Protein 2K5E (pdb70)

InterPro domains:
  IPR015077 Domain of unknown function DUF1858 [PF08984] (6-57)
  IPR023883 Conserved hypothetical protein CHP03980, redox-disulphide [PTHR39341] (3-64)
  IPR023883 Conserved hypothetical protein CHP03980, redox-disulphide [TIGR03980] (5-62)
  IPR038062 ScdA-like, N-terminal domain superfamily [G3DSA:1.10.3910.10] (1-65)
  IPR038062 ScdA-like, N-terminal domain superfamily [SSF140683] (1-64)

Solvent-accessible surface area: 4954 Å² total; per-residue (Å²): 235,136,93,131,0,49,75,114,25,29,0,33,103,0,35,160,50,43,116,41,0,41,45,18,0,182,94,54,98,0,30,71,8,51,122,101,46,3,52,134,49,19,1,61,104,0,0,100,71,47,67,60,96,4,94,65,0,9,121,40,0,21,18,42,27,118,126,150,106,156,190,143,229

Radius of gyration: 11.7 Å; Cα contacts (8 Å, |Δi|>4): 73; chains: 1; bounding box: 26×36×21 Å

Structure (mmCIF, N/CA/C/O backbone):
data_2K5E
#
_entry.id   2K5E
#
loop_
_atom_site.group_PDB
_atom_site.id
_atom_site.type_symbol
_atom_site.label_atom_id
_atom_site.label_alt_id
_atom_site.label_comp_id
_atom_site.label_asym_id
_atom_site.label_entity_id
_atom_site.label_seq_id
_atom_site.pdbx_PDB_ins_code
_atom_site.Cartn_x
_atom_site.Cartn_y
_atom_site.Cartn_z
_atom_site.occupancy
_atom_site.B_iso_or_equiv
_atom_site.auth_seq_id
_atom_site.auth_comp_id
_atom_site.auth_asym_id
_atom_site.auth_atom_id
_atom_site.pdbx_PDB_model_num
ATOM 1 N N . MET A 1 1 ? -17.495 11.878 -1.781 1.00 14.24 1 MET A N 1
ATOM 2 C CA . MET A 1 1 ? -16.013 12.005 -1.730 1.00 23.51 1 MET A CA 1
ATOM 3 C C . MET A 1 1 ? -15.332 10.631 -1.581 1.00 53.13 1 MET A C 1
ATOM 4 O O . MET A 1 1 ? -15.475 9.958 -0.559 1.00 31.01 1 MET A O 1
ATOM 20 N N . THR A 1 2 ? -14.595 10.218 -2.609 1.00 43.44 2 THR A N 1
ATOM 21 C CA . THR A 1 2 ? -13.869 8.934 -2.584 1.00 1.45 2 THR A CA 1
ATOM 22 C C . THR A 1 2 ? -12.391 9.135 -2.210 1.00 3.53 2 THR A C 1
ATOM 23 O O . THR A 1 2 ? -11.949 10.260 -1.962 1.00 60.15 2 THR A O 1
ATOM 34 N N . GLN A 1 3 ? -11.627 8.047 -2.168 1.00 30.01 3 GLN A N 1
ATOM 35 C CA . GLN A 1 3 ? -10.194 8.122 -1.859 1.00 44.33 3 GLN A CA 1
ATOM 36 C C . GLN A 1 3 ? -9.345 7.641 -3.041 1.00 1.05 3 GLN A C 1
ATOM 37 O O . GLN A 1 3 ? -9.602 6.580 -3.610 1.00 22.43 3 GLN A O 1
ATOM 51 N N . LYS A 1 4 ? -8.332 8.429 -3.406 1.00 22.44 4 LYS A N 1
ATOM 52 C CA . LYS A 1 4 ? -7.409 8.050 -4.485 1.00 75.21 4 LYS A CA 1
ATOM 53 C C . LYS A 1 4 ? -6.629 6.774 -4.137 1.00 11.23 4 LYS A C 1
ATOM 54 O O . LYS A 1 4 ? -6.107 6.090 -5.023 1.00 54.32 4 LYS A O 1
ATOM 73 N N . PHE A 1 5 ? -6.530 6.483 -2.839 1.00 50.12 5 PHE A N 1
ATOM 74 C CA . PHE A 1 5 ? -5.961 5.220 -2.356 1.00 63.21 5 PHE A CA 1
ATOM 75 C C . PHE A 1 5 ? -7.007 4.431 -1.553 1.00 2.41 5 PHE A C 1
ATOM 76 O O . PHE A 1 5 ? -7.454 4.866 -0.486 1.00 4.53 5 PHE A O 1
ATOM 93 N N . THR A 1 6 ? -7.403 3.276 -2.079 1.00 42.34 6 THR A N 1
ATOM 94 C CA . THR A 1 6 ? -8.414 2.428 -1.430 1.00 54.13 6 THR A CA 1
ATOM 95 C C . THR A 1 6 ? -7.872 1.028 -1.124 1.00 21.43 6 THR A C 1
ATOM 96 O O . THR A 1 6 ? -6.877 0.596 -1.693 1.00 52.30 6 THR A O 1
ATOM 107 N N . LYS A 1 7 ? -8.550 0.316 -0.232 1.00 40.34 7 LYS A N 1
ATOM 108 C CA . LYS A 1 7 ? -8.153 -1.048 0.138 1.00 44.32 7 LYS A CA 1
ATOM 109 C C . LYS A 1 7 ? -8.366 -2.029 -1.025 1.00 74.01 7 LYS A C 1
ATOM 110 O O . LYS A 1 7 ? -7.759 -3.102 -1.067 1.00 64.01 7 LYS A O 1
ATOM 129 N N . ASP A 1 8 ? -9.229 -1.640 -1.962 1.00 23.15 8 ASP A N 1
ATOM 130 C CA . ASP A 1 8 ? -9.599 -2.495 -3.095 1.00 40.32 8 ASP A CA 1
ATOM 131 C C . ASP A 1 8 ? -8.509 -2.519 -4.188 1.00 21.33 8 ASP A C 1
ATOM 132 O O . ASP A 1 8 ? -8.319 -3.531 -4.864 1.00 43.43 8 ASP A O 1
ATOM 141 N N . MET A 1 9 ? -7.786 -1.406 -4.347 1.00 22.22 9 MET A N 1
ATOM 142 C CA . MET A 1 9 ? -6.770 -1.285 -5.407 1.00 21.14 9 MET A CA 1
ATOM 143 C C . MET A 1 9 ? -5.493 -2.072 -5.060 1.00 74.21 9 MET A C 1
ATOM 144 O O . MET A 1 9 ? -5.230 -2.370 -3.894 1.00 20.44 9 MET A O 1
ATOM 158 N N . THR A 1 10 ? -4.699 -2.398 -6.079 1.00 41.40 10 THR A N 1
ATOM 159 C CA . THR A 1 10 ? -3.476 -3.198 -5.894 1.00 42.12 10 THR A CA 1
ATOM 160 C C . THR A 1 10 ? -2.262 -2.333 -5.524 1.00 34.11 10 THR A C 1
ATOM 161 O O . THR A 1 10 ? -2.241 -1.123 -5.777 1.00 60.51 10 THR A O 1
ATOM 172 N N . PHE A 1 11 ? -1.244 -2.964 -4.935 1.00 75.24 11 PHE A N 1
ATOM 173 C CA . PHE A 1 11 ? 0.007 -2.274 -4.599 1.00 0.34 11 PHE A CA 1
ATOM 174 C C . PHE A 1 11 ? 0.663 -1.656 -5.845 1.00 12.02 11 PHE A C 1
ATOM 175 O O . PHE A 1 11 ? 1.131 -0.516 -5.810 1.00 75.13 11 PHE A O 1
ATOM 192 N N . ALA A 1 12 ? 0.680 -2.410 -6.947 1.00 70.34 12 ALA A N 1
ATOM 193 C CA . ALA A 1 12 ? 1.281 -1.939 -8.205 1.00 33.55 12 ALA A CA 1
ATOM 194 C C . ALA A 1 12 ? 0.640 -0.629 -8.686 1.00 13.22 12 ALA A C 1
ATOM 195 O O . ALA A 1 12 ? 1.330 0.279 -9.156 1.00 52.42 12 ALA A O 1
ATOM 202 N N . GLN A 1 13 ? -0.683 -0.532 -8.568 1.00 73.00 13 GLN A N 1
ATOM 203 C CA . GLN A 1 13 ? -1.398 0.686 -8.958 1.00 55.15 13 GLN A CA 1
ATOM 204 C C . GLN A 1 13 ? -1.078 1.850 -8.005 1.00 63.15 13 GLN A C 1
ATOM 205 O O . GLN A 1 13 ? -0.847 2.976 -8.447 1.00 3.14 13 GLN A O 1
ATOM 219 N N . ALA A 1 14 ? -1.047 1.571 -6.700 1.00 1.31 14 ALA A N 1
ATOM 220 C CA . ALA A 1 14 ? -0.723 2.593 -5.694 1.00 5.31 14 ALA A CA 1
ATOM 221 C C . ALA A 1 14 ? 0.665 3.211 -5.941 1.00 2.11 14 ALA A C 1
ATOM 222 O O . ALA A 1 14 ? 0.819 4.437 -5.971 1.00 2.23 14 ALA A O 1
ATOM 229 N N . LEU A 1 15 ? 1.666 2.352 -6.140 1.00 53.00 15 LEU A N 1
ATOM 230 C CA . LEU A 1 15 ? 3.043 2.799 -6.408 1.00 61.24 15 LEU A CA 1
ATOM 231 C C . LEU A 1 15 ? 3.117 3.723 -7.636 1.00 71.12 15 LEU A C 1
ATOM 232 O O . LEU A 1 15 ? 3.826 4.728 -7.628 1.00 1.44 15 LEU A O 1
ATOM 248 N N . GLN A 1 16 ? 2.375 3.378 -8.690 1.00 1.31 16 GLN A N 1
ATOM 249 C CA . GLN A 1 16 ? 2.369 4.172 -9.929 1.00 61.42 16 GLN A CA 1
ATOM 250 C C . GLN A 1 16 ? 1.474 5.419 -9.814 1.00 74.42 16 GLN A C 1
ATOM 251 O O . GLN A 1 16 ? 1.464 6.269 -10.704 1.00 23.42 16 GLN A O 1
ATOM 265 N N . THR A 1 17 ? 0.717 5.518 -8.720 1.00 10.44 17 THR A N 1
ATOM 266 C CA . THR A 1 17 ? -0.111 6.706 -8.458 1.00 2.23 17 THR A CA 1
ATOM 267 C C . THR A 1 17 ? 0.702 7.796 -7.733 1.00 63.00 17 THR A C 1
ATOM 268 O O . THR A 1 17 ? 0.578 8.983 -8.031 1.00 23.51 17 THR A O 1
ATOM 279 N N . HIS A 1 18 ? 1.525 7.382 -6.767 1.00 50.52 18 HIS A N 1
ATOM 280 C CA . HIS A 1 18 ? 2.451 8.292 -6.072 1.00 51.53 18 HIS A CA 1
ATOM 281 C C . HIS A 1 18 ? 3.724 7.545 -5.632 1.00 31.25 18 HIS A C 1
ATOM 282 O O . HIS A 1 18 ? 3.657 6.646 -4.799 1.00 60.41 18 HIS A O 1
ATOM 297 N N . PRO A 1 19 ? 4.902 7.911 -6.176 1.00 44.11 19 PRO A N 1
ATOM 298 C CA . PRO A 1 19 ? 6.182 7.268 -5.806 1.00 61.45 19 PRO A CA 1
ATOM 299 C C . PRO A 1 19 ? 6.439 7.262 -4.282 1.00 3.03 19 PRO A C 1
ATOM 300 O O . PRO A 1 19 ? 7.054 6.334 -3.750 1.00 32.42 19 PRO A O 1
ATOM 311 N N . GLY A 1 20 ? 5.956 8.297 -3.587 1.00 21.51 20 GLY A N 1
ATOM 312 C CA . GLY A 1 20 ? 6.109 8.377 -2.132 1.00 71.35 20 GLY A CA 1
ATOM 313 C C . GLY A 1 20 ? 5.455 7.215 -1.384 1.00 4.24 20 GLY A C 1
ATOM 314 O O . GLY A 1 20 ? 5.810 6.920 -0.237 1.00 31.31 20 GLY A O 1
ATOM 318 N N . VAL A 1 21 ? 4.496 6.555 -2.036 1.00 12.22 21 VAL A N 1
ATOM 319 C CA . VAL A 1 21 ? 3.830 5.378 -1.467 1.00 3.14 21 VAL A CA 1
ATOM 320 C C . VAL A 1 21 ? 4.841 4.265 -1.148 1.00 25.24 21 VAL A C 1
ATOM 321 O O . VAL A 1 21 ? 4.709 3.566 -0.145 1.00 20.22 21 VAL A O 1
ATOM 334 N N . ALA A 1 22 ? 5.865 4.125 -1.991 1.00 3.15 22 ALA A N 1
ATOM 335 C CA . ALA A 1 22 ? 6.918 3.126 -1.775 1.00 70.13 22 ALA A CA 1
ATOM 336 C C . ALA A 1 22 ? 7.591 3.312 -0.404 1.00 44.44 22 ALA A C 1
ATOM 337 O O . ALA A 1 22 ? 7.781 2.349 0.340 1.00 33.33 22 ALA A O 1
ATOM 344 N N . GLY A 1 23 ? 7.933 4.558 -0.075 1.00 40.23 23 GLY A N 1
ATOM 345 C CA . GLY A 1 23 ? 8.535 4.858 1.222 1.00 63.24 23 GLY A CA 1
ATOM 346 C C . GLY A 1 23 ? 7.622 4.506 2.392 1.00 72.20 23 GLY A C 1
ATOM 347 O O . GLY A 1 23 ? 8.058 3.897 3.373 1.00 14.24 23 GLY A O 1
ATOM 351 N N . VAL A 1 24 ? 6.350 4.883 2.280 1.00 11.32 24 VAL A N 1
ATOM 352 C CA . VAL A 1 24 ? 5.350 4.561 3.304 1.00 4.13 24 VAL A CA 1
ATOM 353 C C . VAL A 1 24 ? 5.216 3.040 3.488 1.00 52.01 24 VAL A C 1
ATOM 354 O O . VAL A 1 24 ? 5.308 2.528 4.605 1.00 65.42 24 VAL A O 1
ATOM 367 N N . LEU A 1 25 ? 5.024 2.319 2.383 1.00 21.21 25 LEU A N 1
ATOM 368 C CA . LEU A 1 25 ? 4.890 0.859 2.421 1.00 24.54 25 LEU A CA 1
ATOM 369 C C . LEU A 1 25 ? 6.124 0.189 3.054 1.00 52.53 25 LEU A C 1
ATOM 370 O O . LEU A 1 25 ? 5.991 -0.631 3.961 1.00 0.34 25 LEU A O 1
ATOM 386 N N . ARG A 1 26 ? 7.321 0.551 2.592 1.00 43.22 26 ARG A N 1
ATOM 387 C CA . ARG A 1 26 ? 8.560 -0.020 3.145 1.00 41.55 26 ARG A CA 1
ATOM 388 C C . ARG A 1 26 ? 8.698 0.292 4.646 1.00 10.22 26 ARG A C 1
ATOM 389 O O . ARG A 1 26 ? 9.154 -0.547 5.426 1.00 44.14 26 ARG A O 1
ATOM 410 N N . SER A 1 27 ? 8.287 1.495 5.048 1.00 41.25 27 SER A N 1
ATOM 411 C CA . SER A 1 27 ? 8.268 1.880 6.470 1.00 31.14 27 SER A CA 1
ATOM 412 C C . SER A 1 27 ? 7.256 1.030 7.257 1.00 64.51 27 SER A C 1
ATOM 413 O O . SER A 1 27 ? 7.441 0.755 8.444 1.00 3.25 27 SER A O 1
ATOM 421 N N . TYR A 1 28 ? 6.184 0.617 6.583 1.00 45.01 28 TYR A N 1
ATOM 422 C CA . TYR A 1 28 ? 5.142 -0.224 7.194 1.00 74.51 28 TYR A CA 1
ATOM 423 C C . TYR A 1 28 ? 5.395 -1.724 6.958 1.00 14.23 28 TYR A C 1
ATOM 424 O O . TYR A 1 28 ? 4.470 -2.529 7.046 1.00 61.03 28 TYR A O 1
ATOM 442 N N . ASN A 1 29 ? 6.644 -2.094 6.655 1.00 64.12 29 ASN A N 1
ATOM 443 C CA . ASN A 1 29 ? 7.027 -3.510 6.467 1.00 3.31 29 ASN A CA 1
ATOM 444 C C . ASN A 1 29 ? 6.394 -4.116 5.189 1.00 13.52 29 ASN A C 1
ATOM 445 O O . ASN A 1 29 ? 6.542 -5.306 4.904 1.00 14.04 29 ASN A O 1
ATOM 456 N N . LEU A 1 30 ? 5.707 -3.287 4.409 1.00 42.54 30 LEU A N 1
ATOM 457 C CA . LEU A 1 30 ? 5.067 -3.732 3.164 1.00 61.32 30 LEU A CA 1
ATOM 458 C C . LEU A 1 30 ? 6.007 -3.584 1.953 1.00 62.13 30 LEU A C 1
ATOM 459 O O . LEU A 1 30 ? 5.570 -3.662 0.807 1.00 2.11 30 LEU A O 1
ATOM 475 N N . GLY A 1 31 ? 7.298 -3.384 2.208 1.00 4.45 31 GLY A N 1
ATOM 476 C CA . GLY A 1 31 ? 8.267 -3.263 1.121 1.00 25.11 31 GLY A CA 1
ATOM 477 C C . GLY A 1 31 ? 8.489 -4.576 0.377 1.00 51.33 31 GLY A C 1
ATOM 478 O O . GLY A 1 31 ? 8.813 -4.585 -0.811 1.00 73.35 31 GLY A O 1
ATOM 482 N N . CYS A 1 32 ? 8.287 -5.688 1.081 1.00 72.02 32 CYS A N 1
ATOM 483 C CA . CYS A 1 32 ? 8.477 -7.034 0.510 1.00 52.11 32 CYS A CA 1
ATOM 484 C C . CYS A 1 32 ? 7.477 -7.351 -0.620 1.00 14.33 32 CYS A C 1
ATOM 485 O O . CYS A 1 32 ? 7.585 -8.391 -1.272 1.00 35.15 32 CYS A O 1
ATOM 493 N N . ILE A 1 33 ? 6.510 -6.455 -0.857 1.00 11.23 33 ILE A N 1
ATOM 494 C CA . ILE A 1 33 ? 5.483 -6.663 -1.894 1.00 42.40 33 ILE A CA 1
ATOM 495 C C . ILE A 1 33 ? 6.089 -6.954 -3.277 1.00 4.14 33 ILE A C 1
ATOM 496 O O . ILE A 1 33 ? 5.490 -7.666 -4.089 1.00 21.25 33 ILE A O 1
ATOM 512 N N . GLY A 1 34 ? 7.265 -6.394 -3.547 1.00 63.23 34 GLY A N 1
ATOM 513 C CA . GLY A 1 34 ? 7.939 -6.647 -4.814 1.00 72.44 34 GLY A CA 1
ATOM 514 C C . GLY A 1 34 ? 8.489 -8.069 -4.918 1.00 55.21 34 GLY A C 1
ATOM 515 O O . GLY A 1 34 ? 8.434 -8.691 -5.979 1.00 4.52 34 GLY A O 1
ATOM 519 N N . CYS A 1 35 ? 9.005 -8.589 -3.808 1.00 2.01 35 CYS A N 1
ATOM 520 C CA . CYS A 1 35 ? 9.587 -9.938 -3.775 1.00 52.44 35 CYS A CA 1
ATOM 521 C C . CYS A 1 35 ? 8.500 -11.026 -3.747 1.00 23.13 35 CYS A C 1
ATOM 522 O O . CYS A 1 35 ? 8.498 -11.938 -4.576 1.00 35.54 35 CYS A O 1
ATOM 530 N N . MET A 1 36 ? 7.564 -10.914 -2.801 1.00 55.31 36 MET A N 1
ATOM 531 C CA . MET A 1 36 ? 6.475 -11.897 -2.654 1.00 70.22 36 MET A CA 1
ATOM 532 C C . MET A 1 36 ? 5.467 -11.836 -3.823 1.00 43.33 36 MET A C 1
ATOM 533 O O . MET A 1 36 ? 4.520 -12.621 -3.879 1.00 61.33 36 MET A O 1
ATOM 547 N N . GLY A 1 37 ? 5.675 -10.901 -4.753 1.00 33.50 37 GLY A N 1
ATOM 548 C CA . GLY A 1 37 ? 4.788 -10.772 -5.909 1.00 30.42 37 GLY A CA 1
ATOM 549 C C . GLY A 1 37 ? 3.416 -10.192 -5.565 1.00 5.13 37 GLY A C 1
ATOM 550 O O . GLY A 1 37 ? 2.431 -10.448 -6.257 1.00 43.15 37 GLY A O 1
ATOM 554 N N . ALA A 1 38 ? 3.358 -9.380 -4.511 1.00 21.33 38 ALA A N 1
ATOM 555 C CA . ALA A 1 38 ? 2.093 -8.779 -4.065 1.00 60.21 38 ALA A CA 1
ATOM 556 C C . ALA A 1 38 ? 1.722 -7.537 -4.893 1.00 53.12 38 ALA A C 1
ATOM 557 O O . ALA A 1 38 ? 0.788 -6.812 -4.559 1.00 43.01 38 ALA A O 1
ATOM 564 N N . GLN A 1 39 ? 2.454 -7.300 -5.983 1.00 51.54 39 GLN A N 1
ATOM 565 C CA . GLN A 1 39 ? 2.170 -6.172 -6.880 1.00 52.21 39 GLN A CA 1
ATOM 566 C C . GLN A 1 39 ? 0.734 -6.247 -7.425 1.00 44.13 39 GLN A C 1
ATOM 567 O O . GLN A 1 39 ? 0.021 -5.245 -7.482 1.00 62.22 39 GLN A O 1
ATOM 581 N N . ASN A 1 40 ? 0.312 -7.455 -7.794 1.00 54.11 40 ASN A N 1
ATOM 582 C CA . ASN A 1 40 ? -1.031 -7.687 -8.351 1.00 74.13 40 ASN A CA 1
ATOM 583 C C . ASN A 1 40 ? -2.066 -7.944 -7.243 1.00 65.32 40 ASN A C 1
ATOM 584 O O . ASN A 1 40 ? -3.183 -8.388 -7.511 1.00 44.31 40 ASN A O 1
ATOM 595 N N . GLU A 1 41 ? -1.689 -7.659 -6.000 1.00 31.21 41 GLU A N 1
ATOM 596 C CA . GLU A 1 41 ? -2.548 -7.924 -4.840 1.00 53.43 41 GLU A CA 1
ATOM 597 C C . GLU A 1 41 ? -3.092 -6.616 -4.235 1.00 12.33 41 GLU A C 1
ATOM 598 O O . GLU A 1 41 ? -2.418 -5.583 -4.261 1.00 43.41 41 GLU A O 1
ATOM 610 N N . SER A 1 42 ? -4.319 -6.661 -3.706 1.00 41.03 42 SER A N 1
ATOM 611 C CA . SER A 1 42 ? -4.961 -5.470 -3.118 1.00 3.23 42 SER A CA 1
ATOM 612 C C . SER A 1 42 ? -4.293 -5.049 -1.800 1.00 11.01 42 SER A C 1
ATOM 613 O O . SER A 1 42 ? -3.789 -5.888 -1.050 1.00 32.42 42 SER A O 1
ATOM 621 N N . LEU A 1 43 ? -4.334 -3.745 -1.511 1.00 34.52 43 LEU A N 1
ATOM 622 C CA . LEU A 1 43 ? -3.680 -3.178 -0.320 1.00 51.01 43 LEU A CA 1
ATOM 623 C C . LEU A 1 43 ? -4.101 -3.890 0.980 1.00 74.01 43 LEU A C 1
ATOM 624 O O . LEU A 1 43 ? -3.260 -4.209 1.824 1.00 54.43 43 LEU A O 1
ATOM 640 N N . GLU A 1 44 ? -5.401 -4.143 1.137 1.00 63.43 44 GLU A N 1
ATOM 641 C CA . GLU A 1 44 ? -5.916 -4.782 2.357 1.00 53.33 44 GLU A CA 1
ATOM 642 C C . GLU A 1 44 ? -5.391 -6.221 2.516 1.00 13.40 44 GLU A C 1
ATOM 643 O O . GLU A 1 44 ? -5.106 -6.668 3.631 1.00 42.44 44 GLU A O 1
ATOM 655 N N . GLN A 1 45 ? -5.236 -6.928 1.397 1.00 42.12 45 GLN A N 1
ATOM 656 C CA . GLN A 1 45 ? -4.756 -8.316 1.419 1.00 51.24 45 GLN A CA 1
ATOM 657 C C . GLN A 1 45 ? -3.315 -8.398 1.954 1.00 43.02 45 GLN A C 1
ATOM 658 O O . GLN A 1 45 ? -3.017 -9.191 2.854 1.00 75.43 45 GLN A O 1
ATOM 672 N N . GLY A 1 46 ? -2.431 -7.567 1.405 1.00 51.42 46 GLY A N 1
ATOM 673 C CA . GLY A 1 46 ? -1.055 -7.505 1.890 1.00 71.41 46 GLY A CA 1
ATOM 674 C C . GLY A 1 46 ? -0.952 -6.979 3.320 1.00 35.30 46 GLY A C 1
ATOM 675 O O . GLY A 1 46 ? -0.099 -7.418 4.097 1.00 44.35 46 GLY A O 1
ATOM 679 N N . ALA A 1 47 ? -1.834 -6.040 3.669 1.00 64.50 47 ALA A N 1
ATOM 680 C CA . ALA A 1 47 ? -1.882 -5.471 5.021 1.00 62.21 47 ALA A CA 1
ATOM 681 C C . ALA A 1 47 ? -2.108 -6.558 6.085 1.00 72.41 47 ALA A C 1
ATOM 682 O O . ALA A 1 47 ? -1.281 -6.746 6.978 1.00 22.11 47 ALA A O 1
ATOM 689 N N . ASN A 1 48 ? -3.223 -7.284 5.978 1.00 11.12 48 ASN A N 1
ATOM 690 C CA . ASN A 1 48 ? -3.529 -8.366 6.926 1.00 44.43 48 ASN A CA 1
ATOM 691 C C . ASN A 1 48 ? -2.442 -9.455 6.910 1.00 63.01 48 ASN A C 1
ATOM 692 O O . ASN A 1 48 ? -2.128 -10.047 7.946 1.00 33.10 48 ASN A O 1
ATOM 703 N N . ALA A 1 49 ? -1.859 -9.707 5.738 1.00 74.10 49 ALA A N 1
ATOM 704 C CA . ALA A 1 49 ? -0.749 -10.662 5.611 1.00 51.45 49 ALA A CA 1
ATOM 705 C C . ALA A 1 49 ? 0.451 -10.257 6.484 1.00 2.25 49 ALA A C 1
ATOM 706 O O . ALA A 1 49 ? 1.184 -11.109 6.990 1.00 2.32 49 ALA A O 1
ATOM 713 N N . HIS A 1 50 ? 0.650 -8.949 6.647 1.00 62.00 50 HIS A N 1
ATOM 714 C CA . HIS A 1 50 ? 1.732 -8.419 7.490 1.00 30.31 50 HIS A CA 1
ATOM 715 C C . HIS A 1 50 ? 1.202 -7.970 8.871 1.00 11.52 50 HIS A C 1
ATOM 716 O O . HIS A 1 50 ? 1.909 -7.317 9.639 1.00 44.31 50 HIS A O 1
ATOM 731 N N . GLY A 1 51 ? -0.047 -8.331 9.173 1.00 23.15 51 GLY A N 1
ATOM 732 C CA . GLY A 1 51 ? -0.641 -8.026 10.476 1.00 4.03 51 GLY A CA 1
ATOM 733 C C . GLY A 1 51 ? -0.895 -6.539 10.717 1.00 61.15 51 GLY A C 1
ATOM 734 O O . GLY A 1 51 ? -0.739 -6.047 11.838 1.00 1.41 51 GLY A O 1
ATOM 738 N N . LEU A 1 52 ? -1.296 -5.823 9.673 1.00 13.43 52 LEU A N 1
ATOM 739 C CA . LEU A 1 52 ? -1.580 -4.387 9.774 1.00 3.32 52 LEU A CA 1
ATOM 740 C C . LEU A 1 52 ? -3.032 -4.077 9.386 1.00 73.02 52 LEU A C 1
ATOM 741 O O . LEU A 1 52 ? -3.703 -4.885 8.738 1.00 24.11 52 LEU A O 1
ATOM 757 N N . ASN A 1 53 ? -3.520 -2.908 9.789 1.00 21.20 53 ASN A N 1
ATOM 758 C CA . ASN A 1 53 ? -4.858 -2.458 9.399 1.00 1.31 53 ASN A CA 1
ATOM 759 C C . ASN A 1 53 ? -4.763 -1.489 8.213 1.00 60.51 53 ASN A C 1
ATOM 760 O O . ASN A 1 53 ? -4.085 -0.462 8.286 1.00 3.35 53 ASN A O 1
ATOM 771 N N . VAL A 1 54 ? -5.458 -1.815 7.129 1.00 55.22 54 VAL A N 1
ATOM 772 C CA . VAL A 1 54 ? -5.397 -1.020 5.902 1.00 12.33 54 VAL A CA 1
ATOM 773 C C . VAL A 1 54 ? -5.886 0.424 6.127 1.00 10.12 54 VAL A C 1
ATOM 774 O O . VAL A 1 54 ? -5.478 1.339 5.414 1.00 44.44 54 VAL A O 1
ATOM 787 N N . GLU A 1 55 ? -6.747 0.622 7.129 1.00 2.41 55 GLU A N 1
ATOM 788 C CA . GLU A 1 55 ? -7.280 1.956 7.445 1.00 32.13 55 GLU A CA 1
ATOM 789 C C . GLU A 1 55 ? -6.154 2.971 7.712 1.00 43.44 55 GLU A C 1
ATOM 790 O O . GLU A 1 55 ? -6.118 4.051 7.113 1.00 64.42 55 GLU A O 1
ATOM 802 N N . ASP A 1 56 ? -5.234 2.611 8.608 1.00 25.43 56 ASP A N 1
ATOM 803 C CA . ASP A 1 56 ? -4.102 3.480 8.956 1.00 72.02 56 ASP A CA 1
ATOM 804 C C . ASP A 1 56 ? -3.191 3.719 7.738 1.00 71.12 56 ASP A C 1
ATOM 805 O O . ASP A 1 56 ? -2.635 4.806 7.561 1.00 55.40 56 ASP A O 1
ATOM 814 N N . ILE A 1 57 ? -3.056 2.695 6.898 1.00 72.32 57 ILE A N 1
ATOM 815 C CA . ILE A 1 57 ? -2.252 2.794 5.676 1.00 42.34 57 ILE A CA 1
ATOM 816 C C . ILE A 1 57 ? -2.869 3.807 4.693 1.00 13.41 57 ILE A C 1
ATOM 817 O O . ILE A 1 57 ? -2.199 4.735 4.233 1.00 50.14 57 ILE A O 1
ATOM 833 N N . LEU A 1 58 ? -4.158 3.631 4.396 1.00 30.44 58 LEU A N 1
ATOM 834 C CA . LEU A 1 58 ? -4.887 4.540 3.500 1.00 61.54 58 LEU A CA 1
ATOM 835 C C . LEU A 1 58 ? -4.835 5.985 4.017 1.00 50.43 58 LEU A C 1
ATOM 836 O O . LEU A 1 58 ? -4.753 6.934 3.236 1.00 73.43 58 LEU A O 1
ATOM 852 N N . ARG A 1 59 ? -4.891 6.136 5.338 1.00 11.23 59 ARG A N 1
ATOM 853 C CA . ARG A 1 59 ? -4.777 7.449 5.982 1.00 25.24 59 ARG A CA 1
ATOM 854 C C . ARG A 1 59 ? -3.526 8.207 5.502 1.00 55.33 59 ARG A C 1
ATOM 855 O O . ARG A 1 59 ? -3.619 9.327 4.989 1.00 65.22 59 ARG A O 1
ATOM 876 N N . ASP A 1 60 ? -2.359 7.585 5.668 1.00 53.22 60 ASP A N 1
ATOM 877 C CA . ASP A 1 60 ? -1.088 8.234 5.346 1.00 63.13 60 ASP A CA 1
ATOM 878 C C . ASP A 1 60 ? -0.873 8.340 3.822 1.00 62.14 60 ASP A C 1
ATOM 879 O O . ASP A 1 60 ? -0.331 9.332 3.328 1.00 44.05 60 ASP A O 1
ATOM 888 N N . LEU A 1 61 ? -1.312 7.317 3.082 1.00 24.25 61 LEU A N 1
ATOM 889 C CA . LEU A 1 61 ? -1.205 7.317 1.614 1.00 43.24 61 LEU A CA 1
ATOM 890 C C . LEU A 1 61 ? -2.027 8.455 0.985 1.00 51.04 61 LEU A C 1
ATOM 891 O O . LEU A 1 61 ? -1.540 9.188 0.124 1.00 71.55 61 LEU A O 1
ATOM 907 N N . ASN A 1 62 ? -3.279 8.592 1.413 1.00 14.32 62 ASN A N 1
ATOM 908 C CA . ASN A 1 62 ? -4.150 9.674 0.930 1.00 43.21 62 ASN A CA 1
ATOM 909 C C . ASN A 1 62 ? -3.579 11.055 1.291 1.00 40.41 62 ASN A C 1
ATOM 910 O O . ASN A 1 62 ? -3.788 12.036 0.574 1.00 53.15 62 ASN A O 1
ATOM 921 N N . ALA A 1 63 ? -2.843 11.119 2.398 1.00 23.15 63 ALA A N 1
ATOM 922 C CA . ALA A 1 63 ? -2.149 12.349 2.795 1.00 10.24 63 ALA A CA 1
ATOM 923 C C . ALA A 1 63 ? -1.080 12.743 1.759 1.00 72.40 63 ALA A C 1
ATOM 924 O O . ALA A 1 63 ? -0.778 13.926 1.582 1.00 54.04 63 ALA A O 1
ATOM 931 N N . LEU A 1 64 ? -0.514 11.739 1.077 1.00 2.21 64 LEU A N 1
ATOM 932 C CA . LEU A 1 64 ? 0.438 11.977 -0.019 1.00 60.51 64 LEU A CA 1
ATOM 933 C C . LEU A 1 64 ? -0.259 12.629 -1.224 1.00 22.12 64 LEU A C 1
ATOM 934 O O . LEU A 1 64 ? 0.378 13.298 -2.035 1.00 61.31 64 LEU A O 1
ATOM 950 N N . ALA A 1 65 ? -1.567 12.402 -1.347 1.00 0.42 65 ALA A N 1
ATOM 951 C CA . ALA A 1 65 ? -2.361 12.995 -2.428 1.00 64.02 65 ALA A CA 1
ATOM 952 C C . ALA A 1 65 ? -2.726 14.456 -2.120 1.00 4.00 65 ALA A C 1
ATOM 953 O O . ALA A 1 65 ? -2.710 15.315 -3.006 1.00 25.43 65 ALA A O 1
ATOM 960 N N . LEU A 1 66 ? -3.057 14.728 -0.859 1.00 73.02 66 LEU A N 1
ATOM 961 C CA . LEU A 1 66 ? -3.400 16.086 -0.419 1.00 51.11 66 LEU A CA 1
ATOM 962 C C . LEU A 1 66 ? -2.164 17.003 -0.397 1.00 32.15 66 LEU A C 1
ATOM 963 O O . LEU A 1 66 ? -2.209 18.133 -0.889 1.00 1.53 66 LEU A O 1
ATOM 979 N N . GLU A 1 67 ? -1.070 16.514 0.198 1.00 62.55 67 GLU A N 1
ATOM 980 C CA . GLU A 1 67 ? 0.221 17.236 0.220 1.00 52.32 67 GLU A CA 1
ATOM 981 C C . GLU A 1 67 ? 0.191 18.524 1.069 1.00 61.24 67 GLU A C 1
ATOM 982 O O . GLU A 1 67 ? 1.203 19.217 1.175 1.00 30.31 67 GLU A O 1
ATOM 994 N N . HIS A 1 68 ? -0.950 18.837 1.684 1.00 32.21 68 HIS A N 1
ATOM 995 C CA . HIS A 1 68 ? -1.086 20.077 2.464 1.00 54.30 68 HIS A CA 1
ATOM 996 C C . HIS A 1 68 ? -0.430 19.949 3.850 1.00 62.32 68 HIS A C 1
ATOM 997 O O . HIS A 1 68 ? 0.025 20.939 4.426 1.00 12.34 68 HIS A O 1
ATOM 1012 N N . HIS A 1 69 ? -0.390 18.730 4.380 1.00 22.35 69 HIS A N 1
ATOM 1013 C CA . HIS A 1 69 ? 0.233 18.471 5.685 1.00 50.15 69 HIS A CA 1
ATOM 1014 C C . HIS A 1 69 ? 1.772 18.528 5.600 1.00 55.51 69 HIS A C 1
ATOM 1015 O O . HIS A 1 69 ? 2.391 17.780 4.842 1.00 53.23 69 HIS A O 1
ATOM 1030 N N . HIS A 1 70 ? 2.386 19.422 6.371 1.00 3.32 70 HIS A N 1
ATOM 1031 C CA . HIS A 1 70 ? 3.853 19.535 6.413 1.00 4.35 70 HIS A CA 1
ATOM 1032 C C . HIS A 1 70 ? 4.420 18.827 7.653 1.00 64.14 70 HIS A C 1
ATOM 1033 O O . HIS A 1 70 ? 4.008 19.107 8.779 1.00 11.21 70 HIS A O 1
ATOM 1048 N N . HIS A 1 71 ? 5.373 17.919 7.443 1.00 72.32 71 HIS A N 1
ATOM 1049 C CA . HIS A 1 71 ? 5.951 17.136 8.545 1.00 64.04 71 HIS A CA 1
ATOM 1050 C C . HIS A 1 71 ? 6.916 17.976 9.401 1.00 52.43 71 HIS A C 1
ATOM 1051 O O . HIS A 1 71 ? 7.354 17.541 10.466 1.00 61.50 71 HIS A O 1
ATOM 1066 N N . HIS A 1 72 ? 7.258 19.169 8.919 1.00 55.53 72 HIS A N 1
ATOM 1067 C CA . HIS A 1 72 ? 8.154 20.074 9.645 1.00 74.41 72 HIS A CA 1
ATOM 1068 C C . HIS A 1 72 ? 7.660 21.530 9.567 1.00 63.12 72 HIS A C 1
ATOM 1069 O O . HIS A 1 72 ? 7.347 22.036 8.486 1.00 14.31 72 HIS A O 1
ATOM 1084 N N . HIS A 1 73 ? 7.592 22.190 10.722 1.00 42.32 73 HIS A N 1
ATOM 1085 C CA . HIS A 1 73 ? 7.149 23.590 10.803 1.00 3.42 73 HIS A CA 1
ATOM 1086 C C . HIS A 1 73 ? 8.318 24.574 10.571 1.00 33.32 73 HIS A C 1
ATOM 1087 O O . HIS A 1 73 ? 8.353 25.230 9.505 1.00 38.87 73 HIS A O 1
ATOM 1103 N N . MET A 1 1 ? -14.306 13.149 -3.628 1.00 41.33 1 MET A N 2
ATOM 1104 C CA . MET A 1 1 ? -14.607 12.503 -2.321 1.00 71.04 1 MET A CA 2
ATOM 1105 C C . MET A 1 1 ? -14.120 11.045 -2.294 1.00 11.44 1 MET A C 2
ATOM 1106 O O . MET A 1 1 ? -13.611 10.571 -1.277 1.00 64.50 1 MET A O 2
ATOM 1122 N N . THR A 1 2 ? -14.290 10.337 -3.411 1.00 72.22 2 THR A N 2
ATOM 1123 C CA . THR A 1 2 ? -13.831 8.946 -3.531 1.00 41.20 2 THR A CA 2
ATOM 1124 C C . THR A 1 2 ? -12.302 8.853 -3.421 1.00 15.40 2 THR A C 2
ATOM 1125 O O . THR A 1 2 ? -11.578 9.389 -4.263 1.00 51.32 2 THR A O 2
ATOM 1136 N N . GLN A 1 3 ? -11.818 8.176 -2.382 1.00 40.50 3 GLN A N 2
ATOM 1137 C CA . GLN A 1 3 ? -10.376 8.033 -2.152 1.00 55.24 3 GLN A CA 2
ATOM 1138 C C . GLN A 1 3 ? -9.704 7.191 -3.251 1.00 12.15 3 GLN A C 2
ATOM 1139 O O . GLN A 1 3 ? -10.057 6.027 -3.460 1.00 22.31 3 GLN A O 2
ATOM 1153 N N . LYS A 1 4 ? -8.742 7.790 -3.959 1.00 34.42 4 LYS A N 2
ATOM 1154 C CA . LYS A 1 4 ? -7.960 7.067 -4.970 1.00 61.42 4 LYS A CA 2
ATOM 1155 C C . LYS A 1 4 ? -7.177 5.918 -4.326 1.00 41.43 4 LYS A C 2
ATOM 1156 O O . LYS A 1 4 ? -7.248 4.773 -4.775 1.00 31.05 4 LYS A O 2
ATOM 1175 N N . PHE A 1 5 ? -6.430 6.239 -3.270 1.00 34.10 5 PHE A N 2
ATOM 1176 C CA . PHE A 1 5 ? -5.702 5.229 -2.506 1.00 40.11 5 PHE A CA 2
ATOM 1177 C C . PHE A 1 5 ? -6.659 4.473 -1.580 1.00 12.43 5 PHE A C 2
ATOM 1178 O O . PHE A 1 5 ? -6.923 4.898 -0.453 1.00 13.40 5 PHE A O 2
ATOM 1195 N N . THR A 1 6 ? -7.199 3.369 -2.076 1.00 12.03 6 THR A N 2
ATOM 1196 C CA . THR A 1 6 ? -8.158 2.563 -1.309 1.00 11.21 6 THR A CA 2
ATOM 1197 C C . THR A 1 6 ? -7.696 1.112 -1.159 1.00 22.21 6 THR A C 2
ATOM 1198 O O . THR A 1 6 ? -6.940 0.596 -1.976 1.00 62.40 6 THR A O 2
ATOM 1209 N N . LYS A 1 7 ? -8.190 0.449 -0.122 1.00 11.13 7 LYS A N 2
ATOM 1210 C CA . LYS A 1 7 ? -7.829 -0.944 0.169 1.00 30.14 7 LYS A CA 2
ATOM 1211 C C . LYS A 1 7 ? -8.070 -1.878 -1.030 1.00 51.13 7 LYS A C 2
ATOM 1212 O O . LYS A 1 7 ? -7.417 -2.913 -1.166 1.00 23.04 7 LYS A O 2
ATOM 1231 N N . ASP A 1 8 ? -9.006 -1.493 -1.894 1.00 24.22 8 ASP A N 2
ATOM 1232 C CA . ASP A 1 8 ? -9.432 -2.332 -3.013 1.00 12.12 8 ASP A CA 2
ATOM 1233 C C . ASP A 1 8 ? -8.460 -2.263 -4.210 1.00 73.10 8 ASP A C 2
ATOM 1234 O O . ASP A 1 8 ? -8.512 -3.108 -5.105 1.00 55.35 8 ASP A O 2
ATOM 1243 N N . MET A 1 9 ? -7.570 -1.268 -4.228 1.00 24.43 9 MET A N 2
ATOM 1244 C CA . MET A 1 9 ? -6.589 -1.135 -5.319 1.00 21.21 9 MET A CA 2
ATOM 1245 C C . MET A 1 9 ? -5.308 -1.929 -5.007 1.00 71.24 9 MET A C 2
ATOM 1246 O O . MET A 1 9 ? -5.016 -2.225 -3.848 1.00 63.52 9 MET A O 2
ATOM 1260 N N . THR A 1 10 ? -4.541 -2.267 -6.042 1.00 71.14 10 THR A N 2
ATOM 1261 C CA . THR A 1 10 ? -3.312 -3.059 -5.865 1.00 23.43 10 THR A CA 2
ATOM 1262 C C . THR A 1 10 ? -2.104 -2.179 -5.520 1.00 32.23 10 THR A C 2
ATOM 1263 O O . THR A 1 10 ? -2.094 -0.975 -5.797 1.00 0.52 10 THR A O 2
ATOM 1274 N N . PHE A 1 11 ? -1.083 -2.789 -4.915 1.00 22.22 11 PHE A N 2
ATOM 1275 C CA . PHE A 1 11 ? 0.175 -2.090 -4.611 1.00 11.21 11 PHE A CA 2
ATOM 1276 C C . PHE A 1 11 ? 0.789 -1.457 -5.870 1.00 1.14 11 PHE A C 2
ATOM 1277 O O . PHE A 1 11 ? 1.231 -0.307 -5.848 1.00 72.44 11 PHE A O 2
ATOM 1294 N N . ALA A 1 12 ? 0.800 -2.216 -6.964 1.00 43.13 12 ALA A N 2
ATOM 1295 C CA . ALA A 1 12 ? 1.353 -1.742 -8.238 1.00 63.45 12 ALA A CA 2
ATOM 1296 C C . ALA A 1 12 ? 0.703 -0.423 -8.683 1.00 54.13 12 ALA A C 2
ATOM 1297 O O . ALA A 1 12 ? 1.396 0.539 -9.023 1.00 33.51 12 ALA A O 2
ATOM 1304 N N . GLN A 1 13 ? -0.632 -0.376 -8.659 1.00 30.43 13 GLN A N 2
ATOM 1305 C CA . GLN A 1 13 ? -1.374 0.837 -9.031 1.00 3.10 13 GLN A CA 2
ATOM 1306 C C . GLN A 1 13 ? -0.942 2.042 -8.183 1.00 43.24 13 GLN A C 2
ATOM 1307 O O . GLN A 1 13 ? -0.668 3.121 -8.712 1.00 0.23 13 GLN A O 2
ATOM 1321 N N . ALA A 1 14 ? -0.885 1.849 -6.868 1.00 22.42 14 ALA A N 2
ATOM 1322 C CA . ALA A 1 14 ? -0.450 2.904 -5.948 1.00 4.23 14 ALA A CA 2
ATOM 1323 C C . ALA A 1 14 ? 0.969 3.391 -6.287 1.00 1.13 14 ALA A C 2
ATOM 1324 O O . ALA A 1 14 ? 1.234 4.596 -6.319 1.00 53.40 14 ALA A O 2
ATOM 1331 N N . LEU A 1 15 ? 1.868 2.442 -6.557 1.00 24.10 15 LEU A N 2
ATOM 1332 C CA . LEU A 1 15 ? 3.254 2.758 -6.937 1.00 51.22 15 LEU A CA 2
ATOM 1333 C C . LEU A 1 15 ? 3.329 3.539 -8.261 1.00 74.04 15 LEU A C 2
ATOM 1334 O O . LEU A 1 15 ? 4.274 4.298 -8.489 1.00 43.12 15 LEU A O 2
ATOM 1350 N N . GLN A 1 16 ? 2.347 3.336 -9.139 1.00 34.12 16 GLN A N 2
ATOM 1351 C CA . GLN A 1 16 ? 2.277 4.086 -10.401 1.00 33.52 16 GLN A CA 2
ATOM 1352 C C . GLN A 1 16 ? 1.622 5.462 -10.192 1.00 51.02 16 GLN A C 2
ATOM 1353 O O . GLN A 1 16 ? 1.946 6.430 -10.883 1.00 35.33 16 GLN A O 2
ATOM 1367 N N . THR A 1 17 ? 0.695 5.540 -9.236 1.00 70.11 17 THR A N 2
ATOM 1368 C CA . THR A 1 17 ? -0.017 6.792 -8.944 1.00 60.54 17 THR A CA 2
ATOM 1369 C C . THR A 1 17 ? 0.928 7.854 -8.353 1.00 63.51 17 THR A C 2
ATOM 1370 O O . THR A 1 17 ? 1.071 8.947 -8.903 1.00 11.11 17 THR A O 2
ATOM 1381 N N . HIS A 1 18 ? 1.571 7.531 -7.229 1.00 41.02 18 HIS A N 2
ATOM 1382 C CA . HIS A 1 18 ? 2.537 8.441 -6.595 1.00 14.15 18 HIS A CA 2
ATOM 1383 C C . HIS A 1 18 ? 3.778 7.682 -6.092 1.00 23.21 18 HIS A C 2
ATOM 1384 O O . HIS A 1 18 ? 3.656 6.668 -5.409 1.00 43.12 18 HIS A O 2
ATOM 1399 N N . PRO A 1 19 ? 4.988 8.181 -6.409 1.00 2.24 19 PRO A N 2
ATOM 1400 C CA . PRO A 1 19 ? 6.254 7.540 -5.994 1.00 55.33 19 PRO A CA 2
ATOM 1401 C C . PRO A 1 19 ? 6.410 7.453 -4.465 1.00 32.42 19 PRO A C 2
ATOM 1402 O O . PRO A 1 19 ? 6.993 6.499 -3.941 1.00 53.23 19 PRO A O 2
ATOM 1413 N N . GLY A 1 20 ? 5.874 8.454 -3.758 1.00 54.30 20 GLY A N 2
ATOM 1414 C CA . GLY A 1 20 ? 5.949 8.484 -2.299 1.00 21.24 20 GLY A CA 2
ATOM 1415 C C . GLY A 1 20 ? 5.336 7.254 -1.634 1.00 24.34 20 GLY A C 2
ATOM 1416 O O . GLY A 1 20 ? 5.705 6.899 -0.512 1.00 22.20 20 GLY A O 2
ATOM 1420 N N . VAL A 1 21 ? 4.405 6.598 -2.331 1.00 11.13 21 VAL A N 2
ATOM 1421 C CA . VAL A 1 21 ? 3.760 5.384 -1.816 1.00 33.31 21 VAL A CA 2
ATOM 1422 C C . VAL A 1 21 ? 4.795 4.308 -1.458 1.00 3.44 21 VAL A C 2
ATOM 1423 O O . VAL A 1 21 ? 4.645 3.603 -0.462 1.00 41.14 21 VAL A O 2
ATOM 1436 N N . ALA A 1 22 ? 5.852 4.203 -2.266 1.00 12.42 22 ALA A N 2
ATOM 1437 C CA . ALA A 1 22 ? 6.933 3.243 -2.009 1.00 62.13 22 ALA A CA 2
ATOM 1438 C C . ALA A 1 22 ? 7.542 3.445 -0.613 1.00 41.41 22 ALA A C 2
ATOM 1439 O O . ALA A 1 22 ? 7.808 2.483 0.108 1.00 10.15 22 ALA A O 2
ATOM 1446 N N . GLY A 1 23 ? 7.745 4.707 -0.238 1.00 23.52 23 GLY A N 2
ATOM 1447 C CA . GLY A 1 23 ? 8.271 5.027 1.082 1.00 33.14 23 GLY A CA 2
ATOM 1448 C C . GLY A 1 23 ? 7.306 4.663 2.205 1.00 61.32 23 GLY A C 2
ATOM 1449 O O . GLY A 1 23 ? 7.707 4.095 3.223 1.00 3.42 23 GLY A O 2
ATOM 1453 N N . VAL A 1 24 ? 6.026 4.989 2.015 1.00 1.10 24 VAL A N 2
ATOM 1454 C CA . VAL A 1 24 ? 4.984 4.650 2.990 1.00 11.21 24 VAL A CA 2
ATOM 1455 C C . VAL A 1 24 ? 4.892 3.131 3.208 1.00 14.50 24 VAL A C 2
ATOM 1456 O O . VAL A 1 24 ? 4.895 2.653 4.344 1.00 41.10 24 VAL A O 2
ATOM 1469 N N . LEU A 1 25 ? 4.828 2.379 2.108 1.00 45.32 25 LEU A N 2
ATOM 1470 C CA . LEU A 1 25 ? 4.781 0.914 2.172 1.00 40.53 25 LEU A CA 2
ATOM 1471 C C . LEU A 1 25 ? 5.971 0.362 2.971 1.00 54.15 25 LEU A C 2
ATOM 1472 O O . LEU A 1 25 ? 5.790 -0.402 3.919 1.00 22.13 25 LEU A O 2
ATOM 1488 N N . ARG A 1 26 ? 7.185 0.771 2.602 1.00 21.52 26 ARG A N 2
ATOM 1489 C CA . ARG A 1 26 ? 8.394 0.365 3.330 1.00 52.40 26 ARG A CA 2
ATOM 1490 C C . ARG A 1 26 ? 8.306 0.751 4.821 1.00 4.32 26 ARG A C 2
ATOM 1491 O O . ARG A 1 26 ? 8.710 -0.017 5.698 1.00 43.41 26 ARG A O 2
ATOM 1512 N N . SER A 1 27 ? 7.757 1.936 5.091 1.00 72.31 27 SER A N 2
ATOM 1513 C CA . SER A 1 27 ? 7.572 2.431 6.469 1.00 32.22 27 SER A CA 2
ATOM 1514 C C . SER A 1 27 ? 6.642 1.520 7.289 1.00 2.54 27 SER A C 2
ATOM 1515 O O . SER A 1 27 ? 6.845 1.324 8.491 1.00 22.51 27 SER A O 2
ATOM 1523 N N . TYR A 1 28 ? 5.616 0.971 6.642 1.00 3.11 28 TYR A N 2
ATOM 1524 C CA . TYR A 1 28 ? 4.674 0.053 7.304 1.00 12.31 28 TYR A CA 2
ATOM 1525 C C . TYR A 1 28 ? 5.148 -1.410 7.237 1.00 33.25 28 TYR A C 2
ATOM 1526 O O . TYR A 1 28 ? 4.438 -2.311 7.683 1.00 44.43 28 TYR A O 2
ATOM 1544 N N . ASN A 1 29 ? 6.353 -1.633 6.707 1.00 23.13 29 ASN A N 2
ATOM 1545 C CA . ASN A 1 29 ? 6.893 -2.989 6.502 1.00 62.40 29 ASN A CA 2
ATOM 1546 C C . ASN A 1 29 ? 6.124 -3.716 5.381 1.00 50.30 29 ASN A C 2
ATOM 1547 O O . ASN A 1 29 ? 5.599 -4.818 5.561 1.00 74.44 29 ASN A O 2
ATOM 1558 N N . LEU A 1 30 ? 6.048 -3.065 4.225 1.00 32.34 30 LEU A N 2
ATOM 1559 C CA . LEU A 1 30 ? 5.440 -3.648 3.022 1.00 20.14 30 LEU A CA 2
ATOM 1560 C C . LEU A 1 30 ? 6.409 -3.582 1.831 1.00 3.11 30 LEU A C 2
ATOM 1561 O O . LEU A 1 30 ? 6.018 -3.778 0.684 1.00 0.03 30 LEU A O 2
ATOM 1577 N N . GLY A 1 31 ? 7.684 -3.332 2.113 1.00 0.22 31 GLY A N 2
ATOM 1578 C CA . GLY A 1 31 ? 8.688 -3.250 1.052 1.00 4.13 31 GLY A CA 2
ATOM 1579 C C . GLY A 1 31 ? 8.942 -4.593 0.367 1.00 71.13 31 GLY A C 2
ATOM 1580 O O . GLY A 1 31 ? 9.441 -4.646 -0.758 1.00 61.35 31 GLY A O 2
ATOM 1584 N N . CYS A 1 32 ? 8.582 -5.682 1.047 1.00 43.44 32 CYS A N 2
ATOM 1585 C CA . CYS A 1 32 ? 8.778 -7.046 0.524 1.00 74.11 32 CYS A CA 2
ATOM 1586 C C . CYS A 1 32 ? 7.662 -7.454 -0.459 1.00 71.42 32 CYS A C 2
ATOM 1587 O O . CYS A 1 32 ? 7.590 -8.610 -0.885 1.00 53.20 32 CYS A O 2
ATOM 1595 N N . ILE A 1 33 ? 6.798 -6.501 -0.829 1.00 43.31 33 ILE A N 2
ATOM 1596 C CA . ILE A 1 33 ? 5.696 -6.766 -1.775 1.00 3.23 33 ILE A CA 2
ATOM 1597 C C . ILE A 1 33 ? 6.188 -7.376 -3.099 1.00 0.42 33 ILE A C 2
ATOM 1598 O O . ILE A 1 33 ? 5.472 -8.154 -3.730 1.00 44.14 33 ILE A O 2
ATOM 1614 N N . GLY A 1 34 ? 7.397 -7.020 -3.521 1.00 41.31 34 GLY A N 2
ATOM 1615 C CA . GLY A 1 34 ? 7.973 -7.615 -4.722 1.00 74.24 34 GLY A CA 2
ATOM 1616 C C . GLY A 1 34 ? 8.355 -9.079 -4.520 1.00 51.33 34 GLY A C 2
ATOM 1617 O O . GLY A 1 34 ? 8.140 -9.915 -5.398 1.00 71.44 34 GLY A O 2
ATOM 1621 N N . CYS A 1 35 ? 8.902 -9.392 -3.344 1.00 61.40 35 CYS A N 2
ATOM 1622 C CA . CYS A 1 35 ? 9.319 -10.764 -3.017 1.00 70.50 35 CYS A CA 2
ATOM 1623 C C . CYS A 1 35 ? 8.114 -11.701 -2.857 1.00 3.22 35 CYS A C 2
ATOM 1624 O O . CYS A 1 35 ? 8.148 -12.851 -3.294 1.00 3.25 35 CYS A O 2
ATOM 1632 N N . MET A 1 36 ? 7.047 -11.207 -2.230 1.00 2.54 36 MET A N 2
ATOM 1633 C CA . MET A 1 36 ? 5.824 -12.004 -2.040 1.00 73.53 36 MET A CA 2
ATOM 1634 C C . MET A 1 36 ? 4.876 -11.902 -3.253 1.00 23.14 36 MET A C 2
ATOM 1635 O O . MET A 1 36 ? 3.777 -12.449 -3.233 1.00 31.33 36 MET A O 2
ATOM 1649 N N . GLY A 1 37 ? 5.313 -11.198 -4.302 1.00 21.34 37 GLY A N 2
ATOM 1650 C CA . GLY A 1 37 ? 4.510 -11.065 -5.519 1.00 23.24 37 GLY A CA 2
ATOM 1651 C C . GLY A 1 37 ? 3.173 -10.350 -5.310 1.00 21.42 37 GLY A C 2
ATOM 1652 O O . GLY A 1 37 ? 2.206 -10.599 -6.031 1.00 32.24 37 GLY A O 2
ATOM 1656 N N . ALA A 1 38 ? 3.123 -9.435 -4.342 1.00 23.24 38 ALA A N 2
ATOM 1657 C CA . ALA A 1 38 ? 1.882 -8.724 -3.999 1.00 41.55 38 ALA A CA 2
ATOM 1658 C C . ALA A 1 38 ? 1.577 -7.556 -4.957 1.00 15.44 38 ALA A C 2
ATOM 1659 O O . ALA A 1 38 ? 0.680 -6.751 -4.699 1.00 44.53 38 ALA A O 2
ATOM 1666 N N . GLN A 1 39 ? 2.302 -7.470 -6.075 1.00 64.23 39 GLN A N 2
ATOM 1667 C CA . GLN A 1 39 ? 2.069 -6.401 -7.059 1.00 21.43 39 GLN A CA 2
ATOM 1668 C C . GLN A 1 39 ? 0.681 -6.546 -7.706 1.00 21.41 39 GLN A C 2
ATOM 1669 O O . GLN A 1 39 ? 0.045 -5.561 -8.082 1.00 74.10 39 GLN A O 2
ATOM 1683 N N . ASN A 1 40 ? 0.215 -7.789 -7.814 1.00 14.33 40 ASN A N 2
ATOM 1684 C CA . ASN A 1 40 ? -1.112 -8.087 -8.365 1.00 53.12 40 ASN A CA 2
ATOM 1685 C C . ASN A 1 40 ? -2.141 -8.307 -7.242 1.00 50.34 40 ASN A C 2
ATOM 1686 O O . ASN A 1 40 ? -3.189 -8.920 -7.456 1.00 35.21 40 ASN A O 2
ATOM 1697 N N . GLU A 1 41 ? -1.839 -7.799 -6.051 1.00 70.13 41 GLU A N 2
ATOM 1698 C CA . GLU A 1 41 ? -2.700 -7.990 -4.882 1.00 44.43 41 GLU A CA 2
ATOM 1699 C C . GLU A 1 41 ? -3.112 -6.638 -4.272 1.00 71.55 41 GLU A C 2
ATOM 1700 O O . GLU A 1 41 ? -2.378 -5.651 -4.381 1.00 71.31 41 GLU A O 2
ATOM 1712 N N . SER A 1 42 ? -4.287 -6.593 -3.641 1.00 30.43 42 SER A N 2
ATOM 1713 C CA . SER A 1 42 ? -4.827 -5.334 -3.105 1.00 51.33 42 SER A CA 2
ATOM 1714 C C . SER A 1 42 ? -4.133 -4.923 -1.801 1.00 63.24 42 SER A C 2
ATOM 1715 O O . SER A 1 42 ? -3.604 -5.763 -1.069 1.00 62.12 42 SER A O 2
ATOM 1723 N N . LEU A 1 43 ? -4.159 -3.619 -1.516 1.00 31.34 43 LEU A N 2
ATOM 1724 C CA . LEU A 1 43 ? -3.528 -3.058 -0.312 1.00 52.13 43 LEU A CA 2
ATOM 1725 C C . LEU A 1 43 ? -3.990 -3.770 0.968 1.00 21.41 43 LEU A C 2
ATOM 1726 O O . LEU A 1 43 ? -3.185 -4.059 1.856 1.00 43.44 43 LEU A O 2
ATOM 1742 N N . GLU A 1 44 ? -5.290 -4.053 1.059 1.00 44.20 44 GLU A N 2
ATOM 1743 C CA . GLU A 1 44 ? -5.852 -4.710 2.244 1.00 73.42 44 GLU A CA 2
ATOM 1744 C C . GLU A 1 44 ? -5.305 -6.134 2.424 1.00 62.44 44 GLU A C 2
ATOM 1745 O O . GLU A 1 44 ? -4.881 -6.508 3.517 1.00 70.13 44 GLU A O 2
ATOM 1757 N N . GLN A 1 45 ? -5.312 -6.923 1.351 1.00 2.15 45 GLN A N 2
ATOM 1758 C CA . GLN A 1 45 ? -4.830 -8.309 1.413 1.00 65.52 45 GLN A CA 2
ATOM 1759 C C . GLN A 1 45 ? -3.359 -8.374 1.850 1.00 3.42 45 GLN A C 2
ATOM 1760 O O . GLN A 1 45 ? -2.993 -9.172 2.720 1.00 24.44 45 GLN A O 2
ATOM 1774 N N . GLY A 1 46 ? -2.523 -7.532 1.248 1.00 21.55 46 GLY A N 2
ATOM 1775 C CA . GLY A 1 46 ? -1.115 -7.468 1.626 1.00 30.21 46 GLY A CA 2
ATOM 1776 C C . GLY A 1 46 ? -0.908 -7.033 3.076 1.00 33.24 46 GLY A C 2
ATOM 1777 O O . GLY A 1 46 ? -0.115 -7.634 3.810 1.00 74.30 46 GLY A O 2
ATOM 1781 N N . ALA A 1 47 ? -1.628 -5.990 3.492 1.00 11.31 47 ALA A N 2
ATOM 1782 C CA . ALA A 1 47 ? -1.577 -5.511 4.880 1.00 23.44 47 ALA A CA 2
ATOM 1783 C C . ALA A 1 47 ? -1.984 -6.617 5.863 1.00 33.31 47 ALA A C 2
ATOM 1784 O O . ALA A 1 47 ? -1.261 -6.918 6.815 1.00 64.44 47 ALA A O 2
ATOM 1791 N N . ASN A 1 48 ? -3.143 -7.223 5.613 1.00 42.32 48 ASN A N 2
ATOM 1792 C CA . ASN A 1 48 ? -3.649 -8.329 6.436 1.00 30.03 48 ASN A CA 2
ATOM 1793 C C . ASN A 1 48 ? -2.642 -9.488 6.527 1.00 12.35 48 ASN A C 2
ATOM 1794 O O . ASN A 1 48 ? -2.565 -10.168 7.550 1.00 62.23 48 ASN A O 2
ATOM 1805 N N . ALA A 1 49 ? -1.876 -9.708 5.457 1.00 53.01 49 ALA A N 2
ATOM 1806 C CA . ALA A 1 49 ? -0.827 -10.738 5.453 1.00 12.40 49 ALA A CA 2
ATOM 1807 C C . ALA A 1 49 ? 0.335 -10.359 6.387 1.00 75.42 49 ALA A C 2
ATOM 1808 O O . ALA A 1 49 ? 0.932 -11.215 7.038 1.00 1.52 49 ALA A O 2
ATOM 1815 N N . HIS A 1 50 ? 0.649 -9.065 6.444 1.00 72.12 50 HIS A N 2
ATOM 1816 C CA . HIS A 1 50 ? 1.714 -8.557 7.322 1.00 15.21 50 HIS A CA 2
ATOM 1817 C C . HIS A 1 50 ? 1.162 -8.157 8.705 1.00 62.34 50 HIS A C 2
ATOM 1818 O O . HIS A 1 50 ? 1.886 -7.613 9.538 1.00 51.53 50 HIS A O 2
ATOM 1833 N N . GLY A 1 51 ? -0.124 -8.429 8.934 1.00 74.43 51 GLY A N 2
ATOM 1834 C CA . GLY A 1 51 ? -0.755 -8.124 10.216 1.00 32.24 51 GLY A CA 2
ATOM 1835 C C . GLY A 1 51 ? -0.853 -6.627 10.512 1.00 23.10 51 GLY A C 2
ATOM 1836 O O . GLY A 1 51 ? -0.736 -6.203 11.664 1.00 11.24 51 GLY A O 2
ATOM 1840 N N . LEU A 1 52 ? -1.073 -5.830 9.472 1.00 40.50 52 LEU A N 2
ATOM 1841 C CA . LEU A 1 52 ? -1.140 -4.367 9.602 1.00 0.54 52 LEU A CA 2
ATOM 1842 C C . LEU A 1 52 ? -2.586 -3.853 9.573 1.00 30.12 52 LEU A C 2
ATOM 1843 O O . LEU A 1 52 ? -3.497 -4.545 9.112 1.00 50.32 52 LEU A O 2
ATOM 1859 N N . ASN A 1 53 ? -2.785 -2.632 10.068 1.00 3.31 53 ASN A N 2
ATOM 1860 C CA . ASN A 1 53 ? -4.087 -1.965 9.983 1.00 71.22 53 ASN A CA 2
ATOM 1861 C C . ASN A 1 53 ? -4.237 -1.266 8.622 1.00 40.24 53 ASN A C 2
ATOM 1862 O O . ASN A 1 53 ? -3.648 -0.206 8.388 1.00 12.30 53 ASN A O 2
ATOM 1873 N N . VAL A 1 54 ? -5.032 -1.859 7.731 1.00 5.52 54 VAL A N 2
ATOM 1874 C CA . VAL A 1 54 ? -5.265 -1.287 6.398 1.00 31.11 54 VAL A CA 2
ATOM 1875 C C . VAL A 1 54 ? -5.856 0.135 6.478 1.00 10.24 54 VAL A C 2
ATOM 1876 O O . VAL A 1 54 ? -5.537 0.992 5.653 1.00 35.41 54 VAL A O 2
ATOM 1889 N N . GLU A 1 55 ? -6.693 0.383 7.487 1.00 44.21 55 GLU A N 2
ATOM 1890 C CA . GLU A 1 55 ? -7.321 1.696 7.675 1.00 4.32 55 GLU A CA 2
ATOM 1891 C C . GLU A 1 55 ? -6.256 2.788 7.885 1.00 24.22 55 GLU A C 2
ATOM 1892 O O . GLU A 1 55 ? -6.302 3.853 7.263 1.00 13.40 55 GLU A O 2
ATOM 1904 N N . ASP A 1 56 ? -5.284 2.502 8.753 1.00 41.11 56 ASP A N 2
ATOM 1905 C CA . ASP A 1 56 ? -4.220 3.458 9.072 1.00 53.23 56 ASP A CA 2
ATOM 1906 C C . ASP A 1 56 ? -3.284 3.672 7.865 1.00 55.42 56 ASP A C 2
ATOM 1907 O O . ASP A 1 56 ? -2.754 4.770 7.665 1.00 31.01 56 ASP A O 2
ATOM 1916 N N . ILE A 1 57 ? -3.087 2.618 7.066 1.00 41.35 57 ILE A N 2
ATOM 1917 C CA . ILE A 1 57 ? -2.280 2.711 5.843 1.00 64.25 57 ILE A CA 2
ATOM 1918 C C . ILE A 1 57 ? -2.927 3.663 4.823 1.00 62.43 57 ILE A C 2
ATOM 1919 O O . ILE A 1 57 ? -2.291 4.606 4.344 1.00 15.41 57 ILE A O 2
ATOM 1935 N N . LEU A 1 58 ? -4.202 3.418 4.511 1.00 21.23 58 LEU A N 2
ATOM 1936 C CA . LEU A 1 58 ? -4.951 4.268 3.574 1.00 25.30 58 LEU A CA 2
ATOM 1937 C C . LEU A 1 58 ? -4.918 5.736 4.019 1.00 61.41 58 LEU A C 2
ATOM 1938 O O . LEU A 1 58 ? -4.840 6.650 3.195 1.00 23.14 58 LEU A O 2
ATOM 1954 N N . ARG A 1 59 ? -4.975 5.940 5.332 1.00 71.42 59 ARG A N 2
ATOM 1955 C CA . ARG A 1 59 ? -4.838 7.267 5.937 1.00 54.13 59 ARG A CA 2
ATOM 1956 C C . ARG A 1 59 ? -3.576 7.990 5.428 1.00 55.13 59 ARG A C 2
ATOM 1957 O O . ARG A 1 59 ? -3.652 9.092 4.884 1.00 54.00 59 ARG A O 2
ATOM 1978 N N . ASP A 1 60 ? -2.415 7.348 5.592 1.00 11.21 60 ASP A N 2
ATOM 1979 C CA . ASP A 1 60 ? -1.133 7.963 5.229 1.00 54.22 60 ASP A CA 2
ATOM 1980 C C . ASP A 1 60 ? -0.960 8.046 3.699 1.00 20.10 60 ASP A C 2
ATOM 1981 O O . ASP A 1 60 ? -0.351 8.987 3.181 1.00 41.42 60 ASP A O 2
ATOM 1990 N N . LEU A 1 61 ? -1.511 7.064 2.983 1.00 70.44 61 LEU A N 2
ATOM 1991 C CA . LEU A 1 61 ? -1.468 7.051 1.514 1.00 4.03 61 LEU A CA 2
ATOM 1992 C C . LEU A 1 61 ? -2.187 8.270 0.912 1.00 24.04 61 LEU A C 2
ATOM 1993 O O . LEU A 1 61 ? -1.646 8.959 0.048 1.00 42.22 61 LEU A O 2
ATOM 2009 N N . ASN A 1 62 ? -3.410 8.534 1.367 1.00 71.23 62 ASN A N 2
ATOM 2010 C CA . ASN A 1 62 ? -4.163 9.705 0.901 1.00 33.22 62 ASN A CA 2
ATOM 2011 C C . ASN A 1 62 ? -3.572 11.007 1.468 1.00 33.54 62 ASN A C 2
ATOM 2012 O O . ASN A 1 62 ? -3.690 12.077 0.860 1.00 12.02 62 ASN A O 2
ATOM 2023 N N . ALA A 1 63 ? -2.922 10.913 2.627 1.00 62.44 63 ALA A N 2
ATOM 2024 C CA . ALA A 1 63 ? -2.206 12.055 3.206 1.00 1.15 63 ALA A CA 2
ATOM 2025 C C . ALA A 1 63 ? -1.075 12.535 2.277 1.00 53.33 63 ALA A C 2
ATOM 2026 O O . ALA A 1 63 ? -0.655 13.692 2.340 1.00 71.14 63 ALA A O 2
ATOM 2033 N N . LEU A 1 64 ? -0.589 11.636 1.416 1.00 65.35 64 LEU A N 2
ATOM 2034 C CA . LEU A 1 64 ? 0.419 11.986 0.400 1.00 31.13 64 LEU A CA 2
ATOM 2035 C C . LEU A 1 64 ? -0.136 12.991 -0.620 1.00 74.24 64 LEU A C 2
ATOM 2036 O O . LEU A 1 64 ? 0.612 13.769 -1.208 1.00 63.04 64 LEU A O 2
ATOM 2052 N N . ALA A 1 65 ? -1.448 12.949 -0.844 1.00 54.35 65 ALA A N 2
ATOM 2053 C CA . ALA A 1 65 ? -2.110 13.881 -1.762 1.00 41.34 65 ALA A CA 2
ATOM 2054 C C . ALA A 1 65 ? -2.450 15.208 -1.069 1.00 10.31 65 ALA A C 2
ATOM 2055 O O . ALA A 1 65 ? -2.375 16.276 -1.677 1.00 22.10 65 ALA A O 2
ATOM 2062 N N . LEU A 1 66 ? -2.830 15.125 0.206 1.00 21.22 66 LEU A N 2
ATOM 2063 C CA . LEU A 1 66 ? -3.159 16.315 1.000 1.00 41.24 66 LEU A CA 2
ATOM 2064 C C . LEU A 1 66 ? -1.906 17.151 1.319 1.00 72.14 66 LEU A C 2
ATOM 2065 O O . LEU A 1 66 ? -1.878 18.357 1.081 1.00 33.55 66 LEU A O 2
ATOM 2081 N N . GLU A 1 67 ? -0.882 16.502 1.880 1.00 63.42 67 GLU A N 2
ATOM 2082 C CA . GLU A 1 67 ? 0.397 17.160 2.201 1.00 62.11 67 GLU A CA 2
ATOM 2083 C C . GLU A 1 67 ? 0.248 18.347 3.175 1.00 65.13 67 GLU A C 2
ATOM 2084 O O . GLU A 1 67 ? 1.123 19.214 3.218 1.00 4.05 67 GLU A O 2
ATOM 2096 N N . HIS A 1 68 ? -0.834 18.372 3.966 1.00 60.01 68 HIS A N 2
ATOM 2097 C CA . HIS A 1 68 ? -1.075 19.474 4.919 1.00 60.03 68 HIS A CA 2
ATOM 2098 C C . HIS A 1 68 ? 0.100 19.660 5.900 1.00 44.32 68 HIS A C 2
ATOM 2099 O O . HIS A 1 68 ? 0.060 19.207 7.046 1.00 22.10 68 HIS A O 2
ATOM 2114 N N . HIS A 1 69 ? 1.143 20.338 5.421 1.00 31.00 69 HIS A N 2
ATOM 2115 C CA . HIS A 1 69 ? 2.387 20.549 6.173 1.00 63.12 69 HIS A CA 2
ATOM 2116 C C . HIS A 1 69 ? 3.438 21.238 5.288 1.00 5.05 69 HIS A C 2
ATOM 2117 O O . HIS A 1 69 ? 4.235 22.039 5.769 1.00 3.41 69 HIS A O 2
ATOM 2132 N N . HIS A 1 70 ? 3.431 20.909 3.992 1.00 54.31 70 HIS A N 2
ATOM 2133 C CA . HIS A 1 70 ? 4.359 21.523 3.028 1.00 21.42 70 HIS A CA 2
ATOM 2134 C C . HIS A 1 70 ? 3.884 22.928 2.617 1.00 14.21 70 HIS A C 2
ATOM 2135 O O . HIS A 1 70 ? 2.848 23.074 1.963 1.00 21.11 70 HIS A O 2
ATOM 2150 N N . HIS A 1 71 ? 4.638 23.957 2.995 1.00 14.00 71 HIS A N 2
ATOM 2151 C CA . HIS A 1 71 ? 4.336 25.331 2.580 1.00 54.51 71 HIS A CA 2
ATOM 2152 C C . HIS A 1 71 ? 5.626 26.129 2.336 1.00 4.24 71 HIS A C 2
ATOM 2153 O O . HIS A 1 71 ? 6.418 26.346 3.254 1.00 50.20 71 HIS A O 2
ATOM 2168 N N . HIS A 1 72 ? 5.834 26.566 1.097 1.00 75.12 72 HIS A N 2
ATOM 2169 C CA . HIS A 1 72 ? 7.029 27.336 0.739 1.00 40.12 72 HIS A CA 2
ATOM 2170 C C . HIS A 1 72 ? 6.777 28.845 0.899 1.00 22.23 72 HIS A C 2
ATOM 2171 O O . HIS A 1 72 ? 5.724 29.352 0.509 1.00 62.13 72 HIS A O 2
ATOM 2186 N N . HIS A 1 73 ? 7.745 29.558 1.470 1.00 4.00 73 HIS A N 2
ATOM 2187 C CA . HIS A 1 73 ? 7.627 31.013 1.676 1.00 13.44 73 HIS A CA 2
ATOM 2188 C C . HIS A 1 73 ? 8.601 31.803 0.768 1.00 21.41 73 HIS A C 2
ATOM 2189 O O . HIS A 1 73 ? 9.819 31.829 1.056 1.00 37.38 73 HIS A O 2
ATOM 2205 N N . MET A 1 1 ? -16.391 12.455 -2.845 1.00 72.01 1 MET A N 3
ATOM 2206 C CA . MET A 1 1 ? -15.805 12.217 -1.499 1.00 23.43 1 MET A CA 3
ATOM 2207 C C . MET A 1 1 ? -15.422 10.743 -1.328 1.00 42.23 1 MET A C 3
ATOM 2208 O O . MET A 1 1 ? -16.247 9.917 -0.939 1.00 2.33 1 MET A O 3
ATOM 2224 N N . THR A 1 2 ? -14.175 10.412 -1.650 1.00 44.31 2 THR A N 3
ATOM 2225 C CA . THR A 1 2 ? -13.693 9.025 -1.572 1.00 13.54 2 THR A CA 3
ATOM 2226 C C . THR A 1 2 ? -12.166 8.977 -1.463 1.00 61.04 2 THR A C 3
ATOM 2227 O O . THR A 1 2 ? -11.471 9.808 -2.050 1.00 4.24 2 THR A O 3
ATOM 2238 N N . GLN A 1 3 ? -11.649 8.012 -0.705 1.00 33.54 3 GLN A N 3
ATOM 2239 C CA . GLN A 1 3 ? -10.198 7.830 -0.565 1.00 5.22 3 GLN A CA 3
ATOM 2240 C C . GLN A 1 3 ? -9.558 7.480 -1.921 1.00 13.10 3 GLN A C 3
ATOM 2241 O O . GLN A 1 3 ? -9.827 6.419 -2.485 1.00 22.41 3 GLN A O 3
ATOM 2255 N N . LYS A 1 4 ? -8.720 8.381 -2.443 1.00 22.32 4 LYS A N 3
ATOM 2256 C CA . LYS A 1 4 ? -8.028 8.148 -3.718 1.00 44.11 4 LYS A CA 3
ATOM 2257 C C . LYS A 1 4 ? -7.194 6.863 -3.659 1.00 45.13 4 LYS A C 3
ATOM 2258 O O . LYS A 1 4 ? -7.197 6.056 -4.592 1.00 61.20 4 LYS A O 3
ATOM 2277 N N . PHE A 1 5 ? -6.476 6.691 -2.557 1.00 55.24 5 PHE A N 3
ATOM 2278 C CA . PHE A 1 5 ? -5.746 5.456 -2.291 1.00 72.02 5 PHE A CA 3
ATOM 2279 C C . PHE A 1 5 ? -6.628 4.513 -1.466 1.00 12.32 5 PHE A C 3
ATOM 2280 O O . PHE A 1 5 ? -6.678 4.600 -0.238 1.00 15.44 5 PHE A O 3
ATOM 2297 N N . THR A 1 6 ? -7.357 3.646 -2.156 1.00 72.30 6 THR A N 3
ATOM 2298 C CA . THR A 1 6 ? -8.317 2.745 -1.505 1.00 70.22 6 THR A CA 3
ATOM 2299 C C . THR A 1 6 ? -7.712 1.372 -1.217 1.00 64.32 6 THR A C 3
ATOM 2300 O O . THR A 1 6 ? -6.702 0.986 -1.795 1.00 72.52 6 THR A O 3
ATOM 2311 N N . LYS A 1 7 ? -8.353 0.629 -0.324 1.00 3.43 7 LYS A N 3
ATOM 2312 C CA . LYS A 1 7 ? -7.910 -0.723 0.026 1.00 61.21 7 LYS A CA 3
ATOM 2313 C C . LYS A 1 7 ? -8.133 -1.703 -1.136 1.00 33.55 7 LYS A C 3
ATOM 2314 O O . LYS A 1 7 ? -7.542 -2.785 -1.173 1.00 22.31 7 LYS A O 3
ATOM 2333 N N . ASP A 1 8 ? -8.993 -1.308 -2.073 1.00 34.11 8 ASP A N 3
ATOM 2334 C CA . ASP A 1 8 ? -9.322 -2.127 -3.243 1.00 71.10 8 ASP A CA 3
ATOM 2335 C C . ASP A 1 8 ? -8.171 -2.164 -4.266 1.00 55.44 8 ASP A C 3
ATOM 2336 O O . ASP A 1 8 ? -7.915 -3.197 -4.884 1.00 30.23 8 ASP A O 3
ATOM 2345 N N . MET A 1 9 ? -7.482 -1.036 -4.442 1.00 31.24 9 MET A N 3
ATOM 2346 C CA . MET A 1 9 ? -6.419 -0.936 -5.447 1.00 62.33 9 MET A CA 3
ATOM 2347 C C . MET A 1 9 ? -5.182 -1.752 -5.041 1.00 24.00 9 MET A C 3
ATOM 2348 O O . MET A 1 9 ? -4.899 -1.931 -3.854 1.00 50.01 9 MET A O 3
ATOM 2362 N N . THR A 1 10 ? -4.461 -2.257 -6.035 1.00 13.53 10 THR A N 3
ATOM 2363 C CA . THR A 1 10 ? -3.271 -3.080 -5.793 1.00 70.12 10 THR A CA 3
ATOM 2364 C C . THR A 1 10 ? -2.037 -2.228 -5.476 1.00 74.10 10 THR A C 3
ATOM 2365 O O . THR A 1 10 ? -2.025 -1.015 -5.705 1.00 74.34 10 THR A O 3
ATOM 2376 N N . PHE A 1 11 ? -0.995 -2.874 -4.952 1.00 33.43 11 PHE A N 3
ATOM 2377 C CA . PHE A 1 11 ? 0.280 -2.198 -4.680 1.00 60.34 11 PHE A CA 3
ATOM 2378 C C . PHE A 1 11 ? 0.839 -1.542 -5.952 1.00 35.23 11 PHE A C 3
ATOM 2379 O O . PHE A 1 11 ? 1.312 -0.405 -5.920 1.00 24.53 11 PHE A O 3
ATOM 2396 N N . ALA A 1 12 ? 0.761 -2.262 -7.072 1.00 23.44 12 ALA A N 3
ATOM 2397 C CA . ALA A 1 12 ? 1.213 -1.738 -8.364 1.00 41.40 12 ALA A CA 3
ATOM 2398 C C . ALA A 1 12 ? 0.462 -0.453 -8.743 1.00 71.12 12 ALA A C 3
ATOM 2399 O O . ALA A 1 12 ? 1.071 0.535 -9.157 1.00 14.40 12 ALA A O 3
ATOM 2406 N N . GLN A 1 13 ? -0.863 -0.470 -8.588 1.00 31.10 13 GLN A N 3
ATOM 2407 C CA . GLN A 1 13 ? -1.687 0.717 -8.856 1.00 15.40 13 GLN A CA 3
ATOM 2408 C C . GLN A 1 13 ? -1.249 1.898 -7.975 1.00 71.01 13 GLN A C 3
ATOM 2409 O O . GLN A 1 13 ? -1.067 3.017 -8.458 1.00 51.21 13 GLN A O 3
ATOM 2423 N N . ALA A 1 14 ? -1.070 1.636 -6.681 1.00 22.13 14 ALA A N 3
ATOM 2424 C CA . ALA A 1 14 ? -0.639 2.666 -5.728 1.00 50.32 14 ALA A CA 3
ATOM 2425 C C . ALA A 1 14 ? 0.708 3.288 -6.135 1.00 32.21 14 ALA A C 3
ATOM 2426 O O . ALA A 1 14 ? 0.844 4.514 -6.202 1.00 51.14 14 ALA A O 3
ATOM 2433 N N . LEU A 1 15 ? 1.692 2.435 -6.420 1.00 73.41 15 LEU A N 3
ATOM 2434 C CA . LEU A 1 15 ? 3.026 2.885 -6.844 1.00 70.31 15 LEU A CA 3
ATOM 2435 C C . LEU A 1 15 ? 2.960 3.785 -8.090 1.00 52.23 15 LEU A C 3
ATOM 2436 O O . LEU A 1 15 ? 3.704 4.760 -8.205 1.00 21.53 15 LEU A O 3
ATOM 2452 N N . GLN A 1 16 ? 2.065 3.452 -9.018 1.00 41.32 16 GLN A N 3
ATOM 2453 C CA . GLN A 1 16 ? 1.875 4.252 -10.235 1.00 4.14 16 GLN A CA 3
ATOM 2454 C C . GLN A 1 16 ? 1.095 5.547 -9.953 1.00 45.35 16 GLN A C 3
ATOM 2455 O O . GLN A 1 16 ? 1.274 6.551 -10.647 1.00 14.50 16 GLN A O 3
ATOM 2469 N N . THR A 1 17 ? 0.233 5.520 -8.935 1.00 14.42 17 THR A N 3
ATOM 2470 C CA . THR A 1 17 ? -0.581 6.692 -8.575 1.00 1.13 17 THR A CA 3
ATOM 2471 C C . THR A 1 17 ? 0.282 7.835 -8.017 1.00 34.43 17 THR A C 3
ATOM 2472 O O . THR A 1 17 ? 0.073 8.999 -8.362 1.00 1.20 17 THR A O 3
ATOM 2483 N N . HIS A 1 18 ? 1.241 7.503 -7.149 1.00 35.22 18 HIS A N 3
ATOM 2484 C CA . HIS A 1 18 ? 2.152 8.504 -6.561 1.00 62.44 18 HIS A CA 3
ATOM 2485 C C . HIS A 1 18 ? 3.538 7.905 -6.252 1.00 3.01 18 HIS A C 3
ATOM 2486 O O . HIS A 1 18 ? 3.646 6.760 -5.815 1.00 3.43 18 HIS A O 3
ATOM 2501 N N . PRO A 1 19 ? 4.617 8.690 -6.450 1.00 31.31 19 PRO A N 3
ATOM 2502 C CA . PRO A 1 19 ? 6.000 8.221 -6.221 1.00 32.31 19 PRO A CA 3
ATOM 2503 C C . PRO A 1 19 ? 6.355 8.055 -4.730 1.00 64.44 19 PRO A C 3
ATOM 2504 O O . PRO A 1 19 ? 7.276 7.308 -4.378 1.00 33.45 19 PRO A O 3
ATOM 2515 N N . GLY A 1 20 ? 5.629 8.752 -3.856 1.00 50.31 20 GLY A N 3
ATOM 2516 C CA . GLY A 1 20 ? 5.875 8.655 -2.418 1.00 34.44 20 GLY A CA 3
ATOM 2517 C C . GLY A 1 20 ? 5.372 7.352 -1.797 1.00 30.13 20 GLY A C 3
ATOM 2518 O O . GLY A 1 20 ? 5.760 6.998 -0.684 1.00 52.21 20 GLY A O 3
ATOM 2522 N N . VAL A 1 21 ? 4.519 6.632 -2.528 1.00 65.20 21 VAL A N 3
ATOM 2523 C CA . VAL A 1 21 ? 3.919 5.386 -2.029 1.00 23.20 21 VAL A CA 3
ATOM 2524 C C . VAL A 1 21 ? 4.985 4.347 -1.646 1.00 44.31 21 VAL A C 3
ATOM 2525 O O . VAL A 1 21 ? 4.840 3.635 -0.652 1.00 74.44 21 VAL A O 3
ATOM 2538 N N . ALA A 1 22 ? 6.059 4.274 -2.435 1.00 12.51 22 ALA A N 3
ATOM 2539 C CA . ALA A 1 22 ? 7.177 3.364 -2.155 1.00 3.23 22 ALA A CA 3
ATOM 2540 C C . ALA A 1 22 ? 7.696 3.524 -0.715 1.00 44.43 22 ALA A C 3
ATOM 2541 O O . ALA A 1 22 ? 7.886 2.537 0.005 1.00 11.30 22 ALA A O 3
ATOM 2548 N N . GLY A 1 23 ? 7.907 4.772 -0.300 1.00 41.14 23 GLY A N 3
ATOM 2549 C CA . GLY A 1 23 ? 8.360 5.049 1.059 1.00 23.12 23 GLY A CA 3
ATOM 2550 C C . GLY A 1 23 ? 7.352 4.612 2.120 1.00 43.34 23 GLY A C 3
ATOM 2551 O O . GLY A 1 23 ? 7.727 4.035 3.143 1.00 63.03 23 GLY A O 3
ATOM 2555 N N . VAL A 1 24 ? 6.069 4.875 1.866 1.00 14.45 24 VAL A N 3
ATOM 2556 C CA . VAL A 1 24 ? 4.994 4.495 2.792 1.00 63.50 24 VAL A CA 3
ATOM 2557 C C . VAL A 1 24 ? 4.923 2.969 2.977 1.00 44.25 24 VAL A C 3
ATOM 2558 O O . VAL A 1 24 ? 4.913 2.468 4.103 1.00 35.20 24 VAL A O 3
ATOM 2571 N N . LEU A 1 25 ? 4.882 2.237 1.862 1.00 13.01 25 LEU A N 3
ATOM 2572 C CA . LEU A 1 25 ? 4.826 0.770 1.897 1.00 4.35 25 LEU A CA 3
ATOM 2573 C C . LEU A 1 25 ? 6.008 0.184 2.684 1.00 34.32 25 LEU A C 3
ATOM 2574 O O . LEU A 1 25 ? 5.830 -0.687 3.537 1.00 54.52 25 LEU A O 3
ATOM 2590 N N . ARG A 1 26 ? 7.216 0.670 2.400 1.00 31.45 26 ARG A N 3
ATOM 2591 C CA . ARG A 1 26 ? 8.411 0.233 3.130 1.00 3.13 26 ARG A CA 3
ATOM 2592 C C . ARG A 1 26 ? 8.310 0.580 4.624 1.00 53.01 26 ARG A C 3
ATOM 2593 O O . ARG A 1 26 ? 8.632 -0.239 5.486 1.00 35.05 26 ARG A O 3
ATOM 2614 N N . SER A 1 27 ? 7.842 1.792 4.920 1.00 71.31 27 SER A N 3
ATOM 2615 C CA . SER A 1 27 ? 7.636 2.236 6.308 1.00 60.31 27 SER A CA 3
ATOM 2616 C C . SER A 1 27 ? 6.658 1.320 7.056 1.00 73.13 27 SER A C 3
ATOM 2617 O O . SER A 1 27 ? 6.790 1.095 8.258 1.00 72.20 27 SER A O 3
ATOM 2625 N N . TYR A 1 28 ? 5.677 0.791 6.329 1.00 11.15 28 TYR A N 3
ATOM 2626 C CA . TYR A 1 28 ? 4.685 -0.130 6.899 1.00 14.34 28 TYR A CA 3
ATOM 2627 C C . TYR A 1 28 ? 5.053 -1.604 6.646 1.00 42.13 28 TYR A C 3
ATOM 2628 O O . TYR A 1 28 ? 4.176 -2.464 6.608 1.00 52.11 28 TYR A O 3
ATOM 2646 N N . ASN A 1 29 ? 6.349 -1.888 6.460 1.00 65.03 29 ASN A N 3
ATOM 2647 C CA . ASN A 1 29 ? 6.847 -3.270 6.275 1.00 4.34 29 ASN A CA 3
ATOM 2648 C C . ASN A 1 29 ? 6.438 -3.876 4.911 1.00 21.41 29 ASN A C 3
ATOM 2649 O O . ASN A 1 29 ? 7.047 -4.844 4.445 1.00 45.11 29 ASN A O 3
ATOM 2660 N N . LEU A 1 30 ? 5.438 -3.286 4.257 1.00 22.23 30 LEU A N 3
ATOM 2661 C CA . LEU A 1 30 ? 4.927 -3.793 2.975 1.00 1.53 30 LEU A CA 3
ATOM 2662 C C . LEU A 1 30 ? 5.991 -3.756 1.863 1.00 74.41 30 LEU A C 3
ATOM 2663 O O . LEU A 1 30 ? 5.796 -4.325 0.796 1.00 23.50 30 LEU A O 3
ATOM 2679 N N . GLY A 1 31 ? 7.122 -3.098 2.123 1.00 34.34 31 GLY A N 3
ATOM 2680 C CA . GLY A 1 31 ? 8.212 -3.035 1.145 1.00 30.11 31 GLY A CA 3
ATOM 2681 C C . GLY A 1 31 ? 8.661 -4.406 0.630 1.00 2.15 31 GLY A C 3
ATOM 2682 O O . GLY A 1 31 ? 9.234 -4.509 -0.455 1.00 63.53 31 GLY A O 3
ATOM 2686 N N . CYS A 1 32 ? 8.386 -5.461 1.400 1.00 14.34 32 CYS A N 3
ATOM 2687 C CA . CYS A 1 32 ? 8.747 -6.835 1.005 1.00 12.42 32 CYS A CA 3
ATOM 2688 C C . CYS A 1 32 ? 7.851 -7.380 -0.128 1.00 11.11 32 CYS A C 3
ATOM 2689 O O . CYS A 1 32 ? 7.989 -8.539 -0.531 1.00 32.13 32 CYS A O 3
ATOM 2697 N N . ILE A 1 33 ? 6.936 -6.548 -0.640 1.00 70.23 33 ILE A N 3
ATOM 2698 C CA . ILE A 1 33 ? 6.062 -6.943 -1.759 1.00 23.25 33 ILE A CA 3
ATOM 2699 C C . ILE A 1 33 ? 6.864 -7.432 -2.975 1.00 13.40 33 ILE A C 3
ATOM 2700 O O . ILE A 1 33 ? 6.395 -8.282 -3.734 1.00 74.30 33 ILE A O 3
ATOM 2716 N N . GLY A 1 34 ? 8.071 -6.896 -3.149 1.00 13.24 34 GLY A N 3
ATOM 2717 C CA . GLY A 1 34 ? 8.939 -7.332 -4.240 1.00 20.30 34 GLY A CA 3
ATOM 2718 C C . GLY A 1 34 ? 9.379 -8.788 -4.092 1.00 33.35 34 GLY A C 3
ATOM 2719 O O . GLY A 1 34 ? 9.414 -9.541 -5.068 1.00 10.11 34 GLY A O 3
ATOM 2723 N N . CYS A 1 35 ? 9.714 -9.180 -2.866 1.00 64.01 35 CYS A N 3
ATOM 2724 C CA . CYS A 1 35 ? 10.118 -10.561 -2.566 1.00 23.13 35 CYS A CA 3
ATOM 2725 C C . CYS A 1 35 ? 8.931 -11.534 -2.633 1.00 64.54 35 CYS A C 3
ATOM 2726 O O . CYS A 1 35 ? 8.970 -12.525 -3.360 1.00 71.44 35 CYS A O 3
ATOM 2734 N N . MET A 1 36 ? 7.876 -11.242 -1.872 1.00 24.45 36 MET A N 3
ATOM 2735 C CA . MET A 1 36 ? 6.719 -12.148 -1.761 1.00 14.51 36 MET A CA 3
ATOM 2736 C C . MET A 1 36 ? 5.856 -12.179 -3.037 1.00 52.43 36 MET A C 3
ATOM 2737 O O . MET A 1 36 ? 4.989 -13.043 -3.185 1.00 5.43 36 MET A O 3
ATOM 2751 N N . GLY A 1 37 ? 6.094 -11.240 -3.951 1.00 42.21 37 GLY A N 3
ATOM 2752 C CA . GLY A 1 37 ? 5.310 -11.169 -5.183 1.00 24.14 37 GLY A CA 3
ATOM 2753 C C . GLY A 1 37 ? 3.906 -10.623 -4.959 1.00 3.23 37 GLY A C 3
ATOM 2754 O O . GLY A 1 37 ? 2.920 -11.200 -5.417 1.00 12.01 37 GLY A O 3
ATOM 2758 N N . ALA A 1 38 ? 3.815 -9.505 -4.245 1.00 24.45 38 ALA A N 3
ATOM 2759 C CA . ALA A 1 38 ? 2.531 -8.855 -3.979 1.00 1.35 38 ALA A CA 3
ATOM 2760 C C . ALA A 1 38 ? 2.430 -7.520 -4.728 1.00 31.52 38 ALA A C 3
ATOM 2761 O O . ALA A 1 38 ? 2.413 -6.449 -4.128 1.00 24.53 38 ALA A O 3
ATOM 2768 N N . GLN A 1 39 ? 2.425 -7.596 -6.054 1.00 4.11 39 GLN A N 3
ATOM 2769 C CA . GLN A 1 39 ? 2.264 -6.409 -6.904 1.00 3.51 39 GLN A CA 3
ATOM 2770 C C . GLN A 1 39 ? 0.814 -6.296 -7.399 1.00 65.25 39 GLN A C 3
ATOM 2771 O O . GLN A 1 39 ? 0.234 -5.210 -7.441 1.00 74.13 39 GLN A O 3
ATOM 2785 N N . ASN A 1 40 ? 0.238 -7.441 -7.752 1.00 74.30 40 ASN A N 3
ATOM 2786 C CA . ASN A 1 40 ? -1.129 -7.512 -8.278 1.00 72.51 40 ASN A CA 3
ATOM 2787 C C . ASN A 1 40 ? -2.160 -7.697 -7.152 1.00 4.23 40 ASN A C 3
ATOM 2788 O O . ASN A 1 40 ? -3.359 -7.808 -7.409 1.00 41.30 40 ASN A O 3
ATOM 2799 N N . GLU A 1 41 ? -1.687 -7.729 -5.908 1.00 51.32 41 GLU A N 3
ATOM 2800 C CA . GLU A 1 41 ? -2.564 -7.917 -4.745 1.00 70.14 41 GLU A CA 3
ATOM 2801 C C . GLU A 1 41 ? -3.049 -6.567 -4.182 1.00 30.33 41 GLU A C 3
ATOM 2802 O O . GLU A 1 41 ? -2.313 -5.578 -4.192 1.00 45.22 41 GLU A O 3
ATOM 2814 N N . SER A 1 42 ? -4.299 -6.529 -3.713 1.00 71.12 42 SER A N 3
ATOM 2815 C CA . SER A 1 42 ? -4.897 -5.292 -3.179 1.00 53.24 42 SER A CA 3
ATOM 2816 C C . SER A 1 42 ? -4.296 -4.910 -1.816 1.00 65.41 42 SER A C 3
ATOM 2817 O O . SER A 1 42 ? -3.879 -5.776 -1.043 1.00 23.52 42 SER A O 3
ATOM 2825 N N . LEU A 1 43 ? -4.282 -3.608 -1.522 1.00 23.20 43 LEU A N 3
ATOM 2826 C CA . LEU A 1 43 ? -3.675 -3.082 -0.284 1.00 74.24 43 LEU A CA 3
ATOM 2827 C C . LEU A 1 43 ? -4.217 -3.770 0.984 1.00 42.44 43 LEU A C 3
ATOM 2828 O O . LEU A 1 43 ? -3.448 -4.150 1.868 1.00 51.32 43 LEU A O 3
ATOM 2844 N N . GLU A 1 44 ? -5.540 -3.925 1.073 1.00 42.22 44 GLU A N 3
ATOM 2845 C CA . GLU A 1 44 ? -6.159 -4.596 2.227 1.00 54.01 44 GLU A CA 3
ATOM 2846 C C . GLU A 1 44 ? -5.694 -6.054 2.339 1.00 23.34 44 GLU A C 3
ATOM 2847 O O . GLU A 1 44 ? -5.323 -6.523 3.416 1.00 11.23 44 GLU A O 3
ATOM 2859 N N . GLN A 1 45 ? -5.716 -6.759 1.212 1.00 52.14 45 GLN A N 3
ATOM 2860 C CA . GLN A 1 45 ? -5.272 -8.155 1.150 1.00 40.35 45 GLN A CA 3
ATOM 2861 C C . GLN A 1 45 ? -3.818 -8.299 1.632 1.00 40.41 45 GLN A C 3
ATOM 2862 O O . GLN A 1 45 ? -3.480 -9.232 2.367 1.00 15.32 45 GLN A O 3
ATOM 2876 N N . GLY A 1 46 ? -2.963 -7.365 1.218 1.00 44.32 46 GLY A N 3
ATOM 2877 C CA . GLY A 1 46 ? -1.581 -7.350 1.684 1.00 0.34 46 GLY A CA 3
ATOM 2878 C C . GLY A 1 46 ? -1.457 -7.011 3.169 1.00 42.15 46 GLY A C 3
ATOM 2879 O O . GLY A 1 46 ? -0.641 -7.599 3.887 1.00 53.32 46 GLY A O 3
ATOM 2883 N N . ALA A 1 47 ? -2.270 -6.062 3.630 1.00 55.32 47 ALA A N 3
ATOM 2884 C CA . ALA A 1 47 ? -2.299 -5.681 5.046 1.00 73.22 47 ALA A CA 3
ATOM 2885 C C . ALA A 1 47 ? -2.653 -6.881 5.935 1.00 12.44 47 ALA A C 3
ATOM 2886 O O . ALA A 1 47 ? -1.924 -7.206 6.877 1.00 23.23 47 ALA A O 3
ATOM 2893 N N . ASN A 1 48 ? -3.764 -7.547 5.616 1.00 32.03 48 ASN A N 3
ATOM 2894 C CA . ASN A 1 48 ? -4.191 -8.756 6.333 1.00 72.30 48 ASN A CA 3
ATOM 2895 C C . ASN A 1 48 ? -3.056 -9.792 6.410 1.00 34.10 48 ASN A C 3
ATOM 2896 O O . ASN A 1 48 ? -2.780 -10.352 7.474 1.00 4.42 48 ASN A O 3
ATOM 2907 N N . ALA A 1 49 ? -2.390 -10.025 5.277 1.00 61.32 49 ALA A N 3
ATOM 2908 C CA . ALA A 1 49 ? -1.276 -10.983 5.208 1.00 61.15 49 ALA A CA 3
ATOM 2909 C C . ALA A 1 49 ? -0.101 -10.583 6.121 1.00 60.21 49 ALA A C 3
ATOM 2910 O O . ALA A 1 49 ? 0.628 -11.439 6.623 1.00 72.42 49 ALA A O 3
ATOM 2917 N N . HIS A 1 50 ? 0.085 -9.279 6.327 1.00 61.52 50 HIS A N 3
ATOM 2918 C CA . HIS A 1 50 ? 1.160 -8.770 7.194 1.00 34.11 50 HIS A CA 3
ATOM 2919 C C . HIS A 1 50 ? 0.644 -8.406 8.601 1.00 32.45 50 HIS A C 3
ATOM 2920 O O . HIS A 1 50 ? 1.402 -7.921 9.445 1.00 13.43 50 HIS A O 3
ATOM 2935 N N . GLY A 1 51 ? -0.644 -8.646 8.848 1.00 15.42 51 GLY A N 3
ATOM 2936 C CA . GLY A 1 51 ? -1.241 -8.331 10.145 1.00 64.20 51 GLY A CA 3
ATOM 2937 C C . GLY A 1 51 ? -1.247 -6.834 10.460 1.00 72.23 51 GLY A C 3
ATOM 2938 O O . GLY A 1 51 ? -1.083 -6.429 11.615 1.00 42.30 51 GLY A O 3
ATOM 2942 N N . LEU A 1 52 ? -1.447 -6.018 9.429 1.00 64.44 52 LEU A N 3
ATOM 2943 C CA . LEU A 1 52 ? -1.433 -4.556 9.564 1.00 34.50 52 LEU A CA 3
ATOM 2944 C C . LEU A 1 52 ? -2.848 -3.966 9.497 1.00 75.21 52 LEU A C 3
ATOM 2945 O O . LEU A 1 52 ? -3.766 -4.577 8.947 1.00 30.01 52 LEU A O 3
ATOM 2961 N N . ASN A 1 53 ? -3.013 -2.769 10.046 1.00 73.51 53 ASN A N 3
ATOM 2962 C CA . ASN A 1 53 ? -4.286 -2.055 9.961 1.00 0.21 53 ASN A CA 3
ATOM 2963 C C . ASN A 1 53 ? -4.386 -1.275 8.640 1.00 10.24 53 ASN A C 3
ATOM 2964 O O . ASN A 1 53 ? -3.765 -0.221 8.478 1.00 35.32 53 ASN A O 3
ATOM 2975 N N . VAL A 1 54 ? -5.177 -1.799 7.707 1.00 21.12 54 VAL A N 3
ATOM 2976 C CA . VAL A 1 54 ? -5.320 -1.200 6.374 1.00 45.40 54 VAL A CA 3
ATOM 2977 C C . VAL A 1 54 ? -5.729 0.286 6.433 1.00 41.41 54 VAL A C 3
ATOM 2978 O O . VAL A 1 54 ? -5.245 1.098 5.645 1.00 11.30 54 VAL A O 3
ATOM 2991 N N . GLU A 1 55 ? -6.602 0.640 7.375 1.00 73.11 55 GLU A N 3
ATOM 2992 C CA . GLU A 1 55 ? -7.062 2.029 7.516 1.00 43.15 55 GLU A CA 3
ATOM 2993 C C . GLU A 1 55 ? -5.897 2.984 7.825 1.00 22.53 55 GLU A C 3
ATOM 2994 O O . GLU A 1 55 ? -5.819 4.086 7.275 1.00 50.11 55 GLU A O 3
ATOM 3006 N N . ASP A 1 56 ? -4.986 2.551 8.695 1.00 35.11 56 ASP A N 3
ATOM 3007 C CA . ASP A 1 56 ? -3.826 3.366 9.069 1.00 1.31 56 ASP A CA 3
ATOM 3008 C C . ASP A 1 56 ? -2.866 3.532 7.874 1.00 52.11 56 ASP A C 3
ATOM 3009 O O . ASP A 1 56 ? -2.247 4.585 7.696 1.00 31.43 56 ASP A O 3
ATOM 3018 N N . ILE A 1 57 ? -2.772 2.483 7.055 1.00 65.20 57 ILE A N 3
ATOM 3019 C CA . ILE A 1 57 ? -1.969 2.512 5.826 1.00 14.20 57 ILE A CA 3
ATOM 3020 C C . ILE A 1 57 ? -2.556 3.508 4.808 1.00 64.30 57 ILE A C 3
ATOM 3021 O O . ILE A 1 57 ? -1.858 4.399 4.314 1.00 3.12 57 ILE A O 3
ATOM 3037 N N . LEU A 1 58 ? -3.850 3.355 4.514 1.00 11.52 58 LEU A N 3
ATOM 3038 C CA . LEU A 1 58 ? -4.554 4.246 3.578 1.00 45.23 58 LEU A CA 3
ATOM 3039 C C . LEU A 1 58 ? -4.455 5.710 4.023 1.00 72.33 58 LEU A C 3
ATOM 3040 O O . LEU A 1 58 ? -4.393 6.620 3.197 1.00 31.32 58 LEU A O 3
ATOM 3056 N N . ARG A 1 59 ? -4.448 5.921 5.335 1.00 12.03 59 ARG A N 3
ATOM 3057 C CA . ARG A 1 59 ? -4.283 7.257 5.920 1.00 22.33 59 ARG A CA 3
ATOM 3058 C C . ARG A 1 59 ? -3.045 7.978 5.353 1.00 23.23 59 ARG A C 3
ATOM 3059 O O . ARG A 1 59 ? -3.145 9.086 4.821 1.00 40.11 59 ARG A O 3
ATOM 3080 N N . ASP A 1 60 ? -1.882 7.337 5.467 1.00 62.00 60 ASP A N 3
ATOM 3081 C CA . ASP A 1 60 ? -0.618 7.943 5.029 1.00 61.41 60 ASP A CA 3
ATOM 3082 C C . ASP A 1 60 ? -0.537 7.994 3.491 1.00 55.51 60 ASP A C 3
ATOM 3083 O O . ASP A 1 60 ? 0.004 8.937 2.916 1.00 14.33 60 ASP A O 3
ATOM 3092 N N . LEU A 1 61 ? -1.107 6.981 2.835 1.00 32.15 61 LEU A N 3
ATOM 3093 C CA . LEU A 1 61 ? -1.170 6.938 1.367 1.00 74.22 61 LEU A CA 3
ATOM 3094 C C . LEU A 1 61 ? -1.978 8.117 0.792 1.00 5.33 61 LEU A C 3
ATOM 3095 O O . LEU A 1 61 ? -1.530 8.796 -0.134 1.00 71.15 61 LEU A O 3
ATOM 3111 N N . ASN A 1 62 ? -3.173 8.354 1.334 1.00 72.33 62 ASN A N 3
ATOM 3112 C CA . ASN A 1 62 ? -4.006 9.480 0.892 1.00 3.24 62 ASN A CA 3
ATOM 3113 C C . ASN A 1 62 ? -3.397 10.824 1.315 1.00 4.35 62 ASN A C 3
ATOM 3114 O O . ASN A 1 62 ? -3.633 11.851 0.674 1.00 2.24 62 ASN A O 3
ATOM 3125 N N . ALA A 1 63 ? -2.603 10.813 2.387 1.00 44.05 63 ALA A N 3
ATOM 3126 C CA . ALA A 1 63 ? -1.866 12.007 2.810 1.00 71.43 63 ALA A CA 3
ATOM 3127 C C . ALA A 1 63 ? -0.924 12.494 1.698 1.00 21.34 63 ALA A C 3
ATOM 3128 O O . ALA A 1 63 ? -0.642 13.687 1.589 1.00 3.04 63 ALA A O 3
ATOM 3135 N N . LEU A 1 64 ? -0.447 11.559 0.869 1.00 21.32 64 LEU A N 3
ATOM 3136 C CA . LEU A 1 64 ? 0.384 11.890 -0.298 1.00 70.41 64 LEU A CA 3
ATOM 3137 C C . LEU A 1 64 ? -0.391 12.747 -1.312 1.00 62.03 64 LEU A C 3
ATOM 3138 O O . LEU A 1 64 ? 0.184 13.588 -2.003 1.00 55.01 64 LEU A O 3
ATOM 3154 N N . ALA A 1 65 ? -1.700 12.515 -1.402 1.00 1.42 65 ALA A N 3
ATOM 3155 C CA . ALA A 1 65 ? -2.565 13.272 -2.311 1.00 34.11 65 ALA A CA 3
ATOM 3156 C C . ALA A 1 65 ? -2.900 14.657 -1.738 1.00 24.03 65 ALA A C 3
ATOM 3157 O O . ALA A 1 65 ? -2.965 15.651 -2.464 1.00 34.13 65 ALA A O 3
ATOM 3164 N N . LEU A 1 66 ? -3.111 14.715 -0.427 1.00 75.42 66 LEU A N 3
ATOM 3165 C CA . LEU A 1 66 ? -3.415 15.976 0.253 1.00 65.51 66 LEU A CA 3
ATOM 3166 C C . LEU A 1 66 ? -2.169 16.866 0.368 1.00 61.32 66 LEU A C 3
ATOM 3167 O O . LEU A 1 66 ? -2.263 18.086 0.256 1.00 50.45 66 LEU A O 3
ATOM 3183 N N . GLU A 1 67 ? -1.009 16.233 0.591 1.00 62.00 67 GLU A N 3
ATOM 3184 C CA . GLU A 1 67 ? 0.286 16.927 0.750 1.00 31.41 67 GLU A CA 3
ATOM 3185 C C . GLU A 1 67 ? 0.353 17.794 2.019 1.00 14.35 67 GLU A C 3
ATOM 3186 O O . GLU A 1 67 ? 1.154 17.528 2.915 1.00 12.23 67 GLU A O 3
ATOM 3198 N N . HIS A 1 68 ? -0.481 18.835 2.068 1.00 61.33 68 HIS A N 3
ATOM 3199 C CA . HIS A 1 68 ? -0.471 19.829 3.151 1.00 73.33 68 HIS A CA 3
ATOM 3200 C C . HIS A 1 68 ? -0.386 19.227 4.573 1.00 32.24 68 HIS A C 3
ATOM 3201 O O . HIS A 1 68 ? -1.398 18.936 5.205 1.00 73.10 68 HIS A O 3
ATOM 3216 N N . HIS A 1 69 ? 0.839 19.030 5.054 1.00 2.32 69 HIS A N 3
ATOM 3217 C CA . HIS A 1 69 ? 1.082 18.736 6.468 1.00 41.21 69 HIS A CA 3
ATOM 3218 C C . HIS A 1 69 ? 1.544 20.013 7.185 1.00 13.14 69 HIS A C 3
ATOM 3219 O O . HIS A 1 69 ? 2.537 20.630 6.793 1.00 62.32 69 HIS A O 3
ATOM 3234 N N . HIS A 1 70 ? 0.820 20.412 8.225 1.00 1.05 70 HIS A N 3
ATOM 3235 C CA . HIS A 1 70 ? 1.109 21.667 8.929 1.00 45.41 70 HIS A CA 3
ATOM 3236 C C . HIS A 1 70 ? 2.394 21.566 9.769 1.00 3.05 70 HIS A C 3
ATOM 3237 O O . HIS A 1 70 ? 2.571 20.623 10.542 1.00 2.52 70 HIS A O 3
ATOM 3252 N N . HIS A 1 71 ? 3.286 22.546 9.608 1.00 40.44 71 HIS A N 3
ATOM 3253 C CA . HIS A 1 71 ? 4.548 22.586 10.356 1.00 60.12 71 HIS A CA 3
ATOM 3254 C C . HIS A 1 71 ? 4.290 22.785 11.860 1.00 31.32 71 HIS A C 3
ATOM 3255 O O . HIS A 1 71 ? 4.871 22.098 12.697 1.00 22.43 71 HIS A O 3
ATOM 3270 N N . HIS A 1 72 ? 3.414 23.732 12.188 1.00 53.24 72 HIS A N 3
ATOM 3271 C CA . HIS A 1 72 ? 3.020 23.980 13.577 1.00 22.22 72 HIS A CA 3
ATOM 3272 C C . HIS A 1 72 ? 1.549 24.418 13.654 1.00 35.55 72 HIS A C 3
ATOM 3273 O O . HIS A 1 72 ? 1.129 25.348 12.959 1.00 50.11 72 HIS A O 3
ATOM 3288 N N . HIS A 1 73 ? 0.777 23.746 14.505 1.00 73.33 73 HIS A N 3
ATOM 3289 C CA . HIS A 1 73 ? -0.647 24.061 14.686 1.00 24.10 73 HIS A CA 3
ATOM 3290 C C . HIS A 1 73 ? -0.844 25.405 15.424 1.00 75.13 73 HIS A C 3
ATOM 3291 O O . HIS A 1 73 ? -0.718 25.434 16.667 1.00 38.46 73 HIS A O 3
ATOM 3307 N N . MET A 1 1 ? -16.356 13.341 -0.098 1.00 1.52 1 MET A N 4
ATOM 3308 C CA . MET A 1 1 ? -16.563 12.114 -0.913 1.00 1.45 1 MET A CA 4
ATOM 3309 C C . MET A 1 1 ? -15.419 11.108 -0.714 1.00 11.04 1 MET A C 4
ATOM 3310 O O . MET A 1 1 ? -14.483 11.363 0.049 1.00 64.42 1 MET A O 4
ATOM 3326 N N . THR A 1 2 ? -15.506 9.968 -1.407 1.00 54.25 2 THR A N 4
ATOM 3327 C CA . THR A 1 2 ? -14.557 8.851 -1.228 1.00 72.52 2 THR A CA 4
ATOM 3328 C C . THR A 1 2 ? -13.094 9.231 -1.539 1.00 35.32 2 THR A C 4
ATOM 3329 O O . THR A 1 2 ? -12.801 10.329 -2.018 1.00 24.42 2 THR A O 4
ATOM 3340 N N . GLN A 1 3 ? -12.185 8.293 -1.276 1.00 53.22 3 GLN A N 4
ATOM 3341 C CA . GLN A 1 3 ? -10.737 8.532 -1.381 1.00 23.32 3 GLN A CA 4
ATOM 3342 C C . GLN A 1 3 ? -10.173 8.103 -2.748 1.00 33.30 3 GLN A C 4
ATOM 3343 O O . GLN A 1 3 ? -10.821 7.374 -3.503 1.00 42.21 3 GLN A O 4
ATOM 3357 N N . LYS A 1 4 ? -8.956 8.556 -3.057 1.00 14.34 4 LYS A N 4
ATOM 3358 C CA . LYS A 1 4 ? -8.235 8.093 -4.251 1.00 22.44 4 LYS A CA 4
ATOM 3359 C C . LYS A 1 4 ? -7.568 6.735 -3.992 1.00 12.41 4 LYS A C 4
ATOM 3360 O O . LYS A 1 4 ? -7.765 5.780 -4.745 1.00 70.33 4 LYS A O 4
ATOM 3379 N N . PHE A 1 5 ? -6.776 6.656 -2.924 1.00 62.01 5 PHE A N 4
ATOM 3380 C CA . PHE A 1 5 ? -6.164 5.389 -2.510 1.00 33.12 5 PHE A CA 4
ATOM 3381 C C . PHE A 1 5 ? -7.149 4.557 -1.676 1.00 73.30 5 PHE A C 4
ATOM 3382 O O . PHE A 1 5 ? -7.512 4.937 -0.559 1.00 1.21 5 PHE A O 4
ATOM 3399 N N . THR A 1 6 ? -7.584 3.432 -2.231 1.00 21.11 6 THR A N 4
ATOM 3400 C CA . THR A 1 6 ? -8.540 2.542 -1.555 1.00 53.20 6 THR A CA 4
ATOM 3401 C C . THR A 1 6 ? -7.924 1.170 -1.261 1.00 15.25 6 THR A C 4
ATOM 3402 O O . THR A 1 6 ? -6.891 0.811 -1.814 1.00 64.13 6 THR A O 4
ATOM 3413 N N . LYS A 1 7 ? -8.574 0.397 -0.398 1.00 4.44 7 LYS A N 4
ATOM 3414 C CA . LYS A 1 7 ? -8.084 -0.938 -0.036 1.00 64.33 7 LYS A CA 4
ATOM 3415 C C . LYS A 1 7 ? -8.221 -1.921 -1.211 1.00 42.55 7 LYS A C 4
ATOM 3416 O O . LYS A 1 7 ? -7.583 -2.974 -1.231 1.00 31.25 7 LYS A O 4
ATOM 3435 N N . ASP A 1 8 ? -9.056 -1.556 -2.184 1.00 11.13 8 ASP A N 4
ATOM 3436 C CA . ASP A 1 8 ? -9.341 -2.401 -3.350 1.00 30.11 8 ASP A CA 4
ATOM 3437 C C . ASP A 1 8 ? -8.227 -2.334 -4.420 1.00 1.30 8 ASP A C 4
ATOM 3438 O O . ASP A 1 8 ? -8.029 -3.283 -5.186 1.00 63.05 8 ASP A O 4
ATOM 3447 N N . MET A 1 9 ? -7.493 -1.223 -4.469 1.00 52.04 9 MET A N 4
ATOM 3448 C CA . MET A 1 9 ? -6.435 -1.052 -5.476 1.00 50.00 9 MET A CA 4
ATOM 3449 C C . MET A 1 9 ? -5.167 -1.827 -5.085 1.00 32.21 9 MET A C 4
ATOM 3450 O O . MET A 1 9 ? -4.887 -2.023 -3.901 1.00 23.30 9 MET A O 4
ATOM 3464 N N . THR A 1 10 ? -4.408 -2.264 -6.085 1.00 31.52 10 THR A N 4
ATOM 3465 C CA . THR A 1 10 ? -3.212 -3.085 -5.850 1.00 21.22 10 THR A CA 4
ATOM 3466 C C . THR A 1 10 ? -1.989 -2.235 -5.496 1.00 1.04 10 THR A C 4
ATOM 3467 O O . THR A 1 10 ? -1.935 -1.041 -5.805 1.00 52.42 10 THR A O 4
ATOM 3478 N N . PHE A 1 11 ? -1.007 -2.864 -4.849 1.00 35.05 11 PHE A N 4
ATOM 3479 C CA . PHE A 1 11 ? 0.258 -2.198 -4.508 1.00 11.45 11 PHE A CA 4
ATOM 3480 C C . PHE A 1 11 ? 0.912 -1.563 -5.748 1.00 31.33 11 PHE A C 4
ATOM 3481 O O . PHE A 1 11 ? 1.406 -0.434 -5.692 1.00 63.20 11 PHE A O 4
ATOM 3498 N N . ALA A 1 12 ? 0.899 -2.294 -6.863 1.00 40.30 12 ALA A N 4
ATOM 3499 C CA . ALA A 1 12 ? 1.448 -1.793 -8.128 1.00 2.32 12 ALA A CA 4
ATOM 3500 C C . ALA A 1 12 ? 0.790 -0.465 -8.536 1.00 63.24 12 ALA A C 4
ATOM 3501 O O . ALA A 1 12 ? 1.476 0.503 -8.869 1.00 51.04 12 ALA A O 4
ATOM 3508 N N . GLN A 1 13 ? -0.544 -0.423 -8.488 1.00 75.31 13 GLN A N 4
ATOM 3509 C CA . GLN A 1 13 ? -1.289 0.798 -8.817 1.00 71.33 13 GLN A CA 4
ATOM 3510 C C . GLN A 1 13 ? -0.871 1.962 -7.906 1.00 63.35 13 GLN A C 4
ATOM 3511 O O . GLN A 1 13 ? -0.604 3.068 -8.379 1.00 10.43 13 GLN A O 4
ATOM 3525 N N . ALA A 1 14 ? -0.814 1.698 -6.599 1.00 51.04 14 ALA A N 4
ATOM 3526 C CA . ALA A 1 14 ? -0.431 2.714 -5.612 1.00 24.11 14 ALA A CA 4
ATOM 3527 C C . ALA A 1 14 ? 0.928 3.350 -5.952 1.00 74.34 14 ALA A C 4
ATOM 3528 O O . ALA A 1 14 ? 1.056 4.577 -6.014 1.00 24.40 14 ALA A O 4
ATOM 3535 N N . LEU A 1 15 ? 1.931 2.504 -6.187 1.00 11.21 15 LEU A N 4
ATOM 3536 C CA . LEU A 1 15 ? 3.273 2.969 -6.561 1.00 63.10 15 LEU A CA 4
ATOM 3537 C C . LEU A 1 15 ? 3.243 3.793 -7.862 1.00 51.00 15 LEU A C 4
ATOM 3538 O O . LEU A 1 15 ? 3.934 4.807 -7.987 1.00 72.44 15 LEU A O 4
ATOM 3554 N N . GLN A 1 16 ? 2.429 3.354 -8.821 1.00 62.23 16 GLN A N 4
ATOM 3555 C CA . GLN A 1 16 ? 2.309 4.030 -10.121 1.00 13.33 16 GLN A CA 4
ATOM 3556 C C . GLN A 1 16 ? 1.350 5.238 -10.065 1.00 42.14 16 GLN A C 4
ATOM 3557 O O . GLN A 1 16 ? 1.120 5.903 -11.075 1.00 42.42 16 GLN A O 4
ATOM 3571 N N . THR A 1 17 ? 0.783 5.508 -8.890 1.00 5.04 17 THR A N 4
ATOM 3572 C CA . THR A 1 17 ? -0.069 6.692 -8.697 1.00 0.33 17 THR A CA 4
ATOM 3573 C C . THR A 1 17 ? 0.704 7.817 -7.987 1.00 24.24 17 THR A C 4
ATOM 3574 O O . THR A 1 17 ? 0.565 8.994 -8.323 1.00 12.20 17 THR A O 4
ATOM 3585 N N . HIS A 1 18 ? 1.508 7.447 -6.986 1.00 13.30 18 HIS A N 4
ATOM 3586 C CA . HIS A 1 18 ? 2.371 8.401 -6.266 1.00 23.21 18 HIS A CA 4
ATOM 3587 C C . HIS A 1 18 ? 3.655 7.712 -5.764 1.00 4.30 18 HIS A C 4
ATOM 3588 O O . HIS A 1 18 ? 3.593 6.863 -4.877 1.00 24.23 18 HIS A O 4
ATOM 3603 N N . PRO A 1 19 ? 4.834 8.078 -6.315 1.00 63.21 19 PRO A N 4
ATOM 3604 C CA . PRO A 1 19 ? 6.132 7.505 -5.894 1.00 5.32 19 PRO A CA 4
ATOM 3605 C C . PRO A 1 19 ? 6.333 7.479 -4.364 1.00 45.32 19 PRO A C 4
ATOM 3606 O O . PRO A 1 19 ? 6.944 6.554 -3.826 1.00 2.04 19 PRO A O 4
ATOM 3617 N N . GLY A 1 20 ? 5.805 8.493 -3.671 1.00 72.21 20 GLY A N 4
ATOM 3618 C CA . GLY A 1 20 ? 5.928 8.567 -2.213 1.00 20.20 20 GLY A CA 4
ATOM 3619 C C . GLY A 1 20 ? 5.386 7.333 -1.485 1.00 43.51 20 GLY A C 4
ATOM 3620 O O . GLY A 1 20 ? 5.819 7.018 -0.373 1.00 43.31 20 GLY A O 4
ATOM 3624 N N . VAL A 1 21 ? 4.445 6.630 -2.121 1.00 52.45 21 VAL A N 4
ATOM 3625 C CA . VAL A 1 21 ? 3.870 5.399 -1.561 1.00 42.10 21 VAL A CA 4
ATOM 3626 C C . VAL A 1 21 ? 4.960 4.368 -1.217 1.00 15.14 21 VAL A C 4
ATOM 3627 O O . VAL A 1 21 ? 4.835 3.617 -0.249 1.00 34.50 21 VAL A O 4
ATOM 3640 N N . ALA A 1 22 ? 6.041 4.353 -2.001 1.00 34.43 22 ALA A N 4
ATOM 3641 C CA . ALA A 1 22 ? 7.163 3.435 -1.758 1.00 63.42 22 ALA A CA 4
ATOM 3642 C C . ALA A 1 22 ? 7.701 3.564 -0.323 1.00 2.41 22 ALA A C 4
ATOM 3643 O O . ALA A 1 22 ? 7.920 2.564 0.365 1.00 72.35 22 ALA A O 4
ATOM 3650 N N . GLY A 1 23 ? 7.889 4.804 0.126 1.00 61.32 23 GLY A N 4
ATOM 3651 C CA . GLY A 1 23 ? 8.365 5.050 1.482 1.00 31.35 23 GLY A CA 4
ATOM 3652 C C . GLY A 1 23 ? 7.345 4.650 2.541 1.00 63.21 23 GLY A C 4
ATOM 3653 O O . GLY A 1 23 ? 7.697 4.054 3.563 1.00 3.14 23 GLY A O 4
ATOM 3657 N N . VAL A 1 24 ? 6.077 4.971 2.290 1.00 13.24 24 VAL A N 4
ATOM 3658 C CA . VAL A 1 24 ? 4.987 4.610 3.203 1.00 25.11 24 VAL A CA 4
ATOM 3659 C C . VAL A 1 24 ? 4.924 3.086 3.416 1.00 54.52 24 VAL A C 4
ATOM 3660 O O . VAL A 1 24 ? 4.930 2.605 4.552 1.00 61.10 24 VAL A O 4
ATOM 3673 N N . LEU A 1 25 ? 4.881 2.334 2.315 1.00 14.22 25 LEU A N 4
ATOM 3674 C CA . LEU A 1 25 ? 4.850 0.864 2.372 1.00 32.22 25 LEU A CA 4
ATOM 3675 C C . LEU A 1 25 ? 6.049 0.307 3.159 1.00 24.14 25 LEU A C 4
ATOM 3676 O O . LEU A 1 25 ? 5.891 -0.545 4.037 1.00 4.11 25 LEU A O 4
ATOM 3692 N N . ARG A 1 26 ? 7.248 0.798 2.846 1.00 4.30 26 ARG A N 4
ATOM 3693 C CA . ARG A 1 26 ? 8.466 0.389 3.562 1.00 50.45 26 ARG A CA 4
ATOM 3694 C C . ARG A 1 26 ? 8.361 0.672 5.072 1.00 61.02 26 ARG A C 4
ATOM 3695 O O . ARG A 1 26 ? 8.841 -0.111 5.899 1.00 52.44 26 ARG A O 4
ATOM 3716 N N . SER A 1 27 ? 7.726 1.788 5.425 1.00 31.24 27 SER A N 4
ATOM 3717 C CA . SER A 1 27 ? 7.550 2.174 6.833 1.00 12.22 27 SER A CA 4
ATOM 3718 C C . SER A 1 27 ? 6.710 1.138 7.602 1.00 62.41 27 SER A C 4
ATOM 3719 O O . SER A 1 27 ? 7.025 0.789 8.741 1.00 14.03 27 SER A O 4
ATOM 3727 N N . TYR A 1 28 ? 5.655 0.632 6.962 1.00 63.35 28 TYR A N 4
ATOM 3728 C CA . TYR A 1 28 ? 4.789 -0.394 7.572 1.00 41.05 28 TYR A CA 4
ATOM 3729 C C . TYR A 1 28 ? 5.329 -1.820 7.347 1.00 21.53 28 TYR A C 4
ATOM 3730 O O . TYR A 1 28 ? 4.714 -2.794 7.785 1.00 43.10 28 TYR A O 4
ATOM 3748 N N . ASN A 1 29 ? 6.484 -1.930 6.683 1.00 14.14 29 ASN A N 4
ATOM 3749 C CA . ASN A 1 29 ? 7.062 -3.228 6.288 1.00 64.32 29 ASN A CA 4
ATOM 3750 C C . ASN A 1 29 ? 6.211 -3.903 5.192 1.00 33.32 29 ASN A C 4
ATOM 3751 O O . ASN A 1 29 ? 5.601 -4.954 5.404 1.00 43.42 29 ASN A O 4
ATOM 3762 N N . LEU A 1 30 ? 6.156 -3.268 4.025 1.00 4.14 30 LEU A N 4
ATOM 3763 C CA . LEU A 1 30 ? 5.453 -3.824 2.861 1.00 42.35 30 LEU A CA 4
ATOM 3764 C C . LEU A 1 30 ? 6.355 -3.837 1.617 1.00 32.15 30 LEU A C 4
ATOM 3765 O O . LEU A 1 30 ? 5.911 -4.179 0.526 1.00 32.45 30 LEU A O 4
ATOM 3781 N N . GLY A 1 31 ? 7.630 -3.488 1.788 1.00 11.01 31 GLY A N 4
ATOM 3782 C CA . GLY A 1 31 ? 8.565 -3.490 0.663 1.00 63.32 31 GLY A CA 4
ATOM 3783 C C . GLY A 1 31 ? 8.800 -4.886 0.088 1.00 62.42 31 GLY A C 4
ATOM 3784 O O . GLY A 1 31 ? 9.172 -5.039 -1.078 1.00 30.10 31 GLY A O 4
ATOM 3788 N N . CYS A 1 32 ? 8.553 -5.906 0.906 1.00 52.44 32 CYS A N 4
ATOM 3789 C CA . CYS A 1 32 ? 8.745 -7.304 0.499 1.00 52.31 32 CYS A CA 4
ATOM 3790 C C . CYS A 1 32 ? 7.686 -7.772 -0.519 1.00 31.12 32 CYS A C 4
ATOM 3791 O O . CYS A 1 32 ? 7.735 -8.910 -0.992 1.00 64.34 32 CYS A O 4
ATOM 3799 N N . ILE A 1 33 ? 6.733 -6.895 -0.859 1.00 25.45 33 ILE A N 4
ATOM 3800 C CA . ILE A 1 33 ? 5.690 -7.220 -1.851 1.00 73.51 33 ILE A CA 4
ATOM 3801 C C . ILE A 1 33 ? 6.290 -7.697 -3.185 1.00 51.31 33 ILE A C 4
ATOM 3802 O O . ILE A 1 33 ? 5.699 -8.528 -3.877 1.00 70.25 33 ILE A O 4
ATOM 3818 N N . GLY A 1 34 ? 7.457 -7.162 -3.540 1.00 51.42 34 GLY A N 4
ATOM 3819 C CA . GLY A 1 34 ? 8.149 -7.602 -4.746 1.00 61.20 34 GLY A CA 4
ATOM 3820 C C . GLY A 1 34 ? 8.632 -9.048 -4.652 1.00 1.30 34 GLY A C 4
ATOM 3821 O O . GLY A 1 34 ? 8.616 -9.784 -5.639 1.00 51.13 34 GLY A O 4
ATOM 3825 N N . CYS A 1 35 ? 9.046 -9.454 -3.451 1.00 35.12 35 CYS A N 4
ATOM 3826 C CA . CYS A 1 35 ? 9.547 -10.816 -3.211 1.00 11.52 35 CYS A CA 4
ATOM 3827 C C . CYS A 1 35 ? 8.397 -11.836 -3.156 1.00 11.23 35 CYS A C 4
ATOM 3828 O O . CYS A 1 35 ? 8.450 -12.882 -3.800 1.00 54.23 35 CYS A O 4
ATOM 3836 N N . MET A 1 36 ? 7.361 -11.518 -2.380 1.00 14.51 36 MET A N 4
ATOM 3837 C CA . MET A 1 36 ? 6.192 -12.404 -2.238 1.00 52.13 36 MET A CA 4
ATOM 3838 C C . MET A 1 36 ? 5.279 -12.352 -3.479 1.00 13.33 36 MET A C 4
ATOM 3839 O O . MET A 1 36 ? 4.326 -13.123 -3.597 1.00 53.24 36 MET A O 4
ATOM 3853 N N . GLY A 1 37 ? 5.574 -11.430 -4.397 1.00 63.55 37 GLY A N 4
ATOM 3854 C CA . GLY A 1 37 ? 4.796 -11.308 -5.625 1.00 11.14 37 GLY A CA 4
ATOM 3855 C C . GLY A 1 37 ? 3.399 -10.727 -5.412 1.00 31.10 37 GLY A C 4
ATOM 3856 O O . GLY A 1 37 ? 2.470 -11.050 -6.148 1.00 4.20 37 GLY A O 4
ATOM 3860 N N . ALA A 1 38 ? 3.262 -9.839 -4.431 1.00 33.31 38 ALA A N 4
ATOM 3861 C CA . ALA A 1 38 ? 1.962 -9.231 -4.098 1.00 2.42 38 ALA A CA 4
ATOM 3862 C C . ALA A 1 38 ? 1.648 -7.999 -4.972 1.00 22.11 38 ALA A C 4
ATOM 3863 O O . ALA A 1 38 ? 0.812 -7.171 -4.618 1.00 51.51 38 ALA A O 4
ATOM 3870 N N . GLN A 1 39 ? 2.304 -7.899 -6.127 1.00 1.54 39 GLN A N 4
ATOM 3871 C CA . GLN A 1 39 ? 2.131 -6.749 -7.029 1.00 44.03 39 GLN A CA 4
ATOM 3872 C C . GLN A 1 39 ? 0.692 -6.645 -7.567 1.00 45.51 39 GLN A C 4
ATOM 3873 O O . GLN A 1 39 ? 0.167 -5.546 -7.749 1.00 14.15 39 GLN A O 4
ATOM 3887 N N . ASN A 1 40 ? 0.056 -7.792 -7.807 1.00 63.54 40 ASN A N 4
ATOM 3888 C CA . ASN A 1 40 ? -1.315 -7.823 -8.340 1.00 51.52 40 ASN A CA 4
ATOM 3889 C C . ASN A 1 40 ? -2.358 -7.920 -7.211 1.00 35.51 40 ASN A C 4
ATOM 3890 O O . ASN A 1 40 ? -3.554 -8.059 -7.469 1.00 71.23 40 ASN A O 4
ATOM 3901 N N . GLU A 1 41 ? -1.899 -7.845 -5.963 1.00 21.10 41 GLU A N 4
ATOM 3902 C CA . GLU A 1 41 ? -2.783 -8.003 -4.805 1.00 34.23 41 GLU A CA 4
ATOM 3903 C C . GLU A 1 41 ? -3.196 -6.645 -4.212 1.00 25.04 41 GLU A C 4
ATOM 3904 O O . GLU A 1 41 ? -2.437 -5.672 -4.265 1.00 43.25 41 GLU A O 4
ATOM 3916 N N . SER A 1 42 ? -4.407 -6.589 -3.659 1.00 13.10 42 SER A N 4
ATOM 3917 C CA . SER A 1 42 ? -4.959 -5.345 -3.101 1.00 42.42 42 SER A CA 4
ATOM 3918 C C . SER A 1 42 ? -4.260 -4.946 -1.794 1.00 35.21 42 SER A C 4
ATOM 3919 O O . SER A 1 42 ? -3.725 -5.797 -1.075 1.00 14.41 42 SER A O 4
ATOM 3927 N N . LEU A 1 43 ? -4.285 -3.649 -1.489 1.00 12.32 43 LEU A N 4
ATOM 3928 C CA . LEU A 1 43 ? -3.624 -3.109 -0.294 1.00 21.43 43 LEU A CA 4
ATOM 3929 C C . LEU A 1 43 ? -4.034 -3.836 1.001 1.00 10.23 43 LEU A C 4
ATOM 3930 O O . LEU A 1 43 ? -3.180 -4.199 1.810 1.00 70.00 43 LEU A O 4
ATOM 3946 N N . GLU A 1 44 ? -5.337 -4.054 1.195 1.00 24.25 44 GLU A N 4
ATOM 3947 C CA . GLU A 1 44 ? -5.827 -4.665 2.440 1.00 54.13 44 GLU A CA 4
ATOM 3948 C C . GLU A 1 44 ? -5.342 -6.112 2.604 1.00 13.42 44 GLU A C 4
ATOM 3949 O O . GLU A 1 44 ? -4.899 -6.507 3.687 1.00 42.41 44 GLU A O 4
ATOM 3961 N N . GLN A 1 45 ? -5.421 -6.901 1.533 1.00 42.53 45 GLN A N 4
ATOM 3962 C CA . GLN A 1 45 ? -4.996 -8.303 1.582 1.00 34.34 45 GLN A CA 4
ATOM 3963 C C . GLN A 1 45 ? -3.518 -8.421 1.994 1.00 24.34 45 GLN A C 4
ATOM 3964 O O . GLN A 1 45 ? -3.188 -9.127 2.951 1.00 21.51 45 GLN A O 4
ATOM 3978 N N . GLY A 1 46 ? -2.639 -7.705 1.289 1.00 74.42 46 GLY A N 4
ATOM 3979 C CA . GLY A 1 46 ? -1.217 -7.707 1.629 1.00 45.14 46 GLY A CA 4
ATOM 3980 C C . GLY A 1 46 ? -0.927 -7.123 3.014 1.00 61.51 46 GLY A C 4
ATOM 3981 O O . GLY A 1 46 ? -0.047 -7.609 3.731 1.00 64.45 46 GLY A O 4
ATOM 3985 N N . ALA A 1 47 ? -1.667 -6.079 3.392 1.00 13.33 47 ALA A N 4
ATOM 3986 C CA . ALA A 1 47 ? -1.510 -5.453 4.711 1.00 24.45 47 ALA A CA 4
ATOM 3987 C C . ALA A 1 47 ? -1.781 -6.453 5.847 1.00 2.22 47 ALA A C 4
ATOM 3988 O O . ALA A 1 47 ? -0.929 -6.675 6.711 1.00 14.40 47 ALA A O 4
ATOM 3995 N N . ASN A 1 48 ? -2.966 -7.063 5.836 1.00 31.41 48 ASN A N 4
ATOM 3996 C CA . ASN A 1 48 ? -3.329 -8.069 6.844 1.00 53.13 48 ASN A CA 4
ATOM 3997 C C . ASN A 1 48 ? -2.400 -9.292 6.782 1.00 43.12 48 ASN A C 4
ATOM 3998 O O . ASN A 1 48 ? -2.129 -9.926 7.801 1.00 1.11 48 ASN A O 4
ATOM 4009 N N . ALA A 1 49 ? -1.904 -9.612 5.585 1.00 11.24 49 ALA A N 4
ATOM 4010 C CA . ALA A 1 49 ? -0.919 -10.689 5.425 1.00 74.20 49 ALA A CA 4
ATOM 4011 C C . ALA A 1 49 ? 0.389 -10.368 6.173 1.00 21.41 49 ALA A C 4
ATOM 4012 O O . ALA A 1 49 ? 1.130 -11.268 6.571 1.00 23.44 49 ALA A O 4
ATOM 4019 N N . HIS A 1 50 ? 0.668 -9.075 6.348 1.00 33.44 50 HIS A N 4
ATOM 4020 C CA . HIS A 1 50 ? 1.840 -8.614 7.111 1.00 23.41 50 HIS A CA 4
ATOM 4021 C C . HIS A 1 50 ? 1.448 -8.149 8.527 1.00 51.05 50 HIS A C 4
ATOM 4022 O O . HIS A 1 50 ? 2.257 -7.548 9.238 1.00 15.53 50 HIS A O 4
ATOM 4037 N N . GLY A 1 51 ? 0.210 -8.437 8.930 1.00 53.53 51 GLY A N 4
ATOM 4038 C CA . GLY A 1 51 ? -0.278 -8.021 10.244 1.00 23.30 51 GLY A CA 4
ATOM 4039 C C . GLY A 1 51 ? -0.347 -6.503 10.408 1.00 31.33 51 GLY A C 4
ATOM 4040 O O . GLY A 1 51 ? 0.204 -5.946 11.366 1.00 3.22 51 GLY A O 4
ATOM 4044 N N . LEU A 1 52 ? -1.020 -5.834 9.473 1.00 62.41 52 LEU A N 4
ATOM 4045 C CA . LEU A 1 52 ? -1.132 -4.368 9.488 1.00 34.44 52 LEU A CA 4
ATOM 4046 C C . LEU A 1 52 ? -2.595 -3.903 9.418 1.00 2.24 52 LEU A C 4
ATOM 4047 O O . LEU A 1 52 ? -3.493 -4.670 9.058 1.00 71.52 52 LEU A O 4
ATOM 4063 N N . ASN A 1 53 ? -2.820 -2.636 9.755 1.00 24.51 53 ASN A N 4
ATOM 4064 C CA . ASN A 1 53 ? -4.146 -2.021 9.656 1.00 53.23 53 ASN A CA 4
ATOM 4065 C C . ASN A 1 53 ? -4.245 -1.154 8.390 1.00 31.00 53 ASN A C 4
ATOM 4066 O O . ASN A 1 53 ? -3.767 -0.017 8.366 1.00 30.21 53 ASN A O 4
ATOM 4077 N N . VAL A 1 54 ? -4.867 -1.695 7.344 1.00 3.12 54 VAL A N 4
ATOM 4078 C CA . VAL A 1 54 ? -4.963 -1.004 6.051 1.00 13.35 54 VAL A CA 4
ATOM 4079 C C . VAL A 1 54 ? -5.649 0.369 6.175 1.00 2.33 54 VAL A C 4
ATOM 4080 O O . VAL A 1 54 ? -5.327 1.292 5.433 1.00 52.34 54 VAL A O 4
ATOM 4093 N N . GLU A 1 55 ? -6.579 0.496 7.122 1.00 14.11 55 GLU A N 4
ATOM 4094 C CA . GLU A 1 55 ? -7.307 1.756 7.339 1.00 72.32 55 GLU A CA 4
ATOM 4095 C C . GLU A 1 55 ? -6.338 2.922 7.592 1.00 55.33 55 GLU A C 4
ATOM 4096 O O . GLU A 1 55 ? -6.469 4.001 7.007 1.00 75.13 55 GLU A O 4
ATOM 4108 N N . ASP A 1 56 ? -5.356 2.684 8.461 1.00 44.13 56 ASP A N 4
ATOM 4109 C CA . ASP A 1 56 ? -4.349 3.694 8.794 1.00 21.32 56 ASP A CA 4
ATOM 4110 C C . ASP A 1 56 ? -3.411 3.942 7.601 1.00 51.32 56 ASP A C 4
ATOM 4111 O O . ASP A 1 56 ? -3.028 5.080 7.323 1.00 13.43 56 ASP A O 4
ATOM 4120 N N . ILE A 1 57 ? -3.060 2.867 6.894 1.00 61.45 57 ILE A N 4
ATOM 4121 C CA . ILE A 1 57 ? -2.218 2.966 5.699 1.00 21.50 57 ILE A CA 4
ATOM 4122 C C . ILE A 1 57 ? -2.881 3.848 4.625 1.00 74.34 57 ILE A C 4
ATOM 4123 O O . ILE A 1 57 ? -2.245 4.735 4.058 1.00 40.13 57 ILE A O 4
ATOM 4139 N N . LEU A 1 58 ? -4.170 3.606 4.367 1.00 11.32 58 LEU A N 4
ATOM 4140 C CA . LEU A 1 58 ? -4.936 4.401 3.393 1.00 13.12 58 LEU A CA 4
ATOM 4141 C C . LEU A 1 58 ? -4.885 5.893 3.737 1.00 42.11 58 LEU A C 4
ATOM 4142 O O . LEU A 1 58 ? -4.721 6.738 2.855 1.00 52.53 58 LEU A O 4
ATOM 4158 N N . ARG A 1 59 ? -5.032 6.202 5.022 1.00 20.15 59 ARG A N 4
ATOM 4159 C CA . ARG A 1 59 ? -4.888 7.575 5.516 1.00 54.24 59 ARG A CA 4
ATOM 4160 C C . ARG A 1 59 ? -3.553 8.190 5.063 1.00 70.41 59 ARG A C 4
ATOM 4161 O O . ARG A 1 59 ? -3.524 9.251 4.436 1.00 75.53 59 ARG A O 4
ATOM 4182 N N . ASP A 1 60 ? -2.452 7.504 5.376 1.00 50.00 60 ASP A N 4
ATOM 4183 C CA . ASP A 1 60 ? -1.106 8.008 5.082 1.00 72.40 60 ASP A CA 4
ATOM 4184 C C . ASP A 1 60 ? -0.858 8.087 3.558 1.00 23.12 60 ASP A C 4
ATOM 4185 O O . ASP A 1 60 ? -0.149 8.975 3.076 1.00 35.12 60 ASP A O 4
ATOM 4194 N N . LEU A 1 61 ? -1.463 7.160 2.807 1.00 35.43 61 LEU A N 4
ATOM 4195 C CA . LEU A 1 61 ? -1.352 7.143 1.341 1.00 64.01 61 LEU A CA 4
ATOM 4196 C C . LEU A 1 61 ? -2.054 8.352 0.700 1.00 64.34 61 LEU A C 4
ATOM 4197 O O . LEU A 1 61 ? -1.467 9.055 -0.124 1.00 65.30 61 LEU A O 4
ATOM 4213 N N . ASN A 1 62 ? -3.313 8.590 1.071 1.00 30.24 62 ASN A N 4
ATOM 4214 C CA . ASN A 1 62 ? -4.060 9.746 0.549 1.00 23.53 62 ASN A CA 4
ATOM 4215 C C . ASN A 1 62 ? -3.478 11.066 1.079 1.00 41.45 62 ASN A C 4
ATOM 4216 O O . ASN A 1 62 ? -3.568 12.108 0.423 1.00 72.43 62 ASN A O 4
ATOM 4227 N N . ALA A 1 63 ? -2.866 11.007 2.260 1.00 22.03 63 ALA A N 4
ATOM 4228 C CA . ALA A 1 63 ? -2.179 12.165 2.848 1.00 51.23 63 ALA A CA 4
ATOM 4229 C C . ALA A 1 63 ? -1.114 12.737 1.896 1.00 35.14 63 ALA A C 4
ATOM 4230 O O . ALA A 1 63 ? -0.824 13.935 1.917 1.00 22.54 63 ALA A O 4
ATOM 4237 N N . LEU A 1 64 ? -0.544 11.868 1.060 1.00 55.03 64 LEU A N 4
ATOM 4238 C CA . LEU A 1 64 ? 0.450 12.275 0.054 1.00 41.51 64 LEU A CA 4
ATOM 4239 C C . LEU A 1 64 ? -0.144 13.242 -0.987 1.00 4.31 64 LEU A C 4
ATOM 4240 O O . LEU A 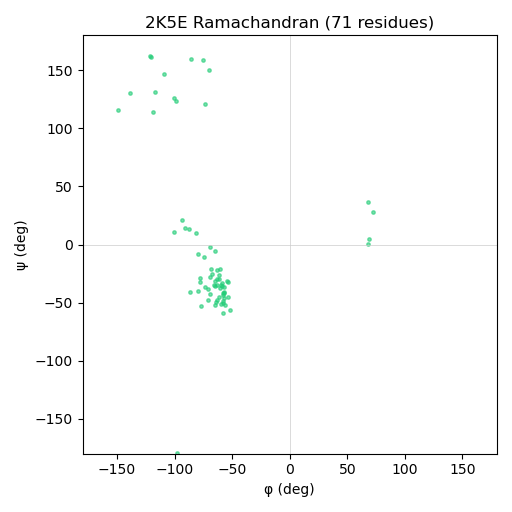1 64 ? 0.579 14.006 -1.623 1.00 30.20 64 LEU A O 4
ATOM 4256 N N . ALA A 1 65 ? -1.464 13.186 -1.169 1.00 33.10 65 ALA A N 4
ATOM 4257 C CA . ALA A 1 65 ? -2.162 14.066 -2.118 1.00 51.12 65 ALA A CA 4
ATOM 4258 C C . ALA A 1 65 ? -2.876 15.229 -1.406 1.00 20.41 65 ALA A C 4
ATOM 4259 O O . ALA A 1 65 ? -3.079 16.296 -1.987 1.00 2.34 65 ALA A O 4
ATOM 4266 N N . LEU A 1 66 ? -3.264 15.013 -0.149 1.00 73.04 66 LEU A N 4
ATOM 4267 C CA . LEU A 1 66 ? -3.975 16.037 0.637 1.00 13.01 66 LEU A CA 4
ATOM 4268 C C . LEU A 1 66 ? -3.014 17.074 1.243 1.00 32.21 66 LEU A C 4
ATOM 4269 O O . LEU A 1 66 ? -3.436 18.167 1.635 1.00 13.20 66 LEU A O 4
ATOM 4285 N N . GLU A 1 67 ? -1.728 16.722 1.318 1.00 31.44 67 GLU A N 4
ATOM 4286 C CA . GLU A 1 67 ? -0.692 17.604 1.882 1.00 5.32 67 GLU A CA 4
ATOM 4287 C C . GLU A 1 67 ? -0.862 17.800 3.402 1.00 51.22 67 GLU A C 4
ATOM 4288 O O . GLU A 1 67 ? -0.152 17.188 4.200 1.00 31.11 67 GLU A O 4
ATOM 4300 N N . HIS A 1 68 ? -1.809 18.669 3.784 1.00 5.24 68 HIS A N 4
ATOM 4301 C CA . HIS A 1 68 ? -2.054 19.086 5.188 1.00 32.32 68 HIS A CA 4
ATOM 4302 C C . HIS A 1 68 ? -0.762 19.332 6.020 1.00 72.21 68 HIS A C 4
ATOM 4303 O O . HIS A 1 68 ? -0.809 19.413 7.249 1.00 73.45 68 HIS A O 4
ATOM 4318 N N . HIS A 1 69 ? 0.376 19.482 5.340 1.00 2.31 69 HIS A N 4
ATOM 4319 C CA . HIS A 1 69 ? 1.628 19.943 5.960 1.00 74.14 69 HIS A CA 4
ATOM 4320 C C . HIS A 1 69 ? 1.997 21.319 5.397 1.00 72.44 69 HIS A C 4
ATOM 4321 O O . HIS A 1 69 ? 2.022 22.317 6.111 1.00 70.13 69 HIS A O 4
ATOM 4336 N N . HIS A 1 70 ? 2.260 21.343 4.092 1.00 64.21 70 HIS A N 4
ATOM 4337 C CA . HIS A 1 70 ? 2.540 22.579 3.352 1.00 54.14 70 HIS A CA 4
ATOM 4338 C C . HIS A 1 70 ? 1.304 23.500 3.312 1.00 73.41 70 HIS A C 4
ATOM 4339 O O . HIS A 1 70 ? 1.404 24.679 2.972 1.00 21.34 70 HIS A O 4
ATOM 4354 N N . HIS A 1 71 ? 0.144 22.951 3.663 1.00 63.32 71 HIS A N 4
ATOM 4355 C CA . HIS A 1 71 ? -1.110 23.703 3.650 1.00 11.11 71 HIS A CA 4
ATOM 4356 C C . HIS A 1 71 ? -2.067 23.197 4.741 1.00 35.20 71 HIS A C 4
ATOM 4357 O O . HIS A 1 71 ? -2.657 22.125 4.602 1.00 52.42 71 HIS A O 4
ATOM 4372 N N . HIS A 1 72 ? -2.203 23.957 5.828 1.00 21.11 72 HIS A N 4
ATOM 4373 C CA . HIS A 1 72 ? -3.100 23.581 6.931 1.00 12.43 72 HIS A CA 4
ATOM 4374 C C . HIS A 1 72 ? -3.520 24.807 7.759 1.00 74.43 72 HIS A C 4
ATOM 4375 O O . HIS A 1 72 ? -2.683 25.473 8.374 1.00 4.12 72 HIS A O 4
ATOM 4390 N N . HIS A 1 73 ? -4.820 25.102 7.765 1.00 43.42 73 HIS A N 4
ATOM 4391 C CA . HIS A 1 73 ? -5.372 26.211 8.563 1.00 74.11 73 HIS A CA 4
ATOM 4392 C C . HIS A 1 73 ? -5.834 25.737 9.959 1.00 65.22 73 HIS A C 4
ATOM 4393 O O . HIS A 1 73 ? -5.221 26.147 10.971 1.00 37.88 73 HIS A O 4
ATOM 4409 N N . MET A 1 1 ? -15.686 13.336 -0.334 1.00 31.10 1 MET A N 5
ATOM 4410 C CA . MET A 1 1 ? -15.910 12.062 0.413 1.00 62.42 1 MET A CA 5
ATOM 4411 C C . MET A 1 1 ? -15.097 10.893 -0.176 1.00 53.04 1 MET A C 5
ATOM 4412 O O . MET A 1 1 ? -15.161 9.768 0.323 1.00 10.43 1 MET A O 5
ATOM 4428 N N . THR A 1 2 ? -14.337 11.159 -1.237 1.00 11.44 2 THR A N 5
ATOM 4429 C CA . THR A 1 2 ? -13.622 10.103 -1.973 1.00 63.13 2 THR A CA 5
ATOM 4430 C C . THR A 1 2 ? -12.147 9.994 -1.558 1.00 32.23 2 THR A C 5
ATOM 4431 O O . THR A 1 2 ? -11.476 11.001 -1.327 1.00 12.32 2 THR A O 5
ATOM 4442 N N . GLN A 1 3 ? -11.654 8.757 -1.461 1.00 35.20 3 GLN A N 5
ATOM 4443 C CA . GLN A 1 3 ? -10.230 8.495 -1.207 1.00 25.32 3 GLN A CA 5
ATOM 4444 C C . GLN A 1 3 ? -9.519 8.073 -2.507 1.00 12.41 3 GLN A C 5
ATOM 4445 O O . GLN A 1 3 ? -10.025 7.230 -3.252 1.00 1.31 3 GLN A O 5
ATOM 4459 N N . LYS A 1 4 ? -8.351 8.659 -2.774 1.00 30.13 4 LYS A N 5
ATOM 4460 C CA . LYS A 1 4 ? -7.549 8.282 -3.948 1.00 20.24 4 LYS A CA 5
ATOM 4461 C C . LYS A 1 4 ? -6.996 6.861 -3.791 1.00 44.33 4 LYS A C 5
ATOM 4462 O O . LYS A 1 4 ? -7.061 6.045 -4.711 1.00 3.54 4 LYS A O 5
ATOM 4481 N N . PHE A 1 5 ? -6.442 6.582 -2.615 1.00 61.43 5 PHE A N 5
ATOM 4482 C CA . PHE A 1 5 ? -5.943 5.245 -2.286 1.00 44.52 5 PHE A CA 5
ATOM 4483 C C . PHE A 1 5 ? -6.984 4.472 -1.462 1.00 15.51 5 PHE A C 5
ATOM 4484 O O . PHE A 1 5 ? -7.366 4.891 -0.366 1.00 14.23 5 PHE A O 5
ATOM 4501 N N . THR A 1 6 ? -7.433 3.343 -2.001 1.00 50.35 6 THR A N 5
ATOM 4502 C CA . THR A 1 6 ? -8.492 2.539 -1.373 1.00 1.52 6 THR A CA 5
ATOM 4503 C C . THR A 1 6 ? -8.040 1.094 -1.127 1.00 44.03 6 THR A C 5
ATOM 4504 O O . THR A 1 6 ? -7.146 0.592 -1.804 1.00 34.42 6 THR A O 5
ATOM 4515 N N . LYS A 1 7 ? -8.674 0.422 -0.167 1.00 50.21 7 LYS A N 5
ATOM 4516 C CA . LYS A 1 7 ? -8.343 -0.977 0.155 1.00 13.22 7 LYS A CA 5
ATOM 4517 C C . LYS A 1 7 ? -8.531 -1.906 -1.061 1.00 42.00 7 LYS A C 5
ATOM 4518 O O . LYS A 1 7 ? -7.953 -2.997 -1.121 1.00 63.12 7 LYS A O 5
ATOM 4537 N N . ASP A 1 8 ? -9.339 -1.451 -2.023 1.00 3.24 8 ASP A N 5
ATOM 4538 C CA . ASP A 1 8 ? -9.664 -2.223 -3.231 1.00 64.43 8 ASP A CA 5
ATOM 4539 C C . ASP A 1 8 ? -8.466 -2.343 -4.199 1.00 41.33 8 ASP A C 5
ATOM 4540 O O . ASP A 1 8 ? -8.256 -3.393 -4.814 1.00 24.13 8 ASP A O 5
ATOM 4549 N N . MET A 1 9 ? -7.6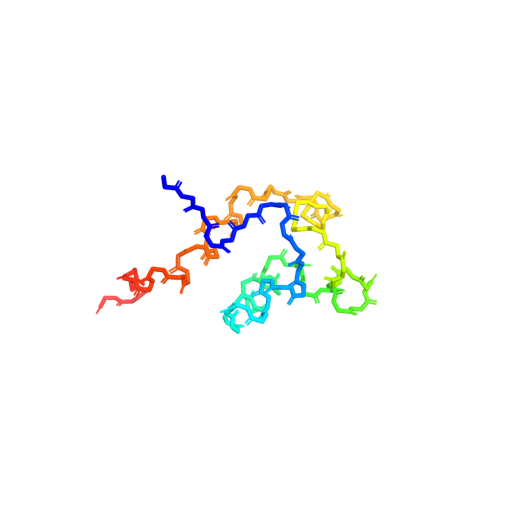85 -1.274 -4.327 1.00 32.34 9 MET A N 5
ATOM 4550 C CA . MET A 1 9 ? -6.586 -1.227 -5.305 1.00 3.02 9 MET A CA 5
ATOM 4551 C C . MET A 1 9 ? -5.377 -2.066 -4.853 1.00 64.04 9 MET A C 5
ATOM 4552 O O . MET A 1 9 ? -5.178 -2.305 -3.660 1.00 53.12 9 MET A O 5
ATOM 4566 N N . THR A 1 10 ? -4.575 -2.517 -5.821 1.00 61.12 10 THR A N 5
ATOM 4567 C CA . THR A 1 10 ? -3.387 -3.337 -5.534 1.00 34.00 10 THR A CA 5
ATOM 4568 C C . THR A 1 10 ? -2.162 -2.482 -5.196 1.00 20.32 10 THR A C 5
ATOM 4569 O O . THR A 1 10 ? -2.128 -1.280 -5.477 1.00 31.22 10 THR A O 5
ATOM 4580 N N . PHE A 1 11 ? -1.155 -3.113 -4.588 1.00 40.15 11 PHE A N 5
ATOM 4581 C CA . PHE A 1 11 ? 0.109 -2.434 -4.270 1.00 43.24 11 PHE A CA 5
ATOM 4582 C C . PHE A 1 11 ? 0.722 -1.782 -5.521 1.00 22.12 11 PHE A C 5
ATOM 4583 O O . PHE A 1 11 ? 1.220 -0.657 -5.465 1.00 60.43 11 PHE A O 5
ATOM 4600 N N . ALA A 1 12 ? 0.669 -2.491 -6.649 1.00 32.24 12 ALA A N 5
ATOM 4601 C CA . ALA A 1 12 ? 1.195 -1.975 -7.918 1.00 10.42 12 ALA A CA 5
ATOM 4602 C C . ALA A 1 12 ? 0.480 -0.684 -8.337 1.00 54.24 12 ALA A C 5
ATOM 4603 O O . ALA A 1 12 ? 1.120 0.312 -8.683 1.00 71.30 12 ALA A O 5
ATOM 4610 N N . GLN A 1 13 ? -0.854 -0.707 -8.296 1.00 33.43 13 GLN A N 5
ATOM 4611 C CA . GLN A 1 13 ? -1.663 0.470 -8.629 1.00 25.50 13 GLN A CA 5
ATOM 4612 C C . GLN A 1 13 ? -1.284 1.665 -7.745 1.00 75.51 13 GLN A C 5
ATOM 4613 O O . GLN A 1 13 ? -1.132 2.788 -8.228 1.00 52.43 13 GLN A O 5
ATOM 4627 N N . ALA A 1 14 ? -1.127 1.409 -6.446 1.00 53.45 14 ALA A N 5
ATOM 4628 C CA . ALA A 1 14 ? -0.718 2.444 -5.490 1.00 5.32 14 ALA A CA 5
ATOM 4629 C C . ALA A 1 14 ? 0.646 3.053 -5.863 1.00 41.44 14 ALA A C 5
ATOM 4630 O O . ALA A 1 14 ? 0.783 4.276 -5.966 1.00 23.23 14 ALA A O 5
ATOM 4637 N N . LEU A 1 15 ? 1.641 2.189 -6.084 1.00 74.12 15 LEU A N 5
ATOM 4638 C CA . LEU A 1 15 ? 2.990 2.625 -6.482 1.00 11.55 15 LEU A CA 5
ATOM 4639 C C . LEU A 1 15 ? 2.956 3.486 -7.757 1.00 4.25 15 LEU A C 5
ATOM 4640 O O . LEU A 1 15 ? 3.722 4.439 -7.899 1.00 51.34 15 LEU A O 5
ATOM 4656 N N . GLN A 1 16 ? 2.066 3.141 -8.685 1.00 3.32 16 GLN A N 5
ATOM 4657 C CA . GLN A 1 16 ? 1.927 3.891 -9.942 1.00 70.23 16 GLN A CA 5
ATOM 4658 C C . GLN A 1 16 ? 1.188 5.226 -9.745 1.00 44.44 16 GLN A C 5
ATOM 4659 O O . GLN A 1 16 ? 1.297 6.131 -10.574 1.00 25.25 16 GLN A O 5
ATOM 4673 N N . THR A 1 17 ? 0.436 5.346 -8.651 1.00 51.55 17 THR A N 5
ATOM 4674 C CA . THR A 1 17 ? -0.336 6.568 -8.374 1.00 64.11 17 THR A CA 5
ATOM 4675 C C . THR A 1 17 ? 0.529 7.654 -7.705 1.00 51.51 17 THR A C 5
ATOM 4676 O O . THR A 1 17 ? 0.360 8.843 -7.973 1.00 12.23 17 THR A O 5
ATOM 4687 N N . HIS A 1 18 ? 1.448 7.243 -6.829 1.00 53.24 18 HIS A N 5
ATOM 4688 C CA . HIS A 1 18 ? 2.371 8.178 -6.153 1.00 4.44 18 HIS A CA 5
ATOM 4689 C C . HIS A 1 18 ? 3.716 7.501 -5.819 1.00 24.52 18 HIS A C 5
ATOM 4690 O O . HIS A 1 18 ? 3.744 6.470 -5.152 1.00 41.43 18 HIS A O 5
ATOM 4705 N N . PRO A 1 19 ? 4.851 8.087 -6.258 1.00 25.31 19 PRO A N 5
ATOM 4706 C CA . PRO A 1 19 ? 6.194 7.531 -5.980 1.00 15.13 19 PRO A CA 5
ATOM 4707 C C . PRO A 1 19 ? 6.489 7.389 -4.473 1.00 70.33 19 PRO A C 5
ATOM 4708 O O . PRO A 1 19 ? 7.220 6.491 -4.047 1.00 41.33 19 PRO A O 5
ATOM 4719 N N . GLY A 1 20 ? 5.910 8.283 -3.671 1.00 25.11 20 GLY A N 5
ATOM 4720 C CA . GLY A 1 20 ? 6.100 8.238 -2.224 1.00 11.33 20 GLY A CA 5
ATOM 4721 C C . GLY A 1 20 ? 5.547 6.969 -1.573 1.00 42.15 20 GLY A C 5
ATOM 4722 O O . GLY A 1 20 ? 5.990 6.580 -0.488 1.00 22.14 20 GLY A O 5
ATOM 4726 N N . VAL A 1 21 ? 4.591 6.315 -2.244 1.00 51.42 21 VAL A N 5
ATOM 4727 C CA . VAL A 1 21 ? 3.962 5.092 -1.722 1.00 23.42 21 VAL A CA 5
ATOM 4728 C C . VAL A 1 21 ? 5.004 4.007 -1.399 1.00 12.40 21 VAL A C 5
ATOM 4729 O O . VAL A 1 21 ? 4.878 3.292 -0.405 1.00 22.23 21 VAL A O 5
ATOM 4742 N N . ALA A 1 22 ? 6.040 3.903 -2.235 1.00 10.05 22 ALA A N 5
ATOM 4743 C CA . ALA A 1 22 ? 7.123 2.937 -2.014 1.00 30.12 22 ALA A CA 5
ATOM 4744 C C . ALA A 1 22 ? 7.740 3.096 -0.613 1.00 53.03 22 ALA A C 5
ATOM 4745 O O . ALA A 1 22 ? 7.920 2.116 0.116 1.00 24.24 22 ALA A O 5
ATOM 4752 N N . GLY A 1 23 ? 8.040 4.340 -0.238 1.00 40.44 23 GLY A N 5
ATOM 4753 C CA . GLY A 1 23 ? 8.588 4.617 1.086 1.00 13.31 23 GLY A CA 5
ATOM 4754 C C . GLY A 1 23 ? 7.592 4.329 2.204 1.00 2.03 23 GLY A C 5
ATOM 4755 O O . GLY A 1 23 ? 7.941 3.722 3.220 1.00 43.34 23 GLY A O 5
ATOM 4759 N N . VAL A 1 24 ? 6.340 4.751 2.006 1.00 32.21 24 VAL A N 5
ATOM 4760 C CA . VAL A 1 24 ? 5.272 4.522 2.988 1.00 40.42 24 VAL A CA 5
ATOM 4761 C C . VAL A 1 24 ? 5.095 3.023 3.287 1.00 55.53 24 VAL A C 5
ATOM 4762 O O . VAL A 1 24 ? 5.113 2.601 4.445 1.00 42.12 24 VAL A O 5
ATOM 4775 N N . LEU A 1 25 ? 4.936 2.220 2.236 1.00 52.15 25 LEU A N 5
ATOM 4776 C CA . LEU A 1 25 ? 4.778 0.768 2.391 1.00 11.22 25 LEU A CA 5
ATOM 4777 C C . LEU A 1 25 ? 5.979 0.149 3.123 1.00 40.15 25 LEU A C 5
ATOM 4778 O O . LEU A 1 25 ? 5.810 -0.692 4.003 1.00 23.24 25 LEU A O 5
ATOM 4794 N N . ARG A 1 26 ? 7.190 0.587 2.775 1.00 4.40 26 ARG A N 5
ATOM 4795 C CA . ARG A 1 26 ? 8.405 0.146 3.478 1.00 74.42 26 ARG A CA 5
ATOM 4796 C C . ARG A 1 26 ? 8.348 0.511 4.974 1.00 42.53 26 ARG A C 5
ATOM 4797 O O . ARG A 1 26 ? 8.771 -0.264 5.834 1.00 23.12 26 ARG A O 5
ATOM 4818 N N . SER A 1 27 ? 7.800 1.690 5.274 1.00 60.21 27 SER A N 5
ATOM 4819 C CA . SER A 1 27 ? 7.603 2.136 6.666 1.00 65.13 27 SER A CA 5
ATOM 4820 C C . SER A 1 27 ? 6.590 1.241 7.400 1.00 23.15 27 SER A C 5
ATOM 4821 O O . SER A 1 27 ? 6.672 1.048 8.617 1.00 64.45 27 SER A O 5
ATOM 4829 N N . TYR A 1 28 ? 5.632 0.695 6.648 1.00 14.22 28 TYR A N 5
ATOM 4830 C CA . TYR A 1 28 ? 4.612 -0.210 7.201 1.00 44.22 28 TYR A CA 5
ATOM 4831 C C . TYR A 1 28 ? 5.010 -1.694 7.075 1.00 32.44 28 TYR A C 5
ATOM 4832 O O . TYR A 1 28 ? 4.175 -2.575 7.261 1.00 12.02 28 TYR A O 5
ATOM 4850 N N . ASN A 1 29 ? 6.281 -1.965 6.766 1.00 73.34 29 ASN A N 5
ATOM 4851 C CA . ASN A 1 29 ? 6.791 -3.348 6.690 1.00 41.10 29 ASN A CA 5
ATOM 4852 C C . ASN A 1 29 ? 6.169 -4.125 5.502 1.00 23.21 29 ASN A C 5
ATOM 4853 O O . ASN A 1 29 ? 6.117 -5.357 5.492 1.00 34.43 29 ASN A O 5
ATOM 4864 N N . LEU A 1 30 ? 5.721 -3.385 4.490 1.00 54.20 30 LEU A N 5
ATOM 4865 C CA . LEU A 1 30 ? 5.170 -3.976 3.260 1.00 30.41 30 LEU A CA 5
ATOM 4866 C C . LEU A 1 30 ? 6.146 -3.829 2.077 1.00 24.22 30 LEU A C 5
ATOM 4867 O O . LEU A 1 30 ? 5.774 -4.036 0.923 1.00 74.10 30 LEU A O 5
ATOM 4883 N N . GLY A 1 31 ? 7.401 -3.500 2.371 1.00 14.40 31 GLY A N 5
ATOM 4884 C CA . GLY A 1 31 ? 8.383 -3.241 1.318 1.00 62.32 31 GLY A CA 5
ATOM 4885 C C . GLY A 1 31 ? 8.758 -4.470 0.485 1.00 4.03 31 GLY A C 5
ATOM 4886 O O . GLY A 1 31 ? 9.309 -4.338 -0.608 1.00 53.30 31 GLY A O 5
ATOM 4890 N N . CYS A 1 32 ? 8.455 -5.665 0.989 1.00 41.33 32 CYS A N 5
ATOM 4891 C CA . CYS A 1 32 ? 8.808 -6.920 0.300 1.00 51.34 32 CYS A CA 5
ATOM 4892 C C . CYS A 1 32 ? 7.945 -7.181 -0.949 1.00 44.31 32 CYS A C 5
ATOM 4893 O O . CYS A 1 32 ? 8.231 -8.100 -1.722 1.00 43.31 32 CYS A O 5
ATOM 4901 N N . ILE A 1 33 ? 6.905 -6.366 -1.153 1.00 12.45 33 ILE A N 5
ATOM 4902 C CA . ILE A 1 33 ? 5.943 -6.577 -2.251 1.00 24.14 33 ILE A CA 5
ATOM 4903 C C . ILE A 1 33 ? 6.614 -6.758 -3.625 1.00 31.42 33 ILE A C 5
ATOM 4904 O O . ILE A 1 33 ? 6.203 -7.615 -4.410 1.00 52.43 33 ILE A O 5
ATOM 4920 N N . GLY A 1 34 ? 7.632 -5.954 -3.916 1.00 5.42 34 GLY A N 5
ATOM 4921 C CA . GLY A 1 34 ? 8.313 -6.050 -5.202 1.00 64.52 34 GLY A CA 5
ATOM 4922 C C . GLY A 1 34 ? 9.093 -7.351 -5.380 1.00 35.42 34 GLY A C 5
ATOM 4923 O O . GLY A 1 34 ? 9.062 -7.963 -6.448 1.00 12.34 34 GLY A O 5
ATOM 4927 N N . CYS A 1 35 ? 9.788 -7.775 -4.328 1.00 12.00 35 CYS A N 5
ATOM 4928 C CA . CYS A 1 35 ? 10.616 -8.990 -4.378 1.00 22.02 35 CYS A CA 5
ATOM 4929 C C . CYS A 1 35 ? 9.772 -10.272 -4.415 1.00 15.32 35 CYS A C 5
ATOM 4930 O O . CYS A 1 35 ? 10.112 -11.230 -5.109 1.00 65.22 35 CYS A O 5
ATOM 4938 N N . MET A 1 36 ? 8.678 -10.290 -3.655 1.00 1.11 36 MET A N 5
ATOM 4939 C CA . MET A 1 36 ? 7.815 -11.479 -3.571 1.00 64.22 36 MET A CA 5
ATOM 4940 C C . MET A 1 36 ? 6.770 -11.516 -4.700 1.00 23.30 36 MET A C 5
ATOM 4941 O O . MET A 1 36 ? 6.073 -12.514 -4.877 1.00 43.13 36 MET A O 5
ATOM 4955 N N . GLY A 1 37 ? 6.663 -10.427 -5.460 1.00 1.04 37 GLY A N 5
ATOM 4956 C CA . GLY A 1 37 ? 5.700 -10.366 -6.558 1.00 14.24 37 GLY A CA 5
ATOM 4957 C C . GLY A 1 37 ? 4.272 -10.063 -6.102 1.00 34.42 37 GLY A C 5
ATOM 4958 O O . GLY A 1 37 ? 3.307 -10.357 -6.811 1.00 25.45 37 GLY A O 5
ATOM 4962 N N . ALA A 1 38 ? 4.135 -9.435 -4.937 1.00 60.20 38 ALA A N 5
ATOM 4963 C CA . ALA A 1 38 ? 2.817 -9.115 -4.369 1.00 41.52 38 ALA A CA 5
ATOM 4964 C C . ALA A 1 38 ? 2.167 -7.895 -5.047 1.00 62.24 38 ALA A C 5
ATOM 4965 O O . ALA A 1 38 ? 1.210 -7.322 -4.531 1.00 52.42 38 ALA A O 5
ATOM 4972 N N . GLN A 1 39 ? 2.676 -7.521 -6.220 1.00 20.43 39 GLN A N 5
ATOM 4973 C CA . GLN A 1 39 ? 2.124 -6.400 -6.990 1.00 13.34 39 GLN A CA 5
ATOM 4974 C C . GLN A 1 39 ? 0.646 -6.633 -7.349 1.00 0.12 39 GLN A C 5
ATOM 4975 O O . GLN A 1 39 ? -0.120 -5.687 -7.535 1.00 0.30 39 GLN A O 5
ATOM 4989 N N . ASN A 1 40 ? 0.254 -7.906 -7.425 1.00 31.21 40 ASN A N 5
ATOM 4990 C CA . ASN A 1 40 ? -1.105 -8.291 -7.833 1.00 25.54 40 ASN A CA 5
ATOM 4991 C C . ASN A 1 40 ? -2.078 -8.339 -6.636 1.00 30.52 40 ASN A C 5
ATOM 4992 O O . ASN A 1 40 ? -3.269 -8.617 -6.802 1.00 12.42 40 ASN A O 5
ATOM 5003 N N . GLU A 1 41 ? -1.570 -8.062 -5.436 1.00 75.23 41 GLU A N 5
ATOM 5004 C CA . GLU A 1 41 ? -2.366 -8.162 -4.206 1.00 53.11 41 GLU A CA 5
ATOM 5005 C C . GLU A 1 41 ? -2.957 -6.800 -3.790 1.00 3.12 41 GLU A C 5
ATOM 5006 O O . GLU A 1 41 ? -2.275 -5.774 -3.834 1.00 30.13 41 GLU A O 5
ATOM 5018 N N . SER A 1 42 ? -4.240 -6.798 -3.405 1.00 25.21 42 SER A N 5
ATOM 5019 C CA . SER A 1 42 ? -4.917 -5.569 -2.947 1.00 65.52 42 SER A CA 5
ATOM 5020 C C . SER A 1 42 ? -4.387 -5.108 -1.581 1.00 43.41 42 SER A C 5
ATOM 5021 O O . SER A 1 42 ? -3.955 -5.925 -0.765 1.00 53.34 42 SER A O 5
ATOM 5029 N N . LEU A 1 43 ? -4.445 -3.797 -1.336 1.00 15.24 43 LEU A N 5
ATOM 5030 C CA . LEU A 1 43 ? -3.901 -3.198 -0.107 1.00 21.15 43 LEU A CA 5
ATOM 5031 C C . LEU A 1 43 ? -4.427 -3.882 1.168 1.00 44.43 43 LEU A C 5
ATOM 5032 O O . LEU A 1 43 ? -3.644 -4.262 2.039 1.00 2.02 43 LEU A O 5
ATOM 5048 N N . GLU A 1 44 ? -5.747 -4.043 1.279 1.00 61.24 44 GLU A N 5
ATOM 5049 C CA . GLU A 1 44 ? -6.337 -4.669 2.470 1.00 60.34 44 GLU A CA 5
ATOM 5050 C C . GLU A 1 44 ? -5.882 -6.127 2.629 1.00 70.51 44 GLU A C 5
ATOM 5051 O O . GLU A 1 44 ? -5.581 -6.571 3.740 1.00 22.14 44 GLU A O 5
ATOM 5063 N N . GLN A 1 45 ? -5.829 -6.861 1.516 1.00 72.13 45 GLN A N 5
ATOM 5064 C CA . GLN A 1 45 ? -5.377 -8.258 1.528 1.00 53.41 45 GLN A CA 5
ATOM 5065 C C . GLN A 1 45 ? -3.969 -8.371 2.131 1.00 0.44 45 GLN A C 5
ATOM 5066 O O . GLN A 1 45 ? -3.748 -9.113 3.089 1.00 32.00 45 GLN A O 5
ATOM 5080 N N . GLY A 1 46 ? -3.030 -7.613 1.572 1.00 45.42 46 GLY A N 5
ATOM 5081 C CA . GLY A 1 46 ? -1.660 -7.610 2.077 1.00 74.41 46 GLY A CA 5
ATOM 5082 C C . GLY A 1 46 ? -1.537 -7.060 3.495 1.00 60.33 46 GLY A C 5
ATOM 5083 O O . GLY A 1 46 ? -0.778 -7.590 4.308 1.00 33.00 46 GLY A O 5
ATOM 5087 N N . ALA A 1 47 ? -2.281 -5.997 3.794 1.00 52.03 47 ALA A N 5
ATOM 5088 C CA . ALA A 1 47 ? -2.261 -5.385 5.128 1.00 4.12 47 ALA A CA 5
ATOM 5089 C C . ALA A 1 47 ? -2.584 -6.413 6.221 1.00 65.01 47 ALA A C 5
ATOM 5090 O O . ALA A 1 47 ? -1.761 -6.684 7.097 1.00 23.52 47 ALA A O 5
ATOM 5097 N N . ASN A 1 48 ? -3.769 -7.013 6.144 1.00 51.21 48 ASN A N 5
ATOM 5098 C CA . ASN A 1 48 ? -4.193 -8.019 7.127 1.00 54.21 48 ASN A CA 5
ATOM 5099 C C . ASN A 1 48 ? -3.280 -9.258 7.095 1.00 60.30 48 ASN A C 5
ATOM 5100 O O . ASN A 1 48 ? -2.997 -9.857 8.134 1.00 14.35 48 ASN A O 5
ATOM 5111 N N . ALA A 1 49 ? -2.803 -9.621 5.903 1.00 53.33 49 ALA A N 5
ATOM 5112 C CA . ALA A 1 49 ? -1.881 -10.754 5.741 1.00 42.32 49 ALA A CA 5
ATOM 5113 C C . ALA A 1 49 ? -0.519 -10.490 6.410 1.00 34.25 49 ALA A C 5
ATOM 5114 O O . ALA A 1 49 ? 0.271 -11.411 6.616 1.00 20.34 49 ALA A O 5
ATOM 5121 N N . HIS A 1 50 ? -0.237 -9.219 6.717 1.00 42.12 50 HIS A N 5
ATOM 5122 C CA . HIS A 1 50 ? 0.997 -8.837 7.422 1.00 11.21 50 HIS A CA 5
ATOM 5123 C C . HIS A 1 50 ? 0.701 -8.300 8.838 1.00 11.24 50 HIS A C 5
ATOM 5124 O O . HIS A 1 50 ? 1.587 -7.757 9.506 1.00 22.14 50 HIS A O 5
ATOM 5139 N N . GLY A 1 51 ? -0.545 -8.463 9.289 1.00 52.40 51 GLY A N 5
ATOM 5140 C CA . GLY A 1 51 ? -0.945 -8.004 10.622 1.00 43.34 51 GLY A CA 5
ATOM 5141 C C . GLY A 1 51 ? -1.080 -6.483 10.731 1.00 24.42 51 GLY A C 5
ATOM 5142 O O . GLY A 1 51 ? -0.695 -5.886 11.737 1.00 31.42 51 GLY A O 5
ATOM 5146 N N . LEU A 1 52 ? -1.638 -5.856 9.699 1.00 41.02 52 LEU A N 5
ATOM 5147 C CA . LEU A 1 52 ? -1.783 -4.392 9.653 1.00 31.35 52 LEU A CA 5
ATOM 5148 C C . LEU A 1 52 ? -3.236 -3.984 9.355 1.00 40.21 52 LEU A C 5
ATOM 5149 O O . LEU A 1 52 ? -3.971 -4.717 8.690 1.00 32.32 52 LEU A O 5
ATOM 5165 N N . ASN A 1 53 ? -3.647 -2.814 9.846 1.00 64.01 53 ASN A N 5
ATOM 5166 C CA . ASN A 1 53 ? -4.950 -2.245 9.489 1.00 42.34 53 ASN A CA 5
ATOM 5167 C C . ASN A 1 53 ? -4.816 -1.365 8.235 1.00 15.32 53 ASN A C 5
ATOM 5168 O O . ASN A 1 53 ? -4.134 -0.336 8.258 1.00 21.22 53 ASN A O 5
ATOM 5179 N N . VAL A 1 54 ? -5.478 -1.766 7.150 1.00 54.32 54 VAL A N 5
ATOM 5180 C CA . VAL A 1 54 ? -5.390 -1.046 5.873 1.00 43.32 54 VAL A CA 5
ATOM 5181 C C . VAL A 1 54 ? -5.793 0.433 6.015 1.00 33.51 54 VAL A C 5
ATOM 5182 O O . VAL A 1 54 ? -5.226 1.301 5.355 1.00 4.13 54 VAL A O 5
ATOM 5195 N N . GLU A 1 55 ? -6.759 0.710 6.887 1.00 54.42 55 GLU A N 5
ATOM 5196 C CA . GLU A 1 55 ? -7.257 2.076 7.100 1.00 32.31 55 GLU A CA 5
ATOM 5197 C C . GLU A 1 55 ? -6.155 3.018 7.617 1.00 73.30 55 GLU A C 5
ATOM 5198 O O . GLU A 1 55 ? -6.083 4.187 7.220 1.00 63.43 55 GLU A O 5
ATOM 5210 N N . ASP A 1 56 ? -5.296 2.506 8.496 1.00 63.14 56 ASP A N 5
ATOM 5211 C CA . ASP A 1 56 ? -4.174 3.288 9.023 1.00 21.01 56 ASP A CA 5
ATOM 5212 C C . ASP A 1 56 ? -3.163 3.588 7.899 1.00 61.01 56 ASP A C 5
ATOM 5213 O O . ASP A 1 56 ? -2.601 4.681 7.820 1.00 33.14 56 ASP A O 5
ATOM 5222 N N . ILE A 1 57 ? -2.974 2.610 7.013 1.00 43.34 57 ILE A N 5
ATOM 5223 C CA . ILE A 1 57 ? -2.074 2.751 5.863 1.00 63.14 57 ILE A CA 5
ATOM 5224 C C . ILE A 1 57 ? -2.632 3.760 4.841 1.00 54.21 57 ILE A C 5
ATOM 5225 O O . ILE A 1 57 ? -1.915 4.640 4.355 1.00 62.40 57 ILE A O 5
ATOM 5241 N N . LEU A 1 58 ? -3.925 3.629 4.529 1.00 24.23 58 LEU A N 5
ATOM 5242 C CA . LEU A 1 58 ? -4.591 4.512 3.560 1.00 24.22 58 LEU A CA 5
ATOM 5243 C C . LEU A 1 58 ? -4.459 5.989 3.952 1.00 32.12 58 LEU A C 5
ATOM 5244 O O . LEU A 1 58 ? -4.388 6.862 3.086 1.00 71.44 58 LEU A O 5
ATOM 5260 N N . ARG A 1 59 ? -4.434 6.263 5.257 1.00 22.32 59 ARG A N 5
ATOM 5261 C CA . ARG A 1 59 ? -4.241 7.627 5.759 1.00 71.01 59 ARG A CA 5
ATOM 5262 C C . ARG A 1 59 ? -2.960 8.253 5.191 1.00 13.03 59 ARG A C 5
ATOM 5263 O O . ARG A 1 59 ? -2.995 9.317 4.571 1.00 20.20 59 ARG A O 5
ATOM 5284 N N . ASP A 1 60 ? -1.833 7.576 5.401 1.00 14.22 60 ASP A N 5
ATOM 5285 C CA . ASP A 1 60 ? -0.533 8.080 4.953 1.00 21.42 60 ASP A CA 5
ATOM 5286 C C . ASP A 1 60 ? -0.459 8.120 3.416 1.00 2.13 60 ASP A C 5
ATOM 5287 O O . ASP A 1 60 ? 0.099 9.053 2.829 1.00 53.21 60 ASP A O 5
ATOM 5296 N N . LEU A 1 61 ? -1.035 7.105 2.771 1.00 11.21 61 LEU A N 5
ATOM 5297 C CA . LEU A 1 61 ? -1.061 7.025 1.302 1.00 51.31 61 LEU A CA 5
ATOM 5298 C C . LEU A 1 61 ? -1.823 8.208 0.677 1.00 62.21 61 LEU A C 5
ATOM 5299 O O . LEU A 1 61 ? -1.311 8.887 -0.215 1.00 31.43 61 LEU A O 5
ATOM 5315 N N . ASN A 1 62 ? -3.045 8.456 1.147 1.00 73.44 62 ASN A N 5
ATOM 5316 C CA . ASN A 1 62 ? -3.841 9.584 0.648 1.00 20.24 62 ASN A CA 5
ATOM 5317 C C . ASN A 1 62 ? -3.201 10.929 1.029 1.00 24.03 62 ASN A C 5
ATOM 5318 O O . ASN A 1 62 ? -3.343 11.919 0.306 1.00 55.43 62 ASN A O 5
ATOM 5329 N N . ALA A 1 63 ? -2.486 10.956 2.154 1.00 51.50 63 ALA A N 5
ATOM 5330 C CA . ALA A 1 63 ? -1.757 12.159 2.577 1.00 40.02 63 ALA A CA 5
ATOM 5331 C C . ALA A 1 63 ? -0.730 12.601 1.518 1.00 53.40 63 ALA A C 5
ATOM 5332 O O . ALA A 1 63 ? -0.414 13.783 1.405 1.00 44.03 63 ALA A O 5
ATOM 5339 N N . LEU A 1 64 ? -0.220 11.643 0.741 1.00 74.24 64 LEU A N 5
ATOM 5340 C CA . LEU A 1 64 ? 0.700 11.943 -0.368 1.00 72.35 64 LEU A CA 5
ATOM 5341 C C . LEU A 1 64 ? 0.018 12.801 -1.449 1.00 70.13 64 LEU A C 5
ATOM 5342 O O . LEU A 1 64 ? 0.666 13.594 -2.133 1.00 74.01 64 LEU A O 5
ATOM 5358 N N . ALA A 1 65 ? -1.292 12.627 -1.603 1.00 60.35 65 ALA A N 5
ATOM 5359 C CA . ALA A 1 65 ? -2.067 13.371 -2.602 1.00 5.12 65 ALA A CA 5
ATOM 5360 C C . ALA A 1 65 ? -2.644 14.675 -2.029 1.00 72.32 65 ALA A C 5
ATOM 5361 O O . ALA A 1 65 ? -2.632 15.715 -2.689 1.00 62.24 65 ALA A O 5
ATOM 5368 N N . LEU A 1 66 ? -3.153 14.607 -0.801 1.00 72.04 66 LEU A N 5
ATOM 5369 C CA . LEU A 1 66 ? -3.761 15.770 -0.139 1.00 41.23 66 LEU A CA 5
ATOM 5370 C C . LEU A 1 66 ? -2.697 16.744 0.394 1.00 1.03 66 LEU A C 5
ATOM 5371 O O . LEU A 1 66 ? -2.813 17.958 0.233 1.00 23.10 66 LEU A O 5
ATOM 5387 N N . GLU A 1 67 ? -1.664 16.192 1.034 1.00 22.31 67 GLU A N 5
ATOM 5388 C CA . GLU A 1 67 ? -0.576 16.978 1.629 1.00 61.42 67 GLU A CA 5
ATOM 5389 C C . GLU A 1 67 ? -1.076 17.920 2.744 1.00 44.02 67 GLU A C 5
ATOM 5390 O O . GLU A 1 67 ? -1.093 17.540 3.914 1.00 11.41 67 GLU A O 5
ATOM 5402 N N 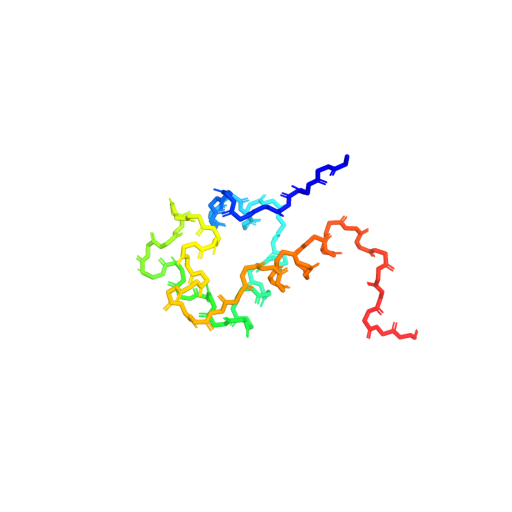. HIS A 1 68 ? -1.493 19.138 2.368 1.00 21.24 68 HIS A N 5
ATOM 5403 C CA . HIS A 1 68 ? -1.931 20.188 3.319 1.00 71.54 68 HIS A CA 5
ATOM 5404 C C . HIS A 1 68 ? -1.040 20.280 4.580 1.00 35.34 68 HIS A C 5
ATOM 5405 O O . HIS A 1 68 ? -1.469 20.778 5.620 1.00 51.41 68 HIS A O 5
ATOM 5420 N N . HIS A 1 69 ? 0.210 19.828 4.471 1.00 73.40 69 HIS A N 5
ATOM 5421 C CA . HIS A 1 69 ? 1.152 19.850 5.596 1.00 12.13 69 HIS A CA 5
ATOM 5422 C C . HIS A 1 69 ? 2.233 20.915 5.344 1.00 53.51 69 HIS A C 5
ATOM 5423 O O . HIS A 1 69 ? 3.128 20.726 4.518 1.00 43.01 69 HIS A O 5
ATOM 5438 N N . HIS A 1 70 ? 2.141 22.031 6.059 1.00 21.45 70 HIS A N 5
ATOM 5439 C CA . HIS A 1 70 ? 2.953 23.223 5.762 1.00 74.54 70 HIS A CA 5
ATOM 5440 C C . HIS A 1 70 ? 4.041 23.493 6.820 1.00 52.22 70 HIS A C 5
ATOM 5441 O O . HIS A 1 70 ? 4.101 22.830 7.854 1.00 5.04 70 HIS A O 5
ATOM 5456 N N . HIS A 1 71 ? 4.888 24.491 6.553 1.00 53.14 71 HIS A N 5
ATOM 5457 C CA . HIS A 1 71 ? 5.992 24.850 7.452 1.00 15.24 71 HIS A CA 5
ATOM 5458 C C . HIS A 1 71 ? 5.889 26.307 7.932 1.00 10.31 71 HIS A C 5
ATOM 5459 O O . HIS A 1 71 ? 5.994 27.242 7.138 1.00 5.40 71 HIS A O 5
ATOM 5474 N N . HIS A 1 72 ? 5.688 26.491 9.232 1.00 61.42 72 HIS A N 5
ATOM 5475 C CA . HIS A 1 72 ? 5.735 27.827 9.836 1.00 4.14 72 HIS A CA 5
ATOM 5476 C C . HIS A 1 72 ? 7.176 28.183 10.232 1.00 3.02 72 HIS A C 5
ATOM 5477 O O . HIS A 1 72 ? 8.074 27.345 10.131 1.00 43.20 72 HIS A O 5
ATOM 5492 N N . HIS A 1 73 ? 7.393 29.416 10.689 1.00 71.11 73 HIS A N 5
ATOM 5493 C CA . HIS A 1 73 ? 8.736 29.855 11.106 1.00 35.03 73 HIS A CA 5
ATOM 5494 C C . HIS A 1 73 ? 9.265 29.008 12.287 1.00 34.35 73 HIS A C 5
ATOM 5495 O O . HIS A 1 73 ? 10.408 28.510 12.206 1.00 36.13 73 HIS A O 5
ATOM 5511 N N . MET A 1 1 ? -16.654 10.449 1.605 1.00 22.22 1 MET A N 6
ATOM 5512 C CA . MET A 1 1 ? -16.335 11.029 0.270 1.00 42.23 1 MET A CA 6
ATOM 5513 C C . MET A 1 1 ? -15.230 10.219 -0.426 1.00 60.51 1 MET A C 6
ATOM 5514 O O . MET A 1 1 ? -14.511 9.463 0.223 1.00 54.21 1 MET A O 6
ATOM 5530 N N . THR A 1 2 ? -15.111 10.379 -1.745 1.00 54.34 2 THR A N 6
ATOM 5531 C CA . THR A 1 2 ? -14.114 9.644 -2.543 1.00 44.11 2 THR A CA 6
ATOM 5532 C C . THR A 1 2 ? -12.678 9.860 -2.037 1.00 74.24 2 THR A C 6
ATOM 5533 O O . THR A 1 2 ? -12.170 10.982 -2.039 1.00 21.13 2 THR A O 6
ATOM 5544 N N . GLN A 1 3 ? -12.036 8.783 -1.587 1.00 73.11 3 GLN A N 6
ATOM 5545 C CA . GLN A 1 3 ? -10.600 8.799 -1.275 1.00 63.32 3 GLN A CA 6
ATOM 5546 C C . GLN A 1 3 ? -9.811 8.115 -2.400 1.00 71.12 3 GLN A C 6
ATOM 5547 O O . GLN A 1 3 ? -10.110 6.980 -2.773 1.00 5.23 3 GLN A O 6
ATOM 5561 N N . LYS A 1 4 ? -8.802 8.807 -2.930 1.00 72.11 4 LYS A N 6
ATOM 5562 C CA . LYS A 1 4 ? -8.052 8.318 -4.099 1.00 4.32 4 LYS A CA 6
ATOM 5563 C C . LYS A 1 4 ? -7.310 7.002 -3.813 1.00 4.42 4 LYS A C 6
ATOM 5564 O O . LYS A 1 4 ? -7.082 6.202 -4.724 1.00 53.00 4 LYS A O 6
ATOM 5583 N N . PHE A 1 5 ? -6.924 6.793 -2.555 1.00 62.42 5 PHE A N 6
ATOM 5584 C CA . PHE A 1 5 ? -6.295 5.534 -2.136 1.00 3.04 5 PHE A CA 6
ATOM 5585 C C . PHE A 1 5 ? -7.276 4.686 -1.311 1.00 30.51 5 PHE A C 6
ATOM 5586 O O . PHE A 1 5 ? -7.663 5.065 -0.203 1.00 62.34 5 PHE A O 6
ATOM 5603 N N . THR A 1 6 ? -7.679 3.542 -1.861 1.00 54.54 6 THR A N 6
ATOM 5604 C CA . THR A 1 6 ? -8.640 2.647 -1.196 1.00 3.54 6 THR A CA 6
ATOM 5605 C C . THR A 1 6 ? -8.101 1.219 -1.071 1.00 65.12 6 THR A C 6
ATOM 5606 O O . THR A 1 6 ? -7.153 0.838 -1.752 1.00 4.24 6 THR A O 6
ATOM 5617 N N . LYS A 1 7 ? -8.730 0.423 -0.207 1.00 54.00 7 LYS A N 6
ATOM 5618 C CA . LYS A 1 7 ? -8.320 -0.972 0.015 1.00 71.13 7 LYS A CA 6
ATOM 5619 C C . LYS A 1 7 ? -8.486 -1.825 -1.257 1.00 62.41 7 LYS A C 6
ATOM 5620 O O . LYS A 1 7 ? -7.886 -2.895 -1.384 1.00 43.20 7 LYS A O 6
ATOM 5639 N N . ASP A 1 8 ? -9.312 -1.337 -2.183 1.00 23.33 8 ASP A N 6
ATOM 5640 C CA . ASP A 1 8 ? -9.595 -2.029 -3.444 1.00 73.41 8 ASP A CA 6
ATOM 5641 C C . ASP A 1 8 ? -8.362 -2.088 -4.371 1.00 44.01 8 ASP A C 6
ATOM 5642 O O . ASP A 1 8 ? -8.057 -3.134 -4.949 1.00 23.34 8 ASP A O 6
ATOM 5651 N N . MET A 1 9 ? -7.653 -0.965 -4.505 1.00 21.32 9 MET A N 6
ATOM 5652 C CA . MET A 1 9 ? -6.509 -0.875 -5.426 1.00 65.51 9 MET A CA 6
ATOM 5653 C C . MET A 1 9 ? -5.315 -1.716 -4.940 1.00 0.32 9 MET A C 6
ATOM 5654 O O . MET A 1 9 ? -5.158 -1.968 -3.743 1.00 1.35 9 MET A O 6
ATOM 5668 N N . THR A 1 10 ? -4.478 -2.149 -5.880 1.00 12.24 10 THR A N 6
ATOM 5669 C CA . THR A 1 10 ? -3.312 -2.988 -5.563 1.00 71.01 10 THR A CA 6
ATOM 5670 C C . THR A 1 10 ? -2.056 -2.151 -5.298 1.00 43.13 10 THR A C 6
ATOM 5671 O O . THR A 1 10 ? -2.019 -0.952 -5.587 1.00 70.45 10 THR A O 6
ATOM 5682 N N . PHE A 1 11 ? -1.024 -2.798 -4.751 1.00 64.13 11 PHE A N 6
ATOM 5683 C CA . PHE A 1 11 ? 0.264 -2.137 -4.501 1.00 60.41 11 PHE A CA 6
ATOM 5684 C C . PHE A 1 11 ? 0.860 -1.561 -5.797 1.00 43.02 11 PHE A C 6
ATOM 5685 O O . PHE A 1 11 ? 1.371 -0.440 -5.810 1.00 32.01 11 PHE A O 6
ATOM 5702 N N . ALA A 1 12 ? 0.781 -2.332 -6.886 1.00 21.34 12 ALA A N 6
ATOM 5703 C CA . ALA A 1 12 ? 1.276 -1.877 -8.191 1.00 74.43 12 ALA A CA 6
ATOM 5704 C C . ALA A 1 12 ? 0.565 -0.590 -8.637 1.00 22.43 12 ALA A C 6
ATOM 5705 O O . ALA A 1 12 ? 1.201 0.349 -9.124 1.00 1.41 12 ALA A O 6
ATOM 5712 N N . GLN A 1 13 ? -0.757 -0.555 -8.460 1.00 63.10 13 GLN A N 6
ATOM 5713 C CA . GLN A 1 13 ? -1.558 0.629 -8.794 1.00 42.15 13 GLN A CA 6
ATOM 5714 C C . GLN A 1 13 ? -1.162 1.833 -7.922 1.00 54.43 13 GLN A C 6
ATOM 5715 O O . GLN A 1 13 ? -1.040 2.955 -8.413 1.00 32.30 13 GLN A O 6
ATOM 5729 N N . ALA A 1 14 ? -0.956 1.585 -6.627 1.00 12.53 14 ALA A N 6
ATOM 5730 C CA . ALA A 1 14 ? -0.562 2.638 -5.681 1.00 11.44 14 ALA A CA 6
ATOM 5731 C C . ALA A 1 14 ? 0.769 3.293 -6.084 1.00 72.23 14 ALA A C 6
ATOM 5732 O O . ALA A 1 14 ? 0.893 4.520 -6.091 1.00 55.03 14 ALA A O 6
ATOM 5739 N N . LEU A 1 15 ? 1.756 2.466 -6.431 1.00 24.42 15 LEU A N 6
ATOM 5740 C CA . LEU A 1 15 ? 3.065 2.961 -6.881 1.00 63.41 15 LEU A CA 6
ATOM 5741 C C . LEU A 1 15 ? 2.940 3.817 -8.152 1.00 30.35 15 LEU A C 6
ATOM 5742 O O . LEU A 1 15 ? 3.738 4.727 -8.383 1.00 73.35 15 LEU A O 6
ATOM 5758 N N . GLN A 1 16 ? 1.939 3.516 -8.980 1.00 52.52 16 GLN A N 6
ATOM 5759 C CA . GLN A 1 16 ? 1.668 4.313 -10.184 1.00 25.15 16 GLN A CA 6
ATOM 5760 C C . GLN A 1 16 ? 0.925 5.614 -9.838 1.00 75.43 16 GLN A C 6
ATOM 5761 O O . GLN A 1 16 ? 1.094 6.636 -10.507 1.00 24.42 16 GLN A O 6
ATOM 5775 N N . THR A 1 17 ? 0.097 5.569 -8.796 1.00 42.40 17 THR A N 6
ATOM 5776 C CA . THR A 1 17 ? -0.636 6.755 -8.336 1.00 75.35 17 THR A CA 6
ATOM 5777 C C . THR A 1 17 ? 0.327 7.829 -7.807 1.00 63.33 17 THR A C 6
ATOM 5778 O O . THR A 1 17 ? 0.280 8.985 -8.227 1.00 55.33 17 THR A O 6
ATOM 5789 N N . HIS A 1 18 ? 1.202 7.436 -6.880 1.00 72.21 18 HIS A N 6
ATOM 5790 C CA . HIS A 1 18 ? 2.211 8.344 -6.310 1.00 52.51 18 HIS A CA 6
ATOM 5791 C C . HIS A 1 18 ? 3.521 7.596 -5.996 1.00 42.40 18 HIS A C 6
ATOM 5792 O O . HIS A 1 18 ? 3.521 6.634 -5.231 1.00 45.21 18 HIS A O 6
ATOM 5807 N N . PRO A 1 19 ? 4.659 8.038 -6.568 1.00 71.40 19 PRO A N 6
ATOM 5808 C CA . PRO A 1 19 ? 5.977 7.427 -6.299 1.00 24.30 19 PRO A CA 6
ATOM 5809 C C . PRO A 1 19 ? 6.324 7.382 -4.798 1.00 64.00 19 PRO A C 6
ATOM 5810 O O . PRO A 1 19 ? 7.040 6.485 -4.337 1.00 23.00 19 PRO A O 6
ATOM 5821 N N . GLY A 1 20 ? 5.800 8.349 -4.040 1.00 41.24 20 GLY A N 6
ATOM 5822 C CA . GLY A 1 20 ? 6.040 8.400 -2.597 1.00 41.44 20 GLY A CA 6
ATOM 5823 C C . GLY A 1 20 ? 5.478 7.199 -1.836 1.00 41.33 20 GLY A C 6
ATOM 5824 O O . GLY A 1 20 ? 5.899 6.918 -0.707 1.00 30.10 20 GLY A O 6
ATOM 5828 N N . VAL A 1 21 ? 4.530 6.486 -2.450 1.00 65.31 21 VAL A N 6
ATOM 5829 C CA . VAL A 1 21 ? 3.915 5.305 -1.827 1.00 13.35 21 VAL A CA 6
ATOM 5830 C C . VAL A 1 21 ? 4.964 4.241 -1.474 1.00 25.03 21 VAL A C 6
ATOM 5831 O O . VAL A 1 21 ? 4.855 3.569 -0.450 1.00 23.12 21 VAL A O 6
ATOM 5844 N N . ALA A 1 22 ? 5.989 4.106 -2.319 1.00 5.22 22 ALA A N 6
ATOM 5845 C CA . ALA A 1 22 ? 7.079 3.152 -2.073 1.00 3.15 22 ALA A CA 6
ATOM 5846 C C . ALA A 1 22 ? 7.686 3.345 -0.674 1.00 52.21 22 ALA A C 6
ATOM 5847 O O . ALA A 1 22 ? 7.821 2.391 0.096 1.00 32.21 22 ALA A O 6
ATOM 5854 N N . GLY A 1 23 ? 8.035 4.589 -0.346 1.00 73.55 23 GLY A N 6
ATOM 5855 C CA . GLY A 1 23 ? 8.564 4.899 0.977 1.00 14.41 23 GLY A CA 6
ATOM 5856 C C . GLY A 1 23 ? 7.584 4.584 2.102 1.00 64.34 23 GLY A C 6
ATOM 5857 O O . GLY A 1 23 ? 7.984 4.119 3.169 1.00 10.22 23 GLY A O 6
ATOM 5861 N N . VAL A 1 24 ? 6.297 4.834 1.866 1.00 32.11 24 VAL A N 6
ATOM 5862 C CA . VAL A 1 24 ? 5.255 4.529 2.854 1.00 42.34 24 VAL A CA 6
ATOM 5863 C C . VAL A 1 24 ? 5.169 3.018 3.113 1.00 52.12 24 VAL A C 6
ATOM 5864 O O . VAL A 1 24 ? 5.125 2.573 4.262 1.00 72.25 24 VAL A O 6
ATOM 5877 N N . LEU A 1 25 ? 5.158 2.236 2.037 1.00 14.42 25 LEU A N 6
ATOM 5878 C CA . LEU A 1 25 ? 5.138 0.775 2.143 1.00 15.44 25 LEU A CA 6
ATOM 5879 C C . LEU A 1 25 ? 6.354 0.271 2.933 1.00 12.53 25 LEU A C 6
ATOM 5880 O O . LEU A 1 25 ? 6.217 -0.524 3.858 1.00 3.25 25 LEU A O 6
ATOM 5896 N N . ARG A 1 26 ? 7.540 0.754 2.574 1.00 62.30 26 ARG A N 6
ATOM 5897 C CA . ARG A 1 26 ? 8.765 0.435 3.317 1.00 72.52 26 ARG A CA 6
ATOM 5898 C C . ARG A 1 26 ? 8.635 0.844 4.794 1.00 21.42 26 ARG A C 6
ATOM 5899 O O . ARG A 1 26 ? 9.005 0.093 5.699 1.00 34.41 26 ARG A O 6
ATOM 5920 N N . SER A 1 27 ? 8.095 2.040 5.021 1.00 40.21 27 SER A N 6
ATOM 5921 C CA . SER A 1 27 ? 7.866 2.563 6.379 1.00 72.02 27 SER A CA 6
ATOM 5922 C C . SER A 1 27 ? 6.921 1.655 7.185 1.00 21.12 27 SER A C 6
ATOM 5923 O O . SER A 1 27 ? 7.088 1.480 8.392 1.00 0.41 27 SER A O 6
ATOM 5931 N N . TYR A 1 28 ? 5.932 1.075 6.510 1.00 44.03 28 TYR A N 6
ATOM 5932 C CA . TYR A 1 28 ? 4.970 0.167 7.152 1.00 1.32 28 TYR A CA 6
ATOM 5933 C C . TYR A 1 28 ? 5.426 -1.304 7.106 1.00 33.21 28 TYR A C 6
ATOM 5934 O O . TYR A 1 28 ? 4.654 -2.202 7.445 1.00 72.22 28 TYR A O 6
ATOM 5952 N N . ASN A 1 29 ? 6.677 -1.539 6.707 1.00 64.30 29 ASN A N 6
ATOM 5953 C CA . ASN A 1 29 ? 7.249 -2.899 6.645 1.00 54.21 29 ASN A CA 6
ATOM 5954 C C . ASN A 1 29 ? 6.564 -3.753 5.550 1.00 55.12 29 ASN A C 6
ATOM 5955 O O . ASN A 1 29 ? 6.620 -4.985 5.559 1.00 50.14 29 ASN A O 6
ATOM 5966 N N . LEU A 1 30 ? 5.928 -3.080 4.597 1.00 53.52 30 LEU A N 6
ATOM 5967 C CA . LEU A 1 30 ? 5.304 -3.741 3.444 1.00 55.14 30 LEU A CA 6
ATOM 5968 C C . LEU A 1 30 ? 6.285 -3.872 2.266 1.00 42.32 30 LEU A C 6
ATOM 5969 O O . LEU A 1 30 ? 5.947 -4.443 1.232 1.00 2.32 30 LEU A O 6
ATOM 5985 N N . GLY A 1 31 ? 7.507 -3.361 2.435 1.00 1.12 31 GLY A N 6
ATOM 5986 C CA . GLY A 1 31 ? 8.508 -3.406 1.363 1.00 4.33 31 GLY A CA 6
ATOM 5987 C C . GLY A 1 31 ? 8.774 -4.817 0.833 1.00 42.33 31 GLY A C 6
ATOM 5988 O O . GLY A 1 31 ? 9.233 -4.989 -0.297 1.00 23.00 31 GLY A O 6
ATOM 5992 N N . CYS A 1 32 ? 8.473 -5.828 1.650 1.00 42.12 32 CYS A N 6
ATOM 5993 C CA . CYS A 1 32 ? 8.642 -7.239 1.255 1.00 72.02 32 CYS A CA 6
ATOM 5994 C C . CYS A 1 32 ? 7.707 -7.655 0.099 1.00 74.11 32 CYS A C 6
ATOM 5995 O O . CYS A 1 32 ? 7.763 -8.795 -0.372 1.00 14.30 32 CYS A O 6
ATOM 6003 N N . ILE A 1 33 ? 6.850 -6.736 -0.359 1.00 75.14 33 ILE A N 6
ATOM 6004 C CA . ILE A 1 33 ? 5.936 -7.011 -1.483 1.00 74.35 33 ILE A CA 6
ATOM 6005 C C . ILE A 1 33 ? 6.682 -7.452 -2.753 1.00 55.25 33 ILE A C 6
ATOM 6006 O O . ILE A 1 33 ? 6.101 -8.106 -3.625 1.00 53.10 33 ILE A O 6
ATOM 6022 N N . GLY A 1 34 ? 7.959 -7.096 -2.853 1.00 34.20 34 GLY A N 6
ATOM 6023 C CA . GLY A 1 34 ? 8.760 -7.473 -4.015 1.00 10.42 34 GLY A CA 6
ATOM 6024 C C . GLY A 1 34 ? 8.987 -8.980 -4.130 1.00 1.13 34 GLY A C 6
ATOM 6025 O O . GLY A 1 34 ? 8.717 -9.577 -5.174 1.00 63.53 34 GLY A O 6
ATOM 6029 N N . CYS A 1 35 ? 9.468 -9.593 -3.052 1.00 23.03 35 CYS A N 6
ATOM 6030 C CA . CYS A 1 35 ? 9.783 -11.029 -3.044 1.00 22.52 35 CYS A CA 6
ATOM 6031 C C . CYS A 1 35 ? 8.515 -11.897 -3.036 1.00 4.40 35 CYS A C 6
ATOM 6032 O O . CYS A 1 35 ? 8.445 -12.918 -3.725 1.00 62.41 35 CYS A O 6
ATOM 6040 N N . MET A 1 36 ? 7.514 -11.489 -2.252 1.00 64.23 36 MET A N 6
ATOM 6041 C CA . MET A 1 36 ? 6.238 -12.218 -2.185 1.00 10.54 36 MET A CA 6
ATOM 6042 C C . MET A 1 36 ? 5.374 -11.965 -3.436 1.00 61.22 36 MET A C 6
ATOM 6043 O O . MET A 1 36 ? 4.350 -12.618 -3.634 1.00 74.25 36 MET A O 6
ATOM 6057 N N . GLY A 1 37 ? 5.788 -11.006 -4.268 1.00 42.33 37 GLY A N 6
ATOM 6058 C CA . GLY A 1 37 ? 5.059 -10.699 -5.495 1.00 63.14 37 GLY A CA 6
ATOM 6059 C C . GLY A 1 37 ? 3.664 -10.134 -5.244 1.00 74.54 37 GLY A C 6
ATOM 6060 O O . GLY A 1 37 ? 2.727 -10.418 -5.987 1.00 74.22 37 GLY A O 6
ATOM 6064 N N . ALA A 1 38 ? 3.531 -9.307 -4.210 1.00 4.44 38 ALA A N 6
ATOM 6065 C CA . ALA A 1 38 ? 2.230 -8.730 -3.842 1.00 12.30 38 ALA A CA 6
ATOM 6066 C C . ALA A 1 38 ? 1.873 -7.504 -4.700 1.00 71.11 38 ALA A C 6
ATOM 6067 O O . ALA A 1 38 ? 0.938 -6.769 -4.392 1.00 13.34 38 ALA A O 6
ATOM 6074 N N . GLN A 1 39 ? 2.613 -7.296 -5.789 1.00 51.42 39 GLN A N 6
ATOM 6075 C CA . GLN A 1 39 ? 2.352 -6.173 -6.702 1.00 71.31 39 GLN A CA 6
ATOM 6076 C C . GLN A 1 39 ? 0.914 -6.225 -7.251 1.00 63.33 39 GLN A C 6
ATOM 6077 O O . GLN A 1 39 ? 0.222 -5.209 -7.320 1.00 54.24 39 GLN A O 6
ATOM 6091 N N . ASN A 1 40 ? 0.475 -7.427 -7.615 1.00 22.14 40 ASN A N 6
ATOM 6092 C CA . ASN A 1 40 ? -0.862 -7.649 -8.187 1.00 44.22 40 ASN A CA 6
ATOM 6093 C C . ASN A 1 40 ? -1.912 -7.930 -7.096 1.00 63.15 40 ASN A C 6
ATOM 6094 O O . ASN A 1 40 ? -3.020 -8.385 -7.388 1.00 32.21 40 ASN A O 6
ATOM 6105 N N . GLU A 1 41 ? -1.568 -7.641 -5.843 1.00 5.22 41 GLU A N 6
ATOM 6106 C CA . GLU A 1 41 ? -2.456 -7.904 -4.703 1.00 50.21 41 GLU A CA 6
ATOM 6107 C C . GLU A 1 41 ? -2.988 -6.589 -4.095 1.00 71.13 41 GLU A C 6
ATOM 6108 O O . GLU A 1 41 ? -2.255 -5.604 -3.986 1.00 64.14 41 GLU A O 6
ATOM 6120 N N . SER A 1 42 ? -4.274 -6.574 -3.726 1.00 4.24 42 SER A N 6
ATOM 6121 C CA . SER A 1 42 ? -4.919 -5.365 -3.170 1.00 31.13 42 SER A CA 6
ATOM 6122 C C . SER A 1 42 ? -4.317 -4.954 -1.821 1.00 74.15 42 SER A C 6
ATOM 6123 O O . SER A 1 42 ? -3.854 -5.800 -1.053 1.00 1.44 42 SER A O 6
ATOM 6131 N N . LEU A 1 43 ? -4.364 -3.652 -1.527 1.00 20.24 43 LEU A N 6
ATOM 6132 C CA . LEU A 1 43 ? -3.777 -3.096 -0.297 1.00 2.42 43 LEU A CA 6
ATOM 6133 C C . LEU A 1 43 ? -4.258 -3.830 0.966 1.00 21.23 43 LEU A C 6
ATOM 6134 O O . LEU A 1 43 ? -3.455 -4.185 1.828 1.00 35.51 43 LEU A O 6
ATOM 6150 N N . GLU A 1 44 ? -5.569 -4.062 1.077 1.00 45.31 44 GLU A N 6
ATOM 6151 C CA . GLU A 1 44 ? -6.120 -4.766 2.246 1.00 41.51 44 GLU A CA 6
ATOM 6152 C C . GLU A 1 44 ? -5.597 -6.207 2.332 1.00 40.21 44 GLU A C 6
ATOM 6153 O O . GLU A 1 44 ? -5.239 -6.683 3.410 1.00 31.53 44 GLU A O 6
ATOM 6165 N N . GLN A 1 45 ? -5.553 -6.894 1.192 1.00 55.21 45 GLN A N 6
ATOM 6166 C CA . GLN A 1 45 ? -5.052 -8.272 1.139 1.00 3.14 45 GLN A CA 6
ATOM 6167 C C . GLN A 1 45 ? -3.607 -8.355 1.666 1.00 62.34 45 GLN A C 6
ATOM 6168 O O . GLN A 1 45 ? -3.315 -9.109 2.597 1.00 71.20 45 GLN A O 6
ATOM 6182 N N . GLY A 1 46 ? -2.714 -7.563 1.072 1.00 72.40 46 GLY A N 6
ATOM 6183 C CA . GLY A 1 46 ? -1.324 -7.520 1.521 1.00 1.10 46 GLY A CA 6
ATOM 6184 C C . GLY A 1 46 ? -1.177 -7.044 2.966 1.00 4.34 46 GLY A C 6
ATOM 6185 O O . GLY A 1 46 ? -0.319 -7.535 3.709 1.00 10.30 46 GLY A O 6
ATOM 6189 N N . ALA A 1 47 ? -2.012 -6.085 3.368 1.00 32.12 47 ALA A N 6
ATOM 6190 C CA . ALA A 1 47 ? -2.019 -5.586 4.748 1.00 4.30 47 ALA A CA 6
ATOM 6191 C C . ALA A 1 47 ? -2.277 -6.722 5.746 1.00 44.43 47 ALA A C 6
ATOM 6192 O O . ALA A 1 47 ? -1.448 -6.996 6.615 1.00 45.12 47 ALA A O 6
ATOM 6199 N N . ASN A 1 48 ? -3.419 -7.403 5.605 1.00 43.31 48 ASN A N 6
ATOM 6200 C CA . ASN A 1 48 ? -3.749 -8.545 6.472 1.00 51.34 48 ASN A CA 6
ATOM 6201 C C . ASN A 1 48 ? -2.700 -9.661 6.346 1.00 21.01 48 ASN A C 6
ATOM 6202 O O . ASN A 1 48 ? -2.378 -10.333 7.324 1.00 1.51 48 ASN A O 6
ATOM 6213 N N . ALA A 1 49 ? -2.155 -9.844 5.142 1.00 43.42 49 ALA A N 6
ATOM 6214 C CA . ALA A 1 49 ? -1.069 -10.811 4.921 1.00 34.20 49 ALA A CA 6
ATOM 6215 C C . ALA A 1 49 ? 0.153 -10.493 5.804 1.00 53.23 49 ALA A C 6
ATOM 6216 O O . ALA A 1 49 ? 0.856 -11.394 6.260 1.00 24.42 49 ALA A O 6
ATOM 6223 N N . HIS A 1 50 ? 0.404 -9.201 6.033 1.00 25.30 50 HIS A N 6
ATOM 6224 C CA . HIS A 1 50 ? 1.487 -8.758 6.929 1.00 74.23 50 HIS A CA 6
ATOM 6225 C C . HIS A 1 50 ? 0.959 -8.449 8.345 1.00 21.35 50 HIS A C 6
ATOM 6226 O O . HIS A 1 50 ? 1.719 -8.066 9.236 1.00 13.31 50 HIS A O 6
ATOM 6241 N N . GLY A 1 51 ? -0.347 -8.625 8.541 1.00 42.11 51 GLY A N 6
ATOM 6242 C CA . GLY A 1 51 ? -0.970 -8.361 9.835 1.00 53.32 51 GLY A CA 6
ATOM 6243 C C . GLY A 1 51 ? -0.988 -6.880 10.210 1.00 51.12 51 GLY A C 6
ATOM 6244 O O . GLY A 1 51 ? -0.677 -6.516 11.346 1.00 23.43 51 GLY A O 6
ATOM 6248 N N . LEU A 1 52 ? -1.360 -6.026 9.258 1.00 2.14 52 LEU A N 6
ATOM 6249 C CA . LEU A 1 52 ? -1.384 -4.573 9.469 1.00 72.51 52 LEU A CA 6
ATOM 6250 C C . LEU A 1 52 ? -2.758 -3.973 9.130 1.00 42.41 52 LEU A C 6
ATOM 6251 O O . LEU A 1 52 ? -3.464 -4.466 8.248 1.00 5.42 52 LEU A O 6
ATOM 6267 N N . ASN A 1 53 ? -3.128 -2.905 9.837 1.00 4.25 53 ASN A N 6
ATOM 6268 C CA . ASN A 1 53 ? -4.393 -2.202 9.590 1.00 70.10 53 ASN A CA 6
ATOM 6269 C C . ASN A 1 53 ? -4.351 -1.435 8.256 1.00 72.35 53 ASN A C 6
ATOM 6270 O O . ASN A 1 53 ? -3.660 -0.422 8.132 1.00 24.30 53 ASN A O 6
ATOM 6281 N N . VAL A 1 54 ? -5.110 -1.915 7.270 1.00 21.24 54 VAL A N 6
ATOM 6282 C CA . VAL A 1 54 ? -5.171 -1.274 5.949 1.00 14.51 54 VAL A CA 6
ATOM 6283 C C . VAL A 1 54 ? -5.638 0.194 6.033 1.00 43.22 54 VAL A C 6
ATOM 6284 O O . VAL A 1 54 ? -5.160 1.047 5.287 1.00 12.34 54 VAL A O 6
ATOM 6297 N N . GLU A 1 55 ? -6.552 0.484 6.960 1.00 70.33 55 GLU A N 6
ATOM 6298 C CA . GLU A 1 55 ? -7.118 1.831 7.101 1.00 15.31 55 GLU A CA 6
ATOM 6299 C C . GLU A 1 55 ? -6.053 2.864 7.495 1.00 2.05 55 GLU A C 6
ATOM 6300 O O . GLU A 1 55 ? -5.979 3.944 6.906 1.00 54.34 55 GLU A O 6
ATOM 6312 N N . ASP A 1 56 ? -5.223 2.527 8.482 1.00 32.25 56 ASP A N 6
ATOM 6313 C CA . ASP A 1 56 ? -4.148 3.425 8.912 1.00 40.45 56 ASP A CA 6
ATOM 6314 C C . ASP A 1 56 ? -3.123 3.625 7.780 1.00 23.20 56 ASP A C 6
ATOM 6315 O O . ASP A 1 56 ? -2.559 4.708 7.622 1.00 3.24 56 ASP A O 6
ATOM 6324 N N . ILE A 1 57 ? -2.904 2.576 6.985 1.00 54.25 57 ILE A N 6
ATOM 6325 C CA . ILE A 1 57 ? -2.056 2.677 5.792 1.00 23.51 57 ILE A CA 6
ATOM 6326 C C . ILE A 1 57 ? -2.659 3.668 4.782 1.00 14.11 57 ILE A C 6
ATOM 6327 O O . ILE A 1 57 ? -1.969 4.549 4.262 1.00 62.54 57 ILE A O 6
ATOM 6343 N N . LEU A 1 58 ? -3.962 3.524 4.526 1.00 32.15 58 LEU A N 6
ATOM 6344 C CA . LEU A 1 58 ? -4.689 4.429 3.624 1.00 3.51 58 LEU A CA 6
ATOM 6345 C C . LEU A 1 58 ? -4.588 5.889 4.090 1.00 63.41 58 LEU A C 6
ATOM 6346 O O . LEU A 1 58 ? -4.581 6.807 3.272 1.00 74.22 58 LEU A O 6
ATOM 6362 N N . ARG A 1 59 ? -4.516 6.097 5.403 1.00 1.32 59 ARG A N 6
ATOM 6363 C CA . ARG A 1 59 ? -4.320 7.440 5.961 1.00 60.30 59 ARG A CA 6
ATOM 6364 C C . ARG A 1 59 ? -3.047 8.097 5.399 1.00 5.14 59 ARG A C 6
ATOM 6365 O O . ARG A 1 59 ? -3.096 9.194 4.837 1.00 21.04 59 ARG A O 6
ATOM 6386 N N . ASP A 1 60 ? -1.911 7.414 5.541 1.00 2.24 60 ASP A N 6
ATOM 6387 C CA . ASP A 1 60 ? -0.629 7.939 5.059 1.00 23.22 60 ASP A CA 6
ATOM 6388 C C . ASP A 1 60 ? -0.631 8.068 3.521 1.00 33.45 60 ASP A C 6
ATOM 6389 O O . ASP A 1 60 ? -0.150 9.058 2.963 1.00 21.23 60 ASP A O 6
ATOM 6398 N N . LEU A 1 61 ? -1.200 7.069 2.845 1.00 73.33 61 LEU A N 6
ATOM 6399 C CA . LEU A 1 61 ? -1.298 7.075 1.380 1.00 30.23 61 LEU A CA 6
ATOM 6400 C C . LEU A 1 61 ? -2.106 8.279 0.861 1.00 53.11 61 LEU A C 6
ATOM 6401 O O . LEU A 1 61 ? -1.642 9.019 -0.009 1.00 52.43 61 LEU A O 6
ATOM 6417 N N . ASN A 1 62 ? -3.311 8.481 1.398 1.00 4.35 62 ASN A N 6
ATOM 6418 C CA . ASN A 1 62 ? -4.146 9.622 0.997 1.00 40.22 62 ASN A CA 6
ATOM 6419 C C . ASN A 1 62 ? -3.512 10.954 1.433 1.00 74.25 62 ASN A C 6
ATOM 6420 O O . ASN A 1 62 ? -3.756 11.997 0.820 1.00 73.11 62 ASN A O 6
ATOM 6431 N N . ALA A 1 63 ? -2.694 10.914 2.485 1.00 63.02 63 ALA A N 6
ATOM 6432 C CA . ALA A 1 63 ? -1.934 12.094 2.918 1.00 15.35 63 ALA A CA 6
ATOM 6433 C C . ALA A 1 63 ? -0.960 12.554 1.820 1.00 35.33 63 ALA A C 6
ATOM 6434 O O . ALA A 1 63 ? -0.660 13.741 1.703 1.00 2.21 63 ALA A O 6
ATOM 6441 N N . LEU A 1 64 ? -0.478 11.605 1.016 1.00 61.21 64 LEU A N 6
ATOM 6442 C CA . LEU A 1 64 ? 0.377 11.917 -0.138 1.00 73.52 64 LEU A CA 6
ATOM 6443 C C . LEU A 1 64 ? -0.414 12.648 -1.235 1.00 72.44 64 LEU A C 6
ATOM 6444 O O . LEU A 1 64 ? 0.155 13.364 -2.059 1.00 15.21 64 LEU A O 6
ATOM 6460 N N . ALA A 1 65 ? -1.728 12.437 -1.257 1.00 61.12 65 ALA A N 6
ATOM 6461 C CA . ALA A 1 65 ? -2.608 13.110 -2.216 1.00 50.23 65 ALA A CA 6
ATOM 6462 C C . ALA A 1 65 ? -2.961 14.527 -1.743 1.00 44.30 65 ALA A C 6
ATOM 6463 O O . ALA A 1 65 ? -2.863 15.493 -2.504 1.00 13.34 65 ALA A O 6
ATOM 6470 N N . LEU A 1 66 ? -3.366 14.638 -0.479 1.00 22.52 66 LEU A N 6
ATOM 6471 C CA . LEU A 1 66 ? -3.715 15.931 0.119 1.00 52.34 66 LEU A CA 6
ATOM 6472 C C . LEU A 1 66 ? -2.473 16.808 0.335 1.00 24.03 66 LEU A C 6
ATOM 6473 O O . LEU A 1 66 ? -2.382 17.908 -0.208 1.00 23.51 66 LEU A O 6
ATOM 6489 N N . GLU A 1 67 ? -1.527 16.298 1.124 1.00 74.23 67 GLU A N 6
ATOM 6490 C CA . GLU A 1 67 ? -0.301 17.025 1.490 1.00 43.14 67 GLU A CA 6
ATOM 6491 C C . GLU A 1 67 ? -0.604 18.288 2.320 1.00 43.30 67 GLU A C 6
ATOM 6492 O O . GLU A 1 67 ? -0.236 18.366 3.496 1.00 25.03 67 GLU A O 6
ATOM 6504 N N . HIS A 1 68 ? -1.268 19.276 1.714 1.00 31.03 68 HIS A N 6
ATOM 6505 C CA . HIS A 1 68 ? -1.692 20.480 2.441 1.00 14.23 68 HIS A CA 6
ATOM 6506 C C . HIS A 1 68 ? -2.583 20.120 3.645 1.00 63.42 68 HIS A C 6
ATOM 6507 O O . HIS A 1 68 ? -3.655 19.536 3.490 1.00 50.20 68 HIS A O 6
ATOM 6522 N N . HIS A 1 69 ? -2.136 20.488 4.842 1.00 62.23 69 HIS A N 6
ATOM 6523 C CA . HIS A 1 69 ? -2.851 20.153 6.080 1.00 32.11 69 HIS A CA 6
ATOM 6524 C C . HIS A 1 69 ? -4.100 21.031 6.264 1.00 10.20 69 HIS A C 6
ATOM 6525 O O . HIS A 1 69 ? -5.037 20.663 6.977 1.00 24.34 69 HIS A O 6
ATOM 6540 N N . HIS A 1 70 ? -4.104 22.195 5.621 1.00 14.41 70 HIS A N 6
ATOM 6541 C CA . HIS A 1 70 ? -5.292 23.046 5.583 1.00 61.15 70 HIS A CA 6
ATOM 6542 C C . HIS A 1 70 ? -6.330 22.473 4.605 1.00 62.22 70 HIS A C 6
ATOM 6543 O O . HIS A 1 70 ? -5.993 22.066 3.490 1.00 64.43 70 HIS A O 6
ATOM 6558 N N . HIS A 1 71 ? -7.590 22.439 5.027 1.00 34.53 71 HIS A N 6
ATOM 6559 C CA . HIS A 1 71 ? -8.657 21.831 4.229 1.00 41.53 71 HIS A CA 6
ATOM 6560 C C . HIS A 1 71 ? -9.969 22.622 4.350 1.00 15.43 71 HIS A C 6
ATOM 6561 O O . HIS A 1 71 ? -10.304 23.123 5.422 1.00 23.42 71 HIS A O 6
ATOM 6576 N N . HIS A 1 72 ? -10.711 22.719 3.249 1.00 13.50 72 HIS A N 6
ATOM 6577 C CA . HIS A 1 72 ? -11.978 23.458 3.227 1.00 14.11 72 HIS A CA 6
ATOM 6578 C C . HIS A 1 72 ? -13.157 22.584 3.699 1.00 11.03 72 HIS A C 6
ATOM 6579 O O . HIS A 1 72 ? -14.195 23.102 4.124 1.00 34.12 72 HIS A O 6
ATOM 6594 N N . HIS A 1 73 ? -12.999 21.261 3.617 1.00 21.40 73 HIS A N 6
ATOM 6595 C CA . HIS A 1 73 ? -13.999 20.317 4.152 1.00 52.13 73 HIS A CA 6
ATOM 6596 C C . HIS A 1 73 ? -13.471 19.608 5.418 1.00 53.34 73 HIS A C 6
ATOM 6597 O O . HIS A 1 73 ? -13.812 20.049 6.540 1.00 38.29 73 HIS A O 6
ATOM 6613 N N . MET A 1 1 ? -17.521 11.584 0.057 1.00 73.24 1 MET A N 7
ATOM 6614 C CA . MET A 1 1 ? -16.049 11.478 0.247 1.00 43.11 1 MET A CA 7
ATOM 6615 C C . MET A 1 1 ? -15.510 10.198 -0.408 1.00 52.02 1 MET A C 7
ATOM 6616 O O . MET A 1 1 ? -16.100 9.128 -0.266 1.00 31.02 1 MET A O 7
ATOM 6632 N N . THR A 1 2 ? -14.395 10.308 -1.127 1.00 72.34 2 THR A N 7
ATOM 6633 C CA . THR A 1 2 ? -13.817 9.151 -1.829 1.00 72.21 2 THR A CA 7
ATOM 6634 C C . THR A 1 2 ? -12.288 9.093 -1.689 1.00 14.23 2 THR A C 7
ATOM 6635 O O . THR A 1 2 ? -11.611 10.124 -1.671 1.00 24.21 2 THR A O 7
ATOM 6646 N N . GLN A 1 3 ? -11.751 7.878 -1.595 1.00 53.03 3 GLN A N 7
ATOM 6647 C CA . GLN A 1 3 ? -10.307 7.666 -1.423 1.00 21.31 3 GLN A CA 7
ATOM 6648 C C . GLN A 1 3 ? -9.610 7.396 -2.767 1.00 63.40 3 GLN A C 7
ATOM 6649 O O . GLN A 1 3 ? -9.919 6.413 -3.445 1.00 11.30 3 GLN A O 7
ATOM 6663 N N . LYS A 1 4 ? -8.668 8.266 -3.152 1.00 63.25 4 LYS A N 7
ATOM 6664 C CA . LYS A 1 4 ? -7.884 8.056 -4.381 1.00 45.42 4 LYS A CA 7
ATOM 6665 C C . LYS A 1 4 ? -6.888 6.904 -4.192 1.00 10.23 4 LYS A C 7
ATOM 6666 O O . LYS A 1 4 ? -6.496 6.239 -5.153 1.00 2.52 4 LYS A O 7
ATOM 6685 N N . PHE A 1 5 ? -6.478 6.689 -2.946 1.00 63.33 5 PHE A N 7
ATOM 6686 C CA . PHE A 1 5 ? -5.717 5.498 -2.568 1.00 43.14 5 PHE A CA 7
ATOM 6687 C C . PHE A 1 5 ? -6.611 4.565 -1.737 1.00 4.52 5 PHE A C 7
ATOM 6688 O O . PHE A 1 5 ? -6.806 4.779 -0.537 1.00 64.00 5 PHE A O 7
ATOM 6705 N N . THR A 1 6 ? -7.184 3.554 -2.385 1.00 2.32 6 THR A N 7
ATOM 6706 C CA . THR A 1 6 ? -8.156 2.665 -1.727 1.00 72.24 6 THR A CA 7
ATOM 6707 C C . THR A 1 6 ? -7.570 1.285 -1.415 1.00 41.23 6 THR A C 7
ATOM 6708 O O . THR A 1 6 ? -6.450 0.969 -1.798 1.00 45.42 6 THR A O 7
ATOM 6719 N N . LYS A 1 7 ? -8.347 0.457 -0.726 1.00 35.00 7 LYS A N 7
ATOM 6720 C CA . LYS A 1 7 ? -7.900 -0.883 -0.334 1.00 34.14 7 LYS A CA 7
ATOM 6721 C C . LYS A 1 7 ? -8.115 -1.913 -1.455 1.00 64.32 7 LYS A C 7
ATOM 6722 O O . LYS A 1 7 ? -7.496 -2.977 -1.454 1.00 2.23 7 LYS A O 7
ATOM 6741 N N . ASP A 1 8 ? -9.001 -1.591 -2.400 1.00 70.43 8 ASP A N 7
ATOM 6742 C CA . ASP A 1 8 ? -9.301 -2.489 -3.525 1.00 62.31 8 ASP A CA 7
ATOM 6743 C C . ASP A 1 8 ? -8.168 -2.487 -4.566 1.00 2.24 8 ASP A C 7
ATOM 6744 O O . ASP A 1 8 ? -7.895 -3.502 -5.212 1.00 42.22 8 ASP A O 7
ATOM 6753 N N . MET A 1 9 ? -7.509 -1.341 -4.722 1.00 65.22 9 MET A N 7
ATOM 6754 C CA . MET A 1 9 ? -6.416 -1.203 -5.690 1.00 25.34 9 MET A CA 7
ATOM 6755 C C . MET A 1 9 ? -5.173 -1.985 -5.238 1.00 65.44 9 MET A C 7
ATOM 6756 O O . MET A 1 9 ? -4.895 -2.101 -4.040 1.00 64.21 9 MET A O 7
ATOM 6770 N N . THR A 1 10 ? -4.435 -2.527 -6.200 1.00 60.14 10 THR A N 7
ATOM 6771 C CA . THR A 1 10 ? -3.252 -3.340 -5.900 1.00 0.03 10 THR A CA 7
ATOM 6772 C C . THR A 1 10 ? -2.044 -2.472 -5.540 1.00 51.41 10 THR A C 7
ATOM 6773 O O . THR A 1 10 ? -2.003 -1.278 -5.857 1.00 4.31 10 THR A O 7
ATOM 6784 N N . PHE A 1 11 ? -1.060 -3.080 -4.875 1.00 10.33 11 PHE A N 7
ATOM 6785 C CA . PHE A 1 11 ? 0.192 -2.389 -4.541 1.00 32.03 11 PHE A CA 7
ATOM 6786 C C . PHE A 1 11 ? 0.835 -1.762 -5.789 1.00 4.11 11 PHE A C 7
ATOM 6787 O O . PHE A 1 11 ? 1.329 -0.635 -5.745 1.00 31.44 11 PHE A O 7
ATOM 6804 N N . ALA A 1 12 ? 0.813 -2.498 -6.901 1.00 4.44 12 ALA A N 7
ATOM 6805 C CA . ALA A 1 12 ? 1.346 -1.996 -8.173 1.00 30.23 12 ALA A CA 7
ATOM 6806 C C . ALA A 1 12 ? 0.643 -0.696 -8.600 1.00 70.12 12 ALA A C 7
ATOM 6807 O O . ALA A 1 12 ? 1.299 0.292 -8.940 1.00 44.03 12 ALA A O 7
ATOM 6814 N N . GLN A 1 13 ? -0.694 -0.699 -8.559 1.00 62.34 13 GLN A N 7
ATOM 6815 C CA . GLN A 1 13 ? -1.483 0.490 -8.917 1.00 2.35 13 GLN A CA 7
ATOM 6816 C C . GLN A 1 13 ? -1.064 1.703 -8.066 1.00 52.41 13 GLN A C 7
ATOM 6817 O O . GLN A 1 13 ? -0.812 2.790 -8.590 1.00 41.52 13 GLN A O 7
ATOM 6831 N N . ALA A 1 14 ? -0.980 1.498 -6.750 1.00 55.01 14 ALA A N 7
ATOM 6832 C CA . ALA A 1 14 ? -0.596 2.562 -5.811 1.00 64.21 14 ALA A CA 7
ATOM 6833 C C . ALA A 1 14 ? 0.801 3.129 -6.123 1.00 4.24 14 ALA A C 7
ATOM 6834 O O . ALA A 1 14 ? 0.976 4.345 -6.232 1.00 4.31 14 ALA A O 7
ATOM 6841 N N . LEU A 1 15 ? 1.784 2.240 -6.281 1.00 75.51 15 LEU A N 7
ATOM 6842 C CA . LEU A 1 15 ? 3.167 2.646 -6.581 1.00 33.14 15 LEU A CA 7
ATOM 6843 C C . LEU A 1 15 ? 3.256 3.454 -7.889 1.00 43.50 15 LEU A C 7
ATOM 6844 O O . LEU A 1 15 ? 4.086 4.355 -8.022 1.00 54.45 15 LEU A O 7
ATOM 6860 N N . GLN A 1 16 ? 2.401 3.121 -8.856 1.00 13.14 16 GLN A N 7
ATOM 6861 C CA . GLN A 1 16 ? 2.375 3.831 -10.142 1.00 72.50 16 GLN A CA 7
ATOM 6862 C C . GLN A 1 16 ? 1.606 5.162 -10.047 1.00 11.51 16 GLN A C 7
ATOM 6863 O O . GLN A 1 16 ? 1.748 6.035 -10.908 1.00 21.11 16 GLN A O 7
ATOM 6877 N N . THR A 1 17 ? 0.792 5.314 -9.002 1.00 44.44 17 THR A N 7
ATOM 6878 C CA . THR A 1 17 ? 0.037 6.559 -8.778 1.00 73.41 17 THR A CA 7
ATOM 6879 C C . THR A 1 17 ? 0.962 7.676 -8.264 1.00 0.23 17 THR A C 7
ATOM 6880 O O . THR A 1 17 ? 1.083 8.733 -8.885 1.00 5.21 17 THR A O 7
ATOM 6891 N N . HIS A 1 18 ? 1.605 7.433 -7.122 1.00 22.15 18 HIS A N 7
ATOM 6892 C CA . HIS A 1 18 ? 2.589 8.368 -6.547 1.00 60.45 18 HIS A CA 7
ATOM 6893 C C . HIS A 1 18 ? 3.777 7.605 -5.935 1.00 2.02 18 HIS A C 7
ATOM 6894 O O . HIS A 1 18 ? 3.591 6.762 -5.057 1.00 61.03 18 HIS A O 7
ATOM 6909 N N . PRO A 1 19 ? 5.015 7.898 -6.383 1.00 40.42 19 PRO A N 7
ATOM 6910 C CA . PRO A 1 19 ? 6.228 7.213 -5.890 1.00 24.22 19 PRO A CA 7
ATOM 6911 C C . PRO A 1 19 ? 6.410 7.319 -4.364 1.00 55.33 19 PRO A C 7
ATOM 6912 O O . PRO A 1 19 ? 7.080 6.482 -3.754 1.00 44.45 19 PRO A O 7
ATOM 6923 N N . GLY A 1 20 ? 5.812 8.345 -3.750 1.00 31.43 20 GLY A N 7
ATOM 6924 C CA . GLY A 1 20 ? 5.870 8.499 -2.298 1.00 40.25 20 GLY A CA 7
ATOM 6925 C C . GLY A 1 20 ? 5.282 7.303 -1.541 1.00 64.11 20 GLY A C 7
ATOM 6926 O O . GLY A 1 20 ? 5.711 6.985 -0.426 1.00 3.33 20 GLY A O 7
ATOM 6930 N N . VAL A 1 21 ? 4.302 6.640 -2.159 1.00 33.41 21 VAL A N 7
ATOM 6931 C CA . VAL A 1 21 ? 3.661 5.456 -1.572 1.00 14.15 21 VAL A CA 7
ATOM 6932 C C . VAL A 1 21 ? 4.697 4.382 -1.191 1.00 10.41 21 VAL A C 7
ATOM 6933 O O . VAL A 1 21 ? 4.552 3.702 -0.173 1.00 31.35 21 VAL A O 7
ATOM 6946 N N . ALA A 1 22 ? 5.749 4.255 -2.003 1.00 60.41 22 ALA A N 7
ATOM 6947 C CA . ALA A 1 22 ? 6.814 3.276 -1.747 1.00 24.00 22 ALA A CA 7
ATOM 6948 C C . ALA A 1 22 ? 7.439 3.467 -0.356 1.00 60.12 22 ALA A C 7
ATOM 6949 O O . ALA A 1 22 ? 7.586 2.510 0.405 1.00 2.45 22 ALA A O 7
ATOM 6956 N N . GLY A 1 23 ? 7.784 4.714 -0.026 1.00 52.21 23 GLY A N 7
ATOM 6957 C CA . GLY A 1 23 ? 8.364 5.017 1.279 1.00 11.22 23 GLY A CA 7
ATOM 6958 C C . GLY A 1 23 ? 7.434 4.665 2.436 1.00 23.30 23 GLY A C 7
ATOM 6959 O O . GLY A 1 23 ? 7.866 4.084 3.436 1.00 22.34 23 GLY A O 7
ATOM 6963 N N . VAL A 1 24 ? 6.151 4.999 2.286 1.00 44.04 24 VAL A N 7
ATOM 6964 C CA . VAL A 1 24 ? 5.140 4.696 3.309 1.00 51.41 24 VAL A CA 7
ATOM 6965 C C . VAL A 1 24 ? 4.975 3.175 3.509 1.00 22.20 24 VAL A C 7
ATOM 6966 O O . VAL A 1 24 ? 5.002 2.677 4.638 1.00 2.25 24 VAL A O 7
ATOM 6979 N N . LEU A 1 25 ? 4.818 2.437 2.408 1.00 54.23 25 LEU A N 7
ATOM 6980 C CA . LEU A 1 25 ? 4.682 0.974 2.469 1.00 43.02 25 LEU A CA 7
ATOM 6981 C C . LEU A 1 25 ? 5.901 0.330 3.146 1.00 14.02 25 LEU A C 7
ATOM 6982 O O . LEU A 1 25 ? 5.764 -0.513 4.037 1.00 70.55 25 LEU A O 7
ATOM 6998 N N . ARG A 1 26 ? 7.097 0.739 2.728 1.00 12.51 26 ARG A N 7
ATOM 6999 C CA . ARG A 1 26 ? 8.336 0.241 3.337 1.00 12.23 26 ARG A CA 7
ATOM 7000 C C . ARG A 1 26 ? 8.424 0.633 4.825 1.00 52.52 26 ARG A C 7
ATOM 7001 O O . ARG A 1 26 ? 9.006 -0.092 5.632 1.00 32.11 26 ARG A O 7
ATOM 7022 N N . SER A 1 27 ? 7.829 1.772 5.181 1.00 43.44 27 SER A N 7
ATOM 7023 C CA . SER A 1 27 ? 7.767 2.219 6.585 1.00 61.14 27 SER A CA 7
ATOM 7024 C C . SER A 1 27 ? 6.881 1.289 7.432 1.00 31.04 27 SER A C 7
ATOM 7025 O O . SER A 1 27 ? 7.192 0.992 8.584 1.00 62.52 27 SER A O 7
ATOM 7033 N N . TYR A 1 28 ? 5.773 0.829 6.848 1.00 71.03 28 TYR A N 7
ATOM 7034 C CA . TYR A 1 28 ? 4.855 -0.103 7.527 1.00 40.30 28 TYR A CA 7
ATOM 7035 C C . TYR A 1 28 ? 5.307 -1.571 7.395 1.00 42.23 28 TYR A C 7
ATOM 7036 O O . TYR A 1 28 ? 4.626 -2.476 7.875 1.00 62.31 28 TYR A O 7
ATOM 7054 N N . ASN A 1 29 ? 6.462 -1.791 6.762 1.00 24.41 29 ASN A N 7
ATOM 7055 C CA . ASN A 1 29 ? 6.969 -3.143 6.469 1.00 33.44 29 ASN A CA 7
ATOM 7056 C C . ASN A 1 29 ? 6.127 -3.829 5.374 1.00 11.21 29 ASN A C 7
ATOM 7057 O O . ASN A 1 29 ? 5.454 -4.835 5.607 1.00 11.43 29 ASN A O 7
ATOM 7068 N N . LEU A 1 30 ? 6.148 -3.242 4.181 1.00 41.55 30 LEU A N 7
ATOM 7069 C CA . LEU A 1 30 ? 5.487 -3.821 3.005 1.00 5.42 30 LEU A CA 7
ATOM 7070 C C . LEU A 1 30 ? 6.419 -3.783 1.783 1.00 55.33 30 LEU A C 7
ATOM 7071 O O . LEU A 1 30 ? 5.990 -4.012 0.658 1.00 22.15 30 LEU A O 7
ATOM 7087 N N . GLY A 1 31 ? 7.702 -3.517 2.017 1.00 34.14 31 GLY A N 7
ATOM 7088 C CA . GLY A 1 31 ? 8.664 -3.430 0.919 1.00 14.22 31 GLY A CA 7
ATOM 7089 C C . GLY A 1 31 ? 8.867 -4.750 0.175 1.00 40.42 31 GLY A C 7
ATOM 7090 O O . GLY A 1 31 ? 9.298 -4.762 -0.977 1.00 1.53 31 GLY A O 7
ATOM 7094 N N . CYS A 1 32 ? 8.544 -5.864 0.829 1.00 3.50 32 CYS A N 7
ATOM 7095 C CA . CYS A 1 32 ? 8.720 -7.196 0.231 1.00 11.22 32 CYS A CA 7
ATOM 7096 C C . CYS A 1 32 ? 7.618 -7.527 -0.794 1.00 40.23 32 CYS A C 7
ATOM 7097 O O . CYS A 1 32 ? 7.641 -8.592 -1.408 1.00 43.04 32 CYS A O 7
ATOM 7105 N N . ILE A 1 33 ? 6.663 -6.611 -0.991 1.00 33.12 33 ILE A N 7
ATOM 7106 C CA . ILE A 1 33 ? 5.546 -6.839 -1.928 1.00 73.05 33 ILE A CA 7
ATOM 7107 C C . ILE A 1 33 ? 6.022 -7.260 -3.331 1.00 22.12 33 ILE A C 7
ATOM 7108 O O . ILE A 1 33 ? 5.343 -8.025 -4.020 1.00 45.23 33 ILE A O 7
ATOM 7124 N N . GLY A 1 34 ? 7.179 -6.756 -3.752 1.00 3.50 34 GLY A N 7
ATOM 7125 C CA . GLY A 1 34 ? 7.756 -7.176 -5.024 1.00 2.54 34 GLY A CA 7
ATOM 7126 C C . GLY A 1 34 ? 8.221 -8.630 -4.998 1.00 64.23 34 GLY A C 7
ATOM 7127 O O . GLY A 1 34 ? 7.934 -9.402 -5.914 1.00 44.21 34 GLY A O 7
ATOM 7131 N N . CYS A 1 35 ? 8.918 -9.009 -3.927 1.00 41.34 35 CYS A N 7
ATOM 7132 C CA . CYS A 1 35 ? 9.439 -10.375 -3.772 1.00 1.22 35 CYS A CA 7
ATOM 7133 C C . CYS A 1 35 ? 8.306 -11.401 -3.600 1.00 2.30 35 CYS A C 7
ATOM 7134 O O . CYS A 1 35 ? 8.259 -12.409 -4.302 1.00 62.41 35 CYS A O 7
ATOM 7142 N N . MET A 1 36 ? 7.388 -11.134 -2.668 1.00 72.11 36 MET A N 7
ATOM 7143 C CA . MET A 1 36 ? 6.267 -12.051 -2.391 1.00 24.21 36 MET A CA 7
ATOM 7144 C C . MET A 1 36 ? 5.178 -11.996 -3.484 1.00 34.23 36 MET A C 7
ATOM 7145 O O . MET A 1 36 ? 4.144 -12.659 -3.375 1.00 64.54 36 MET A O 7
ATOM 7159 N N . GLY A 1 37 ? 5.411 -11.197 -4.530 1.00 23.33 37 GLY A N 7
ATOM 7160 C CA . GLY A 1 37 ? 4.491 -11.138 -5.670 1.00 12.44 37 GLY A CA 7
ATOM 7161 C C . GLY A 1 37 ? 3.183 -10.400 -5.381 1.00 31.14 37 GLY A C 7
ATOM 7162 O O . GLY A 1 37 ? 2.245 -10.452 -6.179 1.00 2.53 37 GLY A O 7
ATOM 7166 N N . ALA A 1 38 ? 3.135 -9.673 -4.266 1.00 33.03 38 ALA A N 7
ATOM 7167 C CA . ALA A 1 38 ? 1.911 -8.978 -3.837 1.00 63.10 38 ALA A CA 7
ATOM 7168 C C . ALA A 1 38 ? 1.589 -7.747 -4.707 1.00 3.10 38 ALA A C 7
ATOM 7169 O O . ALA A 1 38 ? 0.650 -7.006 -4.423 1.00 73.15 38 ALA A O 7
ATOM 7176 N N . GLN A 1 39 ? 2.367 -7.534 -5.769 1.00 42.42 39 GLN A N 7
ATOM 7177 C CA . GLN A 1 39 ? 2.127 -6.419 -6.700 1.00 54.32 39 GLN A CA 7
ATOM 7178 C C . GLN A 1 39 ? 0.714 -6.474 -7.307 1.00 41.40 39 GLN A C 7
ATOM 7179 O O . GLN A 1 39 ? 0.059 -5.444 -7.476 1.00 73.42 39 GLN A O 7
ATOM 7193 N N . ASN A 1 40 ? 0.248 -7.682 -7.623 1.00 10.44 40 ASN A N 7
ATOM 7194 C CA . ASN A 1 40 ? -1.087 -7.881 -8.207 1.00 12.02 40 ASN A CA 7
ATOM 7195 C C . ASN A 1 40 ? -2.158 -8.055 -7.121 1.00 13.33 40 ASN A C 7
ATOM 7196 O O . ASN A 1 40 ? -3.323 -8.319 -7.418 1.00 13.23 40 ASN A O 7
ATOM 7207 N N . GLU A 1 41 ? -1.763 -7.893 -5.865 1.00 4.13 41 GLU A N 7
ATOM 7208 C CA . GLU A 1 41 ? -2.672 -8.083 -4.734 1.00 50.43 41 GLU A CA 7
ATOM 7209 C C . GLU A 1 41 ? -3.119 -6.729 -4.158 1.00 32.12 41 GLU A C 7
ATOM 7210 O O . GLU A 1 41 ? -2.361 -5.755 -4.181 1.00 3.52 41 GLU A O 7
ATOM 7222 N N . SER A 1 42 ? -4.352 -6.667 -3.654 1.00 23.01 42 SER A N 7
ATOM 7223 C CA . SER A 1 42 ? -4.920 -5.412 -3.138 1.00 65.35 42 SER A CA 7
ATOM 7224 C C . SER A 1 42 ? -4.248 -4.975 -1.828 1.00 41.11 42 SER A C 7
ATOM 7225 O O . SER A 1 42 ? -3.777 -5.806 -1.047 1.00 54.35 42 SER A O 7
ATOM 7233 N N . LEU A 1 43 ? -4.220 -3.662 -1.590 1.00 30.22 43 LEU A N 7
ATOM 7234 C CA . LEU A 1 43 ? -3.558 -3.096 -0.404 1.00 42.43 43 LEU A CA 7
ATOM 7235 C C . LEU A 1 43 ? -4.032 -3.745 0.909 1.00 63.03 43 LEU A C 7
ATOM 7236 O O . LEU A 1 43 ? -3.227 -4.000 1.807 1.00 5.14 43 LEU A O 7
ATOM 7252 N N . GLU A 1 44 ? -5.334 -4.014 1.022 1.00 2.11 44 GLU A N 7
ATOM 7253 C CA . GLU A 1 44 ? -5.883 -4.588 2.258 1.00 30.03 44 GLU A CA 7
ATOM 7254 C C . GLU A 1 44 ? -5.376 -6.021 2.498 1.00 41.21 44 GLU A C 7
ATOM 7255 O O . GLU A 1 44 ? -5.009 -6.375 3.619 1.00 2.13 44 GLU A O 7
ATOM 7267 N N . GLN A 1 45 ? -5.343 -6.838 1.446 1.00 72.30 45 GLN A N 7
ATOM 7268 C CA . GLN A 1 45 ? -4.875 -8.227 1.563 1.00 74.24 45 GLN A CA 7
ATOM 7269 C C . GLN A 1 45 ? -3.409 -8.281 2.028 1.00 73.31 45 GLN A C 7
ATOM 7270 O O . GLN A 1 45 ? -3.082 -8.955 3.008 1.00 65.14 45 GLN A O 7
ATOM 7284 N N . GLY A 1 46 ? -2.536 -7.551 1.334 1.00 53.12 46 GLY A N 7
ATOM 7285 C CA . GLY A 1 46 ? -1.133 -7.473 1.735 1.00 15.23 46 GLY A CA 7
ATOM 7286 C C . GLY A 1 46 ? -0.948 -6.907 3.144 1.00 23.44 46 GLY A C 7
ATOM 7287 O O . GLY A 1 46 ? -0.051 -7.331 3.882 1.00 40.32 46 GLY A O 7
ATOM 7291 N N . ALA A 1 47 ? -1.802 -5.950 3.519 1.00 1.40 47 ALA A N 7
ATOM 7292 C CA . ALA A 1 47 ? -1.789 -5.380 4.871 1.00 25.42 47 ALA A CA 7
ATOM 7293 C C . ALA A 1 47 ? -2.059 -6.460 5.931 1.00 63.13 47 ALA A C 7
ATOM 7294 O O . ALA A 1 47 ? -1.249 -6.675 6.833 1.00 43.33 47 ALA A O 7
ATOM 7301 N N . ASN A 1 48 ? -3.197 -7.150 5.808 1.00 73.54 48 ASN A N 7
ATOM 7302 C CA . ASN A 1 48 ? -3.540 -8.244 6.728 1.00 11.00 48 ASN A CA 7
ATOM 7303 C C . ASN A 1 48 ? -2.467 -9.344 6.718 1.00 3.44 48 ASN A C 7
ATOM 7304 O O . ASN A 1 48 ? -2.162 -9.934 7.758 1.00 20.13 48 ASN A O 7
ATOM 7315 N N . ALA A 1 49 ? -1.889 -9.598 5.545 1.00 23.03 49 ALA A N 7
ATOM 7316 C CA . ALA A 1 49 ? -0.814 -10.589 5.399 1.00 74.34 49 ALA A CA 7
ATOM 7317 C C . ALA A 1 49 ? 0.383 -10.275 6.314 1.00 30.32 49 ALA A C 7
ATOM 7318 O O . ALA A 1 49 ? 0.959 -11.173 6.931 1.00 54.44 49 ALA A O 7
ATOM 7325 N N . HIS A 1 50 ? 0.756 -8.997 6.397 1.00 4.23 50 HIS A N 7
ATOM 7326 C CA . HIS A 1 50 ? 1.855 -8.561 7.278 1.00 53.45 50 HIS A CA 7
ATOM 7327 C C . HIS A 1 50 ? 1.346 -8.171 8.678 1.00 31.23 50 HIS A C 7
ATOM 7328 O O . HIS A 1 50 ? 2.133 -7.796 9.553 1.00 54.44 50 HIS A O 7
ATOM 7343 N N . GLY A 1 51 ? 0.034 -8.274 8.886 1.00 64.34 51 GLY A N 7
ATOM 7344 C CA . GLY A 1 51 ? -0.563 -7.899 10.164 1.00 50.21 51 GLY A CA 7
ATOM 7345 C C . GLY A 1 51 ? -0.619 -6.389 10.370 1.00 31.23 51 GLY A C 7
ATOM 7346 O O . GLY A 1 51 ? -0.115 -5.865 11.367 1.00 43.44 51 GLY A O 7
ATOM 7350 N N . LEU A 1 52 ? -1.232 -5.684 9.423 1.00 53.23 52 LEU A N 7
ATOM 7351 C CA . LEU A 1 52 ? -1.316 -4.220 9.466 1.00 34.22 52 LEU A CA 7
ATOM 7352 C C . LEU A 1 52 ? -2.757 -3.726 9.277 1.00 71.24 52 LEU A C 7
ATOM 7353 O O . LEU A 1 52 ? -3.509 -4.259 8.460 1.00 72.42 52 LEU A O 7
ATOM 7369 N N . ASN A 1 53 ? -3.130 -2.698 10.034 1.00 22.23 53 ASN A N 7
ATOM 7370 C CA . ASN A 1 53 ? -4.440 -2.058 9.881 1.00 14.54 53 ASN A CA 7
ATOM 7371 C C . ASN A 1 53 ? -4.503 -1.236 8.582 1.00 42.54 53 ASN A C 7
ATOM 7372 O O . ASN A 1 53 ? -3.958 -0.132 8.501 1.00 33.32 53 ASN A O 7
ATOM 7383 N N . VAL A 1 54 ? -5.176 -1.786 7.573 1.00 41.34 54 VAL A N 7
ATOM 7384 C CA . VAL A 1 54 ? -5.301 -1.133 6.264 1.00 22.33 54 VAL A CA 7
ATOM 7385 C C . VAL A 1 54 ? -5.822 0.313 6.379 1.00 5.33 54 VAL A C 7
ATOM 7386 O O . VAL A 1 54 ? -5.403 1.196 5.626 1.00 52.23 54 VAL A O 7
ATOM 7399 N N . GLU A 1 55 ? -6.718 0.552 7.337 1.00 55.13 55 GLU A N 7
ATOM 7400 C CA . GLU A 1 55 ? -7.298 1.884 7.545 1.00 72.24 55 GLU A CA 7
ATOM 7401 C C . GLU A 1 55 ? -6.224 2.919 7.914 1.00 42.51 55 GLU A C 7
ATOM 7402 O O . GLU A 1 55 ? -6.290 4.075 7.487 1.00 55.11 55 GLU A O 7
ATOM 7414 N N . ASP A 1 56 ? -5.231 2.498 8.695 1.00 4.30 56 ASP A N 7
ATOM 7415 C CA . ASP A 1 56 ? -4.147 3.390 9.111 1.00 70.42 56 ASP A CA 7
ATOM 7416 C C . ASP A 1 56 ? -3.189 3.669 7.936 1.00 21.54 56 ASP A C 7
ATOM 7417 O O . ASP A 1 56 ? -2.628 4.761 7.819 1.00 32.51 56 ASP A O 7
ATOM 7426 N N . ILE A 1 57 ? -3.032 2.676 7.057 1.00 64.41 57 ILE A N 7
ATOM 7427 C CA . ILE A 1 57 ? -2.173 2.809 5.872 1.00 63.23 57 ILE A CA 7
ATOM 7428 C C . ILE A 1 57 ? -2.784 3.780 4.842 1.00 31.34 57 ILE A C 7
ATOM 7429 O O . ILE A 1 57 ? -2.154 4.766 4.450 1.00 13.40 57 ILE A O 7
ATOM 7445 N N . LEU A 1 58 ? -4.028 3.510 4.430 1.00 74.14 58 LEU A N 7
ATOM 7446 C CA . LEU A 1 58 ? -4.734 4.363 3.456 1.00 1.34 58 LEU A CA 7
ATOM 7447 C C . LEU A 1 58 ? -4.792 5.818 3.940 1.00 31.22 58 LEU A C 7
ATOM 7448 O O . LEU A 1 58 ? -4.707 6.758 3.146 1.00 65.13 58 LEU A O 7
ATOM 7464 N N . ARG A 1 59 ? -4.932 5.982 5.251 1.00 15.52 59 ARG A N 7
ATOM 7465 C CA . ARG A 1 59 ? -4.902 7.293 5.902 1.00 34.20 59 ARG A CA 7
ATOM 7466 C C . ARG A 1 59 ? -3.656 8.105 5.491 1.00 34.52 59 ARG A C 7
ATOM 7467 O O . ARG A 1 59 ? -3.765 9.231 5.000 1.00 3.21 59 ARG A O 7
ATOM 7488 N N . ASP A 1 60 ? -2.473 7.523 5.695 1.00 62.13 60 ASP A N 7
ATOM 7489 C CA . ASP A 1 60 ? -1.210 8.211 5.394 1.00 75.21 60 ASP A CA 7
ATOM 7490 C C . ASP A 1 60 ? -0.977 8.310 3.869 1.00 4.03 60 ASP A C 7
ATOM 7491 O O . ASP A 1 60 ? -0.417 9.290 3.376 1.00 3.25 60 ASP A O 7
ATOM 7500 N N . LEU A 1 61 ? -1.435 7.298 3.124 1.00 13.31 61 LEU A N 7
ATOM 7501 C CA . LEU A 1 61 ? -1.304 7.286 1.656 1.00 22.02 61 LEU A CA 7
ATOM 7502 C C . LEU A 1 61 ? -2.067 8.450 1.001 1.00 23.11 61 LEU A C 7
ATOM 7503 O O . LEU A 1 61 ? -1.508 9.193 0.195 1.00 74.20 61 LEU A O 7
ATOM 7519 N N . ASN A 1 62 ? -3.347 8.612 1.345 1.00 1.11 62 ASN A N 7
ATOM 7520 C CA . ASN A 1 62 ? -4.146 9.725 0.811 1.00 63.20 62 ASN A CA 7
ATOM 7521 C C . ASN A 1 62 ? -3.619 11.078 1.317 1.00 32.25 62 ASN A C 7
ATOM 7522 O O . ASN A 1 62 ? -3.794 12.109 0.662 1.00 45.21 62 ASN A O 7
ATOM 7533 N N . ALA A 1 63 ? -2.956 11.068 2.475 1.00 74.32 63 ALA A N 7
ATOM 7534 C CA . ALA A 1 63 ? -2.323 12.276 3.016 1.00 22.32 63 ALA A CA 7
ATOM 7535 C C . ALA A 1 63 ? -1.253 12.823 2.054 1.00 54.22 63 ALA A C 7
ATOM 7536 O O . ALA A 1 63 ? -1.047 14.033 1.966 1.00 72.04 63 ALA A O 7
ATOM 7543 N N . LEU A 1 64 ? -0.581 11.923 1.332 1.00 5.55 64 LEU A N 7
ATOM 7544 C CA . LEU A 1 64 ? 0.404 12.317 0.312 1.00 1.22 64 LEU A CA 7
ATOM 7545 C C . LEU A 1 64 ? -0.240 13.200 -0.771 1.00 63.54 64 LEU A C 7
ATOM 7546 O O . LEU A 1 64 ? 0.390 14.116 -1.310 1.00 75.24 64 LEU A O 7
ATOM 7562 N N . ALA A 1 65 ? -1.500 12.911 -1.086 1.00 74.14 65 ALA A N 7
ATOM 7563 C CA . ALA A 1 65 ? -2.253 13.675 -2.084 1.00 72.11 65 ALA A CA 7
ATOM 7564 C C . ALA A 1 65 ? -2.765 15.004 -1.505 1.00 72.52 65 ALA A C 7
ATOM 7565 O O . ALA A 1 65 ? -2.848 16.012 -2.209 1.00 75.15 65 ALA A O 7
ATOM 7572 N N . LEU A 1 66 ? -3.102 14.992 -0.217 1.00 54.13 66 LEU A N 7
ATOM 7573 C CA . LEU A 1 66 ? -3.612 16.189 0.468 1.00 2.32 66 LEU A CA 7
ATOM 7574 C C . LEU A 1 66 ? -2.474 17.082 0.999 1.00 23.41 66 LEU A C 7
ATOM 7575 O O . LEU A 1 66 ? -2.702 18.238 1.356 1.00 53.14 66 LEU A O 7
ATOM 7591 N N . GLU A 1 67 ? -1.261 16.531 1.059 1.00 61.51 67 GLU A N 7
ATOM 7592 C CA . GLU A 1 67 ? -0.067 17.263 1.527 1.00 23.13 67 GLU A CA 7
ATOM 7593 C C . GLU A 1 67 ? -0.226 17.763 2.979 1.00 2.34 67 GLU A C 7
ATOM 7594 O O . GLU A 1 67 ? 0.291 17.143 3.908 1.00 3.02 67 GLU A O 7
ATOM 7606 N N . HIS A 1 68 ? -0.952 18.879 3.144 1.00 55.34 68 HIS A N 7
ATOM 7607 C CA . HIS A 1 68 ? -1.259 19.500 4.452 1.00 1.43 68 HIS A CA 7
ATOM 7608 C C . HIS A 1 68 ? -0.034 19.657 5.386 1.00 72.30 68 HIS A C 7
ATOM 7609 O O . HIS A 1 68 ? 0.555 18.682 5.855 1.00 4.21 68 HIS A O 7
ATOM 7624 N N . HIS A 1 69 ? 0.331 20.904 5.672 1.00 60.41 69 HIS A N 7
ATOM 7625 C CA . HIS A 1 69 ? 1.414 21.197 6.619 1.00 64.33 69 HIS A CA 7
ATOM 7626 C C . HIS A 1 69 ? 1.172 22.541 7.319 1.00 2.42 69 HIS A C 7
ATOM 7627 O O . HIS A 1 69 ? 0.572 23.449 6.743 1.00 44.10 69 HIS A O 7
ATOM 7642 N N . HIS A 1 70 ? 1.639 22.660 8.558 1.00 44.22 70 HIS A N 7
ATOM 7643 C CA . HIS A 1 70 ? 1.446 23.888 9.338 1.00 44.24 70 HIS A CA 7
ATOM 7644 C C . HIS A 1 70 ? 2.219 25.079 8.739 1.00 32.31 70 HIS A C 7
ATOM 7645 O O . HIS A 1 70 ? 3.293 24.911 8.158 1.00 5.33 70 HIS A O 7
ATOM 7660 N N . HIS A 1 71 ? 1.656 26.276 8.887 1.00 40.42 71 HIS A N 7
ATOM 7661 C CA . HIS A 1 71 ? 2.297 27.512 8.423 1.00 12.34 71 HIS A CA 7
ATOM 7662 C C . HIS A 1 71 ? 3.607 27.797 9.176 1.00 74.21 71 HIS A C 7
ATOM 7663 O O . HIS A 1 71 ? 3.727 27.514 10.369 1.00 61.31 71 HIS A O 7
ATOM 7678 N N . HIS A 1 72 ? 4.585 28.361 8.470 1.00 4.04 72 HIS A N 7
ATOM 7679 C CA . HIS A 1 72 ? 5.852 28.769 9.084 1.00 40.21 72 HIS A CA 7
ATOM 7680 C C . HIS A 1 72 ? 6.283 30.157 8.580 1.00 2.50 72 HIS A C 7
ATOM 7681 O O . HIS A 1 72 ? 6.252 30.431 7.380 1.00 32.21 72 HIS A O 7
ATOM 7696 N N . HIS A 1 73 ? 6.673 31.026 9.511 1.00 22.30 73 HIS A N 7
ATOM 7697 C CA . HIS A 1 73 ? 7.127 32.384 9.177 1.00 32.20 73 HIS A CA 7
ATOM 7698 C C . HIS A 1 73 ? 8.560 32.377 8.606 1.00 14.21 73 HIS A C 7
ATOM 7699 O O . HIS A 1 73 ? 8.715 32.430 7.367 1.00 36.67 73 HIS A O 7
ATOM 7715 N N . MET A 1 1 ? -16.753 10.014 -0.242 1.00 51.14 1 MET A N 8
ATOM 7716 C CA . MET A 1 1 ? -15.778 11.056 -0.660 1.00 51.41 1 MET A CA 8
ATOM 7717 C C . MET A 1 1 ? -14.742 10.482 -1.633 1.00 54.44 1 MET A C 8
ATOM 7718 O O . MET A 1 1 ? -14.295 9.349 -1.475 1.00 2.50 1 MET A O 8
ATOM 7734 N N . THR A 1 2 ? -14.372 11.273 -2.635 1.00 51.12 2 THR A N 8
ATOM 7735 C CA . THR A 1 2 ? -13.413 10.838 -3.661 1.00 23.02 2 THR A CA 8
ATOM 7736 C C . THR A 1 2 ? -12.013 10.608 -3.067 1.00 3.42 2 THR A C 8
ATOM 7737 O O . THR A 1 2 ? -11.373 11.544 -2.587 1.00 61.11 2 THR A O 8
ATOM 7748 N N . GLN A 1 3 ? -11.551 9.358 -3.100 1.00 32.43 3 GLN A N 8
ATOM 7749 C CA . GLN A 1 3 ? -10.230 8.994 -2.566 1.00 33.23 3 GLN A CA 8
ATOM 7750 C C . GLN A 1 3 ? -9.323 8.413 -3.664 1.00 22.53 3 GLN A C 8
ATOM 7751 O O . GLN A 1 3 ? -9.787 7.710 -4.565 1.00 22.42 3 GLN A O 8
ATOM 7765 N N . LYS A 1 4 ? -8.029 8.712 -3.590 1.00 12.10 4 LYS A N 8
ATOM 7766 C CA . LYS A 1 4 ? -7.057 8.166 -4.545 1.00 62.41 4 LYS A CA 8
ATOM 7767 C C . LYS A 1 4 ? -6.640 6.735 -4.175 1.00 55.32 4 LYS A C 8
ATOM 7768 O O . LYS A 1 4 ? -6.394 5.903 -5.050 1.00 15.24 4 LYS A O 8
ATOM 7787 N N . PHE A 1 5 ? -6.567 6.451 -2.876 1.00 21.40 5 PHE A N 8
ATOM 7788 C CA . PHE A 1 5 ? -6.120 5.141 -2.390 1.00 54.24 5 PHE A CA 8
ATOM 7789 C C . PHE A 1 5 ? -7.219 4.419 -1.596 1.00 14.40 5 PHE A C 8
ATOM 7790 O O . PHE A 1 5 ? -7.754 4.953 -0.616 1.00 20.23 5 PHE A O 8
ATOM 7807 N N . THR A 1 6 ? -7.540 3.199 -2.023 1.00 22.34 6 THR A N 8
ATOM 7808 C CA . THR A 1 6 ? -8.552 2.360 -1.354 1.00 43.24 6 THR A CA 8
ATOM 7809 C C . THR A 1 6 ? -7.980 0.987 -0.968 1.00 31.40 6 THR A C 8
ATOM 7810 O O . THR A 1 6 ? -6.960 0.555 -1.496 1.00 32.55 6 THR A O 8
ATOM 7821 N N . LYS A 1 7 ? -8.652 0.294 -0.052 1.00 23.45 7 LYS A N 8
ATOM 7822 C CA . LYS A 1 7 ? -8.184 -1.018 0.423 1.00 63.35 7 LYS A CA 8
ATOM 7823 C C . LYS A 1 7 ? -8.187 -2.078 -0.693 1.00 35.11 7 LYS A C 8
ATOM 7824 O O . LYS A 1 7 ? -7.391 -3.023 -0.670 1.00 4.11 7 LYS A O 8
ATOM 7843 N N . ASP A 1 8 ? -9.080 -1.911 -1.667 1.00 42.45 8 ASP A N 8
ATOM 7844 C CA . ASP A 1 8 ? -9.322 -2.937 -2.691 1.00 5.04 8 ASP A CA 8
ATOM 7845 C C . ASP A 1 8 ? -8.473 -2.721 -3.964 1.00 63.15 8 ASP A C 8
ATOM 7846 O O . ASP A 1 8 ? -8.609 -3.460 -4.939 1.00 30.14 8 ASP A O 8
ATOM 7855 N N . MET A 1 9 ? -7.589 -1.721 -3.955 1.00 50.41 9 MET A N 8
ATOM 7856 C CA . MET A 1 9 ? -6.708 -1.465 -5.105 1.00 42.42 9 MET A CA 8
ATOM 7857 C C . MET A 1 9 ? -5.354 -2.166 -4.919 1.00 43.33 9 MET A C 8
ATOM 7858 O O . MET A 1 9 ? -4.918 -2.402 -3.791 1.00 45.34 9 MET A O 8
ATOM 7872 N N . THR A 1 10 ? -4.691 -2.493 -6.026 1.00 32.52 10 THR A N 8
ATOM 7873 C CA . THR A 1 10 ? -3.412 -3.220 -5.974 1.00 2.43 10 THR A CA 8
ATOM 7874 C C . THR A 1 10 ? -2.243 -2.311 -5.569 1.00 30.44 10 THR A C 8
ATOM 7875 O O . THR A 1 10 ? -2.263 -1.100 -5.815 1.00 73.22 10 THR A O 8
ATOM 7886 N N . PHE A 1 11 ? -1.219 -2.906 -4.952 1.00 70.45 11 PHE A N 8
ATOM 7887 C CA . PHE A 1 11 ? 0.007 -2.175 -4.604 1.00 43.14 11 PHE A CA 8
ATOM 7888 C C . PHE A 1 11 ? 0.619 -1.486 -5.835 1.00 42.42 11 PHE A C 8
ATOM 7889 O O . PHE A 1 11 ? 1.133 -0.369 -5.743 1.00 43.14 11 PHE A O 8
ATOM 7906 N N . ALA A 1 12 ? 0.552 -2.156 -6.984 1.00 53.22 12 ALA A N 8
ATOM 7907 C CA . ALA A 1 12 ? 1.055 -1.594 -8.241 1.00 40.32 12 ALA A CA 8
ATOM 7908 C C . ALA A 1 12 ? 0.382 -0.249 -8.567 1.00 51.14 12 ALA A C 8
ATOM 7909 O O . ALA A 1 12 ? 1.060 0.749 -8.817 1.00 45.22 12 ALA A O 8
ATOM 7916 N N . GLN A 1 13 ? -0.953 -0.228 -8.534 1.00 10.32 13 GLN A N 8
ATOM 7917 C CA . GLN A 1 13 ? -1.718 0.999 -8.805 1.00 11.05 13 GLN A CA 8
ATOM 7918 C C . GLN A 1 13 ? -1.316 2.131 -7.848 1.00 31.05 13 GLN A C 8
ATOM 7919 O O . GLN A 1 13 ? -1.156 3.282 -8.263 1.00 63.24 13 GLN A O 8
ATOM 7933 N N . ALA A 1 14 ? -1.156 1.798 -6.567 1.00 53.54 14 ALA A N 8
ATOM 7934 C CA . ALA A 1 14 ? -0.731 2.773 -5.558 1.00 54.54 14 ALA A CA 8
ATOM 7935 C C . ALA A 1 14 ? 0.612 3.414 -5.937 1.00 11.20 14 ALA A C 8
ATOM 7936 O O . ALA A 1 14 ? 0.751 4.643 -5.948 1.00 72.03 14 ALA A O 8
ATOM 7943 N N . LEU A 1 15 ? 1.591 2.575 -6.269 1.00 34.22 15 LEU A N 8
ATOM 7944 C CA . LEU A 1 15 ? 2.914 3.049 -6.699 1.00 15.02 15 LEU A CA 8
ATOM 7945 C C . LEU A 1 15 ? 2.820 3.912 -7.972 1.00 51.31 15 LEU A C 8
ATOM 7946 O O . LEU A 1 15 ? 3.500 4.930 -8.092 1.00 64.20 15 LEU A O 8
ATOM 7962 N N . GLN A 1 16 ? 1.966 3.501 -8.915 1.00 25.35 16 GLN A N 8
ATOM 7963 C CA . GLN A 1 16 ? 1.777 4.244 -10.170 1.00 23.11 16 GLN A CA 8
ATOM 7964 C C . GLN A 1 16 ? 1.083 5.598 -9.939 1.00 21.31 16 GLN A C 8
ATOM 7965 O O . GLN A 1 16 ? 1.110 6.473 -10.807 1.00 71.25 16 GLN A O 8
ATOM 7979 N N . THR A 1 17 ? 0.456 5.762 -8.775 1.00 74.21 17 THR A N 8
ATOM 7980 C CA . THR A 1 17 ? -0.215 7.021 -8.430 1.00 2.24 17 THR A CA 8
ATOM 7981 C C . THR A 1 17 ? 0.783 8.054 -7.878 1.00 1.44 17 THR A C 8
ATOM 7982 O O . THR A 1 17 ? 0.847 9.185 -8.359 1.00 73.43 17 THR A O 8
ATOM 7993 N N . HIS A 1 18 ? 1.557 7.665 -6.860 1.00 22.31 18 HIS A N 8
ATOM 7994 C CA . HIS A 1 18 ? 2.582 8.547 -6.268 1.00 71.43 18 HIS A CA 8
ATOM 7995 C C . HIS A 1 18 ? 3.812 7.741 -5.811 1.00 63.34 18 HIS A C 8
ATOM 7996 O O . HIS A 1 18 ? 3.678 6.763 -5.083 1.00 50.13 18 HIS A O 8
ATOM 8011 N N . PRO A 1 19 ? 5.029 8.150 -6.222 1.00 74.20 19 PRO A N 8
ATOM 8012 C CA . PRO A 1 19 ? 6.280 7.459 -5.837 1.00 14.02 19 PRO A CA 8
ATOM 8013 C C . PRO A 1 19 ? 6.456 7.310 -4.314 1.00 65.22 19 PRO A C 8
ATOM 8014 O O . PRO A 1 19 ? 6.983 6.301 -3.836 1.00 72.30 19 PRO A O 8
ATOM 8025 N N . GLY A 1 20 ? 6.000 8.315 -3.558 1.00 1.30 20 GLY A N 8
ATOM 8026 C CA . GLY A 1 20 ? 6.117 8.295 -2.097 1.00 62.43 20 GLY A CA 8
ATOM 8027 C C . GLY A 1 20 ? 5.461 7.083 -1.438 1.00 31.05 20 GLY A C 8
ATOM 8028 O O . GLY A 1 20 ? 5.774 6.747 -0.293 1.00 63.43 20 GLY A O 8
ATOM 8032 N N . VAL A 1 21 ? 4.555 6.423 -2.159 1.00 45.32 21 VAL A N 8
ATOM 8033 C CA . VAL A 1 21 ? 3.888 5.221 -1.651 1.00 33.22 21 VAL A CA 8
ATOM 8034 C C . VAL A 1 21 ? 4.910 4.127 -1.299 1.00 22.42 21 VAL A C 8
ATOM 8035 O O . VAL A 1 21 ? 4.709 3.356 -0.361 1.00 20.32 21 VAL A O 8
ATOM 8048 N N . ALA A 1 22 ? 6.019 4.082 -2.040 1.00 53.21 22 ALA A N 8
ATOM 8049 C CA . ALA A 1 22 ? 7.089 3.112 -1.777 1.00 33.01 22 ALA A CA 8
ATOM 8050 C C . ALA A 1 22 ? 7.651 3.273 -0.355 1.00 1.22 22 ALA A C 8
ATOM 8051 O O . ALA A 1 22 ? 7.794 2.294 0.386 1.00 42.51 22 ALA A O 8
ATOM 8058 N N . GLY A 1 23 ? 7.960 4.514 0.021 1.00 21.44 23 GLY A N 8
ATOM 8059 C CA . GLY A 1 23 ? 8.452 4.796 1.364 1.00 63.31 23 GLY A CA 8
ATOM 8060 C C . GLY A 1 23 ? 7.427 4.485 2.451 1.00 55.22 23 GLY A C 8
ATOM 8061 O O . GLY A 1 23 ? 7.775 3.961 3.513 1.00 23.10 23 GLY A O 8
ATOM 8065 N N . VAL A 1 24 ? 6.159 4.810 2.189 1.00 2.15 24 VAL A N 8
ATOM 8066 C CA . VAL A 1 24 ? 5.071 4.516 3.131 1.00 4.54 24 VAL A CA 8
ATOM 8067 C C . VAL A 1 24 ? 4.915 3.001 3.345 1.00 41.13 24 VAL A C 8
ATOM 8068 O O . VAL A 1 24 ? 4.889 2.524 4.479 1.00 2.34 24 VAL A O 8
ATOM 8081 N N . LEU A 1 25 ? 4.827 2.246 2.253 1.00 32.12 25 LEU A N 8
ATOM 8082 C CA . LEU A 1 25 ? 4.708 0.787 2.333 1.00 14.34 25 LEU A CA 8
ATOM 8083 C C . LEU A 1 25 ? 5.881 0.178 3.117 1.00 63.31 25 LEU A C 8
ATOM 8084 O O . LEU A 1 25 ? 5.681 -0.644 4.008 1.00 11.12 25 LEU A O 8
ATOM 8100 N N . ARG A 1 26 ? 7.106 0.602 2.801 1.00 54.11 26 ARG A N 8
ATOM 8101 C CA . ARG A 1 26 ? 8.289 0.134 3.536 1.00 13.52 26 ARG A CA 8
ATOM 8102 C C . ARG A 1 26 ? 8.244 0.579 5.007 1.00 13.50 26 ARG A C 8
ATOM 8103 O O . ARG A 1 26 ? 8.736 -0.124 5.890 1.00 50.23 26 ARG A O 8
ATOM 8124 N N . SER A 1 27 ? 7.637 1.741 5.263 1.00 24.40 27 SER A N 8
ATOM 8125 C CA . SER A 1 27 ? 7.433 2.231 6.638 1.00 22.41 27 SER A CA 8
ATOM 8126 C C . SER A 1 27 ? 6.556 1.260 7.444 1.00 54.15 27 SER A C 8
ATOM 8127 O O . SER A 1 27 ? 6.690 1.147 8.663 1.00 14.42 27 SER A O 8
ATOM 8135 N N . TYR A 1 28 ? 5.649 0.573 6.751 1.00 53.24 28 TYR A N 8
ATOM 8136 C CA . TYR A 1 28 ? 4.791 -0.451 7.369 1.00 35.11 28 TYR A CA 8
ATOM 8137 C C . TYR A 1 28 ? 5.351 -1.870 7.148 1.00 54.35 28 TYR A C 8
ATOM 8138 O O . TYR A 1 28 ? 4.636 -2.857 7.296 1.00 74.34 28 TYR A O 8
ATOM 8156 N N . ASN A 1 29 ? 6.640 -1.956 6.801 1.00 24.11 29 ASN A N 8
ATOM 8157 C CA . ASN A 1 29 ? 7.321 -3.243 6.565 1.00 72.43 29 ASN A CA 8
ATOM 8158 C C . ASN A 1 29 ? 6.648 -4.048 5.430 1.00 65.15 29 ASN A C 8
ATOM 8159 O O . ASN A 1 29 ? 6.706 -5.280 5.397 1.00 43.43 29 ASN A O 8
ATOM 8170 N N . LEU A 1 30 ? 6.032 -3.341 4.486 1.00 50.41 30 LEU A N 8
ATOM 8171 C CA . LEU A 1 30 ? 5.386 -3.968 3.322 1.00 60.24 30 LEU A CA 8
ATOM 8172 C C . LEU A 1 30 ? 6.310 -3.952 2.088 1.00 43.24 30 LEU A C 8
ATOM 8173 O O . LEU A 1 30 ? 5.900 -4.327 0.994 1.00 22.02 30 LEU A O 8
ATOM 8189 N N . GLY A 1 31 ? 7.559 -3.530 2.273 1.00 42.41 31 GLY A N 8
ATOM 8190 C CA . GLY A 1 31 ? 8.480 -3.371 1.146 1.00 4.03 31 GLY A CA 8
ATOM 8191 C C . GLY A 1 31 ? 8.722 -4.652 0.347 1.00 52.03 31 GLY A C 8
ATOM 8192 O O . GLY A 1 31 ? 9.015 -4.595 -0.852 1.00 52.54 31 GLY A O 8
ATOM 8196 N N . CYS A 1 32 ? 8.587 -5.805 0.998 1.00 35.14 32 CYS A N 8
ATOM 8197 C CA . CYS A 1 32 ? 8.833 -7.101 0.345 1.00 41.45 32 CYS A CA 8
ATOM 8198 C C . CYS A 1 32 ? 7.712 -7.502 -0.633 1.00 62.15 32 CYS A C 8
ATOM 8199 O O . CYS A 1 32 ? 7.749 -8.591 -1.211 1.00 52.03 32 CYS A O 8
ATOM 8207 N N . ILE A 1 33 ? 6.721 -6.628 -0.827 1.00 11.44 33 ILE A N 8
ATOM 8208 C CA . ILE A 1 33 ? 5.647 -6.879 -1.803 1.00 43.41 33 ILE A CA 8
ATOM 8209 C C . ILE A 1 33 ? 6.206 -7.230 -3.192 1.00 41.25 33 ILE A C 8
ATOM 8210 O O . ILE A 1 33 ? 5.646 -8.068 -3.904 1.00 12.32 33 ILE A O 8
ATOM 8226 N N . GLY A 1 34 ? 7.314 -6.592 -3.568 1.00 43.45 34 GLY A N 8
ATOM 8227 C CA . GLY A 1 34 ? 7.955 -6.882 -4.848 1.00 41.13 34 GLY A CA 8
ATOM 8228 C C . GLY A 1 34 ? 8.598 -8.267 -4.892 1.00 42.52 34 GLY A C 8
ATOM 8229 O O . GLY A 1 34 ? 8.744 -8.861 -5.960 1.00 4.43 34 GLY A O 8
ATOM 8233 N N . CYS A 1 35 ? 8.980 -8.781 -3.725 1.00 33.41 35 CYS A N 8
ATOM 8234 C CA . CYS A 1 35 ? 9.583 -10.118 -3.613 1.00 13.30 35 CYS A CA 8
ATOM 8235 C C . CYS A 1 35 ? 8.514 -11.221 -3.592 1.00 1.35 35 CYS A C 8
ATOM 8236 O O . CYS A 1 35 ? 8.672 -12.266 -4.221 1.00 64.41 35 CYS A O 8
ATOM 8244 N N . MET A 1 36 ? 7.417 -10.976 -2.873 1.00 14.45 36 MET A N 8
ATOM 8245 C CA . MET A 1 36 ? 6.326 -11.960 -2.751 1.00 64.53 36 MET A CA 8
ATOM 8246 C C . MET A 1 36 ? 5.287 -11.820 -3.880 1.00 70.22 36 MET A C 8
ATOM 8247 O O . MET A 1 36 ? 4.222 -12.435 -3.828 1.00 65.54 36 MET A O 8
ATOM 8261 N N . GLY A 1 37 ? 5.593 -11.001 -4.887 1.00 33.53 37 GLY A N 8
ATOM 8262 C CA . GLY A 1 37 ? 4.685 -10.816 -6.023 1.00 63.15 37 GLY A CA 8
ATOM 8263 C C . GLY A 1 37 ? 3.339 -10.194 -5.645 1.00 63.42 37 GLY A C 8
ATOM 8264 O O . GLY A 1 37 ? 2.349 -10.355 -6.360 1.00 11.33 37 GLY A O 8
ATOM 8268 N N . ALA A 1 38 ? 3.305 -9.453 -4.537 1.00 23.44 38 ALA A N 8
ATOM 8269 C CA . ALA A 1 38 ? 2.059 -8.832 -4.054 1.00 1.24 38 ALA A CA 8
ATOM 8270 C C . ALA A 1 38 ? 1.708 -7.560 -4.846 1.00 71.12 38 ALA A C 8
ATOM 8271 O O . ALA A 1 38 ? 0.775 -6.843 -4.501 1.00 63.23 38 ALA A O 8
ATOM 8278 N N . GLN A 1 39 ? 2.460 -7.292 -5.915 1.00 31.12 39 GLN A N 8
ATOM 8279 C CA . GLN A 1 39 ? 2.212 -6.122 -6.772 1.00 42.43 39 GLN A CA 8
ATOM 8280 C C . GLN A 1 39 ? 0.785 -6.141 -7.347 1.00 13.00 39 GLN A C 8
ATOM 8281 O O . GLN A 1 39 ? 0.119 -5.107 -7.430 1.00 75.33 39 GLN A O 8
ATOM 8295 N N . ASN A 1 40 ? 0.322 -7.331 -7.722 1.00 60.32 40 ASN A N 8
ATOM 8296 C CA . ASN A 1 40 ? -1.013 -7.507 -8.312 1.00 32.11 40 ASN A CA 8
ATOM 8297 C C . ASN A 1 40 ? -2.073 -7.809 -7.235 1.00 74.22 40 ASN A C 8
ATOM 8298 O O . ASN A 1 40 ? -3.201 -8.197 -7.548 1.00 44.15 40 ASN A O 8
ATOM 8309 N N . GLU A 1 41 ? -1.708 -7.612 -5.970 1.00 10.41 41 GLU A N 8
ATOM 8310 C CA . GLU A 1 41 ? -2.602 -7.898 -4.841 1.00 40.11 41 GLU A CA 8
ATOM 8311 C C . GLU A 1 41 ? -3.121 -6.599 -4.203 1.00 75.43 41 GLU A C 8
ATOM 8312 O O . GLU A 1 41 ? -2.458 -5.562 -4.260 1.00 70.43 41 GLU A O 8
ATOM 8324 N N . SER A 1 42 ? -4.311 -6.660 -3.600 1.00 52.42 42 SER A N 8
ATOM 8325 C CA . SER A 1 42 ? -4.940 -5.476 -2.992 1.00 41.14 42 SER A CA 8
ATOM 8326 C C . SER A 1 42 ? -4.228 -5.045 -1.700 1.00 5.42 42 SER A C 8
ATOM 8327 O O . SER A 1 42 ? -3.691 -5.876 -0.965 1.00 0.41 42 SER A O 8
ATOM 8335 N N . LEU A 1 43 ? -4.266 -3.741 -1.417 1.00 10.52 43 LEU A N 8
ATOM 8336 C CA . LEU A 1 43 ? -3.600 -3.167 -0.238 1.00 23.34 43 LEU A CA 8
ATOM 8337 C C . LEU A 1 43 ? -4.030 -3.856 1.070 1.00 44.42 43 LEU A C 8
ATOM 8338 O O . LEU A 1 43 ? -3.196 -4.146 1.931 1.00 22.53 43 LEU A O 8
ATOM 8354 N N . GLU A 1 44 ? -5.330 -4.110 1.218 1.00 53.23 44 GLU A N 8
ATOM 8355 C CA . GLU A 1 44 ? -5.852 -4.755 2.431 1.00 61.41 44 GLU A CA 8
ATOM 8356 C C . GLU A 1 44 ? -5.252 -6.151 2.640 1.00 62.13 44 GLU A C 8
ATOM 8357 O O . GLU A 1 44 ? -4.862 -6.511 3.751 1.00 1.22 44 GLU A O 8
ATOM 8369 N N . GLN A 1 45 ? -5.168 -6.923 1.564 1.00 25.51 45 GLN A N 8
ATOM 8370 C CA . GLN A 1 45 ? -4.684 -8.303 1.636 1.00 14.42 45 GLN A CA 8
ATOM 8371 C C . GLN A 1 45 ? -3.226 -8.359 2.122 1.00 2.43 45 GLN A C 8
ATOM 8372 O O . GLN A 1 45 ? -2.907 -9.084 3.069 1.00 45.22 45 GLN A O 8
ATOM 8386 N N . GLY A 1 46 ? -2.351 -7.575 1.490 1.00 43.32 46 GLY A N 8
ATOM 8387 C CA . GLY A 1 46 ? -0.964 -7.482 1.937 1.00 54.55 46 GLY A CA 8
ATOM 8388 C C . GLY A 1 46 ? -0.838 -6.983 3.377 1.00 51.52 46 GLY A C 8
ATOM 8389 O O . GLY A 1 46 ? 0.033 -7.435 4.131 1.00 12.41 46 GLY A O 8
ATOM 8393 N N . ALA A 1 47 ? -1.712 -6.050 3.758 1.00 44.44 47 ALA A N 8
ATOM 8394 C CA . ALA A 1 47 ? -1.752 -5.537 5.131 1.00 2.12 47 ALA A CA 8
ATOM 8395 C C . ALA A 1 47 ? -2.013 -6.669 6.136 1.00 53.34 47 ALA A C 8
ATOM 8396 O O . ALA A 1 47 ? -1.225 -6.885 7.062 1.00 75.32 47 ALA A O 8
ATOM 8403 N N . ASN A 1 48 ? -3.113 -7.404 5.942 1.00 55.51 48 ASN A N 8
ATOM 8404 C CA . ASN A 1 48 ? -3.443 -8.546 6.808 1.00 31.10 48 ASN A CA 8
ATOM 8405 C C . ASN A 1 48 ? -2.346 -9.622 6.760 1.00 24.24 48 ASN A C 8
ATOM 8406 O O . ASN A 1 48 ? -2.103 -10.312 7.751 1.00 30.11 48 ASN A O 8
ATOM 8417 N N . ALA A 1 49 ? -1.681 -9.755 5.610 1.00 31.24 49 ALA A N 8
ATOM 8418 C CA . ALA A 1 49 ? -0.554 -10.688 5.466 1.00 44.30 49 ALA A CA 8
ATOM 8419 C C . ALA A 1 49 ? 0.600 -10.346 6.425 1.00 65.14 49 ALA A C 8
ATOM 8420 O O . ALA A 1 49 ? 1.374 -11.217 6.819 1.00 60.12 49 ALA A O 8
ATOM 8427 N N . HIS A 1 50 ? 0.723 -9.066 6.785 1.00 5.43 50 HIS A N 8
ATOM 8428 C CA . HIS A 1 50 ? 1.735 -8.628 7.763 1.00 64.43 50 HIS A CA 8
ATOM 8429 C C . HIS A 1 50 ? 1.105 -8.283 9.127 1.00 54.01 50 HIS A C 8
ATOM 8430 O O . HIS A 1 50 ? 1.781 -7.757 10.012 1.00 54.50 50 HIS A O 8
ATOM 8445 N N . GLY A 1 51 ? -0.180 -8.594 9.293 1.00 51.45 51 GLY A N 8
ATOM 8446 C CA . GLY A 1 51 ? -0.878 -8.293 10.543 1.00 31.43 51 GLY A CA 8
ATOM 8447 C C . GLY A 1 51 ? -1.038 -6.794 10.797 1.00 42.21 51 GLY A C 8
ATOM 8448 O O . GLY A 1 51 ? -0.813 -6.316 11.911 1.00 33.21 51 GLY A O 8
ATOM 8452 N N . LEU A 1 52 ? -1.434 -6.055 9.764 1.00 12.30 52 LEU A N 8
ATOM 8453 C CA . LEU A 1 52 ? -1.604 -4.598 9.861 1.00 62.35 52 LEU A CA 8
ATOM 8454 C C . LEU A 1 52 ? -3.026 -4.168 9.471 1.00 60.41 52 LEU A C 8
ATOM 8455 O O . LEU A 1 52 ? -3.779 -4.939 8.871 1.00 14.24 52 LEU A O 8
ATOM 8471 N N . ASN A 1 53 ? -3.384 -2.933 9.818 1.00 61.34 53 ASN A N 8
ATOM 8472 C CA . ASN A 1 53 ? -4.679 -2.360 9.439 1.00 1.54 53 ASN A CA 8
ATOM 8473 C C . ASN A 1 53 ? -4.542 -1.469 8.194 1.00 42.23 53 ASN A C 8
ATOM 8474 O O . ASN A 1 53 ? -3.916 -0.406 8.239 1.00 72.12 53 ASN A O 8
ATOM 8485 N N . VAL A 1 54 ? -5.138 -1.909 7.088 1.00 1.13 54 VAL A N 8
ATOM 8486 C CA . VAL A 1 54 ? -5.084 -1.171 5.824 1.00 60.21 54 VAL A CA 8
ATOM 8487 C C . VAL A 1 54 ? -5.639 0.256 5.967 1.00 15.40 54 VAL A C 8
ATOM 8488 O O . VAL A 1 54 ? -5.152 1.187 5.331 1.00 21.14 54 VAL A O 8
ATOM 8501 N N . GLU A 1 55 ? -6.643 0.420 6.823 1.00 13.11 55 GLU A N 8
ATOM 8502 C CA . GLU A 1 55 ? -7.285 1.724 7.030 1.00 21.12 55 GLU A CA 8
ATOM 8503 C C . GLU A 1 55 ? -6.286 2.771 7.563 1.00 15.44 55 GLU A C 8
ATOM 8504 O O . GLU A 1 55 ? -6.363 3.954 7.222 1.00 70.45 55 GLU A O 8
ATOM 8516 N N . ASP A 1 56 ? -5.337 2.330 8.387 1.00 44.10 56 ASP A N 8
ATOM 8517 C CA . ASP A 1 56 ? -4.288 3.219 8.890 1.00 3.03 56 ASP A CA 8
ATOM 8518 C C . ASP A 1 56 ? -3.283 3.565 7.780 1.00 34.31 56 ASP A C 8
ATOM 8519 O O . ASP A 1 56 ? -2.794 4.693 7.695 1.00 44.11 56 ASP A O 8
ATOM 8528 N N . ILE A 1 57 ? -2.987 2.585 6.930 1.00 73.12 57 ILE A N 8
ATOM 8529 C CA . ILE A 1 57 ? -2.086 2.789 5.790 1.00 51.44 57 ILE A CA 8
ATOM 8530 C C . ILE A 1 57 ? -2.690 3.791 4.793 1.00 24.22 57 ILE A C 8
ATOM 8531 O O . ILE A 1 57 ? -2.025 4.733 4.356 1.00 54.50 57 ILE A O 8
ATOM 8547 N N . LEU A 1 58 ? -3.963 3.582 4.453 1.00 72.55 58 LEU A N 8
ATOM 8548 C CA . LEU A 1 58 ? -4.689 4.477 3.541 1.00 51.45 58 LEU A CA 8
ATOM 8549 C C . LEU A 1 58 ? -4.657 5.930 4.037 1.00 1.30 58 LEU A C 8
ATOM 8550 O O . LEU A 1 58 ? -4.617 6.864 3.236 1.00 74.42 58 LEU A O 8
ATOM 8566 N N . ARG A 1 59 ? -4.681 6.110 5.358 1.00 42.25 59 ARG A N 8
ATOM 8567 C CA . ARG A 1 59 ? -4.541 7.437 5.969 1.00 54.40 59 ARG A CA 8
ATOM 8568 C C . ARG A 1 59 ? -3.305 8.181 5.431 1.00 43.31 59 ARG A C 8
ATOM 8569 O O . ARG A 1 59 ? -3.412 9.287 4.895 1.00 33.40 59 ARG A O 8
ATOM 8590 N N . ASP A 1 60 ? -2.135 7.560 5.567 1.00 1.13 60 ASP A N 8
ATOM 8591 C CA . ASP A 1 60 ? -0.876 8.183 5.146 1.00 42.14 60 ASP A CA 8
ATOM 8592 C C . ASP A 1 60 ? -0.755 8.219 3.608 1.00 22.23 60 ASP A C 8
ATOM 8593 O O . ASP A 1 60 ? -0.183 9.154 3.042 1.00 53.24 60 ASP A O 8
ATOM 8602 N N . LEU A 1 61 ? -1.313 7.203 2.941 1.00 60.31 61 LEU A N 8
ATOM 8603 C CA . LEU A 1 61 ? -1.295 7.129 1.470 1.00 12.54 61 LEU A CA 8
ATOM 8604 C C . LEU A 1 61 ? -2.087 8.276 0.816 1.00 60.43 61 LEU A C 8
ATOM 8605 O O . LEU A 1 61 ? -1.571 8.975 -0.058 1.00 4.43 61 LEU A O 8
ATOM 8621 N N . ASN A 1 62 ? -3.342 8.469 1.230 1.00 45.20 62 ASN A N 8
ATOM 8622 C CA . ASN A 1 62 ? -4.174 9.543 0.668 1.00 72.13 62 ASN A CA 8
ATOM 8623 C C . ASN A 1 62 ? -3.628 10.926 1.052 1.00 74.23 62 ASN A C 8
ATOM 8624 O O . ASN A 1 62 ? -3.808 11.903 0.321 1.00 24.11 62 ASN A O 8
ATOM 8635 N N . ALA A 1 63 ? -2.944 11.000 2.193 1.00 72.01 63 ALA A N 8
ATOM 8636 C CA . ALA A 1 63 ? -2.271 12.231 2.612 1.00 42.25 63 ALA A CA 8
ATOM 8637 C C . ALA A 1 63 ? -1.235 12.678 1.566 1.00 74.44 63 ALA A C 8
ATOM 8638 O O . ALA A 1 63 ? -1.018 13.875 1.363 1.00 30.22 63 ALA A O 8
ATOM 8645 N N . LEU A 1 64 ? -0.615 11.705 0.888 1.00 35.02 64 LEU A N 8
ATOM 8646 C CA . LEU A 1 64 ? 0.354 11.989 -0.183 1.00 35.50 64 LEU A CA 8
ATOM 8647 C C . LEU A 1 64 ? -0.300 12.750 -1.349 1.00 14.31 64 LEU A C 8
ATOM 8648 O O . LEU A 1 64 ? 0.374 13.454 -2.102 1.00 13.22 64 LEU A O 8
ATOM 8664 N N . ALA A 1 65 ? -1.613 12.589 -1.504 1.00 51.01 65 ALA A N 8
ATOM 8665 C CA . ALA A 1 65 ? -2.362 13.282 -2.560 1.00 5.04 65 ALA A CA 8
ATOM 8666 C C . ALA A 1 65 ? -2.801 14.686 -2.115 1.00 1.14 65 ALA A C 8
ATOM 8667 O O . ALA A 1 65 ? -3.161 15.528 -2.941 1.00 32.50 65 ALA A O 8
ATOM 8674 N N . LEU A 1 66 ? -2.773 14.928 -0.808 1.00 50.44 66 LEU A N 8
ATOM 8675 C CA . LEU A 1 66 ? -3.166 16.226 -0.248 1.00 51.50 66 LEU A CA 8
ATOM 8676 C C . LEU A 1 66 ? -1.953 17.150 -0.065 1.00 62.15 66 LEU A C 8
ATOM 8677 O O . LEU A 1 66 ? -1.960 18.294 -0.527 1.00 30.50 66 LEU A O 8
ATOM 8693 N N . GLU A 1 67 ? -0.922 16.638 0.621 1.00 43.33 67 GLU A N 8
ATOM 8694 C CA . GLU A 1 67 ? 0.335 17.371 0.880 1.00 24.25 67 GLU A CA 8
ATOM 8695 C C . GLU A 1 67 ? 0.163 18.532 1.880 1.00 31.13 67 GLU A C 8
ATOM 8696 O O . GLU A 1 67 ? 0.918 18.641 2.850 1.00 75.32 67 GLU A O 8
ATOM 8708 N N . HIS A 1 68 ? -0.820 19.399 1.642 1.00 35.00 68 HIS A N 8
ATOM 8709 C CA . HIS A 1 68 ? -1.074 20.545 2.516 1.00 74.14 68 HIS A CA 8
ATOM 8710 C C . HIS A 1 68 ? -1.437 20.087 3.940 1.00 12.51 68 HIS A C 8
ATOM 8711 O O . HIS A 1 68 ? -2.472 19.461 4.166 1.00 52.11 68 HIS A O 8
ATOM 8726 N N . HIS A 1 69 ? -0.564 20.410 4.892 1.00 50.12 69 HIS A N 8
ATOM 8727 C CA . HIS A 1 69 ? -0.676 19.899 6.262 1.00 71.34 69 HIS A CA 8
ATOM 8728 C C . HIS A 1 69 ? -1.760 20.636 7.057 1.00 41.32 69 HIS A C 8
ATOM 8729 O O . HIS A 1 69 ? -1.737 21.862 7.172 1.00 34.40 69 HIS A O 8
ATOM 8744 N N . HIS A 1 70 ? -2.705 19.881 7.606 1.00 25.23 70 HIS A N 8
ATOM 8745 C CA . HIS A 1 70 ? -3.789 20.461 8.395 1.00 24.44 70 HIS A CA 8
ATOM 8746 C C . HIS A 1 70 ? -3.383 20.603 9.868 1.00 40.32 70 HIS A C 8
ATOM 8747 O O . HIS A 1 70 ? -2.805 19.691 10.458 1.00 23.10 70 HIS A O 8
ATOM 8762 N N . HIS A 1 71 ? -3.701 21.750 10.456 1.00 73.52 71 HIS A N 8
ATOM 8763 C CA . HIS A 1 71 ? -3.199 22.110 11.790 1.00 12.32 71 HIS A CA 8
ATOM 8764 C C . HIS A 1 71 ? -3.815 21.248 12.908 1.00 23.50 71 HIS A C 8
ATOM 8765 O O . HIS A 1 71 ? -5.000 21.367 13.217 1.00 55.13 71 HIS A O 8
ATOM 8780 N N . HIS A 1 72 ? -2.992 20.386 13.510 1.00 74.43 72 HIS A N 8
ATOM 8781 C CA . HIS A 1 72 ? -3.424 19.537 14.630 1.00 73.32 72 HIS A CA 8
ATOM 8782 C C . HIS A 1 72 ? -2.217 18.898 15.340 1.00 11.41 72 HIS A C 8
ATOM 8783 O O . HIS A 1 72 ? -1.236 18.513 14.698 1.00 31.35 72 HIS A O 8
ATOM 8798 N N . HIS A 1 73 ? -2.303 18.782 16.666 1.00 23.10 73 HIS A N 8
ATOM 8799 C CA . HIS A 1 73 ? -1.221 18.190 17.472 1.00 44.30 73 HIS A CA 8
ATOM 8800 C C . HIS A 1 73 ? -1.756 17.563 18.783 1.00 35.12 73 HIS A C 8
ATOM 8801 O O . HIS A 1 73 ? -1.957 18.295 19.777 1.00 38.26 73 HIS A O 8
ATOM 8817 N N . MET A 1 1 ? -16.631 10.770 0.618 1.00 63.13 1 MET A N 9
ATOM 8818 C CA . MET A 1 1 ? -15.478 11.606 0.187 1.00 31.40 1 MET A CA 9
ATOM 8819 C C . MET A 1 1 ? -14.633 10.880 -0.872 1.00 71.31 1 MET A C 9
ATOM 8820 O O . MET A 1 1 ? -14.016 9.855 -0.584 1.00 64.52 1 MET A O 9
ATOM 8836 N N . THR A 1 2 ? -14.610 11.410 -2.096 1.00 61.21 2 THR A N 9
ATOM 8837 C CA . THR A 1 2 ? -13.816 10.815 -3.183 1.00 21.11 2 THR A CA 9
ATOM 8838 C C . THR A 1 2 ? -12.316 10.792 -2.846 1.00 5.15 2 THR A C 9
ATOM 8839 O O . THR A 1 2 ? -11.643 11.822 -2.870 1.00 31.34 2 THR A O 9
ATOM 8850 N N . GLN A 1 3 ? -11.802 9.609 -2.516 1.00 20.44 3 GLN A N 9
ATOM 8851 C CA . GLN A 1 3 ? -10.387 9.445 -2.165 1.00 71.10 3 GLN A CA 9
ATOM 8852 C C . GLN A 1 3 ? -9.534 9.098 -3.395 1.00 14.32 3 GLN A C 9
ATOM 8853 O O . GLN A 1 3 ? -10.043 8.972 -4.510 1.00 35.32 3 GLN A O 9
ATOM 8867 N N . LYS A 1 4 ? -8.226 8.970 -3.186 1.00 72.30 4 LYS A N 9
ATOM 8868 C CA . LYS A 1 4 ? -7.291 8.613 -4.266 1.00 44.21 4 LYS A CA 9
ATOM 8869 C C . LYS A 1 4 ? -6.607 7.264 -3.994 1.00 61.13 4 LYS A C 9
ATOM 8870 O O . LYS A 1 4 ? -6.020 6.656 -4.891 1.00 22.01 4 LYS A O 9
ATOM 8889 N N . PHE A 1 5 ? -6.682 6.810 -2.745 1.00 23.23 5 PHE A N 9
ATOM 8890 C CA . PHE A 1 5 ? -6.127 5.512 -2.347 1.00 43.30 5 PHE A CA 9
ATOM 8891 C C . PHE A 1 5 ? -7.151 4.704 -1.541 1.00 33.42 5 PHE A C 9
ATOM 8892 O O . PHE A 1 5 ? -7.711 5.197 -0.555 1.00 75.32 5 PHE A O 9
ATOM 8909 N N . THR A 1 6 ? -7.386 3.467 -1.964 1.00 53.03 6 THR A N 9
ATOM 8910 C CA . THR A 1 6 ? -8.351 2.576 -1.301 1.00 3.34 6 THR A CA 9
ATOM 8911 C C . THR A 1 6 ? -7.783 1.164 -1.134 1.00 50.23 6 THR A C 9
ATOM 8912 O O . THR A 1 6 ? -6.931 0.733 -1.903 1.00 41.24 6 THR A O 9
ATOM 8923 N N . LYS A 1 7 ? -8.276 0.439 -0.137 1.00 74.31 7 LYS A N 9
ATOM 8924 C CA . LYS A 1 7 ? -7.818 -0.933 0.130 1.00 32.22 7 LYS A CA 9
ATOM 8925 C C . LYS A 1 7 ? -8.084 -1.867 -1.063 1.00 45.30 7 LYS A C 9
ATOM 8926 O O . LYS A 1 7 ? -7.487 -2.943 -1.172 1.00 73.10 7 LYS A O 9
ATOM 8945 N N . ASP A 1 8 ? -8.996 -1.448 -1.937 1.00 63.41 8 ASP A N 9
ATOM 8946 C CA . ASP A 1 8 ? -9.377 -2.223 -3.119 1.00 65.25 8 ASP A CA 9
ATOM 8947 C C . ASP A 1 8 ? -8.266 -2.243 -4.186 1.00 12.35 8 ASP A C 9
ATOM 8948 O O . ASP A 1 8 ? -8.052 -3.260 -4.855 1.00 30.34 8 ASP A O 9
ATOM 8957 N N . MET A 1 9 ? -7.561 -1.121 -4.337 1.00 13.43 9 MET A N 9
ATOM 8958 C CA . MET A 1 9 ? -6.538 -0.983 -5.381 1.00 44.51 9 MET A CA 9
ATOM 8959 C C . MET A 1 9 ? -5.298 -1.839 -5.073 1.00 54.12 9 MET A C 9
ATOM 8960 O O . MET A 1 9 ? -5.017 -2.164 -3.915 1.00 72.41 9 MET A O 9
ATOM 8974 N N . THR A 1 10 ? -4.560 -2.199 -6.114 1.00 13.23 10 THR A N 9
ATOM 8975 C CA . THR A 1 10 ? -3.356 -3.023 -5.961 1.00 3.45 10 THR A CA 9
ATOM 8976 C C . THR A 1 10 ? -2.130 -2.181 -5.592 1.00 62.43 10 THR A C 9
ATOM 8977 O O . THR A 1 10 ? -2.102 -0.966 -5.819 1.00 34.04 10 THR A O 9
ATOM 8988 N N . PHE A 1 11 ? -1.115 -2.834 -5.019 1.00 23.42 11 PHE A N 9
ATOM 8989 C CA . PHE A 1 11 ? 0.144 -2.163 -4.676 1.00 74.04 11 PHE A CA 9
ATOM 8990 C C . PHE A 1 11 ? 0.752 -1.455 -5.897 1.00 22.34 11 PHE A C 9
ATOM 8991 O O . PHE A 1 11 ? 1.253 -0.335 -5.788 1.00 34.14 11 PHE A O 9
ATOM 9008 N N . ALA A 1 12 ? 0.690 -2.112 -7.058 1.00 54.11 12 ALA A N 9
ATOM 9009 C CA . ALA A 1 12 ? 1.183 -1.523 -8.308 1.00 61.03 12 ALA A CA 9
ATOM 9010 C C . ALA A 1 12 ? 0.468 -0.199 -8.627 1.00 10.24 12 ALA A C 9
ATOM 9011 O O . ALA A 1 12 ? 1.110 0.802 -8.955 1.00 61.02 12 ALA A O 9
ATOM 9018 N N . GLN A 1 13 ? -0.864 -0.197 -8.520 1.00 74.54 13 GLN A N 9
ATOM 9019 C CA . GLN A 1 13 ? -1.659 1.010 -8.783 1.00 53.45 13 GLN A CA 9
ATOM 9020 C C . GLN A 1 13 ? -1.289 2.149 -7.820 1.00 31.52 13 GLN A C 9
ATOM 9021 O O . GLN A 1 13 ? -1.111 3.293 -8.241 1.00 35.31 13 GLN A O 9
ATOM 9035 N N . ALA A 1 14 ? -1.165 1.825 -6.531 1.00 64.13 14 ALA A N 9
ATOM 9036 C CA . ALA A 1 14 ? -0.793 2.814 -5.509 1.00 75.32 14 ALA A CA 9
ATOM 9037 C C . ALA A 1 14 ? 0.552 3.483 -5.836 1.00 30.10 14 ALA A C 9
ATOM 9038 O O . ALA A 1 14 ? 0.658 4.713 -5.857 1.00 62.34 14 ALA A O 9
ATOM 9045 N N . LEU A 1 15 ? 1.568 2.662 -6.113 1.00 33.24 15 LEU A N 9
ATOM 9046 C CA . LEU A 1 15 ? 2.906 3.158 -6.476 1.00 21.52 15 LEU A CA 9
ATOM 9047 C C . LEU A 1 15 ? 2.855 4.092 -7.697 1.00 21.32 15 LEU A C 9
ATOM 9048 O O . LEU A 1 15 ? 3.611 5.061 -7.784 1.00 34.24 15 LEU A O 9
ATOM 9064 N N . GLN A 1 16 ? 1.970 3.788 -8.641 1.00 41.14 16 GLN A N 9
ATOM 9065 C CA . GLN A 1 16 ? 1.833 4.596 -9.859 1.00 40.25 16 GLN A CA 9
ATOM 9066 C C . GLN A 1 16 ? 1.000 5.870 -9.629 1.00 50.02 16 GLN A C 9
ATOM 9067 O O . GLN A 1 16 ? 1.151 6.854 -10.355 1.00 10.31 16 GLN A O 9
ATOM 9081 N N . THR A 1 17 ? 0.121 5.857 -8.627 1.00 34.33 17 THR A N 9
ATOM 9082 C CA . THR A 1 17 ? -0.659 7.053 -8.282 1.00 35.32 17 THR A CA 9
ATOM 9083 C C . THR A 1 17 ? 0.242 8.118 -7.632 1.00 43.41 17 THR A C 9
ATOM 9084 O O . THR A 1 17 ? 0.180 9.297 -7.976 1.00 4.34 17 THR A O 9
ATOM 9095 N N . HIS A 1 18 ? 1.079 7.689 -6.686 1.00 0.25 18 HIS A N 9
ATOM 9096 C CA . HIS A 1 18 ? 2.080 8.569 -6.057 1.00 63.20 18 HIS A CA 9
ATOM 9097 C C . HIS A 1 18 ? 3.347 7.781 -5.676 1.00 54.30 18 HIS A C 9
ATOM 9098 O O . HIS A 1 18 ? 3.289 6.860 -4.865 1.00 42.51 18 HIS A O 9
ATOM 9113 N N . PRO A 1 19 ? 4.514 8.138 -6.253 1.00 12.24 19 PRO A N 9
ATOM 9114 C CA . PRO A 1 19 ? 5.797 7.462 -5.953 1.00 22.32 19 PRO A CA 9
ATOM 9115 C C . PRO A 1 19 ? 6.146 7.444 -4.450 1.00 32.10 19 PRO A C 9
ATOM 9116 O O . PRO A 1 19 ? 6.908 6.588 -3.987 1.00 1.22 19 PRO A O 9
ATOM 9127 N N . GLY A 1 20 ? 5.589 8.390 -3.693 1.00 71.25 20 GLY A N 9
ATOM 9128 C CA . GLY A 1 20 ? 5.817 8.443 -2.249 1.00 22.23 20 GLY A CA 9
ATOM 9129 C C . GLY A 1 20 ? 5.299 7.208 -1.516 1.00 74.02 20 GLY A C 9
ATOM 9130 O O . GLY A 1 20 ? 5.726 6.912 -0.394 1.00 21.13 20 GLY A O 9
ATOM 9134 N N . VAL A 1 21 ? 4.373 6.486 -2.153 1.00 61.35 21 VAL A N 9
ATOM 9135 C CA . VAL A 1 21 ? 3.828 5.245 -1.596 1.00 15.15 21 VAL A CA 9
ATOM 9136 C C . VAL A 1 21 ? 4.939 4.215 -1.328 1.00 50.12 21 VAL A C 9
ATOM 9137 O O . VAL A 1 21 ? 4.841 3.416 -0.397 1.00 52.25 21 VAL A O 9
ATOM 9150 N N . ALA A 1 22 ? 6.004 4.253 -2.133 1.00 60.21 22 ALA A N 9
ATOM 9151 C CA . ALA A 1 22 ? 7.150 3.354 -1.949 1.00 64.41 22 ALA A CA 9
ATOM 9152 C C . ALA A 1 22 ? 7.698 3.429 -0.513 1.00 30.34 22 ALA A C 9
ATOM 9153 O O . ALA A 1 22 ? 7.898 2.406 0.142 1.00 62.23 22 ALA A O 9
ATOM 9160 N N . GLY A 1 23 ? 7.923 4.652 -0.028 1.00 31.22 23 GLY A N 9
ATOM 9161 C CA . GLY A 1 23 ? 8.389 4.846 1.340 1.00 64.31 23 GLY A CA 9
ATOM 9162 C C . GLY A 1 23 ? 7.358 4.408 2.379 1.00 75.54 23 GLY A C 9
ATOM 9163 O O . GLY A 1 23 ? 7.703 3.786 3.385 1.00 35.21 23 GLY A O 9
ATOM 9167 N N . VAL A 1 24 ? 6.087 4.726 2.124 1.00 21.14 24 VAL A N 9
ATOM 9168 C CA . VAL A 1 24 ? 4.991 4.357 3.031 1.00 24.31 24 VAL A CA 9
ATOM 9169 C C . VAL A 1 24 ? 4.908 2.835 3.224 1.00 32.04 24 VAL A C 9
ATOM 9170 O O . VAL A 1 24 ? 4.841 2.341 4.351 1.00 61.23 24 VAL A O 9
ATOM 9183 N N . LEU A 1 25 ? 4.912 2.099 2.114 1.00 62.33 25 LEU A N 9
ATOM 9184 C CA . LEU A 1 25 ? 4.862 0.636 2.157 1.00 45.34 25 LEU A CA 9
ATOM 9185 C C . LEU A 1 25 ? 6.015 0.065 2.994 1.00 51.43 25 LEU A C 9
ATOM 9186 O O . LEU A 1 25 ? 5.792 -0.721 3.914 1.00 25.22 25 LEU A O 9
ATOM 9202 N N . ARG A 1 26 ? 7.244 0.481 2.692 1.00 55.40 26 ARG A N 9
ATOM 9203 C CA . ARG A 1 26 ? 8.414 0.030 3.455 1.00 35.43 26 ARG A CA 9
ATOM 9204 C C . ARG A 1 26 ? 8.273 0.405 4.941 1.00 11.01 26 ARG A C 9
ATOM 9205 O O . ARG A 1 26 ? 8.654 -0.362 5.829 1.00 11.00 26 ARG A O 9
ATOM 9226 N N . SER A 1 27 ? 7.704 1.584 5.195 1.00 34.31 27 SER A N 9
ATOM 9227 C CA . SER A 1 27 ? 7.449 2.060 6.564 1.00 10.41 27 SER A CA 9
ATOM 9228 C C . SER A 1 27 ? 6.482 1.134 7.320 1.00 43.15 27 SER A C 9
ATOM 9229 O O . SER A 1 27 ? 6.549 1.016 8.546 1.00 62.45 27 SER A O 9
ATOM 9237 N N . TYR A 1 28 ? 5.576 0.490 6.586 1.00 72.43 28 TYR A N 9
ATOM 9238 C CA . TYR A 1 28 ? 4.609 -0.451 7.174 1.00 51.31 28 TYR A CA 9
ATOM 9239 C C . TYR A 1 28 ? 4.960 -1.922 6.858 1.00 12.41 28 TYR A C 9
ATOM 9240 O O . TYR A 1 28 ? 4.074 -2.763 6.764 1.00 72.11 28 TYR A O 9
ATOM 9258 N N . ASN A 1 29 ? 6.251 -2.224 6.692 1.00 65.14 29 ASN A N 9
ATOM 9259 C CA . ASN A 1 29 ? 6.721 -3.614 6.486 1.00 22.24 29 ASN A CA 9
ATOM 9260 C C . ASN A 1 29 ? 6.260 -4.206 5.131 1.00 71.25 29 ASN A C 9
ATOM 9261 O O . ASN A 1 29 ? 6.471 -5.387 4.846 1.00 50.14 29 ASN A O 9
ATOM 9272 N N . LEU A 1 30 ? 5.648 -3.385 4.290 1.00 31.21 30 LEU A N 9
ATOM 9273 C CA . LEU A 1 30 ? 5.159 -3.834 2.981 1.00 44.13 30 LEU A CA 9
ATOM 9274 C C . LEU A 1 30 ? 6.212 -3.630 1.876 1.00 20.33 30 LEU A C 9
ATOM 9275 O O . LEU A 1 30 ? 5.918 -3.772 0.691 1.00 33.21 30 LEU A O 9
ATOM 9291 N N . GLY A 1 31 ? 7.448 -3.324 2.268 1.00 5.42 31 GLY A N 9
ATOM 9292 C CA . GLY A 1 31 ? 8.522 -3.137 1.293 1.00 10.22 31 GLY A CA 9
ATOM 9293 C C . GLY A 1 31 ? 8.953 -4.436 0.606 1.00 41.44 31 GLY A C 9
ATOM 9294 O O . GLY A 1 31 ? 9.644 -4.412 -0.414 1.00 14.20 31 GLY A O 9
ATOM 9298 N N . CYS A 1 32 ? 8.544 -5.573 1.163 1.00 34.24 32 CYS A N 9
ATOM 9299 C CA . CYS A 1 32 ? 8.910 -6.885 0.608 1.00 52.51 32 CYS A CA 9
ATOM 9300 C C . CYS A 1 32 ? 7.845 -7.428 -0.363 1.00 73.15 32 CYS A C 9
ATOM 9301 O O . CYS A 1 32 ? 7.904 -8.591 -0.769 1.00 22.24 32 CYS A O 9
ATOM 9309 N N . ILE A 1 33 ? 6.885 -6.588 -0.753 1.00 44.51 33 ILE A N 9
ATOM 9310 C CA . ILE A 1 33 ? 5.823 -7.002 -1.686 1.00 65.12 33 ILE A CA 9
ATOM 9311 C C . ILE A 1 33 ? 6.387 -7.564 -3.004 1.00 23.04 33 ILE A C 9
ATOM 9312 O O . ILE A 1 33 ? 5.818 -8.490 -3.585 1.00 15.44 33 ILE A O 9
ATOM 9328 N N . GLY A 1 34 ? 7.502 -7.002 -3.469 1.00 53.52 34 GLY A N 9
ATOM 9329 C CA . GLY A 1 34 ? 8.136 -7.487 -4.693 1.00 24.34 34 GLY A CA 9
ATOM 9330 C C . GLY A 1 34 ? 8.729 -8.887 -4.548 1.00 21.22 34 GLY A C 9
ATOM 9331 O O . GLY A 1 34 ? 8.892 -9.607 -5.533 1.00 45.51 34 GLY A O 9
ATOM 9335 N N . CYS A 1 35 ? 9.050 -9.271 -3.312 1.00 45.31 35 CYS A N 9
ATOM 9336 C CA . CYS A 1 35 ? 9.608 -10.599 -3.029 1.00 55.02 35 CYS A CA 9
ATOM 9337 C C . CYS A 1 35 ? 8.495 -11.643 -2.838 1.00 3.24 35 CYS A C 9
ATOM 9338 O O . CYS A 1 35 ? 8.522 -12.713 -3.448 1.00 33.21 35 CYS A O 9
ATOM 9346 N N . MET A 1 36 ? 7.515 -11.321 -1.991 1.00 34.22 36 MET A N 9
ATOM 9347 C CA . MET A 1 36 ? 6.389 -12.228 -1.718 1.00 34.04 36 MET A CA 9
ATOM 9348 C C . MET A 1 36 ? 5.441 -12.349 -2.924 1.00 65.13 36 MET A C 9
ATOM 9349 O O . MET A 1 36 ? 4.693 -13.321 -3.041 1.00 50.02 36 MET A O 9
ATOM 9363 N N . GLY A 1 37 ? 5.475 -11.361 -3.818 1.00 24.03 37 GLY A N 9
ATOM 9364 C CA . GLY A 1 37 ? 4.613 -11.380 -4.998 1.00 52.24 37 GLY A CA 9
ATOM 9365 C C . GLY A 1 37 ? 3.256 -10.730 -4.748 1.00 20.50 37 GLY A C 9
ATOM 9366 O O . GLY A 1 37 ? 2.218 -11.394 -4.798 1.00 54.33 37 GLY A O 9
ATOM 9370 N N . ALA A 1 38 ? 3.256 -9.422 -4.500 1.00 2.20 38 ALA A N 9
ATOM 9371 C CA . ALA A 1 38 ? 2.020 -8.707 -4.145 1.00 11.12 38 ALA A CA 9
ATOM 9372 C C . ALA A 1 38 ? 1.754 -7.475 -5.032 1.00 31.14 38 ALA A C 9
ATOM 9373 O O . ALA A 1 38 ? 0.854 -6.689 -4.747 1.00 52.32 38 ALA A O 9
ATOM 9380 N N . GLN A 1 39 ? 2.511 -7.314 -6.121 1.00 52.51 39 GLN A N 9
ATOM 9381 C CA . GLN A 1 39 ? 2.308 -6.171 -7.034 1.00 44.53 39 GLN A CA 9
ATOM 9382 C C . GLN A 1 39 ? 0.879 -6.144 -7.606 1.00 31.33 39 GLN A C 9
ATOM 9383 O O . GLN A 1 39 ? 0.251 -5.089 -7.701 1.00 11.33 39 GLN A O 9
ATOM 9397 N N . ASN A 1 40 ? 0.367 -7.319 -7.968 1.00 74.05 40 ASN A N 9
ATOM 9398 C CA . ASN A 1 40 ? -0.980 -7.442 -8.541 1.00 12.50 40 ASN A CA 9
ATOM 9399 C C . ASN A 1 40 ? -2.027 -7.731 -7.451 1.00 43.33 40 ASN A C 9
ATOM 9400 O O . ASN A 1 40 ? -3.169 -8.091 -7.751 1.00 21.11 40 ASN A O 9
ATOM 9411 N N . GLU A 1 41 ? -1.634 -7.558 -6.192 1.00 74.21 41 GLU A N 9
ATOM 9412 C CA . GLU A 1 41 ? -2.509 -7.844 -5.049 1.00 33.02 41 GLU A CA 9
ATOM 9413 C C . GLU A 1 41 ? -2.997 -6.539 -4.389 1.00 24.41 41 GLU A C 9
ATOM 9414 O O . GLU A 1 41 ? -2.307 -5.519 -4.433 1.00 24.53 41 GLU A O 9
ATOM 9426 N N . SER A 1 42 ? -4.190 -6.571 -3.795 1.00 1.22 42 SER A N 9
ATOM 9427 C CA . SER A 1 42 ? -4.784 -5.370 -3.182 1.00 3.31 42 SER A CA 9
ATOM 9428 C C . SER A 1 42 ? -4.095 -4.990 -1.861 1.00 24.32 42 SER A C 9
ATOM 9429 O O . SER A 1 42 ? -3.598 -5.852 -1.135 1.00 53.13 42 SER A O 9
ATOM 9437 N N . LEU A 1 43 ? -4.100 -3.691 -1.551 1.00 42.25 43 LEU A N 9
ATOM 9438 C CA . LEU A 1 43 ? -3.459 -3.160 -0.335 1.00 65.14 43 LEU A CA 9
ATOM 9439 C C . LEU A 1 43 ? -3.889 -3.907 0.940 1.00 55.52 43 LEU A C 9
ATOM 9440 O O . LEU A 1 43 ? -3.046 -4.313 1.745 1.00 33.42 43 LEU A O 9
ATOM 9456 N N . GLU A 1 44 ? -5.198 -4.090 1.123 1.00 4.41 44 GLU A N 9
ATOM 9457 C CA . GLU A 1 44 ? -5.719 -4.754 2.326 1.00 51.45 44 GLU A CA 9
ATOM 9458 C C . GLU A 1 44 ? -5.180 -6.183 2.472 1.00 1.44 44 GLU A C 9
ATOM 9459 O O . GLU A 1 44 ? -4.825 -6.610 3.570 1.00 4.03 44 GLU A O 9
ATOM 9471 N N . GLN A 1 45 ? -5.105 -6.909 1.360 1.00 41.45 45 GLN A N 9
ATOM 9472 C CA . GLN A 1 45 ? -4.649 -8.304 1.380 1.00 64.23 45 GLN A CA 9
ATOM 9473 C C . GLN A 1 45 ? -3.208 -8.413 1.909 1.00 14.51 45 GLN A C 9
ATOM 9474 O O . GLN A 1 45 ? -2.951 -9.108 2.896 1.00 4.42 45 GLN A O 9
ATOM 9488 N N . GLY A 1 46 ? -2.280 -7.709 1.257 1.00 4.14 46 GLY A N 9
ATOM 9489 C CA . GLY A 1 46 ? -0.889 -7.695 1.704 1.00 65.11 46 GLY A CA 9
ATOM 9490 C C . GLY A 1 46 ? -0.730 -7.202 3.143 1.00 12.43 46 GLY A C 9
ATOM 9491 O O . GLY A 1 46 ? 0.111 -7.705 3.897 1.00 63.21 46 GLY A O 9
ATOM 9495 N N . ALA A 1 47 ? -1.538 -6.211 3.526 1.00 44.34 47 ALA A N 9
ATOM 9496 C CA . ALA A 1 47 ? -1.543 -5.703 4.902 1.00 24.05 47 ALA A CA 9
ATOM 9497 C C . ALA A 1 47 ? -1.962 -6.800 5.897 1.00 63.13 47 ALA A C 9
ATOM 9498 O O . ALA A 1 47 ? -1.284 -7.040 6.897 1.00 24.34 47 ALA A O 9
ATOM 9505 N N . ASN A 1 48 ? -3.078 -7.473 5.605 1.00 32.21 48 ASN A N 9
ATOM 9506 C CA . ASN A 1 48 ? -3.569 -8.576 6.445 1.00 33.42 48 ASN A CA 9
ATOM 9507 C C . ASN A 1 48 ? -2.539 -9.716 6.530 1.00 20.14 48 ASN A C 9
ATOM 9508 O O . ASN A 1 48 ? -2.361 -10.327 7.586 1.00 0.43 48 ASN A O 9
ATOM 9519 N N . ALA A 1 49 ? -1.860 -9.992 5.416 1.00 4.44 49 ALA A N 9
ATOM 9520 C CA . ALA A 1 49 ? -0.804 -11.013 5.378 1.00 12.34 49 ALA A CA 9
ATOM 9521 C C . ALA A 1 49 ? 0.341 -10.679 6.351 1.00 43.31 49 ALA A C 9
ATOM 9522 O O . ALA A 1 49 ? 0.904 -11.562 6.997 1.00 2.12 49 ALA A O 9
ATOM 9529 N N . HIS A 1 50 ? 0.675 -9.392 6.456 1.00 62.13 50 HIS A N 9
ATOM 9530 C CA . HIS A 1 50 ? 1.723 -8.934 7.380 1.00 54.22 50 HIS A CA 9
ATOM 9531 C C . HIS A 1 50 ? 1.146 -8.552 8.759 1.00 61.23 50 HIS A C 9
ATOM 9532 O O . HIS A 1 50 ? 1.868 -8.043 9.622 1.00 73.20 50 HIS A O 9
ATOM 9547 N N . GLY A 1 51 ? -0.150 -8.810 8.962 1.00 1.30 51 GLY A N 9
ATOM 9548 C CA . GLY A 1 51 ? -0.809 -8.475 10.226 1.00 4.42 51 GLY A CA 9
ATOM 9549 C C . GLY A 1 51 ? -0.845 -6.974 10.504 1.00 52.33 51 GLY A C 9
ATOM 9550 O O . GLY A 1 51 ? -0.428 -6.522 11.571 1.00 63.22 51 GLY A O 9
ATOM 9554 N N . LEU A 1 52 ? -1.353 -6.201 9.547 1.00 13.35 52 LEU A N 9
ATOM 9555 C CA . LEU A 1 52 ? -1.361 -4.734 9.647 1.00 42.14 52 LEU A CA 9
ATOM 9556 C C . LEU A 1 52 ? -2.774 -4.150 9.514 1.00 55.35 52 LEU A C 9
ATOM 9557 O O . LEU A 1 52 ? -3.637 -4.723 8.847 1.00 51.42 52 LEU A O 9
ATOM 9573 N N . ASN A 1 53 ? -2.995 -2.996 10.142 1.00 20.44 53 ASN A N 9
ATOM 9574 C CA . ASN A 1 53 ? -4.250 -2.256 9.983 1.00 1.21 53 ASN A CA 9
ATOM 9575 C C . ASN A 1 53 ? -4.213 -1.409 8.698 1.00 12.11 53 ASN A C 9
ATOM 9576 O O . ASN A 1 53 ? -3.600 -0.338 8.665 1.00 65.33 53 ASN A O 9
ATOM 9587 N N . VAL A 1 54 ? -4.869 -1.897 7.646 1.00 55.13 54 VAL A N 9
ATOM 9588 C CA . VAL A 1 54 ? -4.877 -1.216 6.344 1.00 33.51 54 VAL A CA 9
ATOM 9589 C C . VAL A 1 54 ? -5.427 0.221 6.445 1.00 41.31 54 VAL A C 9
ATOM 9590 O O . VAL A 1 54 ? -5.005 1.109 5.705 1.00 51.41 54 VAL A O 9
ATOM 9603 N N . GLU A 1 55 ? -6.349 0.443 7.381 1.00 50.02 55 GLU A N 9
ATOM 9604 C CA . GLU A 1 55 ? -6.969 1.764 7.571 1.00 3.01 55 GLU A CA 9
ATOM 9605 C C . GLU A 1 55 ? -5.919 2.849 7.864 1.00 60.24 55 GLU A C 9
ATOM 9606 O O . GLU A 1 55 ? -5.926 3.922 7.254 1.00 34.35 55 GLU A O 9
ATOM 9618 N N . ASP A 1 56 ? -5.014 2.556 8.794 1.00 2.22 56 ASP A N 9
ATOM 9619 C CA . ASP A 1 56 ? -3.973 3.509 9.189 1.00 34.35 56 ASP A CA 9
ATOM 9620 C C . ASP A 1 56 ? -2.995 3.768 8.023 1.00 52.13 56 ASP A C 9
ATOM 9621 O O . ASP A 1 56 ? -2.435 4.859 7.886 1.00 43.33 56 ASP A O 9
ATOM 9630 N N . ILE A 1 57 ? -2.817 2.755 7.177 1.00 71.53 57 ILE A N 9
ATOM 9631 C CA . ILE A 1 57 ? -1.980 2.877 5.979 1.00 71.34 57 ILE A CA 9
ATOM 9632 C C . ILE A 1 57 ? -2.641 3.802 4.942 1.00 1.41 57 ILE A C 9
ATOM 9633 O O . ILE A 1 57 ? -2.006 4.718 4.416 1.00 4.14 57 ILE A O 9
ATOM 9649 N N . LEU A 1 58 ? -3.926 3.560 4.670 1.00 53.12 58 LEU A N 9
ATOM 9650 C CA . LEU A 1 58 ? -4.690 4.359 3.700 1.00 71.23 58 LEU A CA 9
ATOM 9651 C C . LEU A 1 58 ? -4.649 5.855 4.039 1.00 12.03 58 LEU A C 9
ATOM 9652 O O . LEU A 1 58 ? -4.590 6.701 3.142 1.00 23.20 58 LEU A O 9
ATOM 9668 N N . ARG A 1 59 ? -4.679 6.171 5.333 1.00 65.24 59 ARG A N 9
ATOM 9669 C CA . ARG A 1 59 ? -4.570 7.557 5.803 1.00 62.13 59 ARG A CA 9
ATOM 9670 C C . ARG A 1 59 ? -3.330 8.247 5.211 1.00 74.12 59 ARG A C 9
ATOM 9671 O O . ARG A 1 59 ? -3.429 9.286 4.554 1.00 12.30 59 ARG A O 9
ATOM 9692 N N . ASP A 1 60 ? -2.164 7.643 5.440 1.00 42.24 60 ASP A N 9
ATOM 9693 C CA . ASP A 1 60 ? -0.888 8.212 4.995 1.00 54.01 60 ASP A CA 9
ATOM 9694 C C . ASP A 1 60 ? -0.785 8.209 3.457 1.00 32.22 60 ASP A C 9
ATOM 9695 O O . ASP A 1 60 ? -0.197 9.114 2.860 1.00 33.41 60 ASP A O 9
ATOM 9704 N N . LEU A 1 61 ? -1.380 7.194 2.824 1.00 24.24 61 LEU A N 9
ATOM 9705 C CA . LEU A 1 61 ? -1.392 7.092 1.358 1.00 2.21 61 LEU A CA 9
ATOM 9706 C C . LEU A 1 61 ? -2.162 8.257 0.712 1.00 34.31 61 LEU A C 9
ATOM 9707 O O . LEU A 1 61 ? -1.642 8.943 -0.170 1.00 4.04 61 LEU A O 9
ATOM 9723 N N . ASN A 1 62 ? -3.399 8.488 1.162 1.00 12.43 62 ASN A N 9
ATOM 9724 C CA . ASN A 1 62 ? -4.213 9.592 0.633 1.00 25.10 62 ASN A CA 9
ATOM 9725 C C . ASN A 1 62 ? -3.591 10.956 0.969 1.00 30.34 62 ASN A C 9
ATOM 9726 O O . ASN A 1 62 ? -3.731 11.918 0.210 1.00 52.43 62 ASN A O 9
ATOM 9737 N N . ALA A 1 63 ? -2.891 11.027 2.100 1.00 1.12 63 ALA A N 9
ATOM 9738 C CA . ALA A 1 63 ? -2.179 12.248 2.495 1.00 42.40 63 ALA A CA 9
ATOM 9739 C C . ALA A 1 63 ? -1.128 12.661 1.447 1.00 63.45 63 ALA A C 9
ATOM 9740 O O . ALA A 1 63 ? -0.820 13.846 1.293 1.00 44.14 63 ALA A O 9
ATOM 9747 N N . LEU A 1 64 ? -0.585 11.676 0.726 1.00 5.31 64 LEU A N 9
ATOM 9748 C CA . LEU A 1 64 ? 0.370 11.938 -0.364 1.00 3.41 64 LEU A CA 9
ATOM 9749 C C . LEU A 1 64 ? -0.319 12.599 -1.569 1.00 71.42 64 LEU A C 9
ATOM 9750 O O . LEU A 1 64 ? 0.297 13.357 -2.315 1.00 25.25 64 LEU A O 9
ATOM 9766 N N . ALA A 1 65 ? -1.597 12.285 -1.758 1.00 44.25 65 ALA A N 9
ATOM 9767 C CA . ALA A 1 65 ? -2.383 12.850 -2.858 1.00 42.13 65 ALA A CA 9
ATOM 9768 C C . ALA A 1 65 ? -2.952 14.230 -2.496 1.00 44.21 65 ALA A C 9
ATOM 9769 O O . ALA A 1 65 ? -3.045 15.120 -3.341 1.00 1.32 65 ALA A O 9
ATOM 9776 N N . LEU A 1 66 ? -3.341 14.392 -1.234 1.00 22.42 66 LEU A N 9
ATOM 9777 C CA . LEU A 1 66 ? -3.900 15.657 -0.747 1.00 32.13 66 LEU A CA 9
ATOM 9778 C C . LEU A 1 66 ? -2.805 16.710 -0.511 1.00 51.10 66 LEU A C 9
ATOM 9779 O O . LEU A 1 66 ? -2.953 17.869 -0.904 1.00 4.14 66 LEU A O 9
ATOM 9795 N N . GLU A 1 67 ? -1.728 16.306 0.173 1.00 52.00 67 GLU A N 9
ATOM 9796 C CA . GLU A 1 67 ? -0.601 17.202 0.518 1.00 72.53 67 GLU A CA 9
ATOM 9797 C C . GLU A 1 67 ? -1.001 18.333 1.491 1.00 70.31 67 GLU A C 9
ATOM 9798 O O . GLU A 1 67 ? -0.131 19.000 2.057 1.00 21.13 67 GLU A O 9
ATOM 9810 N N . HIS A 1 68 ? -2.303 18.540 1.687 1.00 42.40 68 HIS A N 9
ATOM 9811 C CA . HIS A 1 68 ? -2.807 19.654 2.500 1.00 51.40 68 HIS A CA 9
ATOM 9812 C C . HIS A 1 68 ? -2.260 19.624 3.937 1.00 10.43 68 HIS A C 9
ATOM 9813 O O . HIS A 1 68 ? -2.031 18.556 4.511 1.00 31.04 68 HIS A O 9
ATOM 9828 N N . HIS A 1 69 ? -2.065 20.811 4.504 1.00 24.55 69 HIS A N 9
ATOM 9829 C CA . HIS A 1 69 ? -1.543 20.967 5.865 1.00 72.24 69 HIS A CA 9
ATOM 9830 C C . HIS A 1 69 ? -2.359 20.138 6.877 1.00 73.22 69 HIS A C 9
ATOM 9831 O O . HIS A 1 69 ? -3.574 20.321 7.009 1.00 72.34 69 HIS A O 9
ATOM 9846 N N . HIS A 1 70 ? -1.689 19.229 7.585 1.00 2.12 70 HIS A N 9
ATOM 9847 C CA . HIS A 1 70 ? -2.349 18.394 8.599 1.00 3.31 70 HIS A CA 9
ATOM 9848 C C . HIS A 1 70 ? -2.749 19.235 9.823 1.00 43.23 70 HIS A C 9
ATOM 9849 O O . HIS A 1 70 ? -2.239 20.338 10.017 1.00 72.13 70 HIS A O 9
ATOM 9864 N N . HIS A 1 71 ? -3.674 18.717 10.640 1.00 2.53 71 HIS A N 9
ATOM 9865 C CA . HIS A 1 71 ? -4.199 19.461 11.797 1.00 63.23 71 HIS A CA 9
ATOM 9866 C C . HIS A 1 71 ? -4.876 20.778 11.348 1.00 65.23 71 HIS A C 9
ATOM 9867 O O . HIS A 1 71 ? -4.966 21.747 12.104 1.00 14.33 71 HIS A O 9
ATOM 9882 N N . HIS A 1 72 ? -5.371 20.793 10.111 1.00 1.10 72 HIS A N 9
ATOM 9883 C CA . HIS A 1 72 ? -6.029 21.980 9.550 1.00 73.50 72 HIS A CA 9
ATOM 9884 C C . HIS A 1 72 ? -7.321 21.606 8.807 1.00 12.21 72 HIS A C 9
ATOM 9885 O O . HIS A 1 72 ? -7.357 20.632 8.050 1.00 2.31 72 HIS A O 9
ATOM 9900 N N . HIS A 1 73 ? -8.380 22.383 9.031 1.00 5.24 73 HIS A N 9
ATOM 9901 C CA . HIS A 1 73 ? -9.666 22.177 8.345 1.00 64.32 73 HIS A CA 9
ATOM 9902 C C . HIS A 1 73 ? -9.755 23.020 7.056 1.00 23.13 73 HIS A C 9
ATOM 9903 O O . HIS A 1 73 ? -10.175 24.198 7.137 1.00 37.72 73 HIS A O 9
ATOM 9919 N N . MET A 1 1 ? -17.447 11.360 -0.599 1.00 65.24 1 MET A N 10
ATOM 9920 C CA . MET A 1 1 ? -16.069 11.082 -0.115 1.00 62.02 1 MET A CA 10
ATOM 9921 C C . MET A 1 1 ? -15.478 9.842 -0.803 1.00 11.22 1 MET A C 10
ATOM 9922 O O . MET A 1 1 ? -15.750 8.709 -0.408 1.00 20.23 1 MET A O 10
ATOM 9938 N N . THR A 1 2 ? -14.685 10.064 -1.851 1.00 62.24 2 THR A N 10
ATOM 9939 C CA . THR A 1 2 ? -14.029 8.967 -2.581 1.00 4.53 2 THR A CA 10
ATOM 9940 C C . THR A 1 2 ? -12.513 8.971 -2.345 1.00 65.11 2 THR A C 10
ATOM 9941 O O . THR A 1 2 ? -11.796 9.808 -2.896 1.00 65.20 2 THR A O 10
ATOM 9952 N N . GLN A 1 3 ? -12.023 8.046 -1.522 1.00 30.15 3 GLN A N 10
ATOM 9953 C CA . GLN A 1 3 ? -10.581 7.923 -1.283 1.00 25.10 3 GLN A CA 10
ATOM 9954 C C . GLN A 1 3 ? -9.870 7.342 -2.514 1.00 60.12 3 GLN A C 10
ATOM 9955 O O . GLN A 1 3 ? -10.056 6.172 -2.857 1.00 22.32 3 GLN A O 10
ATOM 9969 N N . LYS A 1 4 ? -9.065 8.171 -3.181 1.00 44.44 4 LYS A N 10
ATOM 9970 C CA . LYS A 1 4 ? -8.332 7.742 -4.379 1.00 22.15 4 LYS A CA 10
ATOM 9971 C C . LYS A 1 4 ? -7.407 6.554 -4.068 1.00 64.24 4 LYS A C 10
ATOM 9972 O O . LYS A 1 4 ? -7.263 5.634 -4.879 1.00 14.32 4 LYS A O 10
ATOM 9991 N N . PHE A 1 5 ? -6.788 6.585 -2.890 1.00 14.33 5 PHE A N 10
ATOM 9992 C CA . PHE A 1 5 ? -6.026 5.441 -2.384 1.00 23.24 5 PHE A CA 10
ATOM 9993 C C . PHE A 1 5 ? -6.911 4.599 -1.452 1.00 3.15 5 PHE A C 10
ATOM 9994 O O . PHE A 1 5 ? -7.192 4.998 -0.317 1.00 61.32 5 PHE A O 10
ATOM 10011 N N . THR A 1 6 ? -7.365 3.447 -1.943 1.00 42.41 6 THR A N 10
ATOM 10012 C CA . THR A 1 6 ? -8.286 2.583 -1.182 1.00 23.23 6 THR A CA 10
ATOM 10013 C C . THR A 1 6 ? -7.792 1.135 -1.108 1.00 52.41 6 THR A C 10
ATOM 10014 O O . THR A 1 6 ? -6.913 0.726 -1.861 1.00 21.35 6 THR A O 10
ATOM 10025 N N . LYS A 1 7 ? -8.388 0.354 -0.208 1.00 34.03 7 LYS A N 10
ATOM 10026 C CA . LYS A 1 7 ? -8.002 -1.050 -0.014 1.00 10.23 7 LYS A CA 10
ATOM 10027 C C . LYS A 1 7 ? -8.217 -1.886 -1.289 1.00 32.51 7 LYS A C 10
ATOM 10028 O O . LYS A 1 7 ? -7.573 -2.918 -1.481 1.00 31.43 7 LYS A O 10
ATOM 10047 N N . ASP A 1 8 ? -9.122 -1.424 -2.149 1.00 72.22 8 ASP A N 10
ATOM 10048 C CA . ASP A 1 8 ? -9.465 -2.129 -3.388 1.00 13.34 8 ASP A CA 10
ATOM 10049 C C . ASP A 1 8 ? -8.281 -2.211 -4.373 1.00 73.02 8 ASP A C 10
ATOM 10050 O O . ASP A 1 8 ? -8.033 -3.263 -4.969 1.00 74.34 8 ASP A O 10
ATOM 10059 N N . MET A 1 9 ? -7.563 -1.106 -4.549 1.00 70.43 9 MET A N 10
ATOM 10060 C CA . MET A 1 9 ? -6.484 -1.034 -5.546 1.00 34.41 9 MET A CA 10
ATOM 10061 C C . MET A 1 9 ? -5.254 -1.865 -5.133 1.00 23.02 9 MET A C 10
ATOM 10062 O O . MET A 1 9 ? -4.991 -2.071 -3.946 1.00 70.11 9 MET A O 10
ATOM 10076 N N . THR A 1 10 ? -4.511 -2.346 -6.128 1.00 33.34 10 THR A N 10
ATOM 10077 C CA . THR A 1 10 ? -3.314 -3.168 -5.881 1.00 22.33 10 THR A CA 10
ATOM 10078 C C . THR A 1 10 ? -2.102 -2.319 -5.478 1.00 12.24 10 THR A C 10
ATOM 10079 O O . THR A 1 10 ? -2.044 -1.116 -5.757 1.00 50.22 10 THR A O 10
ATOM 10090 N N . PHE A 1 11 ? -1.127 -2.956 -4.824 1.00 63.53 11 PHE A N 10
ATOM 10091 C CA . PHE A 1 11 ? 0.116 -2.276 -4.434 1.00 41.53 11 PHE A CA 10
ATOM 10092 C C . PHE A 1 11 ? 0.796 -1.603 -5.639 1.00 50.55 11 PHE A C 10
ATOM 10093 O O . PHE A 1 11 ? 1.201 -0.444 -5.566 1.00 20.41 11 PHE A O 10
ATOM 10110 N N . ALA A 1 12 ? 0.907 -2.337 -6.745 1.00 33.34 12 ALA A N 10
ATOM 10111 C CA . ALA A 1 12 ? 1.554 -1.822 -7.958 1.00 3.44 12 ALA A CA 10
ATOM 10112 C C . ALA A 1 12 ? 0.878 -0.541 -8.471 1.00 60.50 12 ALA A C 10
ATOM 10113 O O . ALA A 1 12 ? 1.548 0.449 -8.776 1.00 65.31 12 ALA A O 10
ATOM 10120 N N . GLN A 1 13 ? -0.452 -0.565 -8.560 1.00 13.14 13 GLN A N 10
ATOM 10121 C CA . GLN A 1 13 ? -1.219 0.604 -9.011 1.00 60.13 13 GLN A CA 10
ATOM 10122 C C . GLN A 1 13 ? -1.026 1.803 -8.070 1.00 21.02 13 GLN A C 10
ATOM 10123 O O . GLN A 1 13 ? -0.902 2.944 -8.522 1.00 63.43 13 GLN A O 10
ATOM 10137 N N . ALA A 1 14 ? -0.996 1.543 -6.763 1.00 0.34 14 ALA A N 10
ATOM 10138 C CA . ALA A 1 14 ? -0.723 2.593 -5.776 1.00 33.43 14 ALA A CA 10
ATOM 10139 C C . ALA A 1 14 ? 0.642 3.252 -6.033 1.00 71.40 14 ALA A C 10
ATOM 10140 O O . ALA A 1 14 ? 0.761 4.481 -6.049 1.00 52.53 14 ALA A O 10
ATOM 10147 N N . LEU A 1 15 ? 1.662 2.422 -6.256 1.00 11.00 15 LEU A N 10
ATOM 10148 C CA . LEU A 1 15 ? 3.015 2.905 -6.566 1.00 62.11 15 LEU A CA 10
ATOM 10149 C C . LEU A 1 15 ? 3.024 3.772 -7.837 1.00 44.55 15 LEU A C 10
ATOM 10150 O O . LEU A 1 15 ? 3.697 4.802 -7.895 1.00 62.32 15 LEU A O 10
ATOM 10166 N N . GLN A 1 16 ? 2.273 3.346 -8.853 1.00 71.33 16 GLN A N 10
ATOM 10167 C CA . GLN A 1 16 ? 2.185 4.091 -10.115 1.00 3.23 16 GLN A CA 10
ATOM 10168 C C . GLN A 1 16 ? 1.424 5.418 -9.944 1.00 11.22 16 GLN A C 10
ATOM 10169 O O . GLN A 1 16 ? 1.657 6.380 -10.681 1.00 63.31 16 GLN A O 10
ATOM 10183 N N . THR A 1 17 ? 0.511 5.460 -8.974 1.00 24.20 17 THR A N 10
ATOM 10184 C CA . THR A 1 17 ? -0.246 6.684 -8.679 1.00 23.34 17 THR A CA 10
ATOM 10185 C C . THR A 1 17 ? 0.649 7.732 -7.993 1.00 12.14 17 THR A C 10
ATOM 10186 O O . THR A 1 17 ? 0.589 8.921 -8.311 1.00 52.05 17 THR A O 10
ATOM 10197 N N . HIS A 1 18 ? 1.472 7.277 -7.049 1.00 23.52 18 HIS A N 10
ATOM 10198 C CA . HIS A 1 18 ? 2.405 8.152 -6.317 1.00 30.31 18 HIS A CA 10
ATOM 10199 C C . HIS A 1 18 ? 3.678 7.387 -5.895 1.00 31.34 18 HIS A C 10
ATOM 10200 O O . HIS A 1 18 ? 3.615 6.499 -5.047 1.00 43.44 18 HIS A O 10
ATOM 10215 N N . PRO A 1 19 ? 4.850 7.721 -6.474 1.00 22.22 19 PRO A N 10
ATOM 10216 C CA . PRO A 1 19 ? 6.139 7.121 -6.070 1.00 12.32 19 PRO A CA 10
ATOM 10217 C C . PRO A 1 19 ? 6.377 7.163 -4.546 1.00 13.12 19 PRO A C 10
ATOM 10218 O O . PRO A 1 19 ? 7.041 6.286 -3.983 1.00 23.20 19 PRO A O 10
ATOM 10229 N N . GLY A 1 20 ? 5.827 8.186 -3.885 1.00 4.43 20 GLY A N 10
ATOM 10230 C CA . GLY A 1 20 ? 5.940 8.307 -2.432 1.00 13.01 20 GLY A CA 10
ATOM 10231 C C . GLY A 1 20 ? 5.306 7.138 -1.679 1.00 1.24 20 GLY A C 10
ATOM 10232 O O . GLY A 1 20 ? 5.719 6.811 -0.565 1.00 22.10 20 GLY A O 10
ATOM 10236 N N . VAL A 1 21 ? 4.306 6.502 -2.298 1.00 70.35 21 VAL A N 10
ATOM 10237 C CA . VAL A 1 21 ? 3.639 5.328 -1.716 1.00 52.22 21 VAL A CA 10
ATOM 10238 C C . VAL A 1 21 ? 4.651 4.219 -1.385 1.00 24.42 21 VAL A C 10
ATOM 10239 O O . VAL A 1 21 ? 4.516 3.522 -0.380 1.00 30.54 21 VAL A O 10
ATOM 10252 N N . ALA A 1 22 ? 5.674 4.076 -2.229 1.00 64.53 22 ALA A N 10
ATOM 10253 C CA . ALA A 1 22 ? 6.734 3.087 -2.007 1.00 44.34 22 ALA A CA 10
ATOM 10254 C C . ALA A 1 22 ? 7.378 3.257 -0.623 1.00 32.51 22 ALA A C 10
ATOM 10255 O O . ALA A 1 22 ? 7.521 2.291 0.129 1.00 25.24 22 ALA A O 10
ATOM 10262 N N . GLY A 1 23 ? 7.748 4.493 -0.288 1.00 44.32 23 GLY A N 10
ATOM 10263 C CA . GLY A 1 23 ? 8.337 4.780 1.018 1.00 75.52 23 GLY A CA 10
ATOM 10264 C C . GLY A 1 23 ? 7.394 4.472 2.177 1.00 71.14 23 GLY A C 10
ATOM 10265 O O . GLY A 1 23 ? 7.798 3.879 3.178 1.00 5.01 23 GLY A O 10
ATOM 10269 N N . VAL A 1 24 ? 6.130 4.869 2.037 1.00 73.22 24 VAL A N 10
ATOM 10270 C CA . VAL A 1 24 ? 5.113 4.598 3.059 1.00 35.02 24 VAL A CA 10
ATOM 10271 C C . VAL A 1 24 ? 4.965 3.087 3.307 1.00 50.11 24 VAL A C 10
ATOM 10272 O O . VAL A 1 24 ? 5.050 2.620 4.444 1.00 73.52 24 VAL A O 10
ATOM 10285 N N . LEU A 1 25 ? 4.758 2.329 2.232 1.00 1.41 25 LEU A N 10
ATOM 10286 C CA . LEU A 1 25 ? 4.608 0.873 2.324 1.00 13.40 25 LEU A CA 10
ATOM 10287 C C . LEU A 1 25 ? 5.839 0.220 2.973 1.00 35.44 25 LEU A C 10
ATOM 10288 O O . LEU A 1 25 ? 5.711 -0.567 3.911 1.00 45.30 25 LEU A O 10
ATOM 10304 N N . ARG A 1 26 ? 7.034 0.559 2.481 1.00 12.12 26 ARG A N 10
ATOM 10305 C CA . ARG A 1 26 ? 8.281 -0.001 3.029 1.00 63.42 26 ARG A CA 10
ATOM 10306 C C . ARG A 1 26 ? 8.449 0.362 4.514 1.00 23.32 26 ARG A C 10
ATOM 10307 O O . ARG A 1 26 ? 8.926 -0.446 5.313 1.00 21.53 26 ARG A O 10
ATOM 10328 N N . SER A 1 27 ? 8.043 1.577 4.875 1.00 23.01 27 SER A N 10
ATOM 10329 C CA . SER A 1 27 ? 8.052 2.014 6.281 1.00 40.21 27 SER A CA 10
ATOM 10330 C C . SER A 1 27 ? 7.105 1.154 7.131 1.00 4.44 27 SER A C 10
ATOM 10331 O O . SER A 1 27 ? 7.410 0.821 8.276 1.00 33.13 27 SER A O 10
ATOM 10339 N N . TYR A 1 28 ? 5.964 0.784 6.552 1.00 21.40 28 TYR A N 10
ATOM 10340 C CA . TYR A 1 28 ? 4.966 -0.052 7.238 1.00 10.41 28 TYR A CA 10
ATOM 10341 C C . TYR A 1 28 ? 5.220 -1.557 7.028 1.00 50.33 28 TYR A C 10
ATOM 10342 O O . TYR A 1 28 ? 4.286 -2.354 7.022 1.00 4.31 28 TYR A O 10
ATOM 10360 N N . ASN A 1 29 ? 6.489 -1.937 6.857 1.00 64.25 29 ASN A N 10
ATOM 10361 C CA . ASN A 1 29 ? 6.882 -3.357 6.788 1.00 75.31 29 ASN A CA 10
ATOM 10362 C C . ASN A 1 29 ? 6.312 -4.062 5.533 1.00 31.14 29 ASN A C 10
ATOM 10363 O O . ASN A 1 29 ? 6.306 -5.290 5.445 1.00 61.13 29 ASN A O 10
ATOM 10374 N N . LEU A 1 30 ? 5.860 -3.287 4.552 1.00 63.31 30 LEU A N 10
ATOM 10375 C CA . LEU A 1 30 ? 5.313 -3.851 3.308 1.00 61.14 30 LEU A CA 10
ATOM 10376 C C . LEU A 1 30 ? 6.337 -3.810 2.159 1.00 42.43 30 LEU A C 10
ATOM 10377 O O . LEU A 1 30 ? 5.979 -3.948 0.994 1.00 54.32 30 LEU A O 10
ATOM 10393 N N . GLY A 1 31 ? 7.615 -3.651 2.492 1.00 11.41 31 GLY A N 10
ATOM 10394 C CA . GLY A 1 31 ? 8.662 -3.583 1.473 1.00 51.13 31 GLY A CA 10
ATOM 10395 C C . GLY A 1 31 ? 8.815 -4.869 0.652 1.00 72.41 31 GLY A C 10
ATOM 10396 O O . GLY A 1 31 ? 9.232 -4.827 -0.507 1.00 43.52 31 GLY A O 10
ATOM 10400 N N . CYS A 1 32 ? 8.478 -6.011 1.248 1.00 22.12 32 CYS A N 10
ATOM 10401 C CA . CYS A 1 32 ? 8.625 -7.317 0.579 1.00 13.11 32 CYS A CA 10
ATOM 10402 C C . CYS A 1 32 ? 7.606 -7.527 -0.556 1.00 71.45 32 CYS A C 10
ATOM 10403 O O . CYS A 1 32 ? 7.733 -8.476 -1.333 1.00 71.11 32 CYS A O 10
ATOM 10411 N N . ILE A 1 33 ? 6.612 -6.640 -0.668 1.00 34.45 33 ILE A N 10
ATOM 10412 C CA . ILE A 1 33 ? 5.559 -6.774 -1.692 1.00 43.32 33 ILE A CA 10
ATOM 10413 C C . ILE A 1 33 ? 6.130 -6.977 -3.107 1.00 32.04 33 ILE A C 10
ATOM 10414 O O . ILE A 1 33 ? 5.515 -7.647 -3.941 1.00 3.00 33 ILE A O 10
ATOM 10430 N N . GLY A 1 34 ? 7.301 -6.395 -3.370 1.00 12.22 34 GLY A N 10
ATOM 10431 C CA . GLY A 1 34 ? 7.945 -6.545 -4.670 1.00 60.13 34 GLY A CA 10
ATOM 10432 C C . GLY A 1 34 ? 8.488 -7.950 -4.910 1.00 71.21 34 GLY A C 10
ATOM 10433 O O . GLY A 1 34 ? 8.504 -8.434 -6.039 1.00 35.45 34 GLY A O 10
ATOM 10437 N N . CYS A 1 35 ? 8.930 -8.610 -3.841 1.00 21.32 35 CYS A N 10
ATOM 10438 C CA . CYS A 1 35 ? 9.503 -9.960 -3.939 1.00 23.54 35 CYS A CA 10
ATOM 10439 C C . CYS A 1 35 ? 8.419 -11.047 -3.860 1.00 11.23 35 CYS A C 10
ATOM 10440 O O . CYS A 1 35 ? 8.369 -11.952 -4.694 1.00 23.23 35 CYS A O 10
ATOM 10448 N N . MET A 1 36 ? 7.533 -10.938 -2.869 1.00 23.50 36 MET A N 10
ATOM 10449 C CA . MET A 1 36 ? 6.492 -11.957 -2.630 1.00 41.23 36 MET A CA 10
ATOM 10450 C C . MET A 1 36 ? 5.329 -11.879 -3.645 1.00 43.01 36 MET A C 10
ATOM 10451 O O . MET A 1 36 ? 4.268 -12.470 -3.429 1.00 45.32 36 MET A O 10
ATOM 10465 N N . GLY A 1 37 ? 5.523 -11.143 -4.740 1.00 35.34 37 GLY A N 10
ATOM 10466 C CA . GLY A 1 37 ? 4.511 -11.073 -5.797 1.00 54.42 37 GLY A CA 10
ATOM 10467 C C . GLY A 1 37 ? 3.275 -10.255 -5.423 1.00 11.14 37 GLY A C 10
ATOM 10468 O O . GLY A 1 37 ? 2.319 -10.180 -6.200 1.00 12.13 37 GLY A O 10
ATOM 10472 N N . ALA A 1 38 ? 3.301 -9.612 -4.254 1.00 72.22 38 ALA A N 10
ATOM 10473 C CA . ALA A 1 38 ? 2.150 -8.835 -3.769 1.00 12.02 38 ALA A CA 10
ATOM 10474 C C . ALA A 1 38 ? 1.886 -7.584 -4.629 1.00 55.13 38 ALA A C 10
ATOM 10475 O O . ALA A 1 38 ? 0.915 -6.866 -4.407 1.00 1.44 38 ALA A O 10
ATOM 10482 N N . GLN A 1 39 ? 2.757 -7.325 -5.606 1.00 55.34 39 GLN A N 10
ATOM 10483 C CA . GLN A 1 39 ? 2.537 -6.243 -6.577 1.00 70.35 39 GLN A CA 10
ATOM 10484 C C . GLN A 1 39 ? 1.159 -6.374 -7.248 1.00 70.52 39 GLN A C 10
ATOM 10485 O O . GLN A 1 39 ? 0.484 -5.379 -7.508 1.00 30.32 39 GLN A O 10
ATOM 10499 N N . ASN A 1 40 ? 0.750 -7.618 -7.505 1.00 40.20 40 ASN A N 10
ATOM 10500 C CA . ASN A 1 40 ? -0.527 -7.903 -8.177 1.00 62.01 40 ASN A CA 10
ATOM 10501 C C . ASN A 1 40 ? -1.666 -8.124 -7.163 1.00 1.12 40 ASN A C 10
ATOM 10502 O O . ASN A 1 40 ? -2.743 -8.603 -7.519 1.00 43.43 40 ASN A O 10
ATOM 10513 N N . GLU A 1 41 ? -1.430 -7.755 -5.905 1.00 2.44 41 GLU A N 10
ATOM 10514 C CA . GLU A 1 41 ? -2.405 -7.986 -4.832 1.00 73.22 41 GLU A CA 10
ATOM 10515 C C . GLU A 1 41 ? -2.937 -6.659 -4.260 1.00 1.43 41 GLU A C 10
ATOM 10516 O O . GLU A 1 41 ? -2.245 -5.640 -4.281 1.00 41.01 41 GLU A O 10
ATOM 10528 N N . SER A 1 42 ? -4.175 -6.678 -3.760 1.00 12.34 42 SER A N 10
ATOM 10529 C CA . SER A 1 42 ? -4.818 -5.471 -3.211 1.00 4.51 42 SER A CA 10
ATOM 10530 C C . SER A 1 42 ? -4.218 -5.063 -1.858 1.00 54.44 42 SER A C 10
ATOM 10531 O O . SER A 1 42 ? -3.724 -5.902 -1.102 1.00 33.43 42 SER A O 10
ATOM 10539 N N . LEU A 1 43 ? -4.283 -3.764 -1.556 1.00 42.52 43 LEU A N 10
ATOM 10540 C CA . LEU A 1 43 ? -3.650 -3.197 -0.353 1.00 24.14 43 LEU A CA 10
ATOM 10541 C C . LEU A 1 43 ? -4.044 -3.925 0.950 1.00 13.51 43 LEU A C 10
ATOM 10542 O O . LEU A 1 43 ? -3.179 -4.270 1.759 1.00 21.33 43 LEU A O 10
ATOM 10558 N N . GLU A 1 44 ? -5.341 -4.158 1.157 1.00 22.33 44 GLU A N 10
ATOM 10559 C CA . GLU A 1 44 ? -5.811 -4.762 2.412 1.00 63.43 44 GLU A CA 10
ATOM 10560 C C . GLU A 1 44 ? -5.366 -6.225 2.552 1.00 73.43 44 GLU A C 10
ATOM 10561 O O . GLU A 1 44 ? -4.983 -6.657 3.641 1.00 44.34 44 GLU A O 10
ATOM 10573 N N . GLN A 1 45 ? -5.415 -6.984 1.458 1.00 71.22 45 GLN A N 10
ATOM 10574 C CA . GLN A 1 45 ? -4.957 -8.380 1.470 1.00 3.54 45 GLN A CA 10
ATOM 10575 C C . GLN A 1 45 ? -3.504 -8.475 1.973 1.00 73.20 45 GLN A C 10
ATOM 10576 O O . GLN A 1 45 ? -3.194 -9.251 2.883 1.00 31.24 45 GLN A O 10
ATOM 10590 N N . GLY A 1 46 ? -2.625 -7.660 1.386 1.00 14.42 46 GLY A N 10
ATOM 10591 C CA . GLY A 1 46 ? -1.240 -7.590 1.839 1.00 72.20 46 GLY A CA 10
ATOM 10592 C C . GLY A 1 46 ? -1.113 -7.112 3.284 1.00 32.32 46 GLY A C 10
ATOM 10593 O O . GLY A 1 46 ? -0.237 -7.569 4.025 1.00 72.42 46 GLY A O 10
ATOM 10597 N N . ALA A 1 47 ? -1.991 -6.192 3.691 1.00 10.34 47 ALA A N 10
ATOM 10598 C CA . ALA A 1 47 ? -2.024 -5.712 5.076 1.00 33.24 47 ALA A CA 10
ATOM 10599 C C . ALA A 1 47 ? -2.299 -6.866 6.055 1.00 63.05 47 ALA A C 10
ATOM 10600 O O . ALA A 1 47 ? -1.581 -7.038 7.040 1.00 42.50 47 ALA A O 10
ATOM 10607 N N . ASN A 1 48 ? -3.329 -7.663 5.768 1.00 41.51 48 ASN A N 10
ATOM 10608 C CA . ASN A 1 48 ? -3.643 -8.849 6.581 1.00 65.21 48 ASN A CA 10
ATOM 10609 C C . ASN A 1 48 ? -2.459 -9.828 6.631 1.00 74.12 48 ASN A C 10
ATOM 10610 O O . ASN A 1 48 ? -2.204 -10.455 7.658 1.00 21.34 48 ASN A O 10
ATOM 10621 N N . ALA A 1 49 ? -1.741 -9.954 5.516 1.00 11.43 49 ALA A N 10
ATOM 10622 C CA . ALA A 1 49 ? -0.544 -10.805 5.458 1.00 41.32 49 ALA A CA 10
ATOM 10623 C C . ALA A 1 49 ? 0.537 -10.335 6.449 1.00 62.43 49 ALA A C 10
ATOM 10624 O O . ALA A 1 49 ? 1.309 -11.138 6.972 1.00 61.35 49 ALA A O 10
ATOM 10631 N N . HIS A 1 50 ? 0.584 -9.026 6.704 1.00 10.35 50 HIS A N 10
ATOM 10632 C CA . HIS A 1 50 ? 1.560 -8.446 7.641 1.00 30.34 50 HIS A CA 10
ATOM 10633 C C . HIS A 1 50 ? 0.903 -8.022 8.971 1.00 52.22 50 HIS A C 10
ATOM 10634 O O . HIS A 1 50 ? 1.542 -7.384 9.809 1.00 61.13 50 HIS A O 10
ATOM 10649 N N . GLY A 1 51 ? -0.367 -8.393 9.160 1.00 20.30 51 GLY A N 10
ATOM 10650 C CA . GLY A 1 51 ? -1.080 -8.088 10.404 1.00 72.04 51 GLY A CA 10
ATOM 10651 C C . GLY A 1 51 ? -1.252 -6.592 10.666 1.00 23.54 51 GLY A C 10
ATOM 10652 O O . GLY A 1 51 ? -1.131 -6.129 11.806 1.00 1.04 51 GLY A O 10
ATOM 10656 N N . LEU A 1 52 ? -1.551 -5.835 9.617 1.00 23.01 52 LEU A N 10
ATOM 10657 C CA . LEU A 1 52 ? -1.693 -4.378 9.725 1.00 25.32 52 LEU A CA 10
ATOM 10658 C C . LEU A 1 52 ? -3.126 -3.922 9.415 1.00 44.51 52 LEU A C 10
ATOM 10659 O O . LEU A 1 52 ? -3.924 -4.668 8.845 1.00 63.12 52 LEU A O 10
ATOM 10675 N N . ASN A 1 53 ? -3.444 -2.692 9.810 1.00 24.22 53 ASN A N 10
ATOM 10676 C CA . ASN A 1 53 ? -4.731 -2.068 9.484 1.00 22.24 53 ASN A CA 10
ATOM 10677 C C . ASN A 1 53 ? -4.609 -1.224 8.210 1.00 20.52 53 ASN A C 10
ATOM 10678 O O . ASN A 1 53 ? -3.924 -0.197 8.195 1.00 4.44 53 ASN A O 10
ATOM 10689 N N . VAL A 1 54 ? -5.288 -1.650 7.149 1.00 4.25 54 VAL A N 10
ATOM 10690 C CA . VAL A 1 54 ? -5.207 -0.963 5.859 1.00 3.40 54 VAL A CA 10
ATOM 10691 C C . VAL A 1 54 ? -5.619 0.516 5.971 1.00 52.41 54 VAL A C 10
ATOM 10692 O O . VAL A 1 54 ? -5.065 1.368 5.290 1.00 4.04 54 VAL A O 10
ATOM 10705 N N . GLU A 1 55 ? -6.574 0.814 6.852 1.00 34.44 55 GLU A N 10
ATOM 10706 C CA . GLU A 1 55 ? -7.086 2.183 7.007 1.00 60.41 55 GLU A CA 10
ATOM 10707 C C . GLU A 1 55 ? -6.023 3.142 7.567 1.00 50.24 55 GLU A C 10
ATOM 10708 O O . GLU A 1 55 ? -6.016 4.333 7.241 1.00 41.04 55 GLU A O 10
ATOM 10720 N N . ASP A 1 56 ? -5.124 2.626 8.406 1.00 11.12 56 ASP A N 10
ATOM 10721 C CA . ASP A 1 56 ? -4.022 3.433 8.938 1.00 63.33 56 ASP A CA 10
ATOM 10722 C C . ASP A 1 56 ? -3.005 3.730 7.823 1.00 60.31 56 ASP A C 10
ATOM 10723 O O . ASP A 1 56 ? -2.421 4.811 7.763 1.00 13.43 56 ASP A O 10
ATOM 10732 N N . ILE A 1 57 ? -2.819 2.760 6.929 1.00 25.31 57 ILE A N 10
ATOM 10733 C CA . ILE A 1 57 ? -1.952 2.933 5.758 1.00 53.45 57 ILE A CA 10
ATOM 10734 C C . ILE A 1 57 ? -2.578 3.917 4.749 1.00 51.11 57 ILE A C 10
ATOM 10735 O O . ILE A 1 57 ? -1.930 4.867 4.302 1.00 32.41 57 ILE A O 10
ATOM 10751 N N . LEU A 1 58 ? -3.854 3.688 4.409 1.00 45.33 58 LEU A N 10
ATOM 10752 C CA . LEU A 1 58 ? -4.599 4.564 3.491 1.00 43.30 58 LEU A CA 10
ATOM 10753 C C . LEU A 1 58 ? -4.571 6.018 3.966 1.00 22.13 58 LEU A C 10
ATOM 10754 O O . LEU A 1 58 ? -4.564 6.946 3.154 1.00 51.11 58 LEU A O 10
ATOM 10770 N N . ARG A 1 59 ? -4.559 6.201 5.285 1.00 72.01 59 ARG A N 10
ATOM 10771 C CA . ARG A 1 59 ? -4.426 7.525 5.897 1.00 3.54 59 ARG A CA 10
ATOM 10772 C C . ARG A 1 59 ? -3.225 8.277 5.309 1.00 55.20 59 ARG A C 10
ATOM 10773 O O . ARG A 1 59 ? -3.353 9.399 4.820 1.00 54.25 59 ARG A O 10
ATOM 10794 N N . ASP A 1 60 ? -2.061 7.635 5.354 1.00 70.35 60 ASP A N 10
ATOM 10795 C CA . ASP A 1 60 ? -0.820 8.253 4.890 1.00 43.11 60 ASP A CA 10
ATOM 10796 C C . ASP A 1 60 ? -0.786 8.346 3.350 1.00 11.11 60 ASP A C 10
ATOM 10797 O O . ASP A 1 60 ? -0.343 9.349 2.789 1.00 4.23 60 ASP A O 10
ATOM 10806 N N . LEU A 1 61 ? -1.280 7.302 2.681 1.00 42.41 61 LEU A N 10
ATOM 10807 C CA . LEU A 1 61 ? -1.314 7.259 1.210 1.00 72.20 61 LEU A CA 10
ATOM 10808 C C . LEU A 1 61 ? -2.094 8.447 0.621 1.00 52.21 61 LEU A C 10
ATOM 10809 O O . LEU A 1 61 ? -1.598 9.150 -0.261 1.00 22.11 61 LEU A O 10
ATOM 10825 N N . ASN A 1 62 ? -3.315 8.677 1.108 1.00 33.12 62 ASN A N 10
ATOM 10826 C CA . ASN A 1 62 ? -4.100 9.839 0.669 1.00 64.44 62 ASN A CA 10
ATOM 10827 C C . ASN A 1 62 ? -3.488 11.143 1.208 1.00 53.14 62 ASN A C 10
ATOM 10828 O O . ASN A 1 62 ? -3.600 12.203 0.585 1.00 32.43 62 ASN A O 10
ATOM 10839 N N . ALA A 1 63 ? -2.816 11.055 2.357 1.00 62.44 63 ALA A N 10
ATOM 10840 C CA . ALA A 1 63 ? -2.108 12.206 2.931 1.00 73.23 63 ALA A CA 10
ATOM 10841 C C . ALA A 1 63 ? -0.929 12.651 2.048 1.00 24.31 63 ALA A C 10
ATOM 10842 O O . ALA A 1 63 ? -0.408 13.748 2.209 1.00 51.11 63 ALA A O 10
ATOM 10849 N N . LEU A 1 64 ? -0.499 11.791 1.130 1.00 65.43 64 LEU A N 10
ATOM 10850 C CA . LEU A 1 64 ? 0.505 12.175 0.126 1.00 41.42 64 LEU A CA 10
ATOM 10851 C C . LEU A 1 64 ? -0.088 13.179 -0.882 1.00 45.21 64 LEU A C 10
ATOM 10852 O O . LEU A 1 64 ? 0.621 14.021 -1.437 1.00 25.11 64 LEU A O 10
ATOM 10868 N N . ALA A 1 65 ? -1.399 13.079 -1.106 1.00 25.40 65 ALA A N 10
ATOM 10869 C CA . ALA A 1 65 ? -2.103 13.953 -2.053 1.00 34.11 65 ALA A CA 10
ATOM 10870 C C . ALA A 1 65 ? -2.674 15.206 -1.363 1.00 54.43 65 ALA A C 10
ATOM 10871 O O . ALA A 1 65 ? -2.749 16.280 -1.963 1.00 12.15 65 ALA A O 10
ATOM 10878 N N . LEU A 1 66 ? -3.092 15.054 -0.107 1.00 62.32 66 LEU A N 10
ATOM 10879 C CA . LEU A 1 66 ? -3.645 16.171 0.675 1.00 41.53 66 LEU A CA 10
ATOM 10880 C C . LEU A 1 66 ? -2.558 16.875 1.500 1.00 52.21 66 LEU A C 10
ATOM 10881 O O . LEU A 1 66 ? -2.492 18.103 1.549 1.00 25.31 66 LEU A O 10
ATOM 10897 N N . GLU A 1 67 ? -1.726 16.071 2.151 1.00 50.02 67 GLU A N 10
ATOM 10898 C CA . GLU A 1 67 ? -0.691 16.551 3.074 1.00 53.34 67 GLU A CA 10
ATOM 10899 C C . GLU A 1 67 ? -1.276 17.355 4.249 1.00 44.20 67 GLU A C 10
ATOM 10900 O O . GLU A 1 67 ? -1.702 16.766 5.244 1.00 75.02 67 GLU A O 10
ATOM 10912 N N . HIS A 1 68 ? -1.308 18.690 4.129 1.00 51.20 68 HIS A N 10
ATOM 10913 C CA . HIS A 1 68 ? -1.709 19.592 5.237 1.00 34.44 68 HIS A CA 10
ATOM 10914 C C . HIS A 1 68 ? -0.734 19.548 6.440 1.00 31.41 68 HIS A C 10
ATOM 10915 O O . HIS A 1 68 ? -0.473 20.575 7.070 1.00 1.53 68 HIS A O 10
ATOM 10930 N N . HIS A 1 69 ? -0.206 18.364 6.756 1.00 41.21 69 HIS A N 10
ATOM 10931 C CA . HIS A 1 69 ? 0.698 18.183 7.895 1.00 4.11 69 HIS A CA 10
ATOM 10932 C C . HIS A 1 69 ? 1.986 19.007 7.737 1.00 50.23 69 HIS A C 10
ATOM 10933 O O . HIS A 1 69 ? 2.956 18.560 7.118 1.00 1.32 69 HIS A O 10
ATOM 10948 N N . HIS A 1 70 ? 1.979 20.213 8.292 1.00 44.44 70 HIS A N 10
ATOM 10949 C CA . HIS A 1 70 ? 3.132 21.118 8.214 1.00 30.33 70 HIS A CA 10
ATOM 10950 C C . HIS A 1 70 ? 4.310 20.630 9.081 1.00 33.33 70 HIS A C 10
ATOM 10951 O O . HIS A 1 70 ? 4.428 20.973 10.258 1.00 1.03 70 HIS A O 10
ATOM 10966 N N . HIS A 1 71 ? 5.158 19.792 8.484 1.00 62.51 71 HIS A N 10
ATOM 10967 C CA . HIS A 1 71 ? 6.372 19.277 9.133 1.00 62.14 71 HIS A CA 10
ATOM 10968 C C . HIS A 1 71 ? 7.493 19.075 8.101 1.00 62.20 71 HIS A C 10
ATOM 10969 O O . HIS A 1 71 ? 7.302 19.310 6.908 1.00 22.02 71 HIS A O 10
ATOM 10984 N N . HIS A 1 72 ? 8.665 18.648 8.571 1.00 33.42 72 HIS A N 10
ATOM 10985 C CA . HIS A 1 72 ? 9.777 18.285 7.682 1.00 64.14 72 HIS A CA 10
ATOM 10986 C C . HIS A 1 72 ? 10.300 16.871 7.993 1.00 74.21 72 HIS A C 10
ATOM 10987 O O . HIS A 1 72 ? 10.513 16.517 9.156 1.00 52.51 72 HIS A O 10
ATOM 11002 N N . HIS A 1 73 ? 10.508 16.073 6.944 1.00 53.24 73 HIS A N 10
ATOM 11003 C CA . HIS A 1 73 ? 10.991 14.687 7.086 1.00 52.34 73 HIS A CA 10
ATOM 11004 C C . HIS A 1 73 ? 12.315 14.597 7.886 1.00 44.53 73 HIS A C 10
ATOM 11005 O O . HIS A 1 73 ? 13.323 15.209 7.467 1.00 40.10 73 HIS A O 10
ATOM 11021 N N . MET A 1 1 ? -17.055 10.897 1.471 1.00 12.45 1 MET A N 11
ATOM 11022 C CA . MET A 1 1 ? -15.816 11.434 0.841 1.00 20.12 1 MET A CA 11
ATOM 11023 C C . MET A 1 1 ? -15.240 10.451 -0.191 1.00 0.23 1 MET A C 11
ATOM 11024 O O . MET A 1 1 ? -15.472 9.246 -0.112 1.00 21.53 1 MET A O 11
ATOM 11040 N N . THR A 1 2 ? -14.492 10.974 -1.165 1.00 5.25 2 THR A N 11
ATOM 11041 C CA . THR A 1 2 ? -13.824 10.131 -2.171 1.00 20.54 2 THR A CA 11
ATOM 11042 C C . THR A 1 2 ? -12.296 10.255 -2.077 1.00 11.22 2 THR A C 11
ATOM 11043 O O . THR A 1 2 ? -11.718 11.301 -2.380 1.00 33.34 2 THR A O 11
ATOM 11054 N N . GLN A 1 3 ? -11.644 9.188 -1.625 1.00 54.12 3 GLN A N 11
ATOM 11055 C CA . GLN A 1 3 ? -10.184 9.173 -1.490 1.00 2.12 3 GLN A CA 11
ATOM 11056 C C . GLN A 1 3 ? -9.502 8.679 -2.776 1.00 30.42 3 GLN A C 11
ATOM 11057 O O . GLN A 1 3 ? -10.144 8.094 -3.654 1.00 43.24 3 GLN A O 11
ATOM 11071 N N . LYS A 1 4 ? -8.198 8.916 -2.878 1.00 20.32 4 LYS A N 11
ATOM 11072 C CA . LYS A 1 4 ? -7.413 8.471 -4.037 1.00 42.01 4 LYS A CA 11
ATOM 11073 C C . LYS A 1 4 ? -6.982 7.007 -3.880 1.00 35.42 4 LYS A C 11
ATOM 11074 O O . LYS A 1 4 ? -7.125 6.204 -4.800 1.00 21.31 4 LYS A O 11
ATOM 11093 N N . PHE A 1 5 ? -6.462 6.670 -2.705 1.00 21.33 5 PHE A N 11
ATOM 11094 C CA . PHE A 1 5 ? -6.001 5.308 -2.418 1.00 2.41 5 PHE A CA 11
ATOM 11095 C C . PHE A 1 5 ? -7.059 4.515 -1.635 1.00 12.01 5 PHE A C 11
ATOM 11096 O O . PHE A 1 5 ? -7.481 4.923 -0.548 1.00 11.31 5 PHE A O 11
ATOM 11113 N N . THR A 1 6 ? -7.477 3.380 -2.193 1.00 61.15 6 THR A N 11
ATOM 11114 C CA . THR A 1 6 ? -8.487 2.514 -1.562 1.00 23.21 6 THR A CA 11
ATOM 11115 C C . THR A 1 6 ? -7.891 1.175 -1.105 1.00 14.40 6 THR A C 11
ATOM 11116 O O . THR A 1 6 ? -6.761 0.834 -1.439 1.00 12.31 6 THR A O 11
ATOM 11127 N N . LYS A 1 7 ? -8.675 0.409 -0.356 1.00 45.42 7 LYS A N 11
ATOM 11128 C CA . LYS A 1 7 ? -8.226 -0.882 0.178 1.00 72.43 7 LYS A CA 11
ATOM 11129 C C . LYS A 1 7 ? -8.384 -2.013 -0.852 1.00 3.14 7 LYS A C 11
ATOM 11130 O O . LYS A 1 7 ? -7.875 -3.120 -0.658 1.00 71.32 7 LYS A O 11
ATOM 11149 N N . ASP A 1 8 ? -9.100 -1.731 -1.938 1.00 34.55 8 ASP A N 11
ATOM 11150 C CA . ASP A 1 8 ? -9.363 -2.729 -2.985 1.00 41.10 8 ASP A CA 11
ATOM 11151 C C . ASP A 1 8 ? -8.295 -2.695 -4.099 1.00 0.35 8 ASP A C 11
ATOM 11152 O O . ASP A 1 8 ? -8.053 -3.699 -4.774 1.00 20.44 8 ASP A O 11
ATOM 11161 N N . MET A 1 9 ? -7.653 -1.542 -4.281 1.00 62.43 9 MET A N 11
ATOM 11162 C CA . MET A 1 9 ? -6.632 -1.379 -5.328 1.00 22.10 9 MET A CA 11
ATOM 11163 C C . MET A 1 9 ? -5.358 -2.175 -5.000 1.00 52.42 9 MET A C 11
ATOM 11164 O O . MET A 1 9 ? -5.024 -2.381 -3.831 1.00 3.44 9 MET A O 11
ATOM 11178 N N . THR A 1 10 ? -4.651 -2.616 -6.038 1.00 21.24 10 THR A N 11
ATOM 11179 C CA . THR A 1 10 ? -3.429 -3.416 -5.864 1.00 64.23 10 THR A CA 11
ATOM 11180 C C . THR A 1 10 ? -2.228 -2.548 -5.478 1.00 71.52 10 THR A C 11
ATOM 11181 O O . THR A 1 10 ? -2.222 -1.333 -5.710 1.00 52.21 10 THR A O 11
ATOM 11192 N N . PHE A 1 11 ? -1.207 -3.178 -4.888 1.00 11.25 11 PHE A N 11
ATOM 11193 C CA . PHE A 1 11 ? 0.047 -2.483 -4.569 1.00 2.55 11 PHE A CA 11
ATOM 11194 C C . PHE A 1 11 ? 0.652 -1.838 -5.823 1.00 61.13 11 PHE A C 11
ATOM 11195 O O . PHE A 1 11 ? 1.159 -0.715 -5.774 1.00 72.15 11 PHE A O 11
ATOM 11212 N N . ALA A 1 12 ? 0.582 -2.557 -6.945 1.00 31.11 12 ALA A N 11
ATOM 11213 C CA . ALA A 1 12 ? 1.079 -2.051 -8.228 1.00 41.23 12 ALA A CA 11
ATOM 11214 C C . ALA A 1 12 ? 0.451 -0.695 -8.587 1.00 24.24 12 ALA A C 11
ATOM 11215 O O . ALA A 1 12 ? 1.152 0.249 -8.955 1.00 33.44 12 ALA A O 11
ATOM 11222 N N . GLN A 1 13 ? -0.875 -0.604 -8.467 1.00 34.11 13 GLN A N 11
ATOM 11223 C CA . GLN A 1 13 ? -1.594 0.645 -8.744 1.00 65.53 13 GLN A CA 11
ATOM 11224 C C . GLN A 1 13 ? -1.077 1.790 -7.860 1.00 13.14 13 GLN A C 11
ATOM 11225 O O . GLN A 1 13 ? -0.682 2.847 -8.357 1.00 52.23 13 GLN A O 11
ATOM 11239 N N . ALA A 1 14 ? -1.075 1.562 -6.546 1.00 64.32 14 ALA A N 11
ATOM 11240 C CA . ALA A 1 14 ? -0.647 2.576 -5.576 1.00 12.41 14 ALA A CA 11
ATOM 11241 C C . ALA A 1 14 ? 0.767 3.103 -5.878 1.00 14.11 14 ALA A C 11
ATOM 11242 O O . ALA A 1 14 ? 0.989 4.315 -5.936 1.00 52.55 14 ALA A O 11
ATOM 11249 N N . LEU A 1 15 ? 1.709 2.184 -6.090 1.00 72.25 15 LEU A N 11
ATOM 11250 C CA . LEU A 1 15 ? 3.104 2.544 -6.388 1.00 24.43 15 LEU A CA 11
ATOM 11251 C C . LEU A 1 15 ? 3.226 3.398 -7.663 1.00 62.02 15 LEU A C 11
ATOM 11252 O O . LEU A 1 15 ? 4.133 4.226 -7.781 1.00 43.53 15 LEU A O 11
ATOM 11268 N N . GLN A 1 16 ? 2.322 3.184 -8.617 1.00 50.32 16 GLN A N 11
ATOM 11269 C CA . GLN A 1 16 ? 2.324 3.944 -9.873 1.00 31.35 16 GLN A CA 11
ATOM 11270 C C . GLN A 1 16 ? 1.516 5.247 -9.757 1.00 53.31 16 GLN A C 11
ATOM 11271 O O . GLN A 1 16 ? 1.707 6.174 -10.545 1.00 72.44 16 GLN A O 11
ATOM 11285 N N . THR A 1 17 ? 0.622 5.318 -8.771 1.00 12.30 17 THR A N 11
ATOM 11286 C CA . THR A 1 17 ? -0.198 6.522 -8.551 1.00 50.43 17 THR A CA 11
ATOM 11287 C C . THR A 1 17 ? 0.655 7.668 -7.977 1.00 73.54 17 THR A C 11
ATOM 11288 O O . THR A 1 17 ? 0.763 8.742 -8.572 1.00 64.44 17 THR A O 11
ATOM 11299 N N . HIS A 1 18 ? 1.266 7.434 -6.815 1.00 33.51 18 HIS A N 11
ATOM 11300 C CA . HIS A 1 18 ? 2.193 8.403 -6.207 1.00 22.35 18 HIS A CA 11
ATOM 11301 C C . HIS A 1 18 ? 3.510 7.718 -5.801 1.00 32.52 18 HIS A C 11
ATOM 11302 O O . HIS A 1 18 ? 3.498 6.757 -5.035 1.00 3.45 18 HIS A O 11
ATOM 11317 N N . PRO A 1 19 ? 4.665 8.212 -6.301 1.00 54.50 19 PRO A N 11
ATOM 11318 C CA . PRO A 1 19 ? 5.989 7.623 -6.001 1.00 22.35 19 PRO A CA 11
ATOM 11319 C C . PRO A 1 19 ? 6.266 7.485 -4.493 1.00 32.41 19 PRO A C 11
ATOM 11320 O O . PRO A 1 19 ? 6.973 6.569 -4.063 1.00 31.02 19 PRO A O 11
ATOM 11331 N N . GLY A 1 20 ? 5.698 8.393 -3.696 1.00 5.21 20 GLY A N 11
ATOM 11332 C CA . GLY A 1 20 ? 5.895 8.371 -2.247 1.00 3.13 20 GLY A CA 11
ATOM 11333 C C . GLY A 1 20 ? 5.340 7.118 -1.567 1.00 42.32 20 GLY A C 11
ATOM 11334 O O . GLY A 1 20 ? 5.798 6.738 -0.485 1.00 12.11 20 GLY A O 11
ATOM 11338 N N . VAL A 1 21 ? 4.359 6.472 -2.202 1.00 71.01 21 VAL A N 11
ATOM 11339 C CA . VAL A 1 21 ? 3.748 5.250 -1.656 1.00 72.23 21 VAL A CA 11
ATOM 11340 C C . VAL A 1 21 ? 4.808 4.187 -1.319 1.00 73.24 21 VAL A C 11
ATOM 11341 O O . VAL A 1 21 ? 4.684 3.467 -0.328 1.00 54.31 21 VAL A O 11
ATOM 11354 N N . ALA A 1 22 ? 5.857 4.108 -2.139 1.00 23.42 22 ALA A N 11
ATOM 11355 C CA . ALA A 1 22 ? 6.956 3.170 -1.895 1.00 33.11 22 ALA A CA 11
ATOM 11356 C C . ALA A 1 22 ? 7.598 3.411 -0.519 1.00 14.11 22 ALA A C 11
ATOM 11357 O O . ALA A 1 22 ? 7.818 2.473 0.249 1.00 24.12 22 ALA A O 11
ATOM 11364 N N . GLY A 1 23 ? 7.880 4.678 -0.210 1.00 22.35 23 GLY A N 11
ATOM 11365 C CA . GLY A 1 23 ? 8.445 5.031 1.089 1.00 2.24 23 GLY A CA 11
ATOM 11366 C C . GLY A 1 23 ? 7.511 4.684 2.245 1.00 54.31 23 GLY A C 11
ATOM 11367 O O . GLY A 1 23 ? 7.937 4.111 3.253 1.00 64.15 23 GLY A O 11
ATOM 11371 N N . VAL A 1 24 ? 6.229 5.016 2.089 1.00 52.20 24 VAL A N 11
ATOM 11372 C CA . VAL A 1 24 ? 5.211 4.697 3.098 1.00 24.53 24 VAL A CA 11
ATOM 11373 C C . VAL A 1 24 ? 5.154 3.185 3.380 1.00 4.42 24 VAL A C 11
ATOM 11374 O O . VAL A 1 24 ? 5.255 2.748 4.528 1.00 64.24 24 VAL A O 11
ATOM 11387 N N . LEU A 1 25 ? 5.007 2.387 2.323 1.00 20.32 25 LEU A N 11
ATOM 11388 C CA . LEU A 1 25 ? 4.946 0.926 2.457 1.00 1.40 25 LEU A CA 11
ATOM 11389 C C . LEU A 1 25 ? 6.190 0.365 3.168 1.00 24.33 25 LEU A C 11
ATOM 11390 O O . LEU A 1 25 ? 6.078 -0.473 4.062 1.00 64.21 25 LEU A O 11
ATOM 11406 N N . ARG A 1 26 ? 7.377 0.837 2.780 1.00 13.44 26 ARG A N 11
ATOM 11407 C CA . ARG A 1 26 ? 8.623 0.395 3.425 1.00 20.25 26 ARG A CA 11
ATOM 11408 C C . ARG A 1 26 ? 8.654 0.794 4.914 1.00 13.43 26 ARG A C 11
ATOM 11409 O O . ARG A 1 26 ? 9.241 0.097 5.741 1.00 41.13 26 ARG A O 11
ATOM 11430 N N . SER A 1 27 ? 8.013 1.914 5.249 1.00 42.41 27 SER A N 11
ATOM 11431 C CA . SER A 1 27 ? 7.930 2.380 6.646 1.00 41.21 27 SER A CA 11
ATOM 11432 C C . SER A 1 27 ? 7.030 1.464 7.493 1.00 51.44 27 SER A C 11
ATOM 11433 O O . SER A 1 27 ? 7.364 1.125 8.629 1.00 63.22 27 SER A O 11
ATOM 11441 N N . TYR A 1 28 ? 5.893 1.060 6.927 1.00 52.11 28 TYR A N 11
ATOM 11442 C CA . TYR A 1 28 ? 4.942 0.173 7.620 1.00 74.41 28 TYR A CA 11
ATOM 11443 C C . TYR A 1 28 ? 5.341 -1.310 7.504 1.00 21.14 28 TYR A C 11
ATOM 11444 O O . TYR A 1 28 ? 4.655 -2.187 8.031 1.00 62.25 28 TYR A O 11
ATOM 11462 N N . ASN A 1 29 ? 6.460 -1.572 6.829 1.00 32.43 29 ASN A N 11
ATOM 11463 C CA . ASN A 1 29 ? 6.958 -2.937 6.599 1.00 50.24 29 ASN A CA 11
ATOM 11464 C C . ASN A 1 29 ? 6.059 -3.710 5.611 1.00 54.34 29 ASN A C 11
ATOM 11465 O O . ASN A 1 29 ? 5.447 -4.727 5.951 1.00 31.11 29 ASN A O 11
ATOM 11476 N N . LEU A 1 30 ? 5.976 -3.187 4.389 1.00 54.40 30 LEU A N 11
ATOM 11477 C CA . LEU A 1 30 ? 5.270 -3.847 3.281 1.00 72.24 30 LEU A CA 11
ATOM 11478 C C . LEU A 1 30 ? 6.135 -3.864 2.010 1.00 33.51 30 LEU A C 11
ATOM 11479 O O . LEU A 1 30 ? 5.685 -4.295 0.952 1.00 23.05 30 LEU A O 11
ATOM 11495 N N . GLY A 1 31 ? 7.386 -3.416 2.125 1.00 52.20 31 GLY A N 11
ATOM 11496 C CA . GLY A 1 31 ? 8.273 -3.335 0.963 1.00 42.34 31 GLY A CA 11
ATOM 11497 C C . GLY A 1 31 ? 8.597 -4.698 0.354 1.00 34.30 31 GLY A C 11
ATOM 11498 O O . GLY A 1 31 ? 9.040 -4.792 -0.793 1.00 53.14 31 GLY A O 11
ATOM 11502 N N . CYS A 1 32 ? 8.363 -5.758 1.124 1.00 63.53 32 CYS A N 11
ATOM 11503 C CA . CYS A 1 32 ? 8.601 -7.135 0.671 1.00 24.44 32 CYS A CA 11
ATOM 11504 C C . CYS A 1 32 ? 7.656 -7.546 -0.475 1.00 23.52 32 CYS A C 11
ATOM 11505 O O . CYS A 1 32 ? 7.843 -8.598 -1.091 1.00 72.34 32 CYS A O 11
ATOM 11513 N N . ILE A 1 33 ? 6.645 -6.716 -0.757 1.00 63.33 33 ILE A N 11
ATOM 11514 C CA . ILE A 1 33 ? 5.654 -7.011 -1.805 1.00 24.44 33 ILE A CA 11
ATOM 11515 C C . ILE A 1 33 ? 6.302 -7.366 -3.156 1.00 2.21 33 ILE A C 11
ATOM 11516 O O . ILE A 1 33 ? 5.889 -8.324 -3.807 1.00 25.14 33 ILE A O 11
ATOM 11532 N N . GLY A 1 34 ? 7.307 -6.599 -3.576 1.00 62.11 34 GLY A N 11
ATOM 11533 C CA . GLY A 1 34 ? 8.009 -6.907 -4.821 1.00 24.34 34 GLY A CA 11
ATOM 11534 C C . GLY A 1 34 ? 8.670 -8.283 -4.800 1.00 45.01 34 GLY A C 11
ATOM 11535 O O . GLY A 1 34 ? 8.523 -9.075 -5.734 1.00 14.11 34 GLY A O 11
ATOM 11539 N N . CYS A 1 35 ? 9.376 -8.576 -3.710 1.00 64.41 35 CYS A N 11
ATOM 11540 C CA . CYS A 1 35 ? 10.086 -9.854 -3.551 1.00 21.21 35 CYS A CA 11
ATOM 11541 C C . CYS A 1 35 ? 9.124 -11.055 -3.560 1.00 51.02 35 CYS A C 11
ATOM 11542 O O . CYS A 1 35 ? 9.397 -12.079 -4.188 1.00 5.15 35 CYS A O 11
ATOM 11550 N N . MET A 1 36 ? 7.995 -10.926 -2.866 1.00 24.34 36 MET A N 11
ATOM 11551 C CA . MET A 1 36 ? 7.009 -12.015 -2.788 1.00 44.30 36 MET A CA 11
ATOM 11552 C C . MET A 1 36 ? 6.005 -11.979 -3.959 1.00 73.12 36 MET A C 11
ATOM 11553 O O . MET A 1 36 ? 5.098 -12.812 -4.031 1.00 31.22 36 MET A O 11
ATOM 11567 N N . GLY A 1 37 ? 6.172 -11.020 -4.871 1.00 22.14 37 GLY A N 11
ATOM 11568 C CA . GLY A 1 37 ? 5.294 -10.920 -6.039 1.00 4.23 37 GLY A CA 11
ATOM 11569 C C . GLY A 1 37 ? 3.861 -10.511 -5.694 1.00 20.15 37 GLY A C 11
ATOM 11570 O O . GLY A 1 37 ? 2.918 -10.859 -6.402 1.00 12.15 37 GLY A O 11
ATOM 11574 N N . ALA A 1 38 ? 3.701 -9.755 -4.612 1.00 71.23 38 ALA A N 11
ATOM 11575 C CA . ALA A 1 38 ? 2.375 -9.336 -4.138 1.00 15.13 38 ALA A CA 11
ATOM 11576 C C . ALA A 1 38 ? 1.883 -8.047 -4.823 1.00 1.11 38 ALA A C 11
ATOM 11577 O O . ALA A 1 38 ? 0.931 -7.422 -4.365 1.00 43.13 38 ALA A O 11
ATOM 11584 N N . GLN A 1 39 ? 2.517 -7.663 -5.934 1.00 51.45 39 GLN A N 11
ATOM 11585 C CA . GLN A 1 39 ? 2.104 -6.468 -6.689 1.00 73.21 39 GLN A CA 11
ATOM 11586 C C . GLN A 1 39 ? 0.646 -6.577 -7.164 1.00 64.33 39 GLN A C 11
ATOM 11587 O O . GLN A 1 39 ? -0.090 -5.590 -7.198 1.00 51.42 39 GLN A O 11
ATOM 11601 N N . ASN A 1 40 ? 0.241 -7.794 -7.517 1.00 65.34 40 ASN A N 11
ATOM 11602 C CA . ASN A 1 40 ? -1.109 -8.064 -8.024 1.00 1.24 40 ASN A CA 11
ATOM 11603 C C . ASN A 1 40 ? -2.145 -8.159 -6.886 1.00 22.14 40 ASN A C 11
ATOM 11604 O O . ASN A 1 40 ? -3.349 -8.271 -7.133 1.00 73.42 40 ASN A O 11
ATOM 11615 N N . GLU A 1 41 ? -1.667 -8.103 -5.646 1.00 34.43 41 GLU A N 11
ATOM 11616 C CA . GLU A 1 41 ? -2.526 -8.210 -4.461 1.00 44.22 41 GLU A CA 11
ATOM 11617 C C . GLU A 1 41 ? -2.993 -6.820 -3.988 1.00 62.04 41 GLU A C 11
ATOM 11618 O O . GLU A 1 41 ? -2.288 -5.824 -4.163 1.00 25.34 41 GLU A O 11
ATOM 11630 N N . SER A 1 42 ? -4.191 -6.753 -3.404 1.00 34.12 42 SER A N 11
ATOM 11631 C CA . SER A 1 42 ? -4.763 -5.472 -2.956 1.00 73.32 42 SER A CA 11
ATOM 11632 C C . SER A 1 42 ? -4.151 -5.000 -1.635 1.00 71.04 42 SER A C 11
ATOM 11633 O O . SER A 1 42 ? -3.663 -5.804 -0.837 1.00 62.50 42 SER A O 11
ATOM 11641 N N . LEU A 1 43 ? -4.190 -3.687 -1.404 1.00 22.00 43 LEU A N 11
ATOM 11642 C CA . LEU A 1 43 ? -3.616 -3.088 -0.192 1.00 30.13 43 LEU A CA 11
ATOM 11643 C C . LEU A 1 43 ? -4.145 -3.749 1.092 1.00 45.23 43 LEU A C 11
ATOM 11644 O O . LEU A 1 43 ? -3.377 -4.040 2.007 1.00 4.35 43 LEU A O 11
ATOM 11660 N N . GLU A 1 44 ? -5.456 -3.992 1.157 1.00 31.45 44 GLU A N 11
ATOM 11661 C CA . GLU A 1 44 ? -6.063 -4.596 2.351 1.00 75.42 44 GLU A CA 11
ATOM 11662 C C . GLU A 1 44 ? -5.648 -6.063 2.533 1.00 20.02 44 GLU A C 11
ATOM 11663 O O . GLU A 1 44 ? -5.227 -6.465 3.622 1.00 71.53 44 GLU A O 11
ATOM 11675 N N . GLN A 1 45 ? -5.765 -6.862 1.472 1.00 75.30 45 GLN A N 11
ATOM 11676 C CA . GLN A 1 45 ? -5.398 -8.281 1.538 1.00 11.33 45 GLN A CA 11
ATOM 11677 C C . GLN A 1 45 ? -3.908 -8.443 1.868 1.00 44.45 45 GLN A C 11
ATOM 11678 O O . GLN A 1 45 ? -3.523 -9.322 2.639 1.00 2.12 45 GLN A O 11
ATOM 11692 N N . GLY A 1 46 ? -3.079 -7.580 1.289 1.00 32.10 46 GLY A N 11
ATOM 11693 C CA . GLY A 1 46 ? -1.657 -7.580 1.604 1.00 13.41 46 GLY A CA 11
ATOM 11694 C C . GLY A 1 46 ? -1.364 -7.128 3.030 1.00 10.23 46 GLY A C 11
ATOM 11695 O O . GLY A 1 46 ? -0.534 -7.721 3.722 1.00 21.23 46 GLY A O 11
ATOM 11699 N N . ALA A 1 47 ? -2.046 -6.073 3.473 1.00 4.42 47 ALA A N 11
ATOM 11700 C CA . ALA A 1 47 ? -1.898 -5.573 4.843 1.00 51.41 47 ALA A CA 11
ATOM 11701 C C . ALA A 1 47 ? -2.153 -6.687 5.868 1.00 63.23 47 ALA A C 11
ATOM 11702 O O . ALA A 1 47 ? -1.278 -7.019 6.670 1.00 0.43 47 ALA A O 11
ATOM 11709 N N . ASN A 1 48 ? -3.344 -7.281 5.817 1.00 53.43 48 ASN A N 11
ATOM 11710 C CA . ASN A 1 48 ? -3.700 -8.381 6.724 1.00 51.25 48 ASN A CA 11
ATOM 11711 C C . ASN A 1 48 ? -2.772 -9.594 6.542 1.00 32.21 48 ASN A C 11
ATOM 11712 O O . ASN A 1 48 ? -2.460 -10.293 7.506 1.00 42.10 48 ASN A O 11
ATOM 11723 N N . ALA A 1 49 ? -2.335 -9.837 5.305 1.00 34.44 49 ALA A N 11
ATOM 11724 C CA . ALA A 1 49 ? -1.378 -10.914 5.020 1.00 52.32 49 ALA A CA 11
ATOM 11725 C C . ALA A 1 49 ? -0.070 -10.734 5.809 1.00 32.51 49 ALA A C 11
ATOM 11726 O O . ALA A 1 49 ? 0.631 -11.703 6.096 1.00 22.11 49 ALA A O 11
ATOM 11733 N N . HIS A 1 50 ? 0.257 -9.485 6.147 1.00 15.35 50 HIS A N 11
ATOM 11734 C CA . HIS A 1 50 ? 1.446 -9.181 6.957 1.00 31.40 50 HIS A CA 11
ATOM 11735 C C . HIS A 1 50 ? 1.069 -8.806 8.404 1.00 4.31 50 HIS A C 11
ATOM 11736 O O . HIS A 1 50 ? 1.940 -8.651 9.261 1.00 21.13 50 HIS A O 11
ATOM 11751 N N . GLY A 1 51 ? -0.231 -8.660 8.668 1.00 20.32 51 GLY A N 11
ATOM 11752 C CA . GLY A 1 51 ? -0.705 -8.330 10.015 1.00 13.33 51 GLY A CA 11
ATOM 11753 C C . GLY A 1 51 ? -0.854 -6.826 10.268 1.00 44.45 51 GLY A C 11
ATOM 11754 O O . GLY A 1 51 ? -0.585 -6.343 11.373 1.00 22.42 51 GLY A O 11
ATOM 11758 N N . LEU A 1 52 ? -1.299 -6.086 9.255 1.00 41.11 52 LEU A N 11
ATOM 11759 C CA . LEU A 1 52 ? -1.464 -4.627 9.359 1.00 53.22 52 LEU A CA 11
ATOM 11760 C C . LEU A 1 52 ? -2.901 -4.197 9.027 1.00 62.31 52 LEU A C 11
ATOM 11761 O O . LEU A 1 52 ? -3.592 -4.851 8.245 1.00 41.44 52 LEU A O 11
ATOM 11777 N N . ASN A 1 53 ? -3.347 -3.089 9.617 1.00 74.32 53 ASN A N 11
ATOM 11778 C CA . ASN A 1 53 ? -4.656 -2.516 9.288 1.00 51.34 53 ASN A CA 11
ATOM 11779 C C . ASN A 1 53 ? -4.545 -1.528 8.115 1.00 62.41 53 ASN A C 11
ATOM 11780 O O . ASN A 1 53 ? -3.860 -0.508 8.209 1.00 62.13 53 ASN A O 11
ATOM 11791 N N . VAL A 1 54 ? -5.240 -1.833 7.021 1.00 51.42 54 VAL A N 11
ATOM 11792 C CA . VAL A 1 54 ? -5.184 -1.009 5.807 1.00 52.30 54 VAL A CA 11
ATOM 11793 C C . VAL A 1 54 ? -5.687 0.430 6.051 1.00 22.42 54 VAL A C 11
ATOM 11794 O O . VAL A 1 54 ? -5.192 1.373 5.441 1.00 70.45 54 VAL A O 11
ATOM 11807 N N . GLU A 1 55 ? -6.660 0.586 6.954 1.00 22.25 55 GLU A N 11
ATOM 11808 C CA . GLU A 1 55 ? -7.227 1.905 7.279 1.00 1.14 55 GLU A CA 11
ATOM 11809 C C . GLU A 1 55 ? -6.134 2.898 7.701 1.00 50.32 55 GLU A C 11
ATOM 11810 O O . GLU A 1 55 ? -6.079 4.032 7.213 1.00 42.23 55 GLU A O 11
ATOM 11822 N N . ASP A 1 56 ? -5.259 2.450 8.600 1.00 65.54 56 ASP A N 11
ATOM 11823 C CA . ASP A 1 56 ? -4.160 3.275 9.106 1.00 11.11 56 ASP A CA 11
ATOM 11824 C C . ASP A 1 56 ? -3.188 3.662 7.977 1.00 53.30 56 ASP A C 11
ATOM 11825 O O . ASP A 1 56 ? -2.733 4.807 7.890 1.00 53.54 56 ASP A O 11
ATOM 11834 N N . ILE A 1 57 ? -2.897 2.701 7.104 1.00 70.12 57 ILE A N 11
ATOM 11835 C CA . ILE A 1 57 ? -1.985 2.919 5.977 1.00 12.01 57 ILE A CA 11
ATOM 11836 C C . ILE A 1 57 ? -2.575 3.916 4.962 1.00 42.35 57 ILE A C 11
ATOM 11837 O O . ILE A 1 57 ? -1.901 4.855 4.528 1.00 5.32 57 ILE A O 11
ATOM 11853 N N . LEU A 1 58 ? -3.845 3.714 4.594 1.00 14.41 58 LEU A N 11
ATOM 11854 C CA . LEU A 1 58 ? -4.536 4.595 3.638 1.00 24.23 58 LEU A CA 11
ATOM 11855 C C . LEU A 1 58 ? -4.502 6.063 4.087 1.00 53.43 58 LEU A C 11
ATOM 11856 O O . LEU A 1 58 ? -4.430 6.975 3.259 1.00 43.44 58 LEU A O 11
ATOM 11872 N N . ARG A 1 59 ? -4.555 6.282 5.400 1.00 15.14 59 ARG A N 11
ATOM 11873 C CA . ARG A 1 59 ? -4.487 7.631 5.971 1.00 53.31 59 ARG A CA 11
ATOM 11874 C C . ARG A 1 59 ? -3.206 8.362 5.529 1.00 42.35 59 ARG A C 11
ATOM 11875 O O . ARG A 1 59 ? -3.261 9.494 5.047 1.00 11.51 59 ARG A O 11
ATOM 11896 N N . ASP A 1 60 ? -2.056 7.703 5.678 1.00 11.14 60 ASP A N 11
ATOM 11897 C CA . ASP A 1 60 ? -0.773 8.300 5.294 1.00 32.01 60 ASP A CA 11
ATOM 11898 C C . ASP A 1 60 ? -0.620 8.355 3.760 1.00 2.13 60 ASP A C 11
ATOM 11899 O O . ASP A 1 60 ? -0.037 9.295 3.213 1.00 64.23 60 ASP A O 11
ATOM 11908 N N . LEU A 1 61 ? -1.169 7.351 3.073 1.00 75.34 61 LEU A N 11
ATOM 11909 C CA . LEU A 1 61 ? -1.120 7.287 1.604 1.00 3.33 61 LEU A CA 11
ATOM 11910 C C . LEU A 1 61 ? -1.868 8.462 0.948 1.00 1.14 61 LEU A C 11
ATOM 11911 O O . LEU A 1 61 ? -1.318 9.162 0.097 1.00 74.20 61 LEU A O 11
ATOM 11927 N N . ASN A 1 62 ? -3.123 8.679 1.347 1.00 12.31 62 ASN A N 11
ATOM 11928 C CA . ASN A 1 62 ? -3.939 9.758 0.771 1.00 25.10 62 ASN A CA 11
ATOM 11929 C C . ASN A 1 62 ? -3.397 11.145 1.148 1.00 72.20 62 ASN A C 11
ATOM 11930 O O . ASN A 1 62 ? -3.611 12.120 0.424 1.00 5.21 62 ASN A O 11
ATOM 11941 N N . ALA A 1 63 ? -2.688 11.232 2.274 1.00 2.33 63 ALA A N 11
ATOM 11942 C CA . ALA A 1 63 ? -2.034 12.483 2.678 1.00 24.54 63 ALA A CA 11
ATOM 11943 C C . ALA A 1 63 ? -1.033 12.957 1.606 1.00 42.24 63 ALA A C 11
ATOM 11944 O O . ALA A 1 63 ? -0.817 14.158 1.429 1.00 13.30 63 ALA A O 11
ATOM 11951 N N . LEU A 1 64 ? -0.448 11.997 0.881 1.00 73.42 64 LEU A N 11
ATOM 11952 C CA . LEU A 1 64 ? 0.475 12.300 -0.227 1.00 23.40 64 LEU A CA 11
ATOM 11953 C C . LEU A 1 64 ? -0.254 12.965 -1.410 1.00 35.40 64 LEU A C 11
ATOM 11954 O O . LEU A 1 64 ? 0.378 13.528 -2.305 1.00 63.21 64 LEU A O 11
ATOM 11970 N N . ALA A 1 65 ? -1.580 12.857 -1.425 1.00 62.15 65 ALA A N 11
ATOM 11971 C CA . ALA A 1 65 ? -2.404 13.483 -2.465 1.00 61.51 65 ALA A CA 11
ATOM 11972 C C . ALA A 1 65 ? -3.021 14.803 -1.975 1.00 33.42 65 ALA A C 11
ATOM 11973 O O . ALA A 1 65 ? -3.248 15.727 -2.761 1.00 3.24 65 ALA A O 11
ATOM 11980 N N . LEU A 1 66 ? -3.301 14.878 -0.674 1.00 50.34 66 LEU A N 11
ATOM 11981 C CA . LEU A 1 66 ? -3.867 16.090 -0.065 1.00 23.33 66 LEU A CA 11
ATOM 11982 C C . LEU A 1 66 ? -2.868 17.259 -0.104 1.00 54.13 66 LEU A C 11
ATOM 11983 O O . LEU A 1 66 ? -3.197 18.353 -0.560 1.00 52.51 66 LEU A O 11
ATOM 11999 N N . GLU A 1 67 ? -1.654 17.014 0.401 1.00 65.25 67 GLU A N 11
ATOM 12000 C CA . GLU A 1 67 ? -0.559 18.004 0.369 1.00 62.25 67 GLU A CA 11
ATOM 12001 C C . GLU A 1 67 ? -0.938 19.361 1.006 1.00 13.40 67 GLU A C 11
ATOM 12002 O O . GLU A 1 67 ? -0.319 20.384 0.707 1.00 32.35 67 GLU A O 11
ATOM 12014 N N . HIS A 1 68 ? -1.918 19.370 1.910 1.00 71.03 68 HIS A N 11
ATOM 12015 C CA . HIS A 1 68 ? -2.375 20.623 2.543 1.00 15.50 68 HIS A CA 11
ATOM 12016 C C . HIS A 1 68 ? -1.448 21.085 3.683 1.00 71.31 68 HIS A C 11
ATOM 12017 O O . HIS A 1 68 ? -1.910 21.420 4.773 1.00 22.51 68 HIS A O 11
ATOM 12032 N N . HIS A 1 69 ? -0.143 21.115 3.405 1.00 11.42 69 HIS A N 11
ATOM 12033 C CA . HIS A 1 69 ? 0.867 21.643 4.334 1.00 5.23 69 HIS A CA 11
ATOM 12034 C C . HIS A 1 69 ? 0.969 20.852 5.654 1.00 70.21 69 HIS A C 11
ATOM 12035 O O . HIS A 1 69 ? -0.022 20.604 6.343 1.00 13.22 69 HIS A O 11
ATOM 12050 N N . HIS A 1 70 ? 2.193 20.454 5.991 1.00 22.11 70 HIS A N 11
ATOM 12051 C CA . HIS A 1 70 ? 2.473 19.729 7.235 1.00 62.35 70 HIS A CA 11
ATOM 12052 C C . HIS A 1 70 ? 2.183 20.589 8.481 1.00 31.32 70 HIS A C 11
ATOM 12053 O O . HIS A 1 70 ? 2.376 21.805 8.470 1.00 64.03 70 HIS A O 11
ATOM 12068 N N . HIS A 1 71 ? 1.719 19.947 9.551 1.00 4.15 71 HIS A N 11
ATOM 12069 C CA . HIS A 1 71 ? 1.395 20.646 10.801 1.00 32.23 71 HIS A CA 11
ATOM 12070 C C . HIS A 1 71 ? 2.363 20.236 11.925 1.00 53.15 71 HIS A C 11
ATOM 12071 O O . HIS A 1 71 ? 3.163 19.313 11.762 1.00 51.54 71 HIS A O 11
ATOM 12086 N N . HIS A 1 72 ? 2.297 20.923 13.064 1.00 71.20 72 HIS A N 11
ATOM 12087 C CA . HIS A 1 72 ? 3.199 20.635 14.188 1.00 42.51 72 HIS A CA 11
ATOM 12088 C C . HIS A 1 72 ? 2.585 21.039 15.533 1.00 63.00 72 HIS A C 11
ATOM 12089 O O . HIS A 1 72 ? 1.613 21.791 15.585 1.00 14.11 72 HIS A O 11
ATOM 12104 N N . HIS A 1 73 ? 3.174 20.543 16.619 1.00 41.33 73 HIS A N 11
ATOM 12105 C CA . HIS A 1 73 ? 2.780 20.956 17.974 1.00 13.23 73 HIS A CA 11
ATOM 12106 C C . HIS A 1 73 ? 3.206 22.412 18.263 1.00 1.24 73 HIS A C 11
ATOM 12107 O O . HIS A 1 73 ? 4.382 22.758 18.006 1.00 37.27 73 HIS A O 11
ATOM 12123 N N . MET A 1 1 ? -18.127 10.738 -0.860 1.00 24.52 1 MET A N 12
ATOM 12124 C CA . MET A 1 1 ? -16.658 10.956 -0.984 1.00 11.25 1 MET A CA 12
ATOM 12125 C C . MET A 1 1 ? -15.938 9.683 -1.458 1.00 3.54 1 MET A C 12
ATOM 12126 O O . MET A 1 1 ? -16.365 8.567 -1.167 1.00 25.52 1 MET A O 12
ATOM 12142 N N . THR A 1 2 ? -14.841 9.864 -2.191 1.00 61.24 2 THR A N 12
ATOM 12143 C CA . THR A 1 2 ? -14.041 8.738 -2.696 1.00 61.11 2 THR A CA 12
ATOM 12144 C C . THR A 1 2 ? -12.540 8.997 -2.504 1.00 21.21 2 THR A C 12
ATOM 12145 O O . THR A 1 2 ? -12.102 10.148 -2.420 1.00 71.11 2 THR A O 12
ATOM 12156 N N . GLN A 1 3 ? -11.754 7.926 -2.434 1.00 13.42 3 GLN A N 12
ATOM 12157 C CA . GLN A 1 3 ? -10.304 8.038 -2.223 1.00 55.34 3 GLN A CA 12
ATOM 12158 C C . GLN A 1 3 ? -9.527 7.518 -3.441 1.00 51.20 3 GLN A C 12
ATOM 12159 O O . GLN A 1 3 ? -9.932 6.538 -4.070 1.00 2.15 3 GLN A O 12
ATOM 12173 N N . LYS A 1 4 ? -8.419 8.175 -3.779 1.00 1.01 4 LYS A N 12
ATOM 12174 C CA . LYS A 1 4 ? -7.522 7.669 -4.828 1.00 5.52 4 LYS A CA 12
ATOM 12175 C C . LYS A 1 4 ? -6.734 6.452 -4.325 1.00 53.40 4 LYS A C 12
ATOM 12176 O O . LYS A 1 4 ? -6.343 5.583 -5.105 1.00 32.12 4 LYS A O 12
ATOM 12195 N N . PHE A 1 5 ? -6.509 6.401 -3.016 1.00 31.50 5 PHE A N 12
ATOM 12196 C CA . PHE A 1 5 ? -5.863 5.255 -2.376 1.00 52.12 5 PHE A CA 12
ATOM 12197 C C . PHE A 1 5 ? -6.875 4.491 -1.510 1.00 72.20 5 PHE A C 12
ATOM 12198 O O . PHE A 1 5 ? -7.275 4.961 -0.442 1.00 21.41 5 PHE A O 12
ATOM 12215 N N . THR A 1 6 ? -7.298 3.325 -1.991 1.00 0.23 6 THR A N 12
ATOM 12216 C CA . THR A 1 6 ? -8.314 2.509 -1.303 1.00 30.32 6 THR A CA 12
ATOM 12217 C C . THR A 1 6 ? -7.802 1.098 -0.994 1.00 51.15 6 THR A C 12
ATOM 12218 O O . THR A 1 6 ? -6.839 0.629 -1.595 1.00 71.50 6 THR A O 12
ATOM 12229 N N . LYS A 1 7 ? -8.465 0.420 -0.066 1.00 13.12 7 LYS A N 12
ATOM 12230 C CA . LYS A 1 7 ? -8.094 -0.948 0.318 1.00 44.31 7 LYS A CA 12
ATOM 12231 C C . LYS A 1 7 ? -8.235 -1.934 -0.855 1.00 22.22 7 LYS A C 12
ATOM 12232 O O . LYS A 1 7 ? -7.572 -2.974 -0.890 1.00 1.33 7 LYS A O 12
ATOM 12251 N N . ASP A 1 8 ? -9.102 -1.591 -1.810 1.00 1.21 8 ASP A N 12
ATOM 12252 C CA . ASP A 1 8 ? -9.446 -2.486 -2.922 1.00 24.55 8 ASP A CA 12
ATOM 12253 C C . ASP A 1 8 ? -8.399 -2.461 -4.057 1.00 71.00 8 ASP A C 12
ATOM 12254 O O . ASP A 1 8 ? -8.269 -3.429 -4.808 1.00 41.03 8 ASP A O 12
ATOM 12263 N N . MET A 1 9 ? -7.651 -1.364 -4.181 1.00 23.12 9 MET A N 12
ATOM 12264 C CA . MET A 1 9 ? -6.676 -1.219 -5.276 1.00 14.42 9 MET A CA 12
ATOM 12265 C C . MET A 1 9 ? -5.387 -2.014 -4.994 1.00 44.22 9 MET A C 12
ATOM 12266 O O . MET A 1 9 ? -5.022 -2.238 -3.837 1.00 31.42 9 MET A O 12
ATOM 12280 N N . THR A 1 10 ? -4.705 -2.436 -6.057 1.00 11.34 10 THR A N 12
ATOM 12281 C CA . THR A 1 10 ? -3.467 -3.225 -5.927 1.00 20.42 10 THR A CA 12
ATOM 12282 C C . THR A 1 10 ? -2.272 -2.366 -5.496 1.00 3.53 10 THR A C 12
ATOM 12283 O O . THR A 1 10 ? -2.249 -1.148 -5.710 1.00 52.34 10 THR A O 12
ATOM 12294 N N . PHE A 1 11 ? -1.273 -3.010 -4.890 1.00 43.45 11 PHE A N 12
ATOM 12295 C CA . PHE A 1 11 ? -0.023 -2.332 -4.519 1.00 4.03 11 PHE A CA 12
ATOM 12296 C C . PHE A 1 11 ? 0.634 -1.669 -5.738 1.00 72.22 11 PHE A C 12
ATOM 12297 O O . PHE A 1 11 ? 1.138 -0.545 -5.655 1.00 74.21 11 PHE A O 12
ATOM 12314 N N . ALA A 1 12 ? 0.614 -2.372 -6.872 1.00 20.25 12 ALA A N 12
ATOM 12315 C CA . ALA A 1 12 ? 1.180 -1.853 -8.121 1.00 33.41 12 ALA A CA 12
ATOM 12316 C C . ALA A 1 12 ? 0.544 -0.509 -8.515 1.00 13.12 12 ALA A C 12
ATOM 12317 O O . ALA A 1 12 ? 1.247 0.444 -8.855 1.00 53.31 12 ALA A O 12
ATOM 12324 N N . GLN A 1 13 ? -0.788 -0.435 -8.456 1.00 72.15 13 GLN A N 12
ATOM 12325 C CA . GLN A 1 13 ? -1.504 0.808 -8.775 1.00 20.24 13 GLN A CA 12
ATOM 12326 C C . GLN A 1 13 ? -1.096 1.946 -7.829 1.00 50.14 13 GLN A C 12
ATOM 12327 O O . GLN A 1 13 ? -0.875 3.078 -8.260 1.00 0.04 13 GLN A O 12
ATOM 12341 N N . ALA A 1 14 ? -0.993 1.634 -6.538 1.00 72.42 14 ALA A N 12
ATOM 12342 C CA . ALA A 1 14 ? -0.569 2.617 -5.533 1.00 73.14 14 ALA A CA 12
ATOM 12343 C C . ALA A 1 14 ? 0.812 3.210 -5.870 1.00 63.30 14 ALA A C 12
ATOM 12344 O O . ALA A 1 14 ? 0.987 4.433 -5.882 1.00 33.22 14 ALA A O 12
ATOM 12351 N N . LEU A 1 15 ? 1.778 2.338 -6.165 1.00 53.14 15 LEU A N 12
ATOM 12352 C CA . LEU A 1 15 ? 3.141 2.765 -6.523 1.00 72.35 15 LEU A CA 12
ATOM 12353 C C . LEU A 1 15 ? 3.156 3.634 -7.795 1.00 5.45 15 LEU A C 12
ATOM 12354 O O . LEU A 1 15 ? 3.965 4.555 -7.920 1.00 33.34 15 LEU A O 12
ATOM 12370 N N . GLN A 1 16 ? 2.266 3.328 -8.737 1.00 22.42 16 GLN A N 12
ATOM 12371 C CA . GLN A 1 16 ? 2.128 4.121 -9.967 1.00 34.33 16 GLN A CA 12
ATOM 12372 C C . GLN A 1 16 ? 1.461 5.478 -9.691 1.00 61.35 16 GLN A C 12
ATOM 12373 O O . GLN A 1 16 ? 1.795 6.491 -10.311 1.00 4.21 16 GLN A O 12
ATOM 12387 N N . THR A 1 17 ? 0.519 5.492 -8.752 1.00 0.11 17 THR A N 12
ATOM 12388 C CA . THR A 1 17 ? -0.223 6.714 -8.416 1.00 60.10 17 THR A CA 12
ATOM 12389 C C . THR A 1 17 ? 0.675 7.760 -7.731 1.00 43.42 17 THR A C 12
ATOM 12390 O O . THR A 1 17 ? 0.586 8.952 -8.029 1.00 11.40 17 THR A O 12
ATOM 12401 N N . HIS A 1 18 ? 1.529 7.313 -6.808 1.00 71.02 18 HIS A N 12
ATOM 12402 C CA . HIS A 1 18 ? 2.483 8.204 -6.126 1.00 73.14 18 HIS A CA 12
ATOM 12403 C C . HIS A 1 18 ? 3.723 7.439 -5.629 1.00 44.34 18 HIS A C 12
ATOM 12404 O O . HIS A 1 18 ? 3.608 6.498 -4.848 1.00 52.54 18 HIS A O 12
ATOM 12419 N N . PRO A 1 19 ? 4.934 7.846 -6.062 1.00 13.35 19 PRO A N 12
ATOM 12420 C CA . PRO A 1 19 ? 6.198 7.223 -5.610 1.00 1.13 19 PRO A CA 12
ATOM 12421 C C . PRO A 1 19 ? 6.357 7.233 -4.078 1.00 2.33 19 PRO A C 12
ATOM 12422 O O . PRO A 1 19 ? 6.928 6.309 -3.496 1.00 64.44 19 PRO A O 12
ATOM 12433 N N . GLY A 1 20 ? 5.840 8.283 -3.433 1.00 65.42 20 GLY A N 12
ATOM 12434 C CA . GLY A 1 20 ? 5.893 8.384 -1.974 1.00 65.31 20 GLY A CA 12
ATOM 12435 C C . GLY A 1 20 ? 5.253 7.196 -1.257 1.00 71.03 20 GLY A C 12
ATOM 12436 O O . GLY A 1 20 ? 5.547 6.936 -0.087 1.00 51.10 20 GLY A O 12
ATOM 12440 N N . VAL A 1 21 ? 4.375 6.476 -1.960 1.00 62.21 21 VAL A N 12
ATOM 12441 C CA . VAL A 1 21 ? 3.737 5.274 -1.415 1.00 41.43 21 VAL A CA 12
ATOM 12442 C C . VAL A 1 21 ? 4.783 4.204 -1.062 1.00 52.41 21 VAL A C 12
ATOM 12443 O O . VAL A 1 21 ? 4.636 3.483 -0.076 1.00 42.35 21 VAL A O 12
ATOM 12456 N N . ALA A 1 22 ? 5.849 4.127 -1.861 1.00 35.01 22 ALA A N 12
ATOM 12457 C CA . ALA A 1 22 ? 6.938 3.171 -1.616 1.00 71.52 22 ALA A CA 12
ATOM 12458 C C . ALA A 1 22 ? 7.532 3.348 -0.209 1.00 53.24 22 ALA A C 12
ATOM 12459 O O . ALA A 1 22 ? 7.729 2.375 0.518 1.00 32.53 22 ALA A O 12
ATOM 12466 N N . GLY A 1 23 ? 7.805 4.598 0.168 1.00 4.34 23 GLY A N 12
ATOM 12467 C CA . GLY A 1 23 ? 8.322 4.889 1.504 1.00 33.10 23 GLY A CA 12
ATOM 12468 C C . GLY A 1 23 ? 7.353 4.484 2.613 1.00 0.45 23 GLY A C 12
ATOM 12469 O O . GLY A 1 23 ? 7.758 3.923 3.635 1.00 44.31 23 GLY A O 12
ATOM 12473 N N . VAL A 1 24 ? 6.066 4.763 2.404 1.00 23.34 24 VAL A N 12
ATOM 12474 C CA . VAL A 1 24 ? 5.018 4.383 3.360 1.00 42.40 24 VAL A CA 12
ATOM 12475 C C . VAL A 1 24 ? 4.958 2.857 3.537 1.00 11.54 24 VAL A C 12
ATOM 12476 O O . VAL A 1 24 ? 5.026 2.346 4.656 1.00 23.20 24 VAL A O 12
ATOM 12489 N N . LEU A 1 25 ? 4.841 2.139 2.420 1.00 52.20 25 LEU A N 12
ATOM 12490 C CA . LEU A 1 25 ? 4.791 0.674 2.440 1.00 62.12 25 LEU A CA 12
ATOM 12491 C C . LEU A 1 25 ? 6.031 0.075 3.124 1.00 73.33 25 LEU A C 12
ATOM 12492 O O . LEU A 1 25 ? 5.907 -0.754 4.023 1.00 32.22 25 LEU A O 12
ATOM 12508 N N . ARG A 1 26 ? 7.223 0.502 2.705 1.00 32.44 26 ARG A N 12
ATOM 12509 C CA . ARG A 1 26 ? 8.474 0.009 3.303 1.00 64.32 26 ARG A CA 12
ATOM 12510 C C . ARG A 1 26 ? 8.514 0.251 4.823 1.00 13.34 26 ARG A C 12
ATOM 12511 O O . ARG A 1 26 ? 8.888 -0.639 5.590 1.00 14.55 26 ARG A O 12
ATOM 12532 N N . SER A 1 27 ? 8.124 1.452 5.249 1.00 32.01 27 SER A N 12
ATOM 12533 C CA . SER A 1 27 ? 8.068 1.789 6.681 1.00 71.31 27 SER A CA 12
ATOM 12534 C C . SER A 1 27 ? 7.116 0.849 7.440 1.00 72.52 27 SER A C 12
ATOM 12535 O O . SER A 1 27 ? 7.352 0.504 8.597 1.00 50.22 27 SER A O 12
ATOM 12543 N N . TYR A 1 28 ? 6.042 0.432 6.771 1.00 2.32 28 TYR A N 12
ATOM 12544 C CA . TYR A 1 28 ? 5.046 -0.474 7.365 1.00 62.11 28 TYR A CA 12
ATOM 12545 C C . TYR A 1 28 ? 5.371 -1.960 7.113 1.00 61.14 28 TYR A C 12
ATOM 12546 O O . TYR A 1 28 ? 4.533 -2.825 7.353 1.00 63.55 28 TYR A O 12
ATOM 12564 N N . ASN A 1 29 ? 6.588 -2.249 6.643 1.00 52.22 29 ASN A N 12
ATOM 12565 C CA . ASN A 1 29 ? 7.037 -3.637 6.406 1.00 25.12 29 ASN A CA 12
ATOM 12566 C C . ASN A 1 29 ? 6.297 -4.276 5.203 1.00 53.14 29 ASN A C 12
ATOM 12567 O O . ASN A 1 29 ? 6.206 -5.498 5.076 1.00 60.20 29 ASN A O 12
ATOM 12578 N N . LEU A 1 30 ? 5.772 -3.434 4.315 1.00 23.10 30 LEU A N 12
ATOM 12579 C CA . LEU A 1 30 ? 5.114 -3.902 3.086 1.00 0.54 30 LEU A CA 12
ATOM 12580 C C . LEU A 1 30 ? 6.029 -3.771 1.859 1.00 74.22 30 LEU A C 12
ATOM 12581 O O . LEU A 1 30 ? 5.656 -4.171 0.761 1.00 50.54 30 LEU A O 12
ATOM 12597 N N . GLY A 1 31 ? 7.230 -3.229 2.045 1.00 33.11 31 GLY A N 12
ATOM 12598 C CA . GLY A 1 31 ? 8.153 -3.046 0.925 1.00 52.14 31 GLY A CA 12
ATOM 12599 C C . GLY A 1 31 ? 8.515 -4.355 0.223 1.00 11.20 31 GLY A C 12
ATOM 12600 O O . GLY A 1 31 ? 8.883 -4.361 -0.950 1.00 73.20 31 GLY A O 12
ATOM 12604 N N . CYS A 1 32 ? 8.396 -5.465 0.948 1.00 64.43 32 CYS A N 12
ATOM 12605 C CA . CYS A 1 32 ? 8.701 -6.797 0.406 1.00 51.42 32 CYS A CA 12
ATOM 12606 C C . CYS A 1 32 ? 7.643 -7.283 -0.607 1.00 11.31 32 CYS A C 12
ATOM 12607 O O . CYS A 1 32 ? 7.777 -8.369 -1.173 1.00 0.51 32 CYS A O 12
ATOM 12615 N N . ILE A 1 33 ? 6.598 -6.478 -0.843 1.00 51.44 33 ILE A N 12
ATOM 12616 C CA . ILE A 1 33 ? 5.544 -6.834 -1.812 1.00 44.43 33 ILE A CA 12
ATOM 12617 C C . ILE A 1 33 ? 6.124 -7.266 -3.166 1.00 43.31 33 ILE A C 12
ATOM 12618 O O . ILE A 1 33 ? 5.605 -8.182 -3.804 1.00 70.12 33 ILE A O 12
ATOM 12634 N N . GLY A 1 34 ? 7.188 -6.599 -3.602 1.00 63.21 34 GLY A N 12
ATOM 12635 C CA . GLY A 1 34 ? 7.862 -6.984 -4.834 1.00 72.02 34 GLY A CA 12
ATOM 12636 C C . GLY A 1 34 ? 8.501 -8.365 -4.743 1.00 31.45 34 GLY A C 12
ATOM 12637 O O . GLY A 1 34 ? 8.315 -9.205 -5.621 1.00 12.41 34 GLY A O 12
ATOM 12641 N N . CYS A 1 35 ? 9.228 -8.606 -3.653 1.00 10.03 35 CYS A N 12
ATOM 12642 C CA . CYS A 1 35 ? 9.945 -9.872 -3.456 1.00 51.10 35 CYS A CA 12
ATOM 12643 C C . CYS A 1 35 ? 8.986 -11.062 -3.286 1.00 51.21 35 CYS A C 12
ATOM 12644 O O . CYS A 1 35 ? 9.283 -12.173 -3.728 1.00 65.44 35 CYS A O 12
ATOM 12652 N N . MET A 1 36 ? 7.840 -10.837 -2.638 1.00 30.43 36 MET A N 12
ATOM 12653 C CA . MET A 1 36 ? 6.835 -11.898 -2.462 1.00 24.34 36 MET A CA 12
ATOM 12654 C C . MET A 1 36 ? 5.844 -11.940 -3.644 1.00 72.41 36 MET A C 12
ATOM 12655 O O . MET A 1 36 ? 5.006 -12.841 -3.733 1.00 45.10 36 MET A O 12
ATOM 12669 N N . GLY A 1 37 ? 5.950 -10.966 -4.549 1.00 40.21 37 GLY A N 12
ATOM 12670 C CA . GLY A 1 37 ? 5.114 -10.944 -5.749 1.00 41.12 37 GLY A CA 12
ATOM 12671 C C . GLY A 1 37 ? 3.677 -10.480 -5.506 1.00 1.41 37 GLY A C 12
ATOM 12672 O O . GLY A 1 37 ? 2.783 -10.777 -6.295 1.00 55.15 37 GLY A O 12
ATOM 12676 N N . ALA A 1 38 ? 3.459 -9.720 -4.438 1.00 51.23 38 ALA A N 12
ATOM 12677 C CA . ALA A 1 38 ? 2.114 -9.234 -4.081 1.00 52.52 38 ALA A CA 12
ATOM 12678 C C . ALA A 1 38 ? 1.708 -7.981 -4.884 1.00 13.25 38 ALA A C 12
ATOM 12679 O O . ALA A 1 38 ? 0.843 -7.216 -4.462 1.00 25.21 38 ALA A O 12
ATOM 12686 N N . GLN A 1 39 ? 2.311 -7.798 -6.060 1.00 15.05 39 GLN A N 12
ATOM 12687 C CA . GLN A 1 39 ? 2.058 -6.611 -6.895 1.00 55.24 39 GLN A CA 12
ATOM 12688 C C . GLN A 1 39 ? 0.588 -6.518 -7.347 1.00 24.10 39 GLN A C 12
ATOM 12689 O O . GLN A 1 39 ? -0.019 -5.448 -7.299 1.00 22.14 39 GLN A O 12
ATOM 12703 N N . ASN A 1 40 ? 0.019 -7.646 -7.774 1.00 41.41 40 ASN A N 12
ATOM 12704 C CA . ASN A 1 40 ? -1.351 -7.669 -8.310 1.00 4.44 40 ASN A CA 12
ATOM 12705 C C . ASN A 1 40 ? -2.397 -7.924 -7.206 1.00 52.23 40 ASN A C 12
ATOM 12706 O O . ASN A 1 40 ? -3.560 -8.214 -7.495 1.00 15.34 40 ASN A O 12
ATOM 12717 N N . GLU A 1 41 ? -1.987 -7.801 -5.945 1.00 43.24 41 GLU A N 12
ATOM 12718 C CA . GLU A 1 41 ? -2.897 -8.012 -4.815 1.00 33.54 41 GLU A CA 12
ATOM 12719 C C . GLU A 1 41 ? -3.326 -6.672 -4.190 1.00 73.20 41 GLU A C 12
ATOM 12720 O O . GLU A 1 41 ? -2.556 -5.709 -4.167 1.00 62.50 41 GLU A O 12
ATOM 12732 N N . SER A 1 42 ? -4.565 -6.616 -3.704 1.00 55.54 42 SER A N 12
ATOM 12733 C CA . SER A 1 42 ? -5.118 -5.392 -3.103 1.00 42.03 42 SER A CA 12
ATOM 12734 C C . SER A 1 42 ? -4.437 -5.039 -1.773 1.00 50.01 42 SER A C 12
ATOM 12735 O O . SER A 1 42 ? -3.966 -5.916 -1.045 1.00 3.31 42 SER A O 12
ATOM 12743 N N . LEU A 1 43 ? -4.408 -3.740 -1.462 1.00 72.15 43 LEU A N 12
ATOM 12744 C CA . LEU A 1 43 ? -3.727 -3.225 -0.266 1.00 41.22 43 LEU A CA 12
ATOM 12745 C C . LEU A 1 43 ? -4.160 -3.938 1.029 1.00 45.14 43 LEU A C 12
ATOM 12746 O O . LEU A 1 43 ? -3.320 -4.309 1.849 1.00 60.41 43 LEU A O 12
ATOM 12762 N N . GLU A 1 44 ? -5.468 -4.132 1.212 1.00 23.44 44 GLU A N 12
ATOM 12763 C CA . GLU A 1 44 ? -5.979 -4.739 2.451 1.00 45.03 44 GLU A CA 12
ATOM 12764 C C . GLU A 1 44 ? -5.488 -6.184 2.632 1.00 41.42 44 GLU A C 12
ATOM 12765 O O . GLU A 1 44 ? -5.068 -6.570 3.725 1.00 64.32 44 GLU A O 12
ATOM 12777 N N . GLN A 1 45 ? -5.528 -6.975 1.561 1.00 74.44 45 GLN A N 12
ATOM 12778 C CA . GLN A 1 45 ? -5.076 -8.370 1.615 1.00 22.45 45 GLN A CA 12
ATOM 12779 C C . GLN A 1 45 ? -3.594 -8.460 2.015 1.00 62.41 45 GLN A C 12
ATOM 12780 O O . GLN A 1 45 ? -3.237 -9.180 2.951 1.00 13.51 45 GLN A O 12
ATOM 12794 N N . GLY A 1 46 ? -2.743 -7.713 1.313 1.00 33.13 46 GLY A N 12
ATOM 12795 C CA . GLY A 1 46 ? -1.319 -7.683 1.637 1.00 71.10 46 GLY A CA 12
ATOM 12796 C C . GLY A 1 46 ? -1.039 -7.128 3.032 1.00 35.44 46 GLY A C 12
ATOM 12797 O O . GLY A 1 46 ? -0.133 -7.594 3.731 1.00 64.23 46 GLY A O 12
ATOM 12801 N N . ALA A 1 47 ? -1.822 -6.126 3.438 1.00 61.25 47 ALA A N 12
ATOM 12802 C CA . ALA A 1 47 ? -1.706 -5.542 4.780 1.00 33.22 47 ALA A CA 12
ATOM 12803 C C . ALA A 1 47 ? -1.961 -6.596 5.866 1.00 22.44 47 ALA A C 12
ATOM 12804 O O . ALA A 1 47 ? -1.135 -6.793 6.758 1.00 72.54 47 ALA A O 12
ATOM 12811 N N . ASN A 1 48 ? -3.102 -7.280 5.784 1.00 1.14 48 ASN A N 12
ATOM 12812 C CA . ASN A 1 48 ? -3.421 -8.354 6.733 1.00 4.12 48 ASN A CA 12
ATOM 12813 C C . ASN A 1 48 ? -2.419 -9.515 6.626 1.00 22.43 48 ASN A C 12
ATOM 12814 O O . ASN A 1 48 ? -2.089 -10.151 7.626 1.00 4.44 48 ASN A O 12
ATOM 12825 N N . ALA A 1 49 ? -1.925 -9.778 5.417 1.00 52.04 49 ALA A N 12
ATOM 12826 C CA . ALA A 1 49 ? -0.889 -10.799 5.211 1.00 42.32 49 ALA A CA 12
ATOM 12827 C C . ALA A 1 49 ? 0.390 -10.467 6.003 1.00 23.54 49 ALA A C 12
ATOM 12828 O O . ALA A 1 49 ? 1.146 -11.357 6.387 1.00 51.03 49 ALA A O 12
ATOM 12835 N N . HIS A 1 50 ? 0.629 -9.175 6.231 1.00 3.12 50 HIS A N 12
ATOM 12836 C CA . HIS A 1 50 ? 1.763 -8.718 7.050 1.00 31.02 50 HIS A CA 12
ATOM 12837 C C . HIS A 1 50 ? 1.312 -8.272 8.457 1.00 75.50 50 HIS A C 12
ATOM 12838 O O . HIS A 1 50 ? 2.136 -7.885 9.288 1.00 55.32 50 HIS A O 12
ATOM 12853 N N . GLY A 1 51 ? 0.004 -8.334 8.713 1.00 2.10 51 GLY A N 12
ATOM 12854 C CA . GLY A 1 51 ? -0.541 -7.970 10.023 1.00 70.24 51 GLY A CA 12
ATOM 12855 C C . GLY A 1 51 ? -0.596 -6.463 10.271 1.00 44.24 51 GLY A C 12
ATOM 12856 O O . GLY A 1 51 ? -0.034 -5.966 11.247 1.00 14.43 51 GLY A O 12
ATOM 12860 N N . LEU A 1 52 ? -1.288 -5.737 9.396 1.00 2.42 52 LEU A N 12
ATOM 12861 C CA . LEU A 1 52 ? -1.397 -4.275 9.507 1.00 32.22 52 LEU A CA 12
ATOM 12862 C C . LEU A 1 52 ? -2.852 -3.802 9.367 1.00 31.24 52 LEU A C 12
ATOM 12863 O O . LEU A 1 52 ? -3.723 -4.556 8.927 1.00 22.43 52 LEU A O 12
ATOM 12879 N N . ASN A 1 53 ? -3.107 -2.549 9.741 1.00 61.34 53 ASN A N 12
ATOM 12880 C CA . ASN A 1 53 ? -4.410 -1.919 9.504 1.00 23.44 53 ASN A CA 12
ATOM 12881 C C . ASN A 1 53 ? -4.371 -1.126 8.190 1.00 4.43 53 ASN A C 12
ATOM 12882 O O . ASN A 1 53 ? -3.687 -0.104 8.091 1.00 72.24 53 ASN A O 12
ATOM 12893 N N . VAL A 1 54 ? -5.115 -1.590 7.189 1.00 65.43 54 VAL A N 12
ATOM 12894 C CA . VAL A 1 54 ? -5.138 -0.935 5.879 1.00 52.22 54 VAL A CA 12
ATOM 12895 C C . VAL A 1 54 ? -5.604 0.529 5.977 1.00 2.31 54 VAL A C 12
ATOM 12896 O O . VAL A 1 54 ? -5.105 1.392 5.258 1.00 2.22 54 VAL A O 12
ATOM 12909 N N . GLU A 1 55 ? -6.539 0.807 6.887 1.00 74.04 55 GLU A N 12
ATOM 12910 C CA . GLU A 1 55 ? -7.072 2.164 7.068 1.00 23.13 55 GLU A CA 12
ATOM 12911 C C . GLU A 1 55 ? -5.971 3.153 7.487 1.00 41.11 55 GLU A C 12
ATOM 12912 O O . GLU A 1 55 ? -5.875 4.258 6.950 1.00 33.01 55 GLU A O 12
ATOM 12924 N N . ASP A 1 56 ? -5.138 2.742 8.443 1.00 1.35 56 ASP A N 12
ATOM 12925 C CA . ASP A 1 56 ? -4.039 3.584 8.925 1.00 50.12 56 ASP A CA 12
ATOM 12926 C C . ASP A 1 56 ? -3.039 3.877 7.794 1.00 3.24 56 ASP A C 12
ATOM 12927 O O . ASP A 1 56 ? -2.476 4.972 7.713 1.00 2.01 56 ASP A O 12
ATOM 12936 N N . ILE A 1 57 ? -2.833 2.889 6.924 1.00 73.31 57 ILE A N 12
ATOM 12937 C CA . ILE A 1 57 ? -1.974 3.051 5.748 1.00 72.52 57 ILE A CA 12
ATOM 12938 C C . ILE A 1 57 ? -2.595 4.044 4.748 1.00 1.43 57 ILE A C 12
ATOM 12939 O O . ILE A 1 57 ? -1.946 4.998 4.315 1.00 52.32 57 ILE A O 12
ATOM 12955 N N . LEU A 1 58 ? -3.866 3.814 4.405 1.00 11.15 58 LEU A N 12
ATOM 12956 C CA . LEU A 1 58 ? -4.607 4.694 3.489 1.00 72.51 58 LEU A CA 12
ATOM 12957 C C . LEU A 1 58 ? -4.607 6.145 3.989 1.00 73.31 58 LEU A C 12
ATOM 12958 O O . LEU A 1 58 ? -4.610 7.086 3.196 1.00 62.51 58 LEU A O 12
ATOM 12974 N N . ARG A 1 59 ? -4.612 6.312 5.310 1.00 34.32 59 ARG A N 12
ATOM 12975 C CA . ARG A 1 59 ? -4.485 7.633 5.933 1.00 23.34 59 ARG A CA 12
ATOM 12976 C C . ARG A 1 59 ? -3.269 8.399 5.382 1.00 43.04 59 ARG A C 12
ATOM 12977 O O . ARG A 1 59 ? -3.399 9.522 4.891 1.00 71.45 59 ARG A O 12
ATOM 12998 N N . ASP A 1 60 ? -2.096 7.774 5.456 1.00 75.51 60 ASP A N 12
ATOM 12999 C CA . ASP A 1 60 ? -0.852 8.404 5.005 1.00 51.34 60 ASP A CA 12
ATOM 13000 C C . ASP A 1 60 ? -0.820 8.521 3.468 1.00 5.52 60 ASP A C 12
ATOM 13001 O O . ASP A 1 60 ? -0.445 9.561 2.920 1.00 11.04 60 ASP A O 12
ATOM 13010 N N . LEU A 1 61 ? -1.241 7.453 2.785 1.00 72.32 61 LEU A N 12
ATOM 13011 C CA . LEU A 1 61 ? -1.254 7.417 1.314 1.00 10.41 61 LEU A CA 12
ATOM 13012 C C . LEU A 1 61 ? -2.075 8.571 0.712 1.00 4.14 61 LEU A C 12
ATOM 13013 O O . LEU A 1 61 ? -1.596 9.297 -0.160 1.00 64.14 61 LEU A O 12
ATOM 13029 N N . ASN A 1 62 ? -3.313 8.743 1.176 1.00 25.44 62 ASN A N 12
ATOM 13030 C CA . ASN A 1 62 ? -4.159 9.842 0.689 1.00 1.03 62 ASN A CA 12
ATOM 13031 C C . ASN A 1 62 ? -3.630 11.203 1.177 1.00 31.23 62 ASN A C 12
ATOM 13032 O O . ASN A 1 62 ? -3.832 12.232 0.529 1.00 51.33 62 ASN A O 12
ATOM 13043 N N . ALA A 1 63 ? -2.933 11.199 2.314 1.00 21.12 63 ALA A N 12
ATOM 13044 C CA . ALA A 1 63 ? -2.285 12.412 2.827 1.00 44.21 63 ALA A CA 12
ATOM 13045 C C . ALA A 1 63 ? -1.170 12.889 1.879 1.00 3.21 63 ALA A C 12
ATOM 13046 O O . ALA A 1 63 ? -0.868 14.081 1.816 1.00 3.14 63 ALA A O 12
ATOM 13053 N N . LEU A 1 64 ? -0.564 11.949 1.147 1.00 70.11 64 LEU A N 12
ATOM 13054 C CA . LEU A 1 64 ? 0.434 12.280 0.116 1.00 50.11 64 LEU A CA 12
ATOM 13055 C C . LEU A 1 64 ? -0.195 13.100 -1.023 1.00 31.23 64 LEU A C 12
ATOM 13056 O O . LEU A 1 64 ? 0.482 13.883 -1.689 1.00 30.12 64 LEU A O 12
ATOM 13072 N N . ALA A 1 65 ? -1.494 12.894 -1.249 1.00 24.10 65 ALA A N 12
ATOM 13073 C CA . ALA A 1 65 ? -2.229 13.620 -2.293 1.00 13.42 65 ALA A CA 12
ATOM 13074 C C . ALA A 1 65 ? -2.800 14.946 -1.765 1.00 53.35 65 ALA A C 12
ATOM 13075 O O . ALA A 1 65 ? -2.654 15.996 -2.396 1.00 61.31 65 ALA A O 12
ATOM 13082 N N . LEU A 1 66 ? -3.447 14.884 -0.601 1.00 24.43 66 LEU A N 12
ATOM 13083 C CA . LEU A 1 66 ? -4.057 16.067 0.026 1.00 22.32 66 LEU A CA 12
ATOM 13084 C C . LEU A 1 66 ? -2.996 17.041 0.576 1.00 21.43 66 LEU A C 12
ATOM 13085 O O . LEU A 1 66 ? -3.197 18.255 0.576 1.00 42.43 66 LEU A O 12
ATOM 13101 N N . GLU A 1 67 ? -1.886 16.486 1.064 1.00 35.25 67 GLU A N 12
ATOM 13102 C CA . GLU A 1 67 ? -0.744 17.266 1.579 1.00 43.32 67 GLU A CA 12
ATOM 13103 C C . GLU A 1 67 ? -1.132 18.304 2.654 1.00 45.40 67 GLU A C 12
ATOM 13104 O O . GLU A 1 67 ? -0.536 19.380 2.727 1.00 64.23 67 GLU A O 12
ATOM 13116 N N . HIS A 1 68 ? -2.097 17.973 3.510 1.00 32.32 68 HIS A N 12
ATOM 13117 C CA . HIS A 1 68 ? -2.443 18.846 4.640 1.00 44.25 68 HIS A CA 12
ATOM 13118 C C . HIS A 1 68 ? -1.454 18.646 5.802 1.00 0.20 68 HIS A C 12
ATOM 13119 O O . HIS A 1 68 ? -1.672 17.818 6.685 1.00 40.02 68 HIS A O 12
ATOM 13134 N N . HIS A 1 69 ? -0.347 19.390 5.771 1.00 23.10 69 HIS A N 12
ATOM 13135 C CA . HIS A 1 69 ? 0.689 19.293 6.810 1.00 2.01 69 HIS A CA 12
ATOM 13136 C C . HIS A 1 69 ? 0.889 20.642 7.522 1.00 5.01 69 HIS A C 12
ATOM 13137 O O . HIS A 1 69 ? 1.367 21.605 6.922 1.00 71.11 69 HIS A O 12
ATOM 13152 N N . HIS A 1 70 ? 0.527 20.706 8.803 1.00 63.00 70 HIS A N 12
ATOM 13153 C CA . HIS A 1 70 ? 0.660 21.944 9.589 1.00 1.25 70 HIS A CA 12
ATOM 13154 C C . HIS A 1 70 ? 1.177 21.685 11.014 1.00 14.10 70 HIS A C 12
ATOM 13155 O O . HIS A 1 70 ? 0.839 22.405 11.953 1.00 34.33 70 HIS A O 12
ATOM 13170 N N . HIS A 1 71 ? 2.017 20.667 11.155 1.00 3.32 71 HIS A N 12
ATOM 13171 C CA . HIS A 1 71 ? 2.740 20.412 12.408 1.00 21.35 71 HIS A CA 12
ATOM 13172 C C . HIS A 1 71 ? 4.193 20.012 12.127 1.00 34.45 71 HIS A C 12
ATOM 13173 O O . HIS A 1 71 ? 4.460 19.129 11.308 1.00 71.21 71 HIS A O 12
ATOM 13188 N N . HIS A 1 72 ? 5.127 20.677 12.794 1.00 41.24 72 HIS A N 12
ATOM 13189 C CA . HIS A 1 72 ? 6.551 20.385 12.626 1.00 42.41 72 HIS A CA 12
ATOM 13190 C C . HIS A 1 72 ? 6.930 19.065 13.316 1.00 22.43 72 HIS A C 12
ATOM 13191 O O . HIS A 1 72 ? 7.142 19.028 14.528 1.00 40.24 72 HIS A O 12
ATOM 13206 N N . HIS A 1 73 ? 7.011 17.989 12.536 1.00 54.33 73 HIS A N 12
ATOM 13207 C CA . HIS A 1 73 ? 7.338 16.657 13.066 1.00 42.45 73 HIS A CA 12
ATOM 13208 C C . HIS A 1 73 ? 8.809 16.578 13.530 1.00 42.12 73 HIS A C 12
ATOM 13209 O O . HIS A 1 73 ? 9.710 16.410 12.671 1.00 37.64 73 HIS A O 12
ATOM 13225 N N . MET A 1 1 ? -17.637 10.455 -4.300 1.00 5.51 1 MET A N 13
ATOM 13226 C CA . MET A 1 1 ? -16.236 10.794 -3.924 1.00 53.04 1 MET A CA 13
ATOM 13227 C C . MET A 1 1 ? -15.330 9.556 -3.989 1.00 35.04 1 MET A C 13
ATOM 13228 O O . MET A 1 1 ? -15.668 8.498 -3.455 1.00 24.12 1 MET A O 13
ATOM 13244 N N . THR A 1 2 ? -14.178 9.693 -4.644 1.00 41.44 2 THR A N 13
ATOM 13245 C CA . THR A 1 2 ? -13.239 8.574 -4.812 1.00 15.45 2 THR A CA 13
ATOM 13246 C C . THR A 1 2 ? -11.843 8.910 -4.266 1.00 33.05 2 THR A C 13
ATOM 13247 O O . THR A 1 2 ? -11.203 9.869 -4.702 1.00 4.54 2 THR A O 13
ATOM 13258 N N . GLN A 1 3 ? -11.380 8.114 -3.302 1.00 34.52 3 GLN A N 13
ATOM 13259 C CA . GLN A 1 3 ? -10.056 8.315 -2.701 1.00 45.11 3 GLN A CA 13
ATOM 13260 C C . GLN A 1 3 ? -8.943 7.889 -3.668 1.00 44.01 3 GLN A C 13
ATOM 13261 O O . GLN A 1 3 ? -9.063 6.874 -4.360 1.00 4.41 3 GLN A O 13
ATOM 13275 N N . LYS A 1 4 ? -7.857 8.657 -3.707 1.00 51.13 4 LYS A N 13
ATOM 13276 C CA . LYS A 1 4 ? -6.710 8.326 -4.560 1.00 75.40 4 LYS A CA 13
ATOM 13277 C C . LYS A 1 4 ? -6.098 6.968 -4.190 1.00 21.40 4 LYS A C 13
ATOM 13278 O O . LYS A 1 4 ? -5.562 6.266 -5.049 1.00 2.32 4 LYS A O 13
ATOM 13297 N N . PHE A 1 5 ? -6.178 6.606 -2.908 1.00 54.12 5 PHE A N 13
ATOM 13298 C CA . PHE A 1 5 ? -5.657 5.320 -2.432 1.00 64.31 5 PHE A CA 13
ATOM 13299 C C . PHE A 1 5 ? -6.680 4.590 -1.550 1.00 52.05 5 PHE A C 13
ATOM 13300 O O . PHE A 1 5 ? -7.161 5.129 -0.551 1.00 21.34 5 PHE A O 13
ATOM 13317 N N . THR A 1 6 ? -7.007 3.357 -1.928 1.00 23.54 6 THR A N 13
ATOM 13318 C CA . THR A 1 6 ? -7.963 2.532 -1.173 1.00 2.51 6 THR A CA 13
ATOM 13319 C C . THR A 1 6 ? -7.510 1.072 -1.101 1.00 50.41 6 THR A C 13
ATOM 13320 O O . THR A 1 6 ? -6.638 0.643 -1.849 1.00 14.31 6 THR A O 13
ATOM 13331 N N . LYS A 1 7 ? -8.123 0.308 -0.205 1.00 12.24 7 LYS A N 13
ATOM 13332 C CA . LYS A 1 7 ? -7.783 -1.106 -0.023 1.00 31.32 7 LYS A CA 13
ATOM 13333 C C . LYS A 1 7 ? -8.118 -1.940 -1.270 1.00 41.11 7 LYS A C 13
ATOM 13334 O O . LYS A 1 7 ? -7.526 -2.996 -1.501 1.00 60.25 7 LYS A O 13
ATOM 13353 N N . ASP A 1 8 ? -9.070 -1.452 -2.064 1.00 52.52 8 ASP A N 13
ATOM 13354 C CA . ASP A 1 8 ? -9.523 -2.145 -3.273 1.00 53.30 8 ASP A CA 13
ATOM 13355 C C . ASP A 1 8 ? -8.413 -2.227 -4.344 1.00 74.22 8 ASP A C 13
ATOM 13356 O O . ASP A 1 8 ? -8.218 -3.271 -4.975 1.00 71.22 8 ASP A O 13
ATOM 13365 N N . MET A 1 9 ? -7.695 -1.124 -4.544 1.00 22.14 9 MET A N 13
ATOM 13366 C CA . MET A 1 9 ? -6.654 -1.051 -5.578 1.00 1.31 9 MET A CA 13
ATOM 13367 C C . MET A 1 9 ? -5.390 -1.831 -5.168 1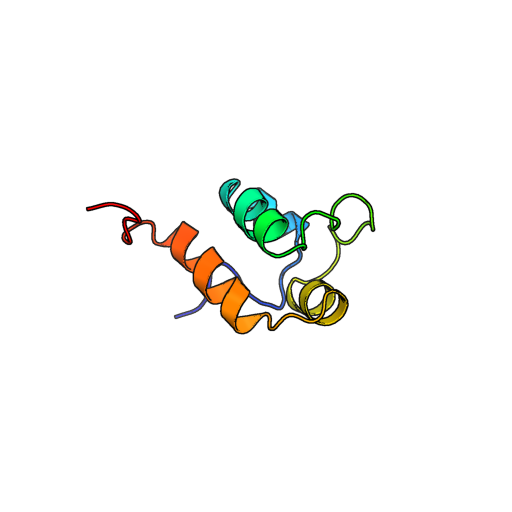.00 61.45 9 MET A C 13
ATOM 13368 O O . MET A 1 9 ? -5.111 -2.017 -3.979 1.00 44.22 9 MET A O 13
ATOM 13382 N N . THR A 1 10 ? -4.629 -2.288 -6.161 1.00 74.52 10 THR A N 13
ATOM 13383 C CA . THR A 1 10 ? -3.426 -3.094 -5.908 1.00 13.31 10 THR A CA 13
ATOM 13384 C C . THR A 1 10 ? -2.206 -2.225 -5.580 1.00 12.33 10 THR A C 13
ATOM 13385 O O . THR A 1 10 ? -2.188 -1.021 -5.855 1.00 4.13 10 THR A O 13
ATOM 13396 N N . PHE A 1 11 ? -1.180 -2.848 -4.993 1.00 32.14 11 PHE A N 13
ATOM 13397 C CA . PHE A 1 11 ? 0.078 -2.156 -4.694 1.00 3.42 11 PHE A CA 13
ATOM 13398 C C . PHE A 1 11 ? 0.677 -1.505 -5.953 1.00 71.10 11 PHE A C 13
ATOM 13399 O O . PHE A 1 11 ? 1.136 -0.363 -5.911 1.00 63.43 11 PHE A O 13
ATOM 13416 N N . ALA A 1 12 ? 0.659 -2.235 -7.072 1.00 41.42 12 ALA A N 13
ATOM 13417 C CA . ALA A 1 12 ? 1.164 -1.716 -8.349 1.00 1.21 12 ALA A CA 13
ATOM 13418 C C . ALA A 1 12 ? 0.447 -0.420 -8.753 1.00 52.12 12 ALA A C 13
ATOM 13419 O O . ALA A 1 12 ? 1.086 0.570 -9.114 1.00 12.14 12 ALA A O 13
ATOM 13426 N N . GLN A 1 13 ? -0.885 -0.432 -8.675 1.00 52.20 13 GLN A N 13
ATOM 13427 C CA . GLN A 1 13 ? -1.689 0.753 -8.995 1.00 12.24 13 GLN A CA 13
ATOM 13428 C C . GLN A 1 13 ? -1.294 1.944 -8.112 1.00 1.53 13 GLN A C 13
ATOM 13429 O O . GLN A 1 13 ? -1.100 3.055 -8.602 1.00 5.10 13 GLN A O 13
ATOM 13443 N N . ALA A 1 14 ? -1.171 1.701 -6.810 1.00 23.52 14 ALA A N 13
ATOM 13444 C CA . ALA A 1 14 ? -0.767 2.742 -5.860 1.00 12.13 14 ALA A CA 13
ATOM 13445 C C . ALA A 1 14 ? 0.599 3.345 -6.235 1.00 34.51 14 ALA A C 13
ATOM 13446 O O . ALA A 1 14 ? 0.750 4.569 -6.317 1.00 51.44 14 ALA A O 13
ATOM 13453 N N . LEU A 1 15 ? 1.579 2.474 -6.481 1.00 43.40 15 LEU A N 13
ATOM 13454 C CA . LEU A 1 15 ? 2.937 2.900 -6.862 1.00 14.12 15 LEU A CA 13
ATOM 13455 C C . LEU A 1 15 ? 2.941 3.683 -8.189 1.00 30.31 15 LEU A C 13
ATOM 13456 O O . LEU A 1 15 ? 3.731 4.611 -8.371 1.00 5.21 15 LEU A O 13
ATOM 13472 N N . GLN A 1 16 ? 2.070 3.290 -9.116 1.00 30.20 16 GLN A N 13
ATOM 13473 C CA . GLN A 1 16 ? 1.936 3.991 -10.402 1.00 5.44 16 GLN A CA 13
ATOM 13474 C C . GLN A 1 16 ? 1.164 5.313 -10.258 1.00 32.31 16 GLN A C 13
ATOM 13475 O O . GLN A 1 16 ? 1.324 6.226 -11.068 1.00 75.41 16 GLN A O 13
ATOM 13489 N N . THR A 1 17 ? 0.318 5.407 -9.235 1.00 32.35 17 THR A N 13
ATOM 13490 C CA . THR A 1 17 ? -0.438 6.639 -8.973 1.00 4.24 17 THR A CA 13
ATOM 13491 C C . THR A 1 17 ? 0.475 7.732 -8.408 1.00 23.30 17 THR A C 13
ATOM 13492 O O . THR A 1 17 ? 0.512 8.846 -8.927 1.00 61.53 17 THR A O 13
ATOM 13503 N N . HIS A 1 18 ? 1.209 7.412 -7.338 1.00 54.30 18 HIS A N 13
ATOM 13504 C CA . HIS A 1 18 ? 2.189 8.345 -6.754 1.00 34.15 18 HIS A CA 13
ATOM 13505 C C . HIS A 1 18 ? 3.408 7.593 -6.187 1.00 34.21 18 HIS A C 13
ATOM 13506 O O . HIS A 1 18 ? 3.258 6.606 -5.468 1.00 65.45 18 HIS A O 13
ATOM 13521 N N . PRO A 1 19 ? 4.632 8.075 -6.483 1.00 15.44 19 PRO A N 13
ATOM 13522 C CA . PRO A 1 19 ? 5.885 7.415 -6.048 1.00 54.21 19 PRO A CA 13
ATOM 13523 C C . PRO A 1 19 ? 6.030 7.312 -4.517 1.00 73.22 19 PRO A C 13
ATOM 13524 O O . PRO A 1 19 ? 6.574 6.333 -4.000 1.00 0.02 19 PRO A O 13
ATOM 13535 N N . GLY A 1 20 ? 5.524 8.321 -3.801 1.00 72.03 20 GLY A N 13
ATOM 13536 C CA . GLY A 1 20 ? 5.643 8.361 -2.340 1.00 43.34 20 GLY A CA 13
ATOM 13537 C C . GLY A 1 20 ? 5.081 7.127 -1.634 1.00 41.02 20 GLY A C 13
ATOM 13538 O O . GLY A 1 20 ? 5.475 6.816 -0.507 1.00 11.20 20 GLY A O 13
ATOM 13542 N N . VAL A 1 21 ? 4.170 6.417 -2.300 1.00 64.44 21 VAL A N 13
ATOM 13543 C CA . VAL A 1 21 ? 3.565 5.203 -1.741 1.00 24.24 21 VAL A CA 13
ATOM 13544 C C . VAL A 1 21 ? 4.631 4.180 -1.316 1.00 52.44 21 VAL A C 13
ATOM 13545 O O . VAL A 1 21 ? 4.493 3.513 -0.290 1.00 32.44 21 VAL A O 13
ATOM 13558 N N . ALA A 1 22 ? 5.707 4.083 -2.099 1.00 25.01 22 ALA A N 13
ATOM 13559 C CA . ALA A 1 22 ? 6.805 3.154 -1.800 1.00 45.25 22 ALA A CA 13
ATOM 13560 C C . ALA A 1 22 ? 7.386 3.397 -0.400 1.00 32.44 22 ALA A C 13
ATOM 13561 O O . ALA A 1 22 ? 7.671 2.453 0.342 1.00 52.44 22 ALA A O 13
ATOM 13568 N N . GLY A 1 23 ? 7.541 4.673 -0.040 1.00 4.43 23 GLY A N 13
ATOM 13569 C CA . GLY A 1 23 ? 8.046 5.031 1.280 1.00 62.40 23 GLY A CA 13
ATOM 13570 C C . GLY A 1 23 ? 7.100 4.606 2.400 1.00 32.24 23 GLY A C 13
ATOM 13571 O O . GLY A 1 23 ? 7.529 4.044 3.410 1.00 23.03 23 GLY A O 13
ATOM 13575 N N . VAL A 1 24 ? 5.805 4.860 2.211 1.00 62.14 24 VAL A N 13
ATOM 13576 C CA . VAL A 1 24 ? 4.782 4.470 3.189 1.00 21.43 24 VAL A CA 13
ATOM 13577 C C . VAL A 1 24 ? 4.745 2.945 3.381 1.00 23.55 24 VAL A C 13
ATOM 13578 O O . VAL A 1 24 ? 4.722 2.447 4.511 1.00 24.31 24 VAL A O 13
ATOM 13591 N N . LEU A 1 25 ? 4.751 2.209 2.269 1.00 75.11 25 LEU A N 13
ATOM 13592 C CA . LEU A 1 25 ? 4.757 0.743 2.306 1.00 31.24 25 LEU A CA 13
ATOM 13593 C C . LEU A 1 25 ? 5.968 0.218 3.095 1.00 74.45 25 LEU A C 13
ATOM 13594 O O . LEU A 1 25 ? 5.816 -0.563 4.033 1.00 21.11 25 LEU A O 13
ATOM 13610 N N . ARG A 1 26 ? 7.166 0.667 2.723 1.00 72.14 26 ARG A N 13
ATOM 13611 C CA . ARG A 1 26 ? 8.391 0.287 3.440 1.00 13.44 26 ARG A CA 13
ATOM 13612 C C . ARG A 1 26 ? 8.309 0.665 4.928 1.00 20.34 26 ARG A C 13
ATOM 13613 O O . ARG A 1 26 ? 8.751 -0.087 5.798 1.00 72.43 26 ARG A O 13
ATOM 13634 N N . SER A 1 27 ? 7.727 1.830 5.208 1.00 54.31 27 SER A N 13
ATOM 13635 C CA . SER A 1 27 ? 7.536 2.301 6.589 1.00 22.04 27 SER A CA 13
ATOM 13636 C C . SER A 1 27 ? 6.644 1.342 7.396 1.00 61.32 27 SER A C 13
ATOM 13637 O O . SER A 1 27 ? 6.792 1.213 8.611 1.00 21.41 27 SER A O 13
ATOM 13645 N N . TYR A 1 28 ? 5.715 0.672 6.715 1.00 22.51 28 TYR A N 13
ATOM 13646 C CA . TYR A 1 28 ? 4.789 -0.267 7.369 1.00 22.13 28 TYR A CA 13
ATOM 13647 C C . TYR A 1 28 ? 5.111 -1.741 7.050 1.00 74.52 28 TYR A C 13
ATOM 13648 O O . TYR A 1 28 ? 4.206 -2.558 6.917 1.00 74.04 28 TYR A O 13
ATOM 13666 N N . ASN A 1 29 ? 6.398 -2.079 6.935 1.00 40.24 29 ASN A N 13
ATOM 13667 C CA . ASN A 1 29 ? 6.830 -3.486 6.777 1.00 42.31 29 ASN A CA 13
ATOM 13668 C C . ASN A 1 29 ? 6.362 -4.104 5.432 1.00 42.14 29 ASN A C 13
ATOM 13669 O O . ASN A 1 29 ? 6.509 -5.304 5.194 1.00 62.32 29 ASN A O 13
ATOM 13680 N N . LEU A 1 30 ? 5.829 -3.274 4.540 1.00 22.10 30 LEU A N 13
ATOM 13681 C CA . LEU A 1 30 ? 5.375 -3.735 3.219 1.00 53.50 30 LEU A CA 13
ATOM 13682 C C . LEU A 1 30 ? 6.469 -3.551 2.152 1.00 54.41 30 LEU A C 13
ATOM 13683 O O . LEU A 1 30 ? 6.184 -3.487 0.957 1.00 20.25 30 LEU A O 13
ATOM 13699 N N . GLY A 1 31 ? 7.727 -3.500 2.585 1.00 73.25 31 GLY A N 13
ATOM 13700 C CA . GLY A 1 31 ? 8.836 -3.357 1.645 1.00 50.13 31 GLY A CA 13
ATOM 13701 C C . GLY A 1 31 ? 9.195 -4.665 0.944 1.00 32.43 31 GLY A C 13
ATOM 13702 O O . GLY A 1 31 ? 10.045 -4.690 0.054 1.00 62.42 31 GLY A O 13
ATOM 13706 N N . CYS A 1 32 ? 8.545 -5.754 1.347 1.00 11.02 32 CYS A N 13
ATOM 13707 C CA . CYS A 1 32 ? 8.781 -7.075 0.742 1.00 10.02 32 CYS A CA 13
ATOM 13708 C C . CYS A 1 32 ? 7.683 -7.438 -0.274 1.00 74.44 32 CYS A C 13
ATOM 13709 O O . CYS A 1 32 ? 7.558 -8.596 -0.688 1.00 44.23 32 CYS A O 13
ATOM 13717 N N . ILE A 1 33 ? 6.894 -6.443 -0.689 1.00 0.32 33 ILE A N 13
ATOM 13718 C CA . ILE A 1 33 ? 5.809 -6.662 -1.657 1.00 64.43 33 ILE A CA 13
ATOM 13719 C C . ILE A 1 33 ? 6.313 -7.286 -2.968 1.00 25.35 33 ILE A C 13
ATOM 13720 O O . ILE A 1 33 ? 5.621 -8.102 -3.584 1.00 71.44 33 ILE A O 13
ATOM 13736 N N . GLY A 1 34 ? 7.516 -6.902 -3.388 1.00 74.40 34 GLY A N 13
ATOM 13737 C CA . GLY A 1 34 ? 8.105 -7.463 -4.601 1.00 34.32 34 GLY A CA 13
ATOM 13738 C C . GLY A 1 34 ? 8.444 -8.949 -4.474 1.00 21.23 34 GLY A C 13
ATOM 13739 O O . GLY A 1 34 ? 8.343 -9.702 -5.444 1.00 74.24 34 GLY A O 13
ATOM 13743 N N . CYS A 1 35 ? 8.841 -9.373 -3.277 1.00 52.50 35 CYS A N 13
ATOM 13744 C CA . CYS A 1 35 ? 9.195 -10.778 -3.027 1.00 23.43 35 CYS A CA 13
ATOM 13745 C C . CYS A 1 35 ? 7.950 -11.667 -2.881 1.00 23.14 35 CYS A C 13
ATOM 13746 O O . CYS A 1 35 ? 7.963 -12.838 -3.262 1.00 11.42 35 CYS A O 13
ATOM 13754 N N . MET A 1 36 ? 6.872 -11.112 -2.324 1.00 4.32 36 MET A N 13
ATOM 13755 C CA . MET A 1 36 ? 5.624 -11.874 -2.137 1.00 30.41 36 MET A CA 13
ATOM 13756 C C . MET A 1 36 ? 4.666 -11.732 -3.340 1.00 52.12 36 MET A C 13
ATOM 13757 O O . MET A 1 36 ? 3.532 -12.215 -3.301 1.00 32.32 36 MET A O 13
ATOM 13771 N N . GLY A 1 37 ? 5.127 -11.072 -4.404 1.00 30.40 37 GLY A N 13
ATOM 13772 C CA . GLY A 1 37 ? 4.301 -10.891 -5.601 1.00 55.23 37 GLY A CA 13
ATOM 13773 C C . GLY A 1 37 ? 3.059 -10.036 -5.361 1.00 5.24 37 GLY A C 13
ATOM 13774 O O . GLY A 1 37 ? 2.062 -10.160 -6.073 1.00 60.15 37 GLY A O 13
ATOM 13778 N N . ALA A 1 38 ? 3.127 -9.144 -4.376 1.00 14.14 38 ALA A N 13
ATOM 13779 C CA . ALA A 1 38 ? 1.969 -8.332 -3.981 1.00 61.51 38 ALA A CA 13
ATOM 13780 C C . ALA A 1 38 ? 1.680 -7.182 -4.964 1.00 54.40 38 ALA A C 13
ATOM 13781 O O . ALA A 1 38 ? 0.759 -6.398 -4.751 1.00 4.43 38 ALA A O 13
ATOM 13788 N N . GLN A 1 39 ? 2.453 -7.083 -6.042 1.00 61.20 39 GLN A N 13
ATOM 13789 C CA . GLN A 1 39 ? 2.233 -6.037 -7.051 1.00 11.11 39 GLN A CA 13
ATOM 13790 C C . GLN A 1 39 ? 0.799 -6.092 -7.611 1.00 11.22 39 GLN A C 13
ATOM 13791 O O . GLN A 1 39 ? 0.120 -5.071 -7.715 1.00 2.40 39 GLN A O 13
ATOM 13805 N N . ASN A 1 40 ? 0.341 -7.299 -7.937 1.00 1.53 40 ASN A N 13
ATOM 13806 C CA . ASN A 1 40 ? -1.010 -7.507 -8.486 1.00 3.41 40 ASN A CA 13
ATOM 13807 C C . ASN A 1 40 ? -2.029 -7.798 -7.368 1.00 2.31 40 ASN A C 13
ATOM 13808 O O . ASN A 1 40 ? -3.123 -8.300 -7.622 1.00 73.31 40 ASN A O 13
ATOM 13819 N N . GLU A 1 41 ? -1.664 -7.457 -6.137 1.00 23.24 41 GLU A N 13
ATOM 13820 C CA . GLU A 1 41 ? -2.481 -7.760 -4.957 1.00 3.20 41 GLU A CA 13
ATOM 13821 C C . GLU A 1 41 ? -3.014 -6.473 -4.306 1.00 33.41 41 GLU A C 13
ATOM 13822 O O . GLU A 1 41 ? -2.334 -5.446 -4.293 1.00 72.34 41 GLU A O 13
ATOM 13834 N N . SER A 1 42 ? -4.239 -6.527 -3.782 1.00 44.44 42 SER A N 13
ATOM 13835 C CA . SER A 1 42 ? -4.869 -5.352 -3.158 1.00 74.03 42 SER A CA 13
ATOM 13836 C C . SER A 1 42 ? -4.189 -4.978 -1.834 1.00 21.31 42 SER A C 13
ATOM 13837 O O . SER A 1 42 ? -3.693 -5.847 -1.108 1.00 71.44 42 SER A O 13
ATOM 13845 N N . LEU A 1 43 ? -4.210 -3.684 -1.509 1.00 51.03 43 LEU A N 13
ATOM 13846 C CA . LEU A 1 43 ? -3.535 -3.158 -0.310 1.00 44.11 43 LEU A CA 13
ATOM 13847 C C . LEU A 1 43 ? -3.937 -3.900 0.979 1.00 44.44 43 LEU A C 13
ATOM 13848 O O . LEU A 1 43 ? -3.082 -4.225 1.804 1.00 3.21 43 LEU A O 13
ATOM 13864 N N . GLU A 1 44 ? -5.232 -4.171 1.149 1.00 21.22 44 GLU A N 13
ATOM 13865 C CA . GLU A 1 44 ? -5.717 -4.848 2.362 1.00 62.02 44 GLU A CA 13
ATOM 13866 C C . GLU A 1 44 ? -5.152 -6.274 2.481 1.00 34.14 44 GLU A C 13
ATOM 13867 O O . GLU A 1 44 ? -4.636 -6.663 3.531 1.00 70.10 44 GLU A O 13
ATOM 13879 N N . GLN A 1 45 ? -5.245 -7.044 1.397 1.00 1.22 45 GLN A N 13
ATOM 13880 C CA . GLN A 1 45 ? -4.760 -8.432 1.388 1.00 62.50 45 GLN A CA 13
ATOM 13881 C C . GLN A 1 45 ? -3.269 -8.517 1.760 1.00 60.35 45 GLN A C 13
ATOM 13882 O O . GLN A 1 45 ? -2.851 -9.418 2.498 1.00 14.44 45 GLN A O 13
ATOM 13896 N N . GLY A 1 46 ? -2.475 -7.573 1.258 1.00 34.25 46 GLY A N 13
ATOM 13897 C CA . GLY A 1 46 ? -1.066 -7.490 1.636 1.00 60.01 46 GLY A CA 13
ATOM 13898 C C . GLY A 1 46 ? -0.869 -7.019 3.075 1.00 53.15 46 GLY A C 13
ATOM 13899 O O . GLY A 1 46 ? -0.011 -7.537 3.799 1.00 71.15 46 GLY A O 13
ATOM 13903 N N . ALA A 1 47 ? -1.672 -6.041 3.495 1.00 60.52 47 ALA A N 13
ATOM 13904 C CA . ALA A 1 47 ? -1.618 -5.517 4.863 1.00 42.34 47 ALA A CA 13
ATOM 13905 C C . ALA A 1 47 ? -1.819 -6.626 5.906 1.00 64.42 47 ALA A C 13
ATOM 13906 O O . ALA A 1 47 ? -0.984 -6.822 6.791 1.00 21.52 47 ALA A O 13
ATOM 13913 N N . ASN A 1 48 ? -2.924 -7.362 5.792 1.00 14.34 48 ASN A N 13
ATOM 13914 C CA . ASN A 1 48 ? -3.220 -8.454 6.728 1.00 64.51 48 ASN A CA 13
ATOM 13915 C C . ASN A 1 48 ? -2.153 -9.563 6.668 1.00 42.45 48 ASN A C 13
ATOM 13916 O O . ASN A 1 48 ? -1.857 -10.207 7.676 1.00 40.11 48 ASN A O 13
ATOM 13927 N N . ALA A 1 49 ? -1.561 -9.770 5.490 1.00 32.05 49 ALA A N 13
ATOM 13928 C CA . ALA A 1 49 ? -0.464 -10.737 5.337 1.00 1.11 49 ALA A CA 13
ATOM 13929 C C . ALA A 1 49 ? 0.750 -10.342 6.194 1.00 1.32 49 ALA A C 13
ATOM 13930 O O . ALA A 1 49 ? 1.544 -11.190 6.602 1.00 2.34 49 ALA A O 13
ATOM 13937 N N . HIS A 1 50 ? 0.891 -9.042 6.450 1.00 45.44 50 HIS A N 13
ATOM 13938 C CA . HIS A 1 50 ? 1.962 -8.525 7.313 1.00 43.52 50 HIS A CA 13
ATOM 13939 C C . HIS A 1 50 ? 1.415 -8.088 8.686 1.00 43.43 50 HIS A C 13
ATOM 13940 O O . HIS A 1 50 ? 2.086 -7.378 9.433 1.00 10.32 50 HIS A O 13
ATOM 13955 N N . GLY A 1 51 ? 0.198 -8.535 9.012 1.00 14.23 51 GLY A N 13
ATOM 13956 C CA . GLY A 1 51 ? -0.417 -8.227 10.307 1.00 21.42 51 GLY A CA 13
ATOM 13957 C C . GLY A 1 51 ? -0.611 -6.731 10.558 1.00 33.34 51 GLY A C 13
ATOM 13958 O O . GLY A 1 51 ? -0.422 -6.251 11.678 1.00 3.53 51 GLY A O 13
ATOM 13962 N N . LEU A 1 52 ? -1.007 -5.998 9.523 1.00 21.35 52 LEU A N 13
ATOM 13963 C CA . LEU A 1 52 ? -1.150 -4.537 9.607 1.00 72.04 52 LEU A CA 13
ATOM 13964 C C . LEU A 1 52 ? -2.619 -4.093 9.642 1.00 72.44 52 LEU A C 13
ATOM 13965 O O . LEU A 1 52 ? -3.534 -4.878 9.384 1.00 45.02 52 LEU A O 13
ATOM 13981 N N . ASN A 1 53 ? -2.824 -2.817 9.957 1.00 54.14 53 ASN A N 13
ATOM 13982 C CA . ASN A 1 53 ? -4.151 -2.196 9.930 1.00 1.52 53 ASN A CA 13
ATOM 13983 C C . ASN A 1 53 ? -4.318 -1.341 8.660 1.00 5.12 53 ASN A C 13
ATOM 13984 O O . ASN A 1 53 ? -3.796 -0.225 8.574 1.00 61.14 53 ASN A O 13
ATOM 13995 N N . VAL A 1 54 ? -5.040 -1.877 7.676 1.00 45.21 54 VAL A N 13
ATOM 13996 C CA . VAL A 1 54 ? -5.213 -1.212 6.378 1.00 2.15 54 VAL A CA 13
ATOM 13997 C C . VAL A 1 54 ? -5.802 0.206 6.514 1.00 10.44 54 VAL A C 13
ATOM 13998 O O . VAL A 1 54 ? -5.453 1.106 5.748 1.00 63.43 54 VAL A O 13
ATOM 14011 N N . GLU A 1 55 ? -6.679 0.405 7.496 1.00 55.20 55 GLU A N 13
ATOM 14012 C CA . GLU A 1 55 ? -7.335 1.703 7.695 1.00 72.34 55 GLU A CA 13
ATOM 14013 C C . GLU A 1 55 ? -6.316 2.824 7.963 1.00 22.52 55 GLU A C 13
ATOM 14014 O O . GLU A 1 55 ? -6.480 3.954 7.492 1.00 1.41 55 GLU A O 13
ATOM 14026 N N . ASP A 1 56 ? -5.262 2.510 8.714 1.00 72.00 56 ASP A N 13
ATOM 14027 C CA . ASP A 1 56 ? -4.207 3.485 9.001 1.00 52.42 56 ASP A CA 13
ATOM 14028 C C . ASP A 1 56 ? -3.327 3.706 7.759 1.00 41.22 56 ASP A C 13
ATOM 14029 O O . ASP A 1 56 ? -2.953 4.836 7.442 1.00 61.41 56 ASP A O 13
ATOM 14038 N N . ILE A 1 57 ? -3.011 2.617 7.058 1.00 33.41 57 ILE A N 13
ATOM 14039 C CA . ILE A 1 57 ? -2.219 2.695 5.825 1.00 53.41 57 ILE A CA 13
ATOM 14040 C C . ILE A 1 57 ? -2.873 3.646 4.807 1.00 11.44 57 ILE A C 13
ATOM 14041 O O . ILE A 1 57 ? -2.218 4.531 4.257 1.00 15.04 57 ILE A O 13
ATOM 14057 N N . LEU A 1 58 ? -4.179 3.470 4.581 1.00 2.13 58 LEU A N 13
ATOM 14058 C CA . LEU A 1 58 ? -4.936 4.341 3.672 1.00 34.20 58 LEU A CA 13
ATOM 14059 C C . LEU A 1 58 ? -4.870 5.808 4.129 1.00 41.32 58 LEU A C 13
ATOM 14060 O O . LEU A 1 58 ? -4.775 6.724 3.307 1.00 52.42 58 LEU A O 13
ATOM 14076 N N . ARG A 1 59 ? -4.913 6.017 5.444 1.00 71.31 59 ARG A N 13
ATOM 14077 C CA . ARG A 1 59 ? -4.781 7.358 6.029 1.00 1.03 59 ARG A CA 13
ATOM 14078 C C . ARG A 1 59 ? -3.478 8.038 5.576 1.00 70.43 59 ARG A C 13
ATOM 14079 O O . ARG A 1 59 ? -3.489 9.170 5.087 1.00 45.52 59 ARG A O 13
ATOM 14100 N N . ASP A 1 60 ? -2.361 7.333 5.737 1.00 2.00 60 ASP A N 13
ATOM 14101 C CA . ASP A 1 60 ? -1.041 7.880 5.408 1.00 31.32 60 ASP A CA 13
ATOM 14102 C C . ASP A 1 60 ? -0.845 7.997 3.879 1.00 25.44 60 ASP A C 13
ATOM 14103 O O . ASP A 1 60 ? -0.178 8.916 3.393 1.00 33.03 60 ASP A O 13
ATOM 14112 N N . LEU A 1 61 ? -1.445 7.070 3.128 1.00 11.41 61 LEU A N 13
ATOM 14113 C CA . LEU A 1 61 ? -1.342 7.068 1.659 1.00 41.05 61 LEU A CA 13
ATOM 14114 C C . LEU A 1 61 ? -2.035 8.283 1.018 1.00 2.51 61 LEU A C 13
ATOM 14115 O O . LEU A 1 61 ? -1.431 8.999 0.219 1.00 12.41 61 LEU A O 13
ATOM 14131 N N . ASN A 1 62 ? -3.302 8.522 1.361 1.00 0.11 62 ASN A N 13
ATOM 14132 C CA . ASN A 1 62 ? -4.039 9.665 0.799 1.00 21.03 62 ASN A CA 13
ATOM 14133 C C . ASN A 1 62 ? -3.434 11.000 1.260 1.00 62.25 62 ASN A C 13
ATOM 14134 O O . ASN A 1 62 ? -3.566 12.026 0.582 1.00 32.43 62 ASN A O 13
ATOM 14145 N N . ALA A 1 63 ? -2.759 10.979 2.410 1.00 23.34 63 ALA A N 13
ATOM 14146 C CA . ALA A 1 63 ? -2.040 12.154 2.910 1.00 64.33 63 ALA A CA 13
ATOM 14147 C C . ALA A 1 63 ? -0.949 12.610 1.924 1.00 54.11 63 ALA A C 13
ATOM 14148 O O . ALA A 1 63 ? -0.571 13.778 1.906 1.00 52.13 63 ALA A O 13
ATOM 14155 N N . LEU A 1 64 ? -0.457 11.680 1.101 1.00 13.23 64 LEU A N 13
ATOM 14156 C CA . LEU A 1 64 ? 0.533 11.999 0.059 1.00 70.22 64 LEU A CA 13
ATOM 14157 C C . LEU A 1 64 ? -0.050 12.946 -1.005 1.00 2.23 64 LEU A C 13
ATOM 14158 O O . LEU A 1 64 ? 0.674 13.738 -1.612 1.00 34.24 64 LEU A O 13
ATOM 14174 N N . ALA A 1 65 ? -1.357 12.839 -1.239 1.00 62.24 65 ALA A N 13
ATOM 14175 C CA . ALA A 1 65 ? -2.047 13.687 -2.217 1.00 0.43 65 ALA A CA 13
ATOM 14176 C C . ALA A 1 65 ? -2.501 15.013 -1.589 1.00 5.33 65 ALA A C 13
ATOM 14177 O O . ALA A 1 65 ? -2.278 16.088 -2.148 1.00 73.41 65 ALA A O 13
ATOM 14184 N N . LEU A 1 66 ? -3.132 14.927 -0.417 1.00 24.42 66 LEU A N 13
ATOM 14185 C CA . LEU A 1 66 ? -3.661 16.109 0.275 1.00 3.35 66 LEU A CA 13
ATOM 14186 C C . LEU A 1 66 ? -2.540 16.983 0.867 1.00 23.52 66 LEU A C 13
ATOM 14187 O O . LEU A 1 66 ? -2.604 18.214 0.807 1.00 20.10 66 LEU A O 13
ATOM 14203 N N . GLU A 1 67 ? -1.517 16.331 1.430 1.00 11.21 67 GLU A N 13
ATOM 14204 C CA . GLU A 1 67 ? -0.420 17.014 2.136 1.00 3.02 67 GLU A CA 13
ATOM 14205 C C . GLU A 1 67 ? -0.932 17.844 3.330 1.00 34.43 67 GLU A C 13
ATOM 14206 O O . GLU A 1 67 ? -0.882 17.381 4.467 1.00 43.51 67 GLU A O 13
ATOM 14218 N N . HIS A 1 68 ? -1.438 19.053 3.044 1.00 22.10 68 HIS A N 13
ATOM 14219 C CA . HIS A 1 68 ? -1.954 20.008 4.055 1.00 61.30 68 HIS A CA 13
ATOM 14220 C C . HIS A 1 68 ? -1.099 20.078 5.345 1.00 45.33 68 HIS A C 13
ATOM 14221 O O . HIS A 1 68 ? -1.065 19.136 6.137 1.00 12.42 68 HIS A O 13
ATOM 14236 N N . HIS A 1 69 ? -0.440 21.230 5.543 1.00 10.11 69 HIS A N 13
ATOM 14237 C CA . HIS A 1 69 ? 0.459 21.488 6.691 1.00 51.44 69 HIS A CA 13
ATOM 14238 C C . HIS A 1 69 ? 0.113 20.664 7.949 1.00 24.14 69 HIS A C 13
ATOM 14239 O O . HIS A 1 69 ? -0.948 20.831 8.549 1.00 53.33 69 HIS A O 13
ATOM 14254 N N . HIS A 1 70 ? 1.048 19.808 8.359 1.00 3.14 70 HIS A N 13
ATOM 14255 C CA . HIS A 1 70 ? 0.810 18.809 9.413 1.00 31.22 70 HIS A CA 13
ATOM 14256 C C . HIS A 1 70 ? 0.935 19.418 10.830 1.00 62.35 70 HIS A C 13
ATOM 14257 O O . HIS A 1 70 ? 1.407 18.763 11.762 1.00 12.12 70 HIS A O 13
ATOM 14272 N N . HIS A 1 71 ? 0.480 20.660 10.999 1.00 25.34 71 HIS A N 13
ATOM 14273 C CA . HIS A 1 71 ? 0.538 21.335 12.302 1.00 32.11 71 HIS A CA 13
ATOM 14274 C C . HIS A 1 71 ? -0.718 21.038 13.142 1.00 40.32 71 HIS A C 13
ATOM 14275 O O . HIS A 1 71 ? -1.748 21.702 12.995 1.00 24.10 71 HIS A O 13
ATOM 14290 N N . HIS A 1 72 ? -0.625 20.039 14.014 1.00 42.44 72 HIS A N 13
ATOM 14291 C CA . HIS A 1 72 ? -1.739 19.656 14.894 1.00 63.03 72 HIS A CA 13
ATOM 14292 C C . HIS A 1 72 ? -1.401 19.956 16.362 1.00 32.42 72 HIS A C 13
ATOM 14293 O O . HIS A 1 72 ? -0.573 19.273 16.966 1.00 74.31 72 HIS A O 13
ATOM 14308 N N . HIS A 1 73 ? -2.037 20.986 16.928 1.00 61.14 73 HIS A N 13
ATOM 14309 C CA . HIS A 1 73 ? -1.816 21.358 18.336 1.00 32.45 73 HIS A CA 13
ATOM 14310 C C . HIS A 1 73 ? -2.612 20.447 19.300 1.00 21.25 73 HIS A C 13
ATOM 14311 O O . HIS A 1 73 ? -1.982 19.788 20.155 1.00 36.32 73 HIS A O 13
ATOM 14327 N N . MET A 1 1 ? -17.874 10.928 1.495 1.00 72.24 1 MET A N 14
ATOM 14328 C CA . MET A 1 1 ? -16.391 10.983 1.375 1.00 55.32 1 MET A CA 14
ATOM 14329 C C . MET A 1 1 ? -15.845 9.738 0.665 1.00 0.22 1 MET A C 14
ATOM 14330 O O . MET A 1 1 ? -16.483 8.688 0.656 1.00 62.21 1 MET A O 14
ATOM 14346 N N . THR A 1 2 ? -14.666 9.865 0.061 1.00 51.54 2 THR A N 14
ATOM 14347 C CA . THR A 1 2 ? -14.000 8.729 -0.595 1.00 61.20 2 THR A CA 14
ATOM 14348 C C . THR A 1 2 ? -12.474 8.827 -0.461 1.00 73.12 2 THR A C 14
ATOM 14349 O O . THR A 1 2 ? -11.948 9.793 0.096 1.00 2.54 2 THR A O 14
ATOM 14360 N N . GLN A 1 3 ? -11.766 7.826 -0.971 1.00 62.11 3 GLN A N 14
ATOM 14361 C CA . GLN A 1 3 ? -10.300 7.793 -0.912 1.00 11.11 3 GLN A CA 14
ATOM 14362 C C . GLN A 1 3 ? -9.714 7.349 -2.256 1.00 31.04 3 GLN A C 14
ATOM 14363 O O . GLN A 1 3 ? -10.110 6.314 -2.796 1.00 44.42 3 GLN A O 14
ATOM 14377 N N . LYS A 1 4 ? -8.779 8.129 -2.800 1.00 65.55 4 LYS A N 14
ATOM 14378 C CA . LYS A 1 4 ? -8.115 7.755 -4.056 1.00 31.13 4 LYS A CA 14
ATOM 14379 C C . LYS A 1 4 ? -7.260 6.501 -3.848 1.00 31.21 4 LYS A C 14
ATOM 14380 O O . LYS A 1 4 ? -7.183 5.630 -4.717 1.00 71.54 4 LYS A O 14
ATOM 14399 N N . PHE A 1 5 ? -6.620 6.426 -2.685 1.00 13.23 5 PHE A N 14
ATOM 14400 C CA . PHE A 1 5 ? -5.940 5.207 -2.248 1.00 11.41 5 PHE A CA 14
ATOM 14401 C C . PHE A 1 5 ? -6.888 4.377 -1.371 1.00 64.32 5 PHE A C 14
ATOM 14402 O O . PHE A 1 5 ? -7.115 4.701 -0.200 1.00 64.04 5 PHE A O 14
ATOM 14419 N N . THR A 1 6 ? -7.459 3.328 -1.955 1.00 55.12 6 THR A N 14
ATOM 14420 C CA . THR A 1 6 ? -8.466 2.497 -1.270 1.00 60.21 6 THR A CA 14
ATOM 14421 C C . THR A 1 6 ? -7.953 1.078 -0.988 1.00 11.34 6 THR A C 14
ATOM 14422 O O . THR A 1 6 ? -6.870 0.695 -1.419 1.00 11.34 6 THR A O 14
ATOM 14433 N N . LYS A 1 7 ? -8.749 0.301 -0.260 1.00 13.45 7 LYS A N 14
ATOM 14434 C CA . LYS A 1 7 ? -8.394 -1.085 0.070 1.00 50.13 7 LYS A CA 14
ATOM 14435 C C . LYS A 1 7 ? -8.487 -1.995 -1.163 1.00 64.11 7 LYS A C 14
ATOM 14436 O O . LYS A 1 7 ? -7.795 -3.012 -1.257 1.00 5.54 7 LYS A O 14
ATOM 14455 N N . ASP A 1 8 ? -9.348 -1.608 -2.101 1.00 21.13 8 ASP A N 14
ATOM 14456 C CA . ASP A 1 8 ? -9.632 -2.411 -3.291 1.00 34.14 8 ASP A CA 14
ATOM 14457 C C . ASP A 1 8 ? -8.490 -2.353 -4.325 1.00 53.14 8 ASP A C 14
ATOM 14458 O O . ASP A 1 8 ? -8.219 -3.335 -5.018 1.00 3.14 8 ASP A O 14
ATOM 14467 N N . MET A 1 9 ? -7.813 -1.210 -4.420 1.00 41.23 9 MET A N 14
ATOM 14468 C CA . MET A 1 9 ? -6.744 -1.027 -5.414 1.00 44.43 9 MET A CA 14
ATOM 14469 C C . MET A 1 9 ? -5.489 -1.845 -5.056 1.00 55.01 9 MET A C 14
ATOM 14470 O O . MET A 1 9 ? -5.228 -2.132 -3.886 1.00 12.03 9 MET A O 14
ATOM 14484 N N . THR A 1 10 ? -4.717 -2.216 -6.073 1.00 60.14 10 THR A N 14
ATOM 14485 C CA . THR A 1 10 ? -3.526 -3.054 -5.892 1.00 64.21 10 THR A CA 14
ATOM 14486 C C . THR A 1 10 ? -2.278 -2.228 -5.555 1.00 53.03 10 THR A C 14
ATOM 14487 O O . THR A 1 10 ? -2.236 -1.013 -5.780 1.00 33.30 10 THR A O 14
ATOM 14498 N N . PHE A 1 11 ? -1.256 -2.898 -5.017 1.00 53.34 11 PHE A N 14
ATOM 14499 C CA . PHE A 1 11 ? 0.023 -2.246 -4.707 1.00 44.20 11 PHE A CA 14
ATOM 14500 C C . PHE A 1 11 ? 0.636 -1.599 -5.959 1.00 21.15 11 PHE A C 14
ATOM 14501 O O . PHE A 1 11 ? 1.175 -0.495 -5.894 1.00 72.44 11 PHE A O 14
ATOM 14518 N N . ALA A 1 12 ? 0.544 -2.291 -7.096 1.00 14.41 12 ALA A N 14
ATOM 14519 C CA . ALA A 1 12 ? 1.029 -1.757 -8.374 1.00 41.24 12 ALA A CA 14
ATOM 14520 C C . ALA A 1 12 ? 0.370 -0.403 -8.700 1.00 45.24 12 ALA A C 14
ATOM 14521 O O . ALA A 1 12 ? 1.053 0.566 -9.047 1.00 40.53 12 ALA A O 14
ATOM 14528 N N . GLN A 1 13 ? -0.958 -0.341 -8.564 1.00 42.35 13 GLN A N 14
ATOM 14529 C CA . GLN A 1 13 ? -1.703 0.910 -8.763 1.00 63.32 13 GLN A CA 14
ATOM 14530 C C . GLN A 1 13 ? -1.203 2.015 -7.816 1.00 55.43 13 GLN A C 14
ATOM 14531 O O . GLN A 1 13 ? -0.968 3.149 -8.236 1.00 20.15 13 GLN A O 14
ATOM 14545 N N . ALA A 1 14 ? -1.049 1.677 -6.536 1.00 2.55 14 ALA A N 14
ATOM 14546 C CA . ALA A 1 14 ? -0.579 2.636 -5.527 1.00 1.34 14 ALA A CA 14
ATOM 14547 C C . ALA A 1 14 ? 0.809 3.203 -5.880 1.00 34.24 14 ALA A C 14
ATOM 14548 O O . ALA A 1 14 ? 1.000 4.422 -5.928 1.00 53.13 14 ALA A O 14
ATOM 14555 N N . LEU A 1 15 ? 1.765 2.308 -6.143 1.00 50.45 15 LEU A N 14
ATOM 14556 C CA . LEU A 1 15 ? 3.142 2.698 -6.485 1.00 20.14 15 LEU A CA 14
ATOM 14557 C C . LEU A 1 15 ? 3.193 3.624 -7.712 1.00 3.52 15 LEU A C 14
ATOM 14558 O O . LEU A 1 15 ? 3.980 4.573 -7.752 1.00 71.04 15 LEU A O 14
ATOM 14574 N N . GLN A 1 16 ? 2.363 3.339 -8.717 1.00 10.05 16 GLN A N 14
ATOM 14575 C CA . GLN A 1 16 ? 2.335 4.146 -9.944 1.00 1.25 16 GLN A CA 14
ATOM 14576 C C . GLN A 1 16 ? 1.601 5.480 -9.755 1.00 35.11 16 GLN A C 14
ATOM 14577 O O . GLN A 1 16 ? 1.965 6.484 -10.370 1.00 34.04 16 GLN A O 14
ATOM 14591 N N . THR A 1 17 ? 0.570 5.493 -8.914 1.00 13.14 17 THR A N 14
ATOM 14592 C CA . THR A 1 17 ? -0.189 6.725 -8.644 1.00 44.21 17 THR A CA 14
ATOM 14593 C C . THR A 1 17 ? 0.719 7.834 -8.096 1.00 22.54 17 THR A C 14
ATOM 14594 O O . THR A 1 17 ? 0.720 8.955 -8.602 1.00 25.42 17 THR A O 14
ATOM 14605 N N . HIS A 1 18 ? 1.492 7.513 -7.059 1.00 23.32 18 HIS A N 14
ATOM 14606 C CA . HIS A 1 18 ? 2.435 8.468 -6.461 1.00 1.53 18 HIS A CA 14
ATOM 14607 C C . HIS A 1 18 ? 3.752 7.783 -6.049 1.00 53.42 18 HIS A C 14
ATOM 14608 O O . HIS A 1 18 ? 3.740 6.713 -5.442 1.00 51.52 18 HIS A O 14
ATOM 14623 N N . PRO A 1 19 ? 4.910 8.404 -6.364 1.00 61.04 19 PRO A N 14
ATOM 14624 C CA . PRO A 1 19 ? 6.238 7.829 -6.061 1.00 51.54 19 PRO A CA 14
ATOM 14625 C C . PRO A 1 19 ? 6.456 7.557 -4.560 1.00 10.42 19 PRO A C 14
ATOM 14626 O O . PRO A 1 19 ? 6.915 6.476 -4.173 1.00 51.44 19 PRO A O 14
ATOM 14637 N N . GLY A 1 20 ? 6.094 8.531 -3.721 1.00 72.31 20 GLY A N 14
ATOM 14638 C CA . GLY A 1 20 ? 6.327 8.430 -2.279 1.00 62.54 20 GLY A CA 14
ATOM 14639 C C . GLY A 1 20 ? 5.655 7.229 -1.611 1.00 75.52 20 GLY A C 14
ATOM 14640 O O . GLY A 1 20 ? 5.993 6.877 -0.476 1.00 63.34 20 GLY A O 14
ATOM 14644 N N . VAL A 1 21 ? 4.710 6.594 -2.308 1.00 45.23 21 VAL A N 14
ATOM 14645 C CA . VAL A 1 21 ? 4.006 5.419 -1.777 1.00 3.33 21 VAL A CA 14
ATOM 14646 C C . VAL A 1 21 ? 4.984 4.300 -1.376 1.00 50.24 21 VAL A C 14
ATOM 14647 O O . VAL A 1 21 ? 4.772 3.609 -0.377 1.00 23.31 21 VAL A O 14
ATOM 14660 N N . ALA A 1 22 ? 6.065 4.145 -2.141 1.00 4.55 22 ALA A N 14
ATOM 14661 C CA . ALA A 1 22 ? 7.082 3.128 -1.845 1.00 32.13 22 ALA A CA 14
ATOM 14662 C C . ALA A 1 22 ? 7.660 3.309 -0.431 1.00 4.44 22 ALA A C 14
ATOM 14663 O O . ALA A 1 22 ? 7.721 2.361 0.357 1.00 51.13 22 ALA A O 14
ATOM 14670 N N . GLY A 1 23 ? 8.070 4.539 -0.116 1.00 60.35 23 GLY A N 14
ATOM 14671 C CA . GLY A 1 23 ? 8.601 4.845 1.208 1.00 12.55 23 GLY A CA 14
ATOM 14672 C C . GLY A 1 23 ? 7.602 4.578 2.330 1.00 41.13 23 GLY A C 14
ATOM 14673 O O . GLY A 1 23 ? 7.979 4.121 3.412 1.00 30.23 23 GLY A O 14
ATOM 14677 N N . VAL A 1 24 ? 6.327 4.868 2.072 1.00 3.23 24 VAL A N 14
ATOM 14678 C CA . VAL A 1 24 ? 5.262 4.615 3.046 1.00 65.12 24 VAL A CA 14
ATOM 14679 C C . VAL A 1 24 ? 5.113 3.112 3.330 1.00 31.31 24 VAL A C 14
ATOM 14680 O O . VAL A 1 24 ? 5.199 2.674 4.475 1.00 4.34 24 VAL A O 14
ATOM 14693 N N . LEU A 1 25 ? 4.911 2.327 2.272 1.00 44.25 25 LEU A N 14
ATOM 14694 C CA . LEU A 1 25 ? 4.730 0.878 2.401 1.00 54.31 25 LEU A CA 14
ATOM 14695 C C . LEU A 1 25 ? 5.888 0.235 3.185 1.00 44.33 25 LEU A C 14
ATOM 14696 O O . LEU A 1 25 ? 5.668 -0.542 4.113 1.00 14.43 25 LEU A O 14
ATOM 14712 N N . ARG A 1 26 ? 7.123 0.576 2.819 1.00 14.34 26 ARG A N 14
ATOM 14713 C CA . ARG A 1 26 ? 8.308 0.056 3.518 1.00 5.21 26 ARG A CA 14
ATOM 14714 C C . ARG A 1 26 ? 8.307 0.458 5.003 1.00 41.22 26 ARG A C 14
ATOM 14715 O O . ARG A 1 26 ? 8.694 -0.327 5.872 1.00 12.41 26 ARG A O 14
ATOM 14736 N N . SER A 1 27 ? 7.858 1.680 5.285 1.00 41.02 27 SER A N 14
ATOM 14737 C CA . SER A 1 27 ? 7.773 2.186 6.665 1.00 20.14 27 SER A CA 14
ATOM 14738 C C . SER A 1 27 ? 6.828 1.333 7.527 1.00 43.00 27 SER A C 14
ATOM 14739 O O . SER A 1 27 ? 7.054 1.152 8.724 1.00 71.23 27 SER A O 14
ATOM 14747 N N . TYR A 1 28 ? 5.770 0.804 6.909 1.00 2.42 28 TYR A N 14
ATOM 14748 C CA . TYR A 1 28 ? 4.775 -0.009 7.627 1.00 63.01 28 TYR A CA 14
ATOM 14749 C C . TYR A 1 28 ? 5.029 -1.522 7.487 1.00 72.43 28 TYR A C 14
ATOM 14750 O O . TYR A 1 28 ? 4.233 -2.321 7.972 1.00 62.33 28 TYR A O 14
ATOM 14768 N N . ASN A 1 29 ? 6.149 -1.900 6.860 1.00 32.32 29 ASN A N 14
ATOM 14769 C CA . ASN A 1 29 ? 6.494 -3.317 6.614 1.00 51.22 29 ASN A CA 14
ATOM 14770 C C . ASN A 1 29 ? 5.644 -3.907 5.468 1.00 53.44 29 ASN A C 14
ATOM 14771 O O . ASN A 1 29 ? 4.961 -4.923 5.623 1.00 22.20 29 ASN A O 14
ATOM 14782 N N . LEU A 1 30 ? 5.682 -3.240 4.320 1.00 50.23 30 LEU A N 14
ATOM 14783 C CA . LEU A 1 30 ? 5.068 -3.755 3.089 1.00 45.33 30 LEU A CA 14
ATOM 14784 C C . LEU A 1 30 ? 6.057 -3.687 1.915 1.00 24.12 30 LEU A C 14
ATOM 14785 O O . LEU A 1 30 ? 5.679 -3.846 0.758 1.00 42.45 30 LEU A O 14
ATOM 14801 N N . GLY A 1 31 ? 7.335 -3.482 2.224 1.00 32.30 31 GLY A N 14
ATOM 14802 C CA . GLY A 1 31 ? 8.356 -3.399 1.184 1.00 4.32 31 GLY A CA 14
ATOM 14803 C C . GLY A 1 31 ? 8.658 -4.749 0.541 1.00 55.04 31 GLY A C 14
ATOM 14804 O O . GLY A 1 31 ? 9.255 -4.818 -0.535 1.00 52.01 31 GLY A O 14
ATOM 14808 N N . CYS A 1 32 ? 8.236 -5.824 1.206 1.00 64.42 32 CYS A N 14
ATOM 14809 C CA . CYS A 1 32 ? 8.431 -7.191 0.701 1.00 51.23 32 CYS A CA 14
ATOM 14810 C C . CYS A 1 32 ? 7.511 -7.511 -0.491 1.00 43.12 32 CYS A C 14
ATOM 14811 O O . CYS A 1 32 ? 7.623 -8.578 -1.093 1.00 74.45 32 CYS A O 14
ATOM 14819 N N . ILE A 1 33 ? 6.604 -6.588 -0.833 1.00 3.54 33 ILE A N 14
ATOM 14820 C CA . ILE A 1 33 ? 5.637 -6.810 -1.924 1.00 44.10 33 ILE A CA 14
ATOM 14821 C C . ILE A 1 33 ? 6.316 -7.187 -3.251 1.00 72.33 33 ILE A C 14
ATOM 14822 O O . ILE A 1 33 ? 5.711 -7.842 -4.101 1.00 21.41 33 ILE A O 14
ATOM 14838 N N . GLY A 1 34 ? 7.562 -6.768 -3.429 1.00 64.44 34 GLY A N 14
ATOM 14839 C CA . GLY A 1 34 ? 8.316 -7.162 -4.611 1.00 43.02 34 GLY A CA 14
ATOM 14840 C C . GLY A 1 34 ? 8.810 -8.605 -4.529 1.00 51.22 34 GLY A C 14
ATOM 14841 O O . GLY A 1 34 ? 8.631 -9.391 -5.460 1.00 73.44 34 GLY A O 14
ATOM 14845 N N . CYS A 1 35 ? 9.412 -8.959 -3.394 1.00 50.22 35 CYS A N 14
ATOM 14846 C CA . CYS A 1 35 ? 9.977 -10.302 -3.192 1.00 45.21 35 CYS A CA 14
ATOM 14847 C C . CYS A 1 35 ? 8.889 -11.382 -3.126 1.00 14.14 35 CYS A C 14
ATOM 14848 O O . CYS A 1 35 ? 9.039 -12.457 -3.705 1.00 34.32 35 CYS A O 14
ATOM 14856 N N . MET A 1 36 ? 7.796 -11.099 -2.413 1.00 44.32 36 MET A N 14
ATOM 14857 C CA . MET A 1 36 ? 6.698 -12.071 -2.263 1.00 43.14 36 MET A CA 14
ATOM 14858 C C . MET A 1 36 ? 5.715 -12.019 -3.448 1.00 25.35 36 MET A C 14
ATOM 14859 O O . MET A 1 36 ? 4.797 -12.834 -3.538 1.00 33.34 36 MET A O 14
ATOM 14873 N N . GLY A 1 37 ? 5.915 -11.063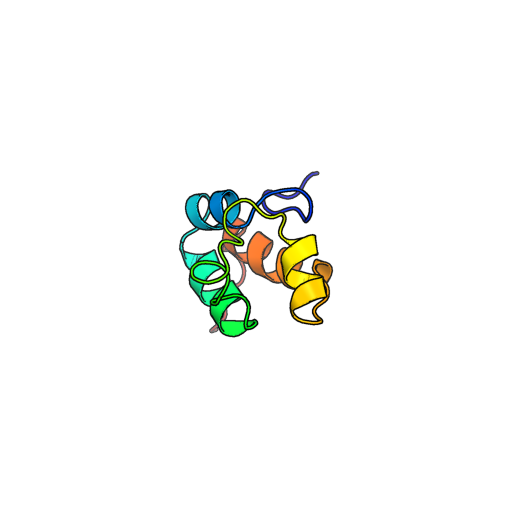 -4.356 1.00 15.03 37 GLY A N 14
ATOM 14874 C CA . GLY A 1 37 ? 5.060 -10.950 -5.538 1.00 32.42 37 GLY A CA 14
ATOM 14875 C C . GLY A 1 37 ? 3.623 -10.539 -5.220 1.00 44.23 37 GLY A C 14
ATOM 14876 O O . GLY A 1 37 ? 2.668 -11.172 -5.676 1.00 52.30 37 GLY A O 14
ATOM 14880 N N . ALA A 1 38 ? 3.465 -9.469 -4.446 1.00 52.25 38 ALA A N 14
ATOM 14881 C CA . ALA A 1 38 ? 2.136 -8.959 -4.075 1.00 14.45 38 ALA A CA 14
ATOM 14882 C C . ALA A 1 38 ? 1.745 -7.720 -4.903 1.00 62.14 38 ALA A C 14
ATOM 14883 O O . ALA A 1 38 ? 0.879 -6.944 -4.507 1.00 3.04 38 ALA A O 14
ATOM 14890 N N . GLN A 1 39 ? 2.368 -7.556 -6.071 1.00 61.02 39 GLN A N 14
ATOM 14891 C CA . GLN A 1 39 ? 2.124 -6.384 -6.931 1.00 4.32 39 GLN A CA 14
ATOM 14892 C C . GLN A 1 39 ? 0.667 -6.321 -7.422 1.00 10.32 39 GLN A C 14
ATOM 14893 O O . GLN A 1 39 ? 0.018 -5.274 -7.349 1.00 64.10 39 GLN A O 14
ATOM 14907 N N . ASN A 1 40 ? 0.158 -7.452 -7.908 1.00 51.00 40 ASN A N 14
ATOM 14908 C CA . ASN A 1 40 ? -1.210 -7.530 -8.443 1.00 72.20 40 ASN A CA 14
ATOM 14909 C C . ASN A 1 40 ? -2.244 -7.746 -7.323 1.00 63.22 40 ASN A C 14
ATOM 14910 O O . ASN A 1 40 ? -3.431 -7.943 -7.588 1.00 44.11 40 ASN A O 14
ATOM 14921 N N . GLU A 1 41 ? -1.789 -7.700 -6.075 1.00 72.14 41 GLU A N 14
ATOM 14922 C CA . GLU A 1 41 ? -2.666 -7.915 -4.919 1.00 60.34 41 GLU A CA 14
ATOM 14923 C C . GLU A 1 41 ? -3.158 -6.579 -4.337 1.00 42.12 41 GLU A C 14
ATOM 14924 O O . GLU A 1 41 ? -2.448 -5.571 -4.384 1.00 52.23 41 GLU A O 14
ATOM 14936 N N . SER A 1 42 ? -4.379 -6.573 -3.798 1.00 44.11 42 SER A N 14
ATOM 14937 C CA . SER A 1 42 ? -4.971 -5.350 -3.231 1.00 22.22 42 SER A CA 14
ATOM 14938 C C . SER A 1 42 ? -4.290 -4.948 -1.912 1.00 4.22 42 SER A C 14
ATOM 14939 O O . SER A 1 42 ? -3.836 -5.804 -1.148 1.00 73.45 42 SER A O 14
ATOM 14947 N N . LEU A 1 43 ? -4.261 -3.641 -1.640 1.00 52.10 43 LEU A N 14
ATOM 14948 C CA . LEU A 1 43 ? -3.616 -3.096 -0.434 1.00 70.44 43 LEU A CA 14
ATOM 14949 C C . LEU A 1 43 ? -4.108 -3.783 0.851 1.00 1.14 43 LEU A C 14
ATOM 14950 O O . LEU A 1 43 ? -3.312 -4.124 1.728 1.00 51.23 43 LEU A O 14
ATOM 14966 N N . GLU A 1 44 ? -5.418 -3.989 0.953 1.00 54.11 44 GLU A N 14
ATOM 14967 C CA . GLU A 1 44 ? -6.005 -4.652 2.123 1.00 20.14 44 GLU A CA 14
ATOM 14968 C C . GLU A 1 44 ? -5.453 -6.074 2.311 1.00 35.35 44 GLU A C 14
ATOM 14969 O O . GLU A 1 44 ? -5.068 -6.466 3.416 1.00 63.21 44 GLU A O 14
ATOM 14981 N N . GLN A 1 45 ? -5.408 -6.835 1.223 1.00 21.45 45 GLN A N 14
ATOM 14982 C CA . GLN A 1 45 ? -4.940 -8.224 1.264 1.00 44.41 45 GLN A CA 14
ATOM 14983 C C . GLN A 1 45 ? -3.467 -8.306 1.705 1.00 32.32 45 GLN A C 14
ATOM 14984 O O . GLN A 1 45 ? -3.089 -9.177 2.494 1.00 44.54 45 GLN A O 14
ATOM 14998 N N . GLY A 1 46 ? -2.644 -7.391 1.198 1.00 51.35 46 GLY A N 14
ATOM 14999 C CA . GLY A 1 46 ? -1.246 -7.322 1.610 1.00 33.10 46 GLY A CA 14
ATOM 15000 C C . GLY A 1 46 ? -1.074 -6.850 3.053 1.00 50.13 46 GLY A C 14
ATOM 15001 O O . GLY A 1 46 ? -0.219 -7.357 3.785 1.00 61.01 46 GLY A O 14
ATOM 15005 N N . ALA A 1 47 ? -1.890 -5.878 3.462 1.00 2.52 47 ALA A N 14
ATOM 15006 C CA . ALA A 1 47 ? -1.876 -5.373 4.841 1.00 12.44 47 ALA A CA 14
ATOM 15007 C C . ALA A 1 47 ? -2.119 -6.506 5.851 1.00 34.12 47 ALA A C 14
ATOM 15008 O O . ALA A 1 47 ? -1.306 -6.744 6.748 1.00 45.31 47 ALA A O 14
ATOM 15015 N N . ASN A 1 48 ? -3.235 -7.219 5.683 1.00 41.21 48 ASN A N 14
ATOM 15016 C CA . ASN A 1 48 ? -3.570 -8.355 6.556 1.00 4.33 48 ASN A CA 14
ATOM 15017 C C . ASN A 1 48 ? -2.498 -9.455 6.496 1.00 30.01 48 ASN A C 14
ATOM 15018 O O . ASN A 1 48 ? -2.274 -10.165 7.476 1.00 14.22 48 ASN A O 14
ATOM 15029 N N . ALA A 1 49 ? -1.826 -9.577 5.352 1.00 43.13 49 ALA A N 14
ATOM 15030 C CA . ALA A 1 49 ? -0.747 -10.559 5.187 1.00 23.42 49 ALA A CA 14
ATOM 15031 C C . ALA A 1 49 ? 0.446 -10.260 6.111 1.00 23.42 49 ALA A C 14
ATOM 15032 O O . ALA A 1 49 ? 1.130 -11.172 6.572 1.00 63.21 49 ALA A O 14
ATOM 15039 N N . HIS A 1 50 ? 0.695 -8.976 6.372 1.00 31.04 50 HIS A N 14
ATOM 15040 C CA . HIS A 1 50 ? 1.788 -8.556 7.264 1.00 33.35 50 HIS A CA 14
ATOM 15041 C C . HIS A 1 50 ? 1.259 -8.101 8.639 1.00 3.23 50 HIS A C 14
ATOM 15042 O O . HIS A 1 50 ? 2.005 -7.535 9.441 1.00 42.41 50 HIS A O 14
ATOM 15057 N N . GLY A 1 51 ? -0.024 -8.365 8.904 1.00 14.30 51 GLY A N 14
ATOM 15058 C CA . GLY A 1 51 ? -0.630 -7.998 10.185 1.00 13.13 51 GLY A CA 14
ATOM 15059 C C . GLY A 1 51 ? -0.730 -6.489 10.395 1.00 12.40 51 GLY A C 14
ATOM 15060 O O . GLY A 1 51 ? -0.314 -5.964 11.433 1.00 12.51 51 GLY A O 14
ATOM 15064 N N . LEU A 1 52 ? -1.280 -5.791 9.407 1.00 73.53 52 LEU A N 14
ATOM 15065 C CA . LEU A 1 52 ? -1.398 -4.329 9.451 1.00 32.41 52 LEU A CA 14
ATOM 15066 C C . LEU A 1 52 ? -2.850 -3.869 9.258 1.00 34.41 52 LEU A C 14
ATOM 15067 O O . LEU A 1 52 ? -3.602 -4.461 8.484 1.00 62.30 52 LEU A O 14
ATOM 15083 N N . ASN A 1 53 ? -3.239 -2.806 9.959 1.00 71.21 53 ASN A N 14
ATOM 15084 C CA . ASN A 1 53 ? -4.557 -2.197 9.759 1.00 63.33 53 ASN A CA 14
ATOM 15085 C C . ASN A 1 53 ? -4.584 -1.392 8.446 1.00 73.31 53 ASN A C 14
ATOM 15086 O O . ASN A 1 53 ? -3.886 -0.381 8.311 1.00 31.11 53 ASN A O 14
ATOM 15097 N N . VAL A 1 54 ? -5.401 -1.837 7.491 1.00 24.20 54 VAL A N 14
ATOM 15098 C CA . VAL A 1 54 ? -5.509 -1.178 6.182 1.00 53.34 54 VAL 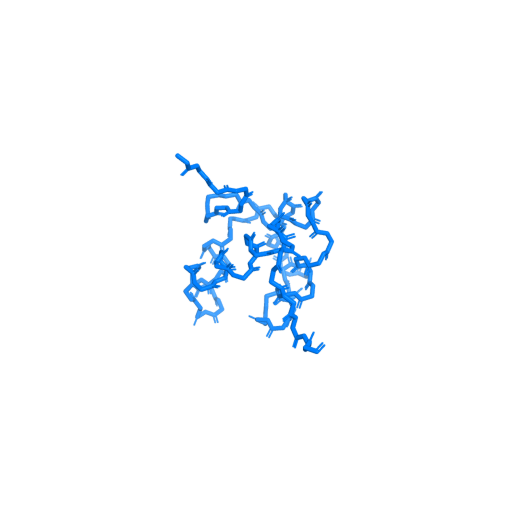A CA 14
ATOM 15099 C C . VAL A 1 54 ? -5.887 0.314 6.311 1.00 31.04 54 VAL A C 14
ATOM 15100 O O . VAL A 1 54 ? -5.415 1.152 5.541 1.00 43.01 54 VAL A O 14
ATOM 15113 N N . GLU A 1 55 ? -6.722 0.638 7.302 1.00 31.11 55 GLU A N 14
ATOM 15114 C CA . GLU A 1 55 ? -7.167 2.022 7.528 1.00 44.52 55 GLU A CA 14
ATOM 15115 C C . GLU A 1 55 ? -5.983 2.970 7.776 1.00 44.25 55 GLU A C 14
ATOM 15116 O O . GLU A 1 55 ? -5.870 4.024 7.141 1.00 33.34 55 GLU A O 14
ATOM 15128 N N . ASP A 1 56 ? -5.095 2.586 8.692 1.00 3.41 56 ASP A N 14
ATOM 15129 C CA . ASP A 1 56 ? -3.966 3.436 9.079 1.00 14.31 56 ASP A CA 14
ATOM 15130 C C . ASP A 1 56 ? -3.003 3.656 7.900 1.00 74.45 56 ASP A C 14
ATOM 15131 O O . ASP A 1 56 ? -2.457 4.749 7.722 1.00 75.35 56 ASP A O 14
ATOM 15140 N N . ILE A 1 57 ? -2.813 2.616 7.092 1.00 33.42 57 ILE A N 14
ATOM 15141 C CA . ILE A 1 57 ? -1.962 2.704 5.901 1.00 14.14 57 ILE A CA 14
ATOM 15142 C C . ILE A 1 57 ? -2.561 3.667 4.860 1.00 5.11 57 ILE A C 14
ATOM 15143 O O . ILE A 1 57 ? -1.896 4.601 4.402 1.00 53.21 57 ILE A O 14
ATOM 15159 N N . LEU A 1 58 ? -3.828 3.440 4.500 1.00 40.11 58 LEU A N 14
ATOM 15160 C CA . LEU A 1 58 ? -4.527 4.283 3.519 1.00 2.21 58 LEU A CA 14
ATOM 15161 C C . LEU A 1 58 ? -4.502 5.764 3.926 1.00 55.15 58 LEU A C 14
ATOM 15162 O O . LEU A 1 58 ? -4.437 6.651 3.074 1.00 64.15 58 LEU A O 14
ATOM 15178 N N . ARG A 1 59 ? -4.561 6.018 5.233 1.00 34.42 59 ARG A N 14
ATOM 15179 C CA . ARG A 1 59 ? -4.484 7.381 5.769 1.00 72.45 59 ARG A CA 14
ATOM 15180 C C . ARG A 1 59 ? -3.243 8.128 5.245 1.00 30.11 59 ARG A C 14
ATOM 15181 O O . ARG A 1 59 ? -3.358 9.203 4.651 1.00 64.01 59 ARG A O 14
ATOM 15202 N N . ASP A 1 60 ? -2.063 7.544 5.451 1.00 63.35 60 ASP A N 14
ATOM 15203 C CA . ASP A 1 60 ? -0.807 8.182 5.039 1.00 45.15 60 ASP A CA 14
ATOM 15204 C C . ASP A 1 60 ? -0.669 8.211 3.503 1.00 35.13 60 ASP A C 14
ATOM 15205 O O . ASP A 1 60 ? -0.107 9.153 2.935 1.00 12.42 60 ASP A O 14
ATOM 15214 N N . LEU A 1 61 ? -1.204 7.185 2.837 1.00 20.52 61 LEU A N 14
ATOM 15215 C CA . LEU A 1 61 ? -1.193 7.121 1.368 1.00 43.31 61 LEU A CA 14
ATOM 15216 C C . LEU A 1 61 ? -1.988 8.282 0.741 1.00 1.21 61 LEU A C 14
ATOM 15217 O O . LEU A 1 61 ? -1.483 8.997 -0.127 1.00 71.13 61 LEU A O 14
ATOM 15233 N N . ASN A 1 62 ? -3.231 8.478 1.186 1.00 24.10 62 ASN A N 14
ATOM 15234 C CA . ASN A 1 62 ? -4.058 9.588 0.689 1.00 3.13 62 ASN A CA 14
ATOM 15235 C C . ASN A 1 62 ? -3.481 10.948 1.114 1.00 50.11 62 ASN A C 14
ATOM 15236 O O . ASN A 1 62 ? -3.664 11.955 0.426 1.00 45.12 62 ASN A O 14
ATOM 15247 N N . ALA A 1 63 ? -2.772 10.969 2.244 1.00 52.44 63 ALA A N 14
ATOM 15248 C CA . ALA A 1 63 ? -2.081 12.178 2.705 1.00 41.53 63 ALA A CA 14
ATOM 15249 C C . ALA A 1 63 ? -1.003 12.627 1.698 1.00 21.15 63 ALA A C 14
ATOM 15250 O O . ALA A 1 63 ? -0.646 13.804 1.642 1.00 21.21 63 ALA A O 14
ATOM 15257 N N . LEU A 1 64 ? -0.485 11.683 0.905 1.00 63.23 64 LEU A N 14
ATOM 15258 C CA . LEU A 1 64 ? 0.453 12.005 -0.182 1.00 35.11 64 LEU A CA 14
ATOM 15259 C C . LEU A 1 64 ? -0.250 12.791 -1.301 1.00 3.22 64 LEU A C 14
ATOM 15260 O O . LEU A 1 64 ? 0.360 13.621 -1.977 1.00 24.55 64 LEU A O 14
ATOM 15276 N N . ALA A 1 65 ? -1.537 12.511 -1.492 1.00 53.45 65 ALA A N 14
ATOM 15277 C CA . ALA A 1 65 ? -2.344 13.208 -2.500 1.00 1.24 65 ALA A CA 14
ATOM 15278 C C . ALA A 1 65 ? -2.825 14.578 -1.994 1.00 33.10 65 ALA A C 14
ATOM 15279 O O . ALA A 1 65 ? -2.977 15.524 -2.774 1.00 22.41 65 ALA A O 14
ATOM 15286 N N . LEU A 1 66 ? -3.088 14.670 -0.693 1.00 44.51 66 LEU A N 14
ATOM 15287 C CA . LEU A 1 66 ? -3.509 15.931 -0.066 1.00 50.14 66 LEU A CA 14
ATOM 15288 C C . LEU A 1 66 ? -2.310 16.861 0.190 1.00 62.34 66 LEU A C 14
ATOM 15289 O O . LEU A 1 66 ? -2.453 18.081 0.184 1.00 2.44 66 LEU A O 14
ATOM 15305 N N . GLU A 1 67 ? -1.138 16.267 0.438 1.00 61.13 67 GLU A N 14
ATOM 15306 C CA . GLU A 1 67 ? 0.110 17.020 0.675 1.00 44.01 67 GLU A CA 14
ATOM 15307 C C . GLU A 1 67 ? 0.046 17.898 1.943 1.00 74.20 67 GLU A C 14
ATOM 15308 O O . GLU A 1 67 ? 0.920 18.737 2.169 1.00 23.01 67 GLU A O 14
ATOM 15320 N N . HIS A 1 68 ? -0.976 17.697 2.777 1.00 24.15 68 HIS A N 14
ATOM 15321 C CA . HIS A 1 68 ? -1.134 18.484 4.008 1.00 15.02 68 HIS A CA 14
ATOM 15322 C C . HIS A 1 68 ? -0.613 17.735 5.243 1.00 2.11 68 HIS A C 14
ATOM 15323 O O . HIS A 1 68 ? -1.129 16.682 5.611 1.00 74.34 68 HIS A O 14
ATOM 15338 N N . HIS A 1 69 ? 0.431 18.282 5.862 1.00 14.12 69 HIS A N 14
ATOM 15339 C CA . HIS A 1 69 ? 0.944 17.775 7.144 1.00 44.45 69 HIS A CA 14
ATOM 15340 C C . HIS A 1 69 ? 1.373 18.933 8.061 1.00 43.35 69 HIS A C 14
ATOM 15341 O O . HIS A 1 69 ? 1.146 18.899 9.271 1.00 63.33 69 HIS A O 14
ATOM 15356 N N . HIS A 1 70 ? 2.007 19.949 7.474 1.00 32.13 70 HIS A N 14
ATOM 15357 C CA . HIS A 1 70 ? 2.452 21.138 8.221 1.00 14.12 70 HIS A CA 14
ATOM 15358 C C . HIS A 1 70 ? 1.668 22.398 7.810 1.00 11.35 70 HIS A C 14
ATOM 15359 O O . HIS A 1 70 ? 1.255 23.186 8.662 1.00 51.41 70 HIS A O 14
ATOM 15374 N N . HIS A 1 71 ? 1.476 22.590 6.505 1.00 34.21 71 HIS A N 14
ATOM 15375 C CA . HIS A 1 71 ? 0.735 23.754 5.998 1.00 40.14 71 HIS A CA 14
ATOM 15376 C C . HIS A 1 71 ? -0.779 23.557 6.192 1.00 43.15 71 HIS A C 14
ATOM 15377 O O . HIS A 1 71 ? -1.418 22.799 5.461 1.00 13.40 71 HIS A O 14
ATOM 15392 N N . HIS A 1 72 ? -1.339 24.238 7.188 1.00 62.52 72 HIS A N 14
ATOM 15393 C CA . HIS A 1 72 ? -2.751 24.069 7.549 1.00 42.10 72 HIS A CA 14
ATOM 15394 C C . HIS A 1 72 ? -3.658 25.119 6.890 1.00 2.11 72 HIS A C 14
ATOM 15395 O O . HIS A 1 72 ? -3.272 26.275 6.701 1.00 14.01 72 HIS A O 14
ATOM 15410 N N . HIS A 1 73 ? -4.871 24.695 6.544 1.00 54.42 73 HIS A N 14
ATOM 15411 C CA . HIS A 1 73 ? -5.911 25.602 6.050 1.00 72.15 73 HIS A CA 14
ATOM 15412 C C . HIS A 1 73 ? -7.179 25.496 6.921 1.00 74.34 73 HIS A C 14
ATOM 15413 O O . HIS A 1 73 ? -8.027 24.616 6.647 1.00 38.62 73 HIS A O 14
ATOM 15429 N N . MET A 1 1 ? -16.817 13.654 -1.630 1.00 5.13 1 MET A N 15
ATOM 15430 C CA . MET A 1 1 ? -15.337 13.501 -1.682 1.00 35.31 1 MET A CA 15
ATOM 15431 C C . MET A 1 1 ? -14.938 12.109 -2.198 1.00 75.15 1 MET A C 15
ATOM 15432 O O . MET A 1 1 ? -15.655 11.130 -1.990 1.00 43.23 1 MET A O 15
ATOM 15448 N N . THR A 1 2 ? -13.796 12.028 -2.877 1.00 25.44 2 THR A N 15
ATOM 15449 C CA . THR A 1 2 ? -13.243 10.737 -3.325 1.00 14.43 2 THR A CA 15
ATOM 15450 C C . THR A 1 2 ? -11.770 10.600 -2.911 1.00 33.03 2 THR A C 15
ATOM 15451 O O . THR A 1 2 ? -11.190 11.528 -2.343 1.00 43.31 2 THR A O 15
ATOM 15462 N N . GLN A 1 3 ? -11.172 9.443 -3.197 1.00 13.01 3 GLN A N 15
ATOM 15463 C CA . GLN A 1 3 ? -9.780 9.161 -2.812 1.00 41.54 3 GLN A CA 15
ATOM 15464 C C . GLN A 1 3 ? -8.978 8.555 -3.973 1.00 50.41 3 GLN A C 15
ATOM 15465 O O . GLN A 1 3 ? -9.541 8.002 -4.918 1.00 10.14 3 GLN A O 15
ATOM 15479 N N . LYS A 1 4 ? -7.655 8.666 -3.893 1.00 11.40 4 LYS A N 15
ATOM 15480 C CA . LYS A 1 4 ? -6.761 8.057 -4.885 1.00 1.33 4 LYS A CA 15
ATOM 15481 C C . LYS A 1 4 ? -6.192 6.722 -4.383 1.00 61.31 4 LYS A C 15
ATOM 15482 O O . LYS A 1 4 ? -5.549 5.990 -5.140 1.00 33.24 4 LYS A O 15
ATOM 15501 N N . PHE A 1 5 ? -6.416 6.415 -3.105 1.00 2.34 5 PHE A N 15
ATOM 15502 C CA . PHE A 1 5 ? -5.924 5.166 -2.509 1.00 63.50 5 PHE A CA 15
ATOM 15503 C C . PHE A 1 5 ? -7.011 4.476 -1.669 1.00 24.22 5 PHE A C 15
ATOM 15504 O O . PHE A 1 5 ? -7.466 5.015 -0.655 1.00 12.10 5 PHE A O 15
ATOM 15521 N N . THR A 1 6 ? -7.421 3.286 -2.104 1.00 10.30 6 THR A N 15
ATOM 15522 C CA . THR A 1 6 ? -8.431 2.486 -1.389 1.00 5.21 6 THR A CA 15
ATOM 15523 C C . THR A 1 6 ? -7.890 1.103 -1.009 1.00 41.13 6 THR A C 15
ATOM 15524 O O . THR A 1 6 ? -6.848 0.676 -1.499 1.00 31.22 6 THR A O 15
ATOM 15535 N N . LYS A 1 7 ? -8.611 0.400 -0.142 1.00 32.31 7 LYS A N 15
ATOM 15536 C CA . LYS A 1 7 ? -8.194 -0.936 0.307 1.00 43.15 7 LYS A CA 15
ATOM 15537 C C . LYS A 1 7 ? -8.312 -1.974 -0.820 1.00 3.33 7 LYS A C 15
ATOM 15538 O O . LYS A 1 7 ? -7.618 -2.995 -0.817 1.00 20.31 7 LYS A O 15
ATOM 15557 N N . ASP A 1 8 ? -9.197 -1.697 -1.776 1.00 14.14 8 ASP A N 15
ATOM 15558 C CA . ASP A 1 8 ? -9.530 -2.650 -2.840 1.00 63.41 8 ASP A CA 15
ATOM 15559 C C . ASP A 1 8 ? -8.477 -2.662 -3.967 1.00 52.11 8 ASP A C 15
ATOM 15560 O O . ASP A 1 8 ? -8.235 -3.698 -4.592 1.00 14.33 8 ASP A O 15
ATOM 15569 N N . MET A 1 9 ? -7.852 -1.512 -4.222 1.00 52.22 9 MET A N 15
ATOM 15570 C CA . MET A 1 9 ? -6.881 -1.384 -5.318 1.00 31.32 9 MET A CA 15
ATOM 15571 C C . MET A 1 9 ? -5.582 -2.157 -5.033 1.00 21.21 9 MET A C 15
ATOM 15572 O O . MET A 1 9 ? -5.253 -2.448 -3.881 1.00 42.45 9 MET A O 15
ATOM 15586 N N . THR A 1 10 ? -4.841 -2.471 -6.093 1.00 30.13 10 THR A N 15
ATOM 15587 C CA . THR A 1 10 ? -3.610 -3.267 -5.976 1.00 12.40 10 THR A CA 15
ATOM 15588 C C . THR A 1 10 ? -2.394 -2.402 -5.615 1.00 53.53 10 THR A C 15
ATOM 15589 O O . THR A 1 10 ? -2.378 -1.192 -5.870 1.00 71.31 10 THR A O 15
ATOM 15600 N N . PHE A 1 11 ? -1.371 -3.031 -5.024 1.00 13.20 11 PHE A N 15
ATOM 15601 C CA . PHE A 1 11 ? -0.122 -2.334 -4.682 1.00 23.11 11 PHE A CA 15
ATOM 15602 C C . PHE A 1 11 ? 0.498 -1.640 -5.905 1.00 70.40 11 PHE A C 15
ATOM 15603 O O . PHE A 1 11 ? 0.942 -0.492 -5.820 1.00 63.14 11 PHE A O 15
ATOM 15620 N N . ALA A 1 12 ? 0.516 -2.335 -7.043 1.00 21.00 12 ALA A N 15
ATOM 15621 C CA . ALA A 1 12 ? 1.091 -1.790 -8.277 1.00 43.02 12 ALA A CA 15
ATOM 15622 C C . ALA A 1 12 ? 0.445 -0.448 -8.656 1.00 51.31 12 ALA A C 15
ATOM 15623 O O . ALA A 1 12 ? 1.140 0.547 -8.877 1.00 70.02 12 ALA A O 15
ATOM 15630 N N . GLN A 1 13 ? -0.888 -0.424 -8.697 1.00 53.30 13 GLN A N 15
ATOM 15631 C CA . GLN A 1 13 ? -1.636 0.795 -9.036 1.00 53.44 13 GLN A CA 15
ATOM 15632 C C . GLN A 1 13 ? -1.263 1.958 -8.103 1.00 10.01 13 GLN A C 15
ATOM 15633 O O . GLN A 1 13 ? -1.016 3.080 -8.555 1.00 50.02 13 GLN A O 15
ATOM 15647 N N . ALA A 1 14 ? -1.217 1.680 -6.802 1.00 43.11 14 ALA A N 15
ATOM 15648 C CA . ALA A 1 14 ? -0.838 2.686 -5.802 1.00 14.42 14 ALA A CA 15
ATOM 15649 C C . ALA A 1 14 ? 0.573 3.239 -6.068 1.00 72.23 14 ALA A C 15
ATOM 15650 O O . ALA A 1 14 ? 0.783 4.455 -6.084 1.00 42.10 14 ALA A O 15
ATOM 15657 N N . LEU A 1 15 ? 1.527 2.334 -6.293 1.00 44.43 15 LEU A N 15
ATOM 15658 C CA . LEU A 1 15 ? 2.920 2.711 -6.576 1.00 23.12 15 LEU A CA 15
ATOM 15659 C C . LEU A 1 15 ? 3.036 3.586 -7.836 1.00 73.43 15 LEU A C 15
ATOM 15660 O O . LEU A 1 15 ? 3.895 4.465 -7.913 1.00 22.31 15 LEU A O 15
ATOM 15676 N N . GLN A 1 16 ? 2.178 3.337 -8.825 1.00 22.40 16 GLN A N 15
ATOM 15677 C CA . GLN A 1 16 ? 2.177 4.132 -10.061 1.00 31.41 16 GLN A CA 15
ATOM 15678 C C . GLN A 1 16 ? 1.517 5.502 -9.841 1.00 53.20 16 GLN A C 15
ATOM 15679 O O . GLN A 1 16 ? 1.962 6.515 -10.391 1.00 11.33 16 GLN A O 15
ATOM 15693 N N . THR A 1 17 ? 0.458 5.523 -9.029 1.00 32.10 17 THR A N 15
ATOM 15694 C CA . THR A 1 17 ? -0.292 6.760 -8.747 1.00 12.03 17 THR A CA 15
ATOM 15695 C C . THR A 1 17 ? 0.611 7.847 -8.137 1.00 42.45 17 THR A C 15
ATOM 15696 O O . THR A 1 17 ? 0.640 8.984 -8.610 1.00 14.33 17 THR A O 15
ATOM 15707 N N . HIS A 1 18 ? 1.346 7.496 -7.078 1.00 33.53 18 HIS A N 15
ATOM 15708 C CA . HIS A 1 18 ? 2.314 8.417 -6.461 1.00 55.24 18 HIS A CA 15
ATOM 15709 C C . HIS A 1 18 ? 3.538 7.657 -5.919 1.00 35.40 18 HIS A C 15
ATOM 15710 O O . HIS A 1 18 ? 3.408 6.564 -5.372 1.00 2.13 18 HIS A O 15
ATOM 15725 N N . PRO A 1 19 ? 4.743 8.248 -6.043 1.00 35.33 19 PRO A N 15
ATOM 15726 C CA . PRO A 1 19 ? 6.001 7.581 -5.659 1.00 54.22 19 PRO A CA 15
ATOM 15727 C C . PRO A 1 19 ? 6.209 7.507 -4.136 1.00 62.41 19 PRO A C 15
ATOM 15728 O O . PRO A 1 19 ? 6.939 6.645 -3.639 1.00 62.11 19 PRO A O 15
ATOM 15739 N N . GLY A 1 20 ? 5.565 8.413 -3.398 1.00 23.41 20 GLY A N 15
ATOM 15740 C CA . GLY A 1 20 ? 5.650 8.398 -1.939 1.00 2.42 20 GLY A CA 15
ATOM 15741 C C . GLY A 1 20 ? 5.094 7.118 -1.322 1.00 55.50 20 GLY A C 15
ATOM 15742 O O . GLY A 1 20 ? 5.485 6.727 -0.220 1.00 14.12 20 GLY A O 15
ATOM 15746 N N . VAL A 1 21 ? 4.188 6.460 -2.050 1.00 50.44 21 VAL A N 15
ATOM 15747 C CA . VAL A 1 21 ? 3.583 5.203 -1.601 1.00 25.51 21 VAL A CA 15
ATOM 15748 C C . VAL A 1 21 ? 4.655 4.154 -1.273 1.00 14.51 21 VAL A C 15
ATOM 15749 O O . VAL A 1 21 ? 4.544 3.429 -0.286 1.00 53.11 21 VAL A O 15
ATOM 15762 N N . ALA A 1 22 ? 5.702 4.097 -2.093 1.00 32.32 22 ALA A N 15
ATOM 15763 C CA . ALA A 1 22 ? 6.812 3.165 -1.865 1.00 34.31 22 ALA A CA 15
ATOM 15764 C C . ALA A 1 22 ? 7.457 3.387 -0.486 1.00 13.53 22 ALA A C 15
ATOM 15765 O O . ALA A 1 22 ? 7.640 2.442 0.286 1.00 4.43 22 ALA A O 15
ATOM 15772 N N . GLY A 1 23 ? 7.782 4.644 -0.179 1.00 24.44 23 GLY A N 15
ATOM 15773 C CA . GLY A 1 23 ? 8.366 4.981 1.119 1.00 32.34 23 GLY A CA 15
ATOM 15774 C C . GLY A 1 23 ? 7.456 4.614 2.290 1.00 34.41 23 GLY A C 15
ATOM 15775 O O . GLY A 1 23 ? 7.926 4.148 3.331 1.00 74.12 23 GLY A O 15
ATOM 15779 N N . VAL A 1 24 ? 6.149 4.811 2.118 1.00 32.31 24 VAL A N 15
ATOM 15780 C CA . VAL A 1 24 ? 5.169 4.463 3.153 1.00 22.32 24 VAL A CA 15
ATOM 15781 C C . VAL A 1 24 ? 5.076 2.939 3.349 1.00 70.15 24 VAL A C 15
ATOM 15782 O O . VAL A 1 24 ? 5.187 2.442 4.468 1.00 2.31 24 VAL A O 15
ATOM 15795 N N . LEU A 1 25 ? 4.892 2.201 2.254 1.00 1.33 25 LEU A N 15
ATOM 15796 C CA . LEU A 1 25 ? 4.800 0.735 2.316 1.00 12.32 25 LEU A CA 15
ATOM 15797 C C . LEU A 1 25 ? 6.048 0.122 2.972 1.00 71.44 25 LEU A C 15
ATOM 15798 O O . LEU A 1 25 ? 5.943 -0.747 3.840 1.00 50.21 25 LEU A O 15
ATOM 15814 N N . ARG A 1 26 ? 7.228 0.585 2.558 1.00 54.13 26 ARG A N 15
ATOM 15815 C CA . ARG A 1 26 ? 8.493 0.126 3.150 1.00 21.41 26 ARG A CA 15
ATOM 15816 C C . ARG A 1 26 ? 8.561 0.463 4.651 1.00 31.44 26 ARG A C 15
ATOM 15817 O O . ARG A 1 26 ? 9.110 -0.300 5.449 1.00 65.03 26 ARG A O 15
ATOM 15838 N N . SER A 1 27 ? 7.989 1.606 5.029 1.00 3.34 27 SER A N 15
ATOM 15839 C CA . SER A 1 27 ? 7.909 2.008 6.444 1.00 72.20 27 SER A CA 15
ATOM 15840 C C . SER A 1 27 ? 6.935 1.114 7.229 1.00 60.53 27 SER A C 15
ATOM 15841 O O . SER A 1 27 ? 7.142 0.829 8.411 1.00 51.22 27 SER A O 15
ATOM 15849 N N . TYR A 1 28 ? 5.871 0.672 6.560 1.00 63.35 28 TYR A N 15
ATOM 15850 C CA . TYR A 1 28 ? 4.861 -0.199 7.177 1.00 10.34 28 TYR A CA 15
ATOM 15851 C C . TYR A 1 28 ? 5.127 -1.687 6.878 1.00 34.43 28 TYR A C 15
ATOM 15852 O O . TYR A 1 28 ? 4.196 -2.480 6.754 1.00 54.11 28 TYR A O 15
ATOM 15870 N N . ASN A 1 29 ? 6.405 -2.050 6.745 1.00 41.35 29 ASN A N 15
ATOM 15871 C CA . ASN A 1 29 ? 6.827 -3.459 6.592 1.00 72.53 29 ASN A CA 15
ATOM 15872 C C . ASN A 1 29 ? 6.402 -4.073 5.235 1.00 14.05 29 ASN A C 15
ATOM 15873 O O . ASN A 1 29 ? 6.832 -5.174 4.879 1.00 23.14 29 ASN A O 15
ATOM 15884 N N . LEU A 1 30 ? 5.578 -3.360 4.470 1.00 0.32 30 LEU A N 15
ATOM 15885 C CA . LEU A 1 30 ? 5.074 -3.865 3.185 1.00 43.32 30 LEU A CA 15
ATOM 15886 C C . LEU A 1 30 ? 6.122 -3.735 2.064 1.00 4.52 30 LEU A C 15
ATOM 15887 O O . LEU A 1 30 ? 5.857 -4.071 0.912 1.00 44.45 30 LEU A O 15
ATOM 15903 N N . GLY A 1 31 ? 7.322 -3.273 2.412 1.00 65.24 31 GLY A N 15
ATOM 15904 C CA . GLY A 1 31 ? 8.396 -3.131 1.428 1.00 42.11 31 GLY A CA 15
ATOM 15905 C C . GLY A 1 31 ? 8.826 -4.453 0.789 1.00 44.25 31 GLY A C 15
ATOM 15906 O O . GLY A 1 31 ? 9.555 -4.458 -0.204 1.00 34.21 31 GLY A O 15
ATOM 15910 N N . CYS A 1 32 ? 8.372 -5.571 1.355 1.00 13.43 32 CYS A N 15
ATOM 15911 C CA . CYS A 1 32 ? 8.699 -6.907 0.830 1.00 14.33 32 CYS A CA 15
ATOM 15912 C C . CYS A 1 32 ? 7.676 -7.397 -0.214 1.00 21.44 32 CYS A C 15
ATOM 15913 O O . CYS A 1 32 ? 7.716 -8.558 -0.632 1.00 51.33 32 CYS A O 15
ATOM 15921 N N . ILE A 1 33 ? 6.762 -6.517 -0.642 1.00 1.01 33 ILE A N 15
ATOM 15922 C CA . ILE A 1 33 ? 5.750 -6.887 -1.648 1.00 10.14 33 ILE A CA 15
ATOM 15923 C C . ILE A 1 33 ? 6.386 -7.421 -2.943 1.00 24.05 33 ILE A C 15
ATOM 15924 O O . ILE A 1 33 ? 5.829 -8.303 -3.593 1.00 52.44 33 ILE A O 15
ATOM 15940 N N . GLY A 1 34 ? 7.552 -6.892 -3.308 1.00 4.11 34 GLY A N 15
ATOM 15941 C CA . GLY A 1 34 ? 8.255 -7.372 -4.495 1.00 40.43 34 GLY A CA 15
ATOM 15942 C C . GLY A 1 34 ? 8.701 -8.827 -4.373 1.00 61.33 34 GLY A C 15
ATOM 15943 O O . GLY A 1 34 ? 8.461 -9.638 -5.270 1.00 12.20 34 GLY A O 15
ATOM 15947 N N . CYS A 1 35 ? 9.338 -9.158 -3.249 1.00 12.24 35 CYS A N 15
ATOM 15948 C CA . CYS A 1 35 ? 9.811 -10.525 -2.986 1.00 3.51 35 CYS A CA 15
ATOM 15949 C C . CYS A 1 35 ? 8.659 -11.544 -2.998 1.00 11.42 35 CYS A C 15
ATOM 15950 O O . CYS A 1 35 ? 8.791 -12.640 -3.546 1.00 24.22 35 CYS A O 15
ATOM 15958 N N . MET A 1 36 ? 7.529 -11.183 -2.390 1.00 55.20 36 MET A N 15
ATOM 15959 C CA . MET A 1 36 ? 6.341 -12.053 -2.385 1.00 11.41 36 MET A CA 15
ATOM 15960 C C . MET A 1 36 ? 5.509 -11.890 -3.673 1.00 71.04 36 MET A C 15
ATOM 15961 O O . MET A 1 36 ? 4.547 -12.625 -3.900 1.00 41.45 36 MET A O 15
ATOM 15975 N N . GLY A 1 37 ? 5.891 -10.924 -4.511 1.00 1.04 37 GLY A N 15
ATOM 15976 C CA . GLY A 1 37 ? 5.212 -10.704 -5.788 1.00 61.45 37 GLY A CA 15
ATOM 15977 C C . GLY A 1 37 ? 3.796 -10.149 -5.646 1.00 74.34 37 GLY A C 15
ATOM 15978 O O . GLY A 1 37 ? 2.966 -10.326 -6.535 1.00 42.33 37 GLY A O 15
ATOM 15982 N N . ALA A 1 38 ? 3.532 -9.454 -4.544 1.00 72.14 38 ALA A N 15
ATOM 15983 C CA . ALA A 1 38 ? 2.196 -8.917 -4.250 1.00 64.02 38 ALA A CA 15
ATOM 15984 C C . ALA A 1 38 ? 1.951 -7.579 -4.968 1.00 62.52 38 ALA A C 15
ATOM 15985 O O . ALA A 1 38 ? 1.612 -6.575 -4.347 1.00 24.23 38 ALA A O 15
ATOM 15992 N N . GLN A 1 39 ? 2.137 -7.575 -6.282 1.00 72.13 39 GLN A N 15
ATOM 15993 C CA . GLN A 1 39 ? 1.882 -6.383 -7.100 1.00 52.51 39 GLN A CA 15
ATOM 15994 C C . GLN A 1 39 ? 0.399 -6.283 -7.485 1.00 14.34 39 GLN A C 15
ATOM 15995 O O . GLN A 1 39 ? -0.199 -5.208 -7.427 1.00 12.04 39 GLN A O 15
ATOM 16009 N N . ASN A 1 40 ? -0.186 -7.417 -7.869 1.00 13.20 40 ASN A N 15
ATOM 16010 C CA . ASN A 1 40 ? -1.602 -7.482 -8.257 1.00 1.14 40 ASN A CA 15
ATOM 16011 C C . ASN A 1 40 ? -2.505 -7.698 -7.036 1.00 21.32 40 ASN A C 15
ATOM 16012 O O . ASN A 1 40 ? -3.732 -7.658 -7.139 1.00 35.15 40 ASN A O 15
ATOM 16023 N N . GLU A 1 41 ? -1.893 -7.936 -5.884 1.00 51.52 41 GLU A N 15
ATOM 16024 C CA . GLU A 1 41 ? -2.639 -8.126 -4.641 1.00 62.51 41 GLU A CA 15
ATOM 16025 C C . GLU A 1 41 ? -3.141 -6.778 -4.097 1.00 22.43 41 GLU A C 15
ATOM 16026 O O . GLU A 1 41 ? -2.458 -5.758 -4.214 1.00 73.02 41 GLU A O 15
ATOM 16038 N N . SER A 1 42 ? -4.344 -6.772 -3.531 1.00 34.42 42 SER A N 15
ATOM 16039 C CA . SER A 1 42 ? -4.956 -5.533 -3.028 1.00 62.41 42 SER A CA 15
ATOM 16040 C C . SER A 1 42 ? -4.295 -5.056 -1.727 1.00 32.12 42 SER A C 15
ATOM 16041 O O . SER A 1 42 ? -3.810 -5.865 -0.933 1.00 63.05 42 SER A O 15
ATOM 16049 N N . LEU A 1 43 ? -4.305 -3.739 -1.509 1.00 72.11 43 LEU A N 15
ATOM 16050 C CA . LEU A 1 43 ? -3.667 -3.129 -0.333 1.00 33.41 43 LEU A CA 15
ATOM 16051 C C . LEU A 1 43 ? -4.119 -3.785 0.985 1.00 30.42 43 LEU A C 15
ATOM 16052 O O . LEU A 1 43 ? -3.298 -4.059 1.861 1.00 25.32 43 LEU A O 15
ATOM 16068 N N . GLU A 1 44 ? -5.421 -4.040 1.119 1.00 53.33 44 GLU A N 15
ATOM 16069 C CA . GLU A 1 44 ? -5.955 -4.675 2.333 1.00 30.24 44 GLU A CA 15
ATOM 16070 C C . GLU A 1 44 ? -5.379 -6.086 2.531 1.00 40.45 44 GLU A C 15
ATOM 16071 O O . GLU A 1 44 ? -4.912 -6.430 3.618 1.00 3.14 44 GLU A O 15
ATOM 16083 N N . GLN A 1 45 ? -5.408 -6.888 1.470 1.00 34.40 45 GLN A N 15
ATOM 16084 C CA . GLN A 1 45 ? -4.899 -8.264 1.513 1.00 44.24 45 GLN A CA 15
ATOM 16085 C C . GLN A 1 45 ? -3.439 -8.305 2.001 1.00 24.24 45 GLN A C 15
ATOM 16086 O O . GLN A 1 45 ? -3.110 -9.015 2.956 1.00 14.34 45 GLN A O 15
ATOM 16100 N N . GLY A 1 46 ? -2.575 -7.522 1.356 1.00 42.13 46 GLY A N 15
ATOM 16101 C CA . GLY A 1 46 ? -1.168 -7.465 1.746 1.00 33.44 46 GLY A CA 15
ATOM 16102 C C . GLY A 1 46 ? -0.955 -6.929 3.163 1.00 42.52 46 GLY A C 15
ATOM 16103 O O . GLY A 1 46 ? -0.083 -7.409 3.895 1.00 35.41 46 GLY A O 15
ATOM 16107 N N . ALA A 1 47 ? -1.750 -5.931 3.552 1.00 44.34 47 ALA A N 15
ATOM 16108 C CA . ALA A 1 47 ? -1.676 -5.358 4.902 1.00 74.53 47 ALA A CA 15
ATOM 16109 C C . ALA A 1 47 ? -1.924 -6.427 5.977 1.00 13.22 47 ALA A C 15
ATOM 16110 O O . ALA A 1 47 ? -1.089 -6.646 6.860 1.00 34.15 47 ALA A O 15
ATOM 16117 N N . ASN A 1 48 ? -3.069 -7.103 5.887 1.00 72.44 48 ASN A N 15
ATOM 16118 C CA . ASN A 1 48 ? -3.417 -8.165 6.836 1.00 64.14 48 ASN A CA 15
ATOM 16119 C C . ASN A 1 48 ? -2.426 -9.338 6.762 1.00 63.53 48 ASN A C 15
ATOM 16120 O O . ASN A 1 48 ? -2.188 -10.025 7.757 1.00 53.12 48 ASN A O 15
ATOM 16131 N N . ALA A 1 49 ? -1.848 -9.558 5.583 1.00 11.51 49 ALA A N 15
ATOM 16132 C CA . ALA A 1 49 ? -0.810 -10.580 5.403 1.00 11.33 49 ALA A CA 15
ATOM 16133 C C . ALA A 1 49 ? 0.432 -10.286 6.268 1.00 10.10 49 ALA A C 15
ATOM 16134 O O . ALA A 1 49 ? 1.082 -11.203 6.774 1.00 44.02 49 ALA A O 15
ATOM 16141 N N . HIS A 1 50 ? 0.752 -9.001 6.436 1.00 4.13 50 HIS A N 15
ATOM 16142 C CA . HIS A 1 50 ? 1.915 -8.581 7.237 1.00 41.22 50 HIS A CA 15
ATOM 16143 C C . HIS A 1 50 ? 1.521 -8.172 8.671 1.00 44.31 50 HIS A C 15
ATOM 16144 O O . HIS A 1 50 ? 2.355 -7.687 9.434 1.00 41.45 50 HIS A O 15
ATOM 16159 N N . GLY A 1 51 ? 0.257 -8.380 9.035 1.00 64.22 51 GLY A N 15
ATOM 16160 C CA . GLY A 1 51 ? -0.188 -8.114 10.406 1.00 61.33 51 GLY A CA 15
ATOM 16161 C C . GLY A 1 51 ? -0.495 -6.641 10.697 1.00 63.42 51 GLY A C 15
ATOM 16162 O O . GLY A 1 51 ? -0.311 -6.172 11.823 1.00 73.11 51 GLY A O 15
ATOM 16166 N N . LEU A 1 52 ? -0.964 -5.912 9.687 1.00 33.50 52 LEU A N 15
ATOM 16167 C CA . LEU A 1 52 ? -1.362 -4.501 9.853 1.00 51.42 52 LEU A CA 15
ATOM 16168 C C . LEU A 1 52 ? -2.783 -4.266 9.322 1.00 74.33 52 LEU A C 15
ATOM 16169 O O . LEU A 1 52 ? -3.341 -5.112 8.621 1.00 33.11 52 LEU A O 15
ATOM 16185 N N . ASN A 1 53 ? -3.373 -3.121 9.659 1.00 43.33 53 ASN A N 15
ATOM 16186 C CA . ASN A 1 53 ? -4.686 -2.750 9.120 1.00 61.14 53 ASN A CA 15
ATOM 16187 C C . ASN A 1 53 ? -4.531 -1.726 7.988 1.00 11.33 53 ASN A C 15
ATOM 16188 O O . ASN A 1 53 ? -3.814 -0.729 8.124 1.00 73.24 53 ASN A O 15
ATOM 16199 N N . VAL A 1 54 ? -5.221 -1.974 6.880 1.00 62.53 54 VAL A N 15
ATOM 16200 C CA . VAL A 1 54 ? -5.072 -1.166 5.665 1.00 44.13 54 VAL A CA 15
ATOM 16201 C C . VAL A 1 54 ? -5.466 0.307 5.873 1.00 3.35 54 VAL A C 15
ATOM 16202 O O . VAL A 1 54 ? -4.894 1.195 5.251 1.00 75.54 54 VAL A O 15
ATOM 16215 N N . GLU A 1 55 ? -6.433 0.562 6.753 1.00 73.54 55 GLU A N 15
ATOM 16216 C CA . GLU A 1 55 ? -6.972 1.918 6.946 1.00 34.31 55 GLU A CA 15
ATOM 16217 C C . GLU A 1 55 ? -5.912 2.908 7.460 1.00 71.40 55 GLU A C 15
ATOM 16218 O O . GLU A 1 55 ? -5.802 4.024 6.950 1.00 43.34 55 GLU A O 15
ATOM 16230 N N . ASP A 1 56 ? -5.142 2.504 8.468 1.00 42.33 56 ASP A N 15
ATOM 16231 C CA . ASP A 1 56 ? -4.034 3.329 8.972 1.00 30.42 56 ASP A CA 15
ATOM 16232 C C . ASP A 1 56 ? -3.041 3.665 7.843 1.00 1.13 56 ASP A C 15
ATOM 16233 O O . ASP A 1 56 ? -2.572 4.800 7.720 1.00 52.42 56 ASP A O 15
ATOM 16242 N N . ILE A 1 57 ? -2.745 2.670 7.008 1.00 62.34 57 ILE A N 15
ATOM 16243 C CA . ILE A 1 57 ? -1.860 2.857 5.855 1.00 75.04 57 ILE A CA 15
ATOM 16244 C C . ILE A 1 57 ? -2.486 3.823 4.833 1.00 41.10 57 ILE A C 15
ATOM 16245 O O . ILE A 1 57 ? -1.847 4.778 4.391 1.00 22.13 57 ILE A O 15
ATOM 16261 N N . LEU A 1 58 ? -3.748 3.575 4.474 1.00 14.24 58 LEU A N 15
ATOM 16262 C CA . LEU A 1 58 ? -4.480 4.427 3.526 1.00 5.24 58 LEU A CA 15
ATOM 16263 C C . LEU A 1 58 ? -4.512 5.884 3.994 1.00 63.11 58 LEU A C 15
ATOM 16264 O O . LEU A 1 58 ? -4.411 6.806 3.187 1.00 33.11 58 LEU A O 15
ATOM 16280 N N . ARG A 1 59 ? -4.662 6.084 5.299 1.00 2.22 59 ARG A N 15
ATOM 16281 C CA . ARG A 1 59 ? -4.641 7.427 5.882 1.00 0.44 59 ARG A CA 15
ATOM 16282 C C . ARG A 1 59 ? -3.364 8.184 5.481 1.00 74.14 59 ARG A C 15
ATOM 16283 O O . ARG A 1 59 ? -3.424 9.328 5.026 1.00 12.52 59 ARG A O 15
ATOM 16304 N N . ASP A 1 60 ? -2.215 7.527 5.622 1.00 31.54 60 ASP A N 15
ATOM 16305 C CA . ASP A 1 60 ? -0.929 8.135 5.265 1.00 50.31 60 ASP A CA 15
ATOM 16306 C C . ASP A 1 60 ? -0.772 8.242 3.731 1.00 42.25 60 ASP A C 15
ATOM 16307 O O . ASP A 1 60 ? -0.247 9.233 3.218 1.00 25.04 60 ASP A O 15
ATOM 16316 N N . LEU A 1 61 ? -1.248 7.223 3.007 1.00 44.14 61 LEU A N 15
ATOM 16317 C CA . LEU A 1 61 ? -1.181 7.209 1.536 1.00 23.32 61 LEU A CA 15
ATOM 16318 C C . LEU A 1 61 ? -1.985 8.365 0.914 1.00 5.44 61 LEU A C 15
ATOM 16319 O O . LEU A 1 61 ? -1.474 9.118 0.086 1.00 62.14 61 LEU A O 15
ATOM 16335 N N . ASN A 1 62 ? -3.248 8.500 1.314 1.00 44.44 62 ASN A N 15
ATOM 16336 C CA . ASN A 1 62 ? -4.094 9.591 0.822 1.00 10.35 62 ASN A CA 15
ATOM 16337 C C . ASN A 1 62 ? -3.595 10.950 1.335 1.00 20.11 62 ASN A C 15
ATOM 16338 O O . ASN A 1 62 ? -3.808 11.983 0.696 1.00 3.13 62 ASN A O 15
ATOM 16349 N N . ALA A 1 63 ? -2.913 10.945 2.482 1.00 41.21 63 ALA A N 15
ATOM 16350 C CA . ALA A 1 63 ? -2.277 12.158 3.007 1.00 45.41 63 ALA A CA 15
ATOM 16351 C C . ALA A 1 63 ? -1.227 12.707 2.023 1.00 72.31 63 ALA A C 15
ATOM 16352 O O . ALA A 1 63 ? -0.943 13.904 2.013 1.00 43.51 63 ALA A O 15
ATOM 16359 N N . LEU A 1 64 ? -0.665 11.822 1.196 1.00 63.22 64 LEU A N 15
ATOM 16360 C CA . LEU A 1 64 ? 0.295 12.218 0.154 1.00 10.54 64 LEU A CA 15
ATOM 16361 C C . LEU A 1 64 ? -0.386 13.048 -0.950 1.00 25.20 64 LEU A C 15
ATOM 16362 O O . LEU A 1 64 ? 0.272 13.793 -1.676 1.00 42.41 64 LEU A O 15
ATOM 16378 N N . ALA A 1 65 ? -1.703 12.888 -1.087 1.00 1.51 65 ALA A N 15
ATOM 16379 C CA . ALA A 1 65 ? -2.493 13.683 -2.038 1.00 31.10 65 ALA A CA 15
ATOM 16380 C C . ALA A 1 65 ? -3.013 14.970 -1.378 1.00 41.45 65 ALA A C 15
ATOM 16381 O O . ALA A 1 65 ? -3.150 16.008 -2.027 1.00 15.30 65 ALA A O 15
ATOM 16388 N N . LEU A 1 66 ? -3.306 14.888 -0.082 1.00 20.12 66 LEU A N 15
ATOM 16389 C CA . LEU A 1 66 ? -3.769 16.047 0.689 1.00 61.43 66 LEU A CA 15
ATOM 16390 C C . LEU A 1 66 ? -2.639 17.069 0.896 1.00 23.10 66 LEU A C 15
ATOM 16391 O O . LEU A 1 66 ? -2.808 18.259 0.629 1.00 4.34 66 LEU A O 15
ATOM 16407 N N . GLU A 1 67 ? -1.504 16.591 1.417 1.00 12.42 67 GLU A N 15
ATOM 16408 C CA . GLU A 1 67 ? -0.287 17.410 1.607 1.00 74.20 67 GLU A CA 15
ATOM 16409 C C . GLU A 1 67 ? -0.476 18.591 2.589 1.00 13.25 67 GLU A C 15
ATOM 16410 O O . GLU A 1 67 ? 0.490 19.274 2.931 1.00 75.20 67 GLU A O 15
ATOM 16422 N N . HIS A 1 68 ? -1.705 18.824 3.050 1.00 71.23 68 HIS A N 15
ATOM 16423 C CA . HIS A 1 68 ? -1.989 19.929 3.972 1.00 3.43 68 HIS A CA 15
ATOM 16424 C C . HIS A 1 68 ? -1.411 19.657 5.370 1.00 12.50 68 HIS A C 15
ATOM 16425 O O . HIS A 1 68 ? -0.830 20.545 5.997 1.00 11.34 68 HIS A O 15
ATOM 16440 N N . HIS A 1 69 ? -1.577 18.427 5.854 1.00 40.41 69 HIS A N 15
ATOM 16441 C CA . HIS A 1 69 ? -1.015 18.024 7.146 1.00 23.12 69 HIS A CA 15
ATOM 16442 C C . HIS A 1 69 ? 0.453 17.603 6.990 1.00 45.44 69 HIS A C 15
ATOM 16443 O O . HIS A 1 69 ? 0.757 16.484 6.574 1.00 32.44 69 HIS A O 15
ATOM 16458 N N . HIS A 1 70 ? 1.356 18.515 7.331 1.00 5.23 70 HIS A N 15
ATOM 16459 C CA . HIS A 1 70 ? 2.789 18.346 7.062 1.00 72.12 70 HIS A CA 15
ATOM 16460 C C . HIS A 1 70 ? 3.517 17.602 8.209 1.00 24.22 70 HIS A C 15
ATOM 16461 O O . HIS A 1 70 ? 4.641 17.943 8.566 1.00 75.13 70 HIS A O 15
ATOM 16476 N N . HIS A 1 71 ? 2.870 16.569 8.762 1.00 51.34 71 HIS A N 15
ATOM 16477 C CA . HIS A 1 71 ? 3.447 15.764 9.859 1.00 72.52 71 HIS A CA 15
ATOM 16478 C C . HIS A 1 71 ? 3.693 16.602 11.129 1.00 4.44 71 HIS A C 15
ATOM 16479 O O . HIS A 1 71 ? 4.458 16.203 12.007 1.00 1.34 71 HIS A O 15
ATOM 16494 N N . HIS A 1 72 ? 3.004 17.740 11.238 1.00 44.23 72 HIS A N 15
ATOM 16495 C CA . HIS A 1 72 ? 3.215 18.675 12.355 1.00 54.21 72 HIS A CA 15
ATOM 16496 C C . HIS A 1 72 ? 2.729 18.095 13.694 1.00 62.13 72 HIS A C 15
ATOM 16497 O O . HIS A 1 72 ? 3.199 18.501 14.758 1.00 31.21 72 HIS A O 15
ATOM 16512 N N . HIS A 1 73 ? 1.779 17.155 13.628 1.00 11.12 73 HIS A N 15
ATOM 16513 C CA . HIS A 1 73 ? 1.132 16.589 14.827 1.00 12.42 73 HIS A CA 15
ATOM 16514 C C . HIS A 1 73 ? 0.476 17.695 15.688 1.00 24.01 73 HIS A C 15
ATOM 16515 O O . HIS A 1 73 ? 1.123 18.197 16.639 1.00 36.10 73 HIS A O 15
ATOM 16531 N N . MET A 1 1 ? -17.520 11.626 -1.130 1.00 0.00 1 MET A N 16
ATOM 16532 C CA . MET A 1 1 ? -16.164 11.676 -1.741 1.00 52.33 1 MET A CA 16
ATOM 16533 C C . MET A 1 1 ? -15.475 10.301 -1.688 1.00 15.20 1 MET A C 16
ATOM 16534 O O . MET A 1 1 ? -15.389 9.682 -0.628 1.00 73.53 1 MET A O 16
ATOM 16550 N N . THR A 1 2 ? -14.994 9.822 -2.836 1.00 1.42 2 THR A N 16
ATOM 16551 C CA . THR A 1 2 ? -14.259 8.548 -2.894 1.00 25.44 2 THR A CA 16
ATOM 16552 C C . THR A 1 2 ? -12.746 8.774 -2.775 1.00 42.25 2 THR A C 16
ATOM 16553 O O . THR A 1 2 ? -12.234 9.827 -3.157 1.00 2.24 2 THR A O 16
ATOM 16564 N N . GLN A 1 3 ? -12.037 7.783 -2.245 1.00 34.21 3 GLN A N 16
ATOM 16565 C CA . GLN A 1 3 ? -10.585 7.880 -2.059 1.00 1.23 3 GLN A CA 16
ATOM 16566 C C . GLN A 1 3 ? -9.816 7.405 -3.300 1.00 53.52 3 GLN A C 16
ATOM 16567 O O . GLN A 1 3 ? -10.124 6.357 -3.873 1.00 33.02 3 GLN A O 16
ATOM 16581 N N . LYS A 1 4 ? -8.812 8.182 -3.708 1.00 54.02 4 LYS A N 16
ATOM 16582 C CA . LYS A 1 4 ? -7.889 7.759 -4.764 1.00 51.12 4 LYS A CA 16
ATOM 16583 C C . LYS A 1 4 ? -7.119 6.506 -4.327 1.00 0.23 4 LYS A C 16
ATOM 16584 O O . LYS A 1 4 ? -6.932 5.568 -5.103 1.00 42.22 4 LYS A O 16
ATOM 16603 N N . PHE A 1 5 ? -6.677 6.506 -3.072 1.00 63.13 5 PHE A N 16
ATOM 16604 C CA . PHE A 1 5 ? -6.018 5.341 -2.477 1.00 43.40 5 PHE A CA 16
ATOM 16605 C C . PHE A 1 5 ? -7.001 4.556 -1.595 1.00 24.32 5 PHE A C 16
ATOM 16606 O O . PHE A 1 5 ? -7.346 4.988 -0.489 1.00 54.35 5 PHE A O 16
ATOM 16623 N N . THR A 1 6 ? -7.458 3.413 -2.103 1.00 54.41 6 THR A N 16
ATOM 16624 C CA . THR A 1 6 ? -8.425 2.559 -1.391 1.00 72.21 6 THR A CA 16
ATOM 16625 C C . THR A 1 6 ? -7.822 1.193 -1.044 1.00 42.10 6 THR A C 16
ATOM 16626 O O . THR A 1 6 ? -6.793 0.803 -1.583 1.00 51.55 6 THR A O 16
ATOM 16637 N N . LYS A 1 7 ? -8.487 0.455 -0.162 1.00 42.43 7 LYS A N 16
ATOM 16638 C CA . LYS A 1 7 ? -7.991 -0.853 0.282 1.00 13.11 7 LYS A CA 16
ATOM 16639 C C . LYS A 1 7 ? -8.168 -1.939 -0.798 1.00 60.24 7 LYS A C 16
ATOM 16640 O O . LYS A 1 7 ? -7.578 -3.021 -0.707 1.00 43.42 7 LYS A O 16
ATOM 16659 N N . ASP A 1 8 ? -8.983 -1.645 -1.815 1.00 3.04 8 ASP A N 16
ATOM 16660 C CA . ASP A 1 8 ? -9.273 -2.605 -2.891 1.00 12.51 8 ASP A CA 16
ATOM 16661 C C . ASP A 1 8 ? -8.189 -2.600 -3.986 1.00 54.40 8 ASP A C 16
ATOM 16662 O O . ASP A 1 8 ? -7.854 -3.650 -4.541 1.00 45.34 8 ASP A O 16
ATOM 16671 N N . MET A 1 9 ? -7.651 -1.421 -4.300 1.00 23.12 9 MET A N 16
ATOM 16672 C CA . MET A 1 9 ? -6.638 -1.290 -5.356 1.00 43.44 9 MET A CA 16
ATOM 16673 C C . MET A 1 9 ? -5.356 -2.065 -5.004 1.00 1.12 9 MET A C 16
ATOM 16674 O O . MET A 1 9 ? -5.040 -2.266 -3.828 1.00 70.53 9 MET A O 16
ATOM 16688 N N . THR A 1 10 ? -4.630 -2.506 -6.026 1.00 32.41 10 THR A N 16
ATOM 16689 C CA . THR A 1 10 ? -3.411 -3.299 -5.820 1.00 32.32 10 THR A CA 16
ATOM 16690 C C . THR A 1 10 ? -2.202 -2.415 -5.491 1.00 10.14 10 THR A C 16
ATOM 16691 O O . THR A 1 10 ? -2.178 -1.223 -5.817 1.00 21.23 10 THR A O 16
ATOM 16702 N N . PHE A 1 11 ? -1.200 -3.011 -4.845 1.00 55.30 11 PHE A N 16
ATOM 16703 C CA . PHE A 1 11 ? 0.038 -2.302 -4.501 1.00 1.32 11 PHE A CA 16
ATOM 16704 C C . PHE A 1 11 ? 0.671 -1.638 -5.735 1.00 11.04 11 PHE A C 16
ATOM 16705 O O . PHE A 1 11 ? 1.111 -0.487 -5.678 1.00 1.32 11 PHE A O 16
ATOM 16722 N N . ALA A 1 12 ? 0.701 -2.368 -6.851 1.00 1.22 12 ALA A N 16
ATOM 16723 C CA . ALA A 1 12 ? 1.263 -1.855 -8.108 1.00 44.52 12 ALA A CA 16
ATOM 16724 C C . ALA A 1 12 ? 0.583 -0.548 -8.543 1.00 12.34 12 ALA A C 16
ATOM 16725 O O . ALA A 1 12 ? 1.253 0.439 -8.853 1.00 14.42 12 ALA A O 16
ATOM 16732 N N . GLN A 1 13 ? -0.751 -0.548 -8.556 1.00 74.34 13 GLN A N 16
ATOM 16733 C CA . GLN A 1 13 ? -1.524 0.642 -8.931 1.00 31.50 13 GLN A CA 16
ATOM 16734 C C . GLN A 1 13 ? -1.144 1.843 -8.055 1.00 32.31 13 GLN A C 16
ATOM 16735 O O . GLN A 1 13 ? -0.854 2.928 -8.561 1.00 24.32 13 GLN A O 16
ATOM 16749 N N . ALA A 1 14 ? -1.136 1.635 -6.738 1.00 70.53 14 ALA A N 16
ATOM 16750 C CA . ALA A 1 14 ? -0.766 2.687 -5.782 1.00 75.41 14 ALA A CA 16
ATOM 16751 C C . ALA A 1 14 ? 0.630 3.261 -6.084 1.00 72.51 14 ALA A C 16
ATOM 16752 O O . ALA A 1 14 ? 0.809 4.479 -6.169 1.00 53.40 14 ALA A O 16
ATOM 16759 N N . LEU A 1 15 ? 1.609 2.371 -6.270 1.00 51.42 15 LEU A N 16
ATOM 16760 C CA . LEU A 1 15 ? 2.988 2.770 -6.593 1.00 43.42 15 LEU A CA 16
ATOM 16761 C C . LEU A 1 15 ? 3.060 3.619 -7.875 1.00 75.32 15 LEU A C 16
ATOM 16762 O O . LEU A 1 15 ? 3.876 4.537 -7.982 1.00 51.25 15 LEU A O 16
ATOM 16778 N N . GLN A 1 16 ? 2.212 3.297 -8.852 1.00 44.32 16 GLN A N 16
ATOM 16779 C CA . GLN A 1 16 ? 2.160 4.047 -10.115 1.00 74.33 16 GLN A CA 16
ATOM 16780 C C . GLN A 1 16 ? 1.326 5.335 -9.980 1.00 24.15 16 GLN A C 16
ATOM 16781 O O . GLN A 1 16 ? 1.445 6.256 -10.792 1.00 4.23 16 GLN A O 16
ATOM 16795 N N . THR A 1 17 ? 0.479 5.391 -8.952 1.00 13.15 17 THR A N 16
ATOM 16796 C CA . THR A 1 17 ? -0.372 6.565 -8.707 1.00 40.53 17 THR A CA 16
ATOM 16797 C C . THR A 1 17 ? 0.410 7.696 -8.019 1.00 24.04 17 THR A C 16
ATOM 16798 O O . THR A 1 17 ? 0.242 8.868 -8.349 1.00 2.32 17 THR A O 16
ATOM 16809 N N . HIS A 1 18 ? 1.256 7.340 -7.053 1.00 33.33 18 HIS A N 16
ATOM 16810 C CA . HIS A 1 18 ? 2.102 8.317 -6.345 1.00 24.33 18 HIS A CA 16
ATOM 16811 C C . HIS A 1 18 ? 3.431 7.683 -5.892 1.00 34.12 18 HIS A C 16
ATOM 16812 O O . HIS A 1 18 ? 3.435 6.637 -5.247 1.00 34.51 18 HIS A O 16
ATOM 16827 N N . PRO A 1 19 ? 4.576 8.323 -6.207 1.00 34.03 19 PRO A N 16
ATOM 16828 C CA . PRO A 1 19 ? 5.913 7.808 -5.835 1.00 54.05 19 PRO A CA 16
ATOM 16829 C C . PRO A 1 19 ? 6.092 7.616 -4.316 1.00 5.22 19 PRO A C 16
ATOM 16830 O O . PRO A 1 19 ? 6.730 6.660 -3.868 1.00 1.32 19 PRO A O 16
ATOM 16841 N N . GLY A 1 20 ? 5.512 8.526 -3.528 1.00 75.03 20 GLY A N 16
ATOM 16842 C CA . GLY A 1 20 ? 5.645 8.468 -2.073 1.00 71.01 20 GLY A CA 16
ATOM 16843 C C . GLY A 1 20 ? 5.090 7.185 -1.456 1.00 31.41 20 GLY A C 16
ATOM 16844 O O . GLY A 1 20 ? 5.444 6.827 -0.327 1.00 31.23 20 GLY A O 16
ATOM 16848 N N . VAL A 1 21 ? 4.217 6.493 -2.192 1.00 53.14 21 VAL A N 16
ATOM 16849 C CA . VAL A 1 21 ? 3.625 5.233 -1.721 1.00 74.01 21 VAL A CA 16
ATOM 16850 C C . VAL A 1 21 ? 4.708 4.187 -1.410 1.00 63.31 21 VAL A C 16
ATOM 16851 O O . VAL A 1 21 ? 4.576 3.402 -0.470 1.00 65.34 21 VAL A O 16
ATOM 16864 N N . ALA A 1 22 ? 5.788 4.198 -2.194 1.00 12.40 22 ALA A N 16
ATOM 16865 C CA . ALA A 1 22 ? 6.910 3.277 -1.983 1.00 5.30 22 ALA A CA 16
ATOM 16866 C C . ALA A 1 22 ? 7.496 3.429 -0.570 1.00 44.53 22 ALA A C 16
ATOM 16867 O O . ALA A 1 22 ? 7.721 2.441 0.131 1.00 51.53 22 ALA A O 16
ATOM 16874 N N . GLY A 1 23 ? 7.725 4.677 -0.158 1.00 12.04 23 GLY A N 16
ATOM 16875 C CA . GLY A 1 23 ? 8.233 4.947 1.185 1.00 72.52 23 GLY A CA 16
ATOM 16876 C C . GLY A 1 23 ? 7.258 4.525 2.284 1.00 12.04 23 GLY A C 16
ATOM 16877 O O . GLY A 1 23 ? 7.661 3.959 3.303 1.00 61.23 23 GLY A O 16
ATOM 16881 N N . VAL A 1 24 ? 5.970 4.789 2.066 1.00 15.12 24 VAL A N 16
ATOM 16882 C CA . VAL A 1 24 ? 4.924 4.411 3.026 1.00 61.40 24 VAL A CA 16
ATOM 16883 C C . VAL A 1 24 ? 4.880 2.889 3.234 1.00 43.42 24 VAL A C 16
ATOM 16884 O O . VAL A 1 24 ? 4.979 2.400 4.360 1.00 25.24 24 VAL A O 16
ATOM 16897 N N . LEU A 1 25 ? 4.751 2.144 2.136 1.00 21.43 25 LEU A N 16
ATOM 16898 C CA . LEU A 1 25 ? 4.679 0.680 2.195 1.00 53.42 25 LEU A CA 16
ATOM 16899 C C . LEU A 1 25 ? 5.931 0.078 2.857 1.00 34.04 25 LEU A C 16
ATOM 16900 O O . LEU A 1 25 ? 5.829 -0.838 3.673 1.00 40.33 25 LEU A O 16
ATOM 16916 N N . ARG A 1 26 ? 7.105 0.608 2.514 1.00 65.41 26 ARG A N 16
ATOM 16917 C CA . ARG A 1 26 ? 8.360 0.189 3.158 1.00 34.40 26 ARG A CA 16
ATOM 16918 C C . ARG A 1 26 ? 8.330 0.468 4.671 1.00 61.30 26 ARG A C 16
ATOM 16919 O O . ARG A 1 26 ? 8.714 -0.381 5.478 1.00 52.32 26 ARG A O 16
ATOM 16940 N N . SER A 1 27 ? 7.858 1.658 5.043 1.00 24.14 27 SER A N 16
ATOM 16941 C CA . SER A 1 27 ? 7.716 2.033 6.459 1.00 41.30 27 SER A CA 16
ATOM 16942 C C . SER A 1 27 ? 6.811 1.042 7.212 1.00 25.23 27 SER A C 16
ATOM 16943 O O . SER A 1 27 ? 7.114 0.631 8.333 1.00 51.33 27 SER A O 16
ATOM 16951 N N . TYR A 1 28 ? 5.705 0.649 6.576 1.00 70.14 28 TYR A N 16
ATOM 16952 C CA . TYR A 1 28 ? 4.758 -0.312 7.164 1.00 62.13 28 TYR A CA 16
ATOM 16953 C C . TYR A 1 28 ? 5.159 -1.777 6.887 1.00 35.55 28 TYR A C 16
ATOM 16954 O O . TYR A 1 28 ? 4.319 -2.672 6.953 1.00 61.33 28 TYR A O 16
ATOM 16972 N N . ASN A 1 29 ? 6.437 -2.013 6.566 1.00 43.53 29 ASN A N 16
ATOM 16973 C CA . ASN A 1 29 ? 6.974 -3.380 6.378 1.00 4.15 29 ASN A CA 16
ATOM 16974 C C . ASN A 1 29 ? 6.431 -4.061 5.097 1.00 4.12 29 ASN A C 16
ATOM 16975 O O . ASN A 1 29 ? 6.852 -5.165 4.740 1.00 75.45 29 ASN A O 16
ATOM 16986 N N . LEU A 1 30 ? 5.527 -3.390 4.388 1.00 0.55 30 LEU A N 16
ATOM 16987 C CA . LEU A 1 30 ? 4.920 -3.950 3.171 1.00 32.43 30 LEU A CA 16
ATOM 16988 C C . LEU A 1 30 ? 5.865 -3.862 1.960 1.00 50.11 30 LEU A C 16
ATOM 16989 O O . LEU A 1 30 ? 5.541 -4.349 0.883 1.00 65.32 30 LEU A O 16
ATOM 17005 N N . GLY A 1 31 ? 7.038 -3.255 2.144 1.00 62.14 31 GLY A N 16
ATOM 17006 C CA . GLY A 1 31 ? 8.022 -3.150 1.060 1.00 22.02 31 GLY A CA 16
ATOM 17007 C C . GLY A 1 31 ? 8.417 -4.502 0.458 1.00 44.03 31 GLY A C 16
ATOM 17008 O O . GLY A 1 31 ? 8.957 -4.570 -0.651 1.00 45.25 31 GLY A O 16
ATOM 17012 N N . CYS A 1 32 ? 8.140 -5.582 1.184 1.00 44.24 32 CYS A N 16
ATOM 17013 C CA . CYS A 1 32 ? 8.437 -6.944 0.714 1.00 61.25 32 CYS A CA 16
ATOM 17014 C C . CYS A 1 32 ? 7.541 -7.351 -0.474 1.00 65.11 32 CYS A C 16
ATOM 17015 O O . CYS A 1 32 ? 7.782 -8.375 -1.121 1.00 61.43 32 CYS A O 16
ATOM 17023 N N . ILE A 1 33 ? 6.508 -6.551 -0.759 1.00 54.24 33 ILE A N 16
ATOM 17024 C CA . ILE A 1 33 ? 5.638 -6.785 -1.921 1.00 44.41 33 ILE A CA 16
ATOM 17025 C C . ILE A 1 33 ? 6.451 -6.868 -3.220 1.00 23.32 33 ILE A C 16
ATOM 17026 O O . ILE A 1 33 ? 6.134 -7.659 -4.111 1.00 53.55 33 ILE A O 16
ATOM 17042 N N . GLY A 1 34 ? 7.495 -6.043 -3.316 1.00 24.21 34 GLY A N 16
ATOM 17043 C CA . GLY A 1 34 ? 8.411 -6.101 -4.450 1.00 22.41 34 GLY A CA 16
ATOM 17044 C C . GLY A 1 34 ? 9.499 -7.148 -4.245 1.00 41.34 34 GLY A C 16
ATOM 17045 O O . GLY A 1 34 ? 10.692 -6.858 -4.352 1.00 41.30 34 GLY A O 16
ATOM 17049 N N . CYS A 1 35 ? 9.068 -8.368 -3.938 1.00 71.53 35 CYS A N 16
ATOM 17050 C CA . CYS A 1 35 ? 9.975 -9.478 -3.626 1.00 12.10 35 CYS A CA 16
ATOM 17051 C C . CYS A 1 35 ? 9.193 -10.798 -3.509 1.00 13.43 35 CYS A C 16
ATOM 17052 O O . CYS A 1 35 ? 9.619 -11.837 -4.018 1.00 71.40 35 CYS A O 16
ATOM 17060 N N . MET A 1 36 ? 8.044 -10.748 -2.829 1.00 35.24 36 MET A N 16
ATOM 17061 C CA . MET A 1 36 ? 7.171 -11.927 -2.683 1.00 34.40 36 MET A CA 16
ATOM 17062 C C . MET A 1 36 ? 6.162 -12.049 -3.842 1.00 74.35 36 MET A C 16
ATOM 17063 O O . MET A 1 36 ? 5.356 -12.979 -3.876 1.00 71.33 36 MET A O 16
ATOM 17077 N N . GLY A 1 37 ? 6.205 -11.105 -4.782 1.00 4.42 37 GLY A N 16
ATOM 17078 C CA . GLY A 1 37 ? 5.272 -11.118 -5.907 1.00 55.21 37 GLY A CA 16
ATOM 17079 C C . GLY A 1 37 ? 3.845 -10.739 -5.513 1.00 11.21 37 GLY A C 16
ATOM 17080 O O . GLY A 1 37 ? 2.883 -11.338 -5.994 1.00 63.32 37 GLY A O 16
ATOM 17084 N N . ALA A 1 38 ? 3.703 -9.733 -4.650 1.00 11.24 38 ALA A N 16
ATOM 17085 C CA . ALA A 1 38 ? 2.379 -9.293 -4.174 1.00 11.23 38 ALA A CA 16
ATOM 17086 C C . ALA A 1 38 ? 1.921 -7.996 -4.863 1.00 14.10 38 ALA A C 16
ATOM 17087 O O . ALA A 1 38 ? 1.004 -7.322 -4.398 1.00 42.53 38 ALA A O 16
ATOM 17094 N N . GLN A 1 39 ? 2.548 -7.665 -5.990 1.00 14.25 39 GLN A N 16
ATOM 17095 C CA . GLN A 1 39 ? 2.256 -6.414 -6.708 1.00 34.44 39 GLN A CA 16
ATOM 17096 C C . GLN A 1 39 ? 0.787 -6.322 -7.159 1.00 30.21 39 GLN A C 16
ATOM 17097 O O . GLN A 1 39 ? 0.180 -5.250 -7.110 1.00 72.53 39 GLN A O 16
ATOM 17111 N N . ASN A 1 40 ? 0.219 -7.448 -7.587 1.00 41.51 40 ASN A N 16
ATOM 17112 C CA . ASN A 1 40 ? -1.149 -7.475 -8.128 1.00 74.25 40 ASN A CA 16
ATOM 17113 C C . ASN A 1 40 ? -2.185 -7.861 -7.054 1.00 1.32 40 ASN A C 16
ATOM 17114 O O . ASN A 1 40 ? -3.305 -8.268 -7.373 1.00 14.44 40 ASN A O 16
ATOM 17125 N N . GLU A 1 41 ? -1.815 -7.713 -5.785 1.00 14.52 41 GLU A N 16
ATOM 17126 C CA . GLU A 1 41 ? -2.721 -8.013 -4.670 1.00 51.13 41 GLU A CA 16
ATOM 17127 C C . GLU A 1 41 ? -3.242 -6.718 -4.019 1.00 51.12 41 GLU A C 16
ATOM 17128 O O . GLU A 1 41 ? -2.536 -5.709 -3.972 1.00 40.15 41 GLU A O 16
ATOM 17140 N N . SER A 1 42 ? -4.489 -6.747 -3.540 1.00 74.43 42 SER A N 16
ATOM 17141 C CA . SER A 1 42 ? -5.116 -5.565 -2.921 1.00 1.43 42 SER A CA 16
ATOM 17142 C C . SER A 1 42 ? -4.381 -5.130 -1.648 1.00 0.42 42 SER A C 16
ATOM 17143 O O . SER A 1 42 ? -3.826 -5.962 -0.925 1.00 4.24 42 SER A O 16
ATOM 17151 N N . LEU A 1 43 ? -4.420 -3.828 -1.358 1.00 55.15 43 LEU A N 16
ATOM 17152 C CA . LEU A 1 43 ? -3.750 -3.268 -0.176 1.00 24.41 43 LEU A CA 16
ATOM 17153 C C . LEU A 1 43 ? -4.168 -3.984 1.123 1.00 72.34 43 LEU A C 16
ATOM 17154 O O . LEU A 1 43 ? -3.315 -4.389 1.915 1.00 3.24 43 LEU A O 16
ATOM 17170 N N . GLU A 1 44 ? -5.478 -4.150 1.340 1.00 11.30 44 GLU A N 16
ATOM 17171 C CA . GLU A 1 44 ? -5.970 -4.790 2.571 1.00 3.33 44 GLU A CA 16
ATOM 17172 C C . GLU A 1 44 ? -5.551 -6.265 2.661 1.00 32.22 44 GLU A C 16
ATOM 17173 O O . GLU A 1 44 ? -5.219 -6.758 3.742 1.00 61.11 44 GLU A O 16
ATOM 17185 N N . GLN A 1 45 ? -5.554 -6.965 1.528 1.00 70.15 45 GLN A N 16
ATOM 17186 C CA . GLN A 1 45 ? -5.129 -8.369 1.495 1.00 13.15 45 GLN A CA 16
ATOM 17187 C C . GLN A 1 45 ? -3.665 -8.517 1.953 1.00 55.04 45 GLN A C 16
ATOM 17188 O O . GLN A 1 45 ? -3.353 -9.358 2.800 1.00 51.11 45 GLN A O 16
ATOM 17202 N N . GLY A 1 46 ? -2.779 -7.687 1.402 1.00 55.23 46 GLY A N 16
ATOM 17203 C CA . GLY A 1 46 ? -1.379 -7.696 1.820 1.00 54.35 46 GLY A CA 16
ATOM 17204 C C . GLY A 1 46 ? -1.184 -7.242 3.269 1.00 34.14 46 GLY A C 16
ATOM 17205 O O . GLY A 1 46 ? -0.360 -7.797 4.003 1.00 34.23 46 GLY A O 16
ATOM 17209 N N . ALA A 1 47 ? -1.945 -6.228 3.684 1.00 23.55 47 ALA A N 16
ATOM 17210 C CA . ALA A 1 47 ? -1.898 -5.734 5.066 1.00 0.20 47 ALA A CA 16
ATOM 17211 C C . ALA A 1 47 ? -2.252 -6.843 6.070 1.00 12.50 47 ALA A C 16
ATOM 17212 O O . ALA A 1 47 ? -1.482 -7.132 6.992 1.00 52.24 47 ALA A O 16
ATOM 17219 N N . ASN A 1 48 ? -3.413 -7.474 5.874 1.00 4.14 48 ASN A N 16
ATOM 17220 C CA . ASN A 1 48 ? -3.847 -8.595 6.720 1.00 42.14 48 ASN A CA 16
ATOM 17221 C C . ASN A 1 48 ? -2.818 -9.736 6.732 1.00 71.21 48 ASN A C 16
ATOM 17222 O O . ASN A 1 48 ? -2.643 -10.409 7.748 1.00 54.32 48 ASN A O 16
ATOM 17233 N N . ALA A 1 49 ? -2.128 -9.941 5.610 1.00 74.32 49 ALA A N 16
ATOM 17234 C CA . ALA A 1 49 ? -1.060 -10.947 5.532 1.00 65.40 49 ALA A CA 16
ATOM 17235 C C . ALA A 1 49 ? 0.048 -10.667 6.563 1.00 53.54 49 ALA A C 16
ATOM 17236 O O . ALA A 1 49 ? 0.602 -11.588 7.166 1.00 52.23 49 ALA A O 16
ATOM 17243 N N . HIS A 1 50 ? 0.367 -9.384 6.761 1.00 1.12 50 HIS A N 16
ATOM 17244 C CA . HIS A 1 50 ? 1.353 -8.971 7.775 1.00 42.13 50 HIS A CA 16
ATOM 17245 C C . HIS A 1 50 ? 0.684 -8.704 9.137 1.00 23.23 50 HIS A C 16
ATOM 17246 O O . HIS A 1 50 ? 1.362 -8.519 10.147 1.00 64.13 50 HIS A O 16
ATOM 17261 N N . GLY A 1 51 ? -0.649 -8.689 9.151 1.00 42.12 51 GLY A N 16
ATOM 17262 C CA . GLY A 1 51 ? -1.397 -8.448 10.380 1.00 10.32 51 GLY A CA 16
ATOM 17263 C C . GLY A 1 51 ? -1.567 -6.966 10.706 1.00 40.21 51 GLY A C 16
ATOM 17264 O O . GLY A 1 51 ? -1.912 -6.609 11.834 1.00 23.24 51 GLY A O 16
ATOM 17268 N N . LEU A 1 52 ? -1.341 -6.106 9.717 1.00 63.41 52 LEU A N 16
ATOM 17269 C CA . LEU A 1 52 ? -1.411 -4.650 9.916 1.00 13.14 52 LEU A CA 16
ATOM 17270 C C . LEU A 1 52 ? -2.722 -4.065 9.367 1.00 44.32 52 LEU A C 16
ATOM 17271 O O . LEU A 1 52 ? -3.357 -4.653 8.488 1.00 34.13 52 LEU A O 16
ATOM 17287 N N . ASN A 1 53 ? -3.122 -2.903 9.887 1.00 2.30 53 ASN A N 16
ATOM 17288 C CA . ASN A 1 53 ? -4.365 -2.244 9.461 1.00 71.11 53 ASN A CA 16
ATOM 17289 C C . ASN A 1 53 ? -4.141 -1.360 8.220 1.00 54.34 53 ASN A C 16
ATOM 17290 O O . ASN A 1 53 ? -3.421 -0.360 8.274 1.00 32.43 53 ASN A O 16
ATOM 17301 N N . VAL A 1 54 ? -4.777 -1.732 7.110 1.00 21.43 54 VAL A N 16
ATOM 17302 C CA . VAL A 1 54 ? -4.643 -0.996 5.845 1.00 51.54 54 VAL A CA 16
ATOM 17303 C C . VAL A 1 54 ? -5.245 0.416 5.937 1.00 22.14 54 VAL A C 16
ATOM 17304 O O . VAL A 1 54 ? -4.797 1.342 5.264 1.00 24.15 54 VAL A O 16
ATOM 17317 N N . GLU A 1 55 ? -6.256 0.572 6.783 1.00 35.22 55 GLU A N 16
ATOM 17318 C CA . GLU A 1 55 ? -6.994 1.833 6.897 1.00 34.25 55 GLU A CA 16
ATOM 17319 C C . GLU A 1 55 ? -6.104 2.961 7.454 1.00 35.33 55 GLU A C 16
ATOM 17320 O O . GLU A 1 55 ? -6.233 4.126 7.059 1.00 0.24 55 GLU A O 16
ATOM 17332 N N . ASP A 1 56 ? -5.188 2.610 8.357 1.00 31.20 56 ASP A N 16
ATOM 17333 C CA . ASP A 1 56 ? -4.199 3.567 8.858 1.00 22.42 56 ASP A CA 16
ATOM 17334 C C . ASP A 1 56 ? -3.162 3.886 7.768 1.00 1.52 56 ASP A C 16
ATOM 17335 O O . ASP A 1 56 ? -2.672 5.011 7.667 1.00 73.32 56 ASP A O 16
ATOM 17344 N N . ILE A 1 57 ? -2.846 2.887 6.944 1.00 24.53 57 ILE A N 16
ATOM 17345 C CA . ILE A 1 57 ? -1.950 3.079 5.798 1.00 64.32 57 ILE A CA 16
ATOM 17346 C C . ILE A 1 57 ? -2.579 4.038 4.774 1.00 41.54 57 ILE A C 16
ATOM 17347 O O . ILE A 1 57 ? -1.909 4.918 4.233 1.00 71.53 57 ILE A O 16
ATOM 17363 N N . LEU A 1 58 ? -3.881 3.862 4.522 1.00 60.10 58 LEU A N 16
ATOM 17364 C CA . LEU A 1 58 ? -4.631 4.746 3.618 1.00 23.23 58 LEU A CA 16
ATOM 17365 C C . LEU A 1 58 ? -4.530 6.211 4.066 1.00 3.03 58 LEU A C 16
ATOM 17366 O O . LEU A 1 58 ? -4.490 7.122 3.236 1.00 33.31 58 LEU A O 16
ATOM 17382 N N . ARG A 1 59 ? -4.495 6.424 5.382 1.00 2.45 59 ARG A N 16
ATOM 17383 C CA . ARG A 1 59 ? -4.254 7.756 5.952 1.00 20.03 59 ARG A CA 16
ATOM 17384 C C . ARG A 1 59 ? -2.989 8.396 5.351 1.00 0.00 59 ARG A C 16
ATOM 17385 O O . ARG A 1 59 ? -3.040 9.500 4.807 1.00 75.24 59 ARG A O 16
ATOM 17406 N N . ASP A 1 60 ? -1.865 7.684 5.439 1.00 12.21 60 ASP A N 16
ATOM 17407 C CA . ASP A 1 60 ? -0.588 8.185 4.917 1.00 10.25 60 ASP A CA 16
ATOM 17408 C C . ASP A 1 60 ? -0.633 8.308 3.379 1.00 10.51 60 ASP A C 16
ATOM 17409 O O . ASP A 1 60 ? -0.240 9.331 2.813 1.00 0.12 60 ASP A O 16
ATOM 17418 N N . LEU A 1 61 ? -1.142 7.263 2.716 1.00 31.24 61 LEU A N 16
ATOM 17419 C CA . LEU A 1 61 ? -1.217 7.219 1.245 1.00 23.24 61 LEU A CA 16
ATOM 17420 C C . LEU A 1 61 ? -1.939 8.441 0.650 1.00 12.50 61 LEU A C 16
ATOM 17421 O O . LEU A 1 61 ? -1.440 9.076 -0.279 1.00 62.33 61 LEU A O 16
ATOM 17437 N N . ASN A 1 62 ? -3.120 8.764 1.177 1.00 41.33 62 ASN A N 16
ATOM 17438 C CA . ASN A 1 62 ? -3.872 9.934 0.704 1.00 10.32 62 ASN A CA 16
ATOM 17439 C C . ASN A 1 62 ? -3.229 11.242 1.199 1.00 50.50 62 ASN A C 16
ATOM 17440 O O . ASN A 1 62 ? -3.303 12.276 0.529 1.00 74.42 62 ASN A O 16
ATOM 17451 N N . ALA A 1 63 ? -2.579 11.188 2.363 1.00 41.21 63 ALA A N 16
ATOM 17452 C CA . ALA A 1 63 ? -1.858 12.348 2.904 1.00 52.13 63 ALA A CA 16
ATOM 17453 C C . ALA A 1 63 ? -0.704 12.773 1.979 1.00 13.52 63 ALA A C 16
ATOM 17454 O O . ALA A 1 63 ? -0.326 13.946 1.943 1.00 51.24 63 ALA A O 16
ATOM 17461 N N . LEU A 1 64 ? -0.152 11.813 1.235 1.00 43.32 64 LEU A N 16
ATOM 17462 C CA . LEU A 1 64 ? 0.910 12.086 0.254 1.00 41.13 64 LEU A CA 16
ATOM 17463 C C . LEU A 1 64 ? 0.484 13.153 -0.765 1.00 53.41 64 LEU A C 16
ATOM 17464 O O . LEU A 1 64 ? 1.292 13.984 -1.184 1.00 3.45 64 LEU A O 16
ATOM 17480 N N . ALA A 1 65 ? -0.784 13.114 -1.167 1.00 31.31 65 ALA A N 16
ATOM 17481 C CA . ALA A 1 65 ? -1.318 14.061 -2.152 1.00 72.33 65 ALA A CA 16
ATOM 17482 C C . ALA A 1 65 ? -1.930 15.299 -1.476 1.00 20.42 65 ALA A C 16
ATOM 17483 O O . ALA A 1 65 ? -1.753 16.423 -1.942 1.00 13.55 65 ALA A O 16
ATOM 17490 N N . LEU A 1 66 ? -2.659 15.084 -0.382 1.00 44.12 66 LEU A N 16
ATOM 17491 C CA . LEU A 1 66 ? -3.317 16.178 0.341 1.00 50.35 66 LEU A CA 16
ATOM 17492 C C . LEU A 1 66 ? -2.306 17.089 1.061 1.00 3.44 66 LEU A C 16
ATOM 17493 O O . LEU A 1 66 ? -2.322 18.308 0.887 1.00 3.45 66 LEU A O 16
ATOM 17509 N N . GLU A 1 67 ? -1.442 16.484 1.874 1.00 64.42 67 GLU A N 16
ATOM 17510 C CA . GLU A 1 67 ? -0.454 17.216 2.682 1.00 63.44 67 GLU A CA 16
ATOM 17511 C C . GLU A 1 67 ? -1.103 18.292 3.580 1.00 3.13 67 GLU A C 16
ATOM 17512 O O . GLU A 1 67 ? -0.471 19.296 3.921 1.00 52.15 67 GLU A O 16
ATOM 17524 N N . HIS A 1 68 ? -2.355 18.067 3.981 1.00 31.33 68 HIS A N 16
ATOM 17525 C CA . HIS A 1 68 ? -3.039 18.966 4.923 1.00 72.20 68 HIS A CA 16
ATOM 17526 C C . HIS A 1 68 ? -2.569 18.713 6.365 1.00 12.22 68 HIS A C 16
ATOM 17527 O O . HIS A 1 68 ? -2.367 17.570 6.771 1.00 32.22 68 HIS A O 16
ATOM 17542 N N . HIS A 1 69 ? -2.407 19.784 7.133 1.00 65.42 69 HIS A N 16
ATOM 17543 C CA . HIS A 1 69 ? -1.970 19.672 8.527 1.00 42.21 69 HIS A CA 16
ATOM 17544 C C . HIS A 1 69 ? -3.102 19.117 9.410 1.00 41.41 69 HIS A C 16
ATOM 17545 O O . HIS A 1 69 ? -4.129 19.770 9.594 1.00 2.14 69 HIS A O 16
ATOM 17560 N N . HIS A 1 70 ? -2.914 17.908 9.942 1.00 10.14 70 HIS A N 16
ATOM 17561 C CA . HIS A 1 70 ? -3.908 17.290 10.832 1.00 43.41 70 HIS A CA 16
ATOM 17562 C C . HIS A 1 70 ? -4.052 18.106 12.133 1.00 51.44 70 HIS A C 16
ATOM 17563 O O . HIS A 1 70 ? -3.386 17.833 13.130 1.00 72.21 70 HIS A O 16
ATOM 17578 N N . HIS A 1 71 ? -4.914 19.123 12.091 1.00 43.52 71 HIS A N 16
ATOM 17579 C CA . HIS A 1 71 ? -5.080 20.076 13.198 1.00 14.33 71 HIS A CA 16
ATOM 17580 C C . HIS A 1 71 ? -5.687 19.414 14.448 1.00 45.01 71 HIS A C 16
ATOM 17581 O O . HIS A 1 71 ? -6.793 18.874 14.399 1.00 54.51 71 HIS A O 16
ATOM 17596 N N . HIS A 1 72 ? -4.966 19.473 15.568 1.00 43.03 72 HIS A N 16
ATOM 17597 C CA . HIS A 1 72 ? -5.446 18.883 16.825 1.00 33.43 72 HIS A CA 16
ATOM 17598 C C . HIS A 1 72 ? -6.243 19.901 17.657 1.00 3.44 72 HIS A C 16
ATOM 17599 O O . HIS A 1 72 ? -5.970 21.104 17.622 1.00 43.41 72 HIS A O 16
ATOM 17614 N N . HIS A 1 73 ? -7.227 19.410 18.408 1.00 64.41 73 HIS A N 16
ATOM 17615 C CA . HIS A 1 73 ? -8.031 20.259 19.297 1.00 11.20 73 HIS A CA 16
ATOM 17616 C C . HIS A 1 73 ? -7.441 20.274 20.725 1.00 60.55 73 HIS A C 16
ATOM 17617 O O . HIS A 1 73 ? -6.565 21.125 21.000 1.00 37.48 73 HIS A O 16
ATOM 17633 N N . MET A 1 1 ? -15.684 12.358 -1.192 1.00 3.45 1 MET A N 17
ATOM 17634 C CA . MET A 1 1 ? -16.595 11.215 -0.895 1.00 42.45 1 MET A CA 17
ATOM 17635 C C . MET A 1 1 ? -15.806 9.916 -0.660 1.00 73.11 1 MET A C 17
ATOM 17636 O O . MET A 1 1 ? -15.999 9.237 0.348 1.00 71.13 1 MET A O 17
ATOM 17652 N N . THR A 1 2 ? -14.926 9.566 -1.601 1.00 54.40 2 THR A N 17
ATOM 17653 C CA . THR A 1 2 ? -14.089 8.360 -1.472 1.00 35.00 2 THR A CA 17
ATOM 17654 C C . THR A 1 2 ? -12.609 8.671 -1.707 1.00 41.34 2 THR A C 17
ATOM 17655 O O . THR A 1 2 ? -12.262 9.528 -2.525 1.00 64.52 2 THR A O 17
ATOM 17666 N N . GLN A 1 3 ? -11.743 7.968 -0.986 1.00 34.10 3 GLN A N 17
ATOM 17667 C CA . GLN A 1 3 ? -10.294 8.120 -1.147 1.00 34.53 3 GLN A CA 17
ATOM 17668 C C . GLN A 1 3 ? -9.827 7.527 -2.487 1.00 43.31 3 GLN A C 17
ATOM 17669 O O . GLN A 1 3 ? -10.421 6.569 -2.983 1.00 13.44 3 GLN A O 17
ATOM 17683 N N . LYS A 1 4 ? -8.775 8.097 -3.072 1.00 25.52 4 LYS A N 17
ATOM 17684 C CA . LYS A 1 4 ? -8.178 7.526 -4.287 1.00 55.12 4 LYS A CA 17
ATOM 17685 C C . LYS A 1 4 ? -7.365 6.274 -3.937 1.00 1.23 4 LYS A C 17
ATOM 17686 O O . LYS A 1 4 ? -7.416 5.265 -4.640 1.00 24.31 4 LYS A O 17
ATOM 17705 N N . PHE A 1 5 ? -6.613 6.354 -2.842 1.00 3.20 5 PHE A N 17
ATOM 17706 C CA . PHE A 1 5 ? -5.903 5.191 -2.307 1.00 11.23 5 PHE A CA 17
ATOM 17707 C C . PHE A 1 5 ? -6.837 4.390 -1.390 1.00 53.31 5 PHE A C 17
ATOM 17708 O O . PHE A 1 5 ? -7.052 4.754 -0.230 1.00 11.40 5 PHE A O 17
ATOM 17725 N N . THR A 1 6 ? -7.409 3.315 -1.924 1.00 43.13 6 THR A N 17
ATOM 17726 C CA . THR A 1 6 ? -8.396 2.514 -1.185 1.00 53.25 6 THR A CA 17
ATOM 17727 C C . THR A 1 6 ? -7.924 1.069 -0.981 1.00 10.25 6 THR A C 17
ATOM 17728 O O . THR A 1 6 ? -6.929 0.637 -1.559 1.00 54.32 6 THR A O 17
ATOM 17739 N N . LYS A 1 7 ? -8.665 0.319 -0.170 1.00 32.23 7 LYS A N 17
ATOM 17740 C CA . LYS A 1 7 ? -8.309 -1.069 0.162 1.00 61.34 7 LYS A CA 17
ATOM 17741 C C . LYS A 1 7 ? -8.479 -2.016 -1.041 1.00 21.05 7 LYS A C 17
ATOM 17742 O O . LYS A 1 7 ? -7.956 -3.133 -1.043 1.00 21.44 7 LYS A O 17
ATOM 17761 N N . ASP A 1 8 ? -9.224 -1.567 -2.046 1.00 1.12 8 ASP A N 17
ATOM 17762 C CA . ASP A 1 8 ? -9.533 -2.386 -3.221 1.00 43.24 8 ASP A CA 17
ATOM 17763 C C . ASP A 1 8 ? -8.395 -2.370 -4.263 1.00 2.30 8 ASP A C 17
ATOM 17764 O O . ASP A 1 8 ? -8.134 -3.375 -4.928 1.00 74.22 8 ASP A O 17
ATOM 17773 N N . MET A 1 9 ? -7.720 -1.227 -4.400 1.00 41.21 9 MET A N 17
ATOM 17774 C CA . MET A 1 9 ? -6.676 -1.065 -5.422 1.00 63.42 9 MET A CA 17
ATOM 17775 C C . MET A 1 9 ? -5.424 -1.896 -5.092 1.00 24.21 9 MET A C 17
ATOM 17776 O O . MET A 1 9 ? -5.158 -2.212 -3.929 1.00 14.31 9 MET A O 17
ATOM 17790 N N . THR A 1 10 ? -4.662 -2.243 -6.126 1.00 52.55 10 THR A N 17
ATOM 17791 C CA . THR A 1 10 ? -3.459 -3.077 -5.969 1.00 21.51 10 THR A CA 17
ATOM 17792 C C . THR A 1 10 ? -2.235 -2.247 -5.571 1.00 50.32 10 THR A C 17
ATOM 17793 O O . THR A 1 10 ? -2.205 -1.026 -5.760 1.00 12.03 10 THR A O 17
ATOM 17804 N N . PHE A 1 11 ? -1.219 -2.917 -5.023 1.00 4.52 11 PHE A N 17
ATOM 17805 C CA . PHE A 1 11 ? 0.054 -2.262 -4.701 1.00 32.45 11 PHE A CA 17
ATOM 17806 C C . PHE A 1 11 ? 0.671 -1.609 -5.950 1.00 33.11 11 PHE A C 17
ATOM 17807 O O . PHE A 1 11 ? 1.226 -0.510 -5.874 1.00 71.02 11 PHE A O 17
ATOM 17824 N N . ALA A 1 12 ? 0.555 -2.282 -7.099 1.00 2.22 12 ALA A N 17
ATOM 17825 C CA . ALA A 1 12 ? 1.055 -1.739 -8.369 1.00 30.14 12 ALA A CA 17
ATOM 17826 C C . ALA A 1 12 ? 0.389 -0.395 -8.704 1.00 34.34 12 ALA A C 17
ATOM 17827 O O . ALA A 1 12 ? 1.073 0.596 -8.974 1.00 3.33 12 ALA A O 17
ATOM 17834 N N . GLN A 1 13 ? -0.947 -0.360 -8.658 1.00 1.13 13 GLN A N 17
ATOM 17835 C CA . GLN A 1 13 ? -1.696 0.879 -8.918 1.00 3.14 13 GLN A CA 17
ATOM 17836 C C . GLN A 1 13 ? -1.242 2.007 -7.978 1.00 63.12 13 GLN A C 17
ATOM 17837 O O . GLN A 1 13 ? -0.977 3.127 -8.416 1.00 34.33 13 GLN A O 17
ATOM 17851 N N . ALA A 1 14 ? -1.149 1.695 -6.687 1.00 34.51 14 ALA A N 17
ATOM 17852 C CA . ALA A 1 14 ? -0.716 2.670 -5.679 1.00 63.50 14 ALA A CA 17
ATOM 17853 C C . ALA A 1 14 ? 0.667 3.255 -6.012 1.00 25.11 14 ALA A C 17
ATOM 17854 O O . ALA A 1 14 ? 0.848 4.477 -6.029 1.00 53.12 14 ALA A O 17
ATOM 17861 N N . LEU A 1 15 ? 1.631 2.376 -6.294 1.00 11.31 15 LEU A N 17
ATOM 17862 C CA . LEU A 1 15 ? 2.992 2.801 -6.655 1.00 13.11 15 LEU A CA 17
ATOM 17863 C C . LEU A 1 15 ? 2.995 3.687 -7.913 1.00 33.24 15 LEU A C 17
ATOM 17864 O O . LEU A 1 15 ? 3.704 4.692 -7.977 1.00 71.04 15 LEU A O 17
ATOM 17880 N N . GLN A 1 16 ? 2.204 3.307 -8.913 1.00 24.41 16 GLN A N 17
ATOM 17881 C CA . GLN A 1 16 ? 2.103 4.089 -10.151 1.00 14.34 16 GLN A CA 17
ATOM 17882 C C . GLN A 1 16 ? 1.396 5.437 -9.918 1.00 24.32 16 GLN A C 17
ATOM 17883 O O . GLN A 1 16 ? 1.662 6.418 -10.619 1.00 55.14 16 GLN A O 17
ATOM 17897 N N . THR A 1 17 ? 0.502 5.481 -8.933 1.00 75.13 17 THR A N 17
ATOM 17898 C CA . THR A 1 17 ? -0.234 6.710 -8.604 1.00 40.43 17 THR A CA 17
ATOM 17899 C C . THR A 1 17 ? 0.659 7.725 -7.869 1.00 74.40 17 THR A C 17
ATOM 17900 O O . THR A 1 17 ? 0.587 8.930 -8.120 1.00 73.22 17 THR A O 17
ATOM 17911 N N . HIS A 1 18 ? 1.494 7.236 -6.952 1.00 42.12 18 HIS A N 17
ATOM 17912 C CA . HIS A 1 18 ? 2.438 8.090 -6.209 1.00 33.15 18 HIS A CA 17
ATOM 17913 C C . HIS A 1 18 ? 3.696 7.314 -5.782 1.00 1.12 18 HIS A C 17
ATOM 17914 O O . HIS A 1 18 ? 3.611 6.370 -4.996 1.00 43.54 18 HIS A O 17
ATOM 17929 N N . PRO A 1 19 ? 4.886 7.713 -6.285 1.00 72.04 19 PRO A N 17
ATOM 17930 C CA . PRO A 1 19 ? 6.170 7.098 -5.883 1.00 31.43 19 PRO A CA 17
ATOM 17931 C C . PRO A 1 19 ? 6.388 7.104 -4.358 1.00 63.30 19 PRO A C 17
ATOM 17932 O O . PRO A 1 19 ? 7.105 6.256 -3.819 1.00 71.05 19 PRO A O 17
ATOM 17943 N N . GLY A 1 20 ? 5.768 8.066 -3.671 1.00 53.24 20 GLY A N 17
ATOM 17944 C CA . GLY A 1 20 ? 5.850 8.135 -2.214 1.00 62.14 20 GLY A CA 17
ATOM 17945 C C . GLY A 1 20 ? 5.256 6.914 -1.517 1.00 65.41 20 GLY A C 17
ATOM 17946 O O . GLY A 1 20 ? 5.656 6.572 -0.400 1.00 54.20 20 GLY A O 17
ATOM 17950 N N . VAL A 1 21 ? 4.305 6.248 -2.178 1.00 22.40 21 VAL A N 17
ATOM 17951 C CA . VAL A 1 21 ? 3.678 5.038 -1.634 1.00 74.13 21 VAL A CA 17
ATOM 17952 C C . VAL A 1 21 ? 4.731 3.979 -1.278 1.00 33.44 21 VAL A C 17
ATOM 17953 O O . VAL A 1 21 ? 4.617 3.297 -0.261 1.00 24.04 21 VAL A O 17
ATOM 17966 N N . ALA A 1 22 ? 5.767 3.865 -2.111 1.00 10.13 22 ALA A N 17
ATOM 17967 C CA . ALA A 1 22 ? 6.873 2.938 -1.844 1.00 51.13 22 ALA A CA 17
ATOM 17968 C C . ALA A 1 22 ? 7.486 3.191 -0.459 1.00 41.10 22 ALA A C 17
ATOM 17969 O O . ALA A 1 22 ? 7.679 2.262 0.327 1.00 14.51 22 ALA A O 17
ATOM 17976 N N . GLY A 1 23 ? 7.763 4.460 -0.163 1.00 24.22 23 GLY A N 17
ATOM 17977 C CA . GLY A 1 23 ? 8.307 4.830 1.137 1.00 0.14 23 GLY A CA 17
ATOM 17978 C C . GLY A 1 23 ? 7.370 4.491 2.291 1.00 52.21 23 GLY A C 17
ATOM 17979 O O . GLY A 1 23 ? 7.806 4.002 3.338 1.00 13.41 23 GLY A O 17
ATOM 17983 N N . VAL A 1 24 ? 6.077 4.752 2.097 1.00 21.45 24 VAL A N 17
ATOM 17984 C CA . VAL A 1 24 ? 5.056 4.414 3.096 1.00 32.33 24 VAL A CA 17
ATOM 17985 C C . VAL A 1 24 ? 5.011 2.900 3.353 1.00 2.52 24 VAL A C 17
ATOM 17986 O O . VAL A 1 24 ? 5.018 2.456 4.500 1.00 74.35 24 VAL A O 17
ATOM 17999 N N . LEU A 1 25 ? 4.981 2.116 2.278 1.00 61.42 25 LEU A N 17
ATOM 18000 C CA . LEU A 1 25 ? 4.987 0.653 2.380 1.00 12.11 25 LEU A CA 17
ATOM 18001 C C . LEU A 1 25 ? 6.240 0.155 3.118 1.00 75.01 25 LEU A C 17
ATOM 18002 O O . LEU A 1 25 ? 6.161 -0.728 3.970 1.00 22.32 25 LEU A O 17
ATOM 18018 N N . ARG A 1 26 ? 7.393 0.730 2.787 1.00 44.32 26 ARG A N 17
ATOM 18019 C CA . ARG A 1 26 ? 8.645 0.419 3.490 1.00 45.24 26 ARG A CA 17
ATOM 18020 C C . ARG A 1 26 ? 8.552 0.799 4.979 1.00 70.10 26 ARG A C 17
ATOM 18021 O O . ARG A 1 26 ? 9.097 0.110 5.843 1.00 63.20 26 ARG A O 17
ATOM 18042 N N . SER A 1 27 ? 7.859 1.899 5.271 1.00 3.44 27 SER A N 17
ATOM 18043 C CA . SER A 1 27 ? 7.619 2.324 6.658 1.00 4.23 27 SER A CA 17
ATOM 18044 C C . SER A 1 27 ? 6.709 1.325 7.387 1.00 13.24 27 SER A C 17
ATOM 18045 O O . SER A 1 27 ? 6.912 1.015 8.564 1.00 5.45 27 SER A O 17
ATOM 18053 N N . TYR A 1 28 ? 5.713 0.813 6.666 1.00 32.34 28 TYR A N 17
ATOM 18054 C CA . TYR A 1 28 ? 4.769 -0.169 7.210 1.00 71.14 28 TYR A CA 17
ATOM 18055 C C . TYR A 1 28 ? 5.181 -1.616 6.875 1.00 73.42 28 TYR A C 17
ATOM 18056 O O . TYR A 1 28 ? 4.334 -2.502 6.815 1.00 23.43 28 TYR A O 17
ATOM 18074 N N . ASN A 1 29 ? 6.480 -1.847 6.640 1.00 1.44 29 ASN A N 17
ATOM 18075 C CA . ASN A 1 29 ? 7.017 -3.209 6.428 1.00 1.42 29 ASN A CA 17
ATOM 18076 C C . ASN A 1 29 ? 6.602 -3.826 5.066 1.00 43.34 29 ASN A C 17
ATOM 18077 O O . ASN A 1 29 ? 7.220 -4.790 4.600 1.00 74.41 29 ASN A O 17
ATOM 18088 N N . LEU A 1 30 ? 5.593 -3.254 4.410 1.00 3.45 30 LEU A N 17
ATOM 18089 C CA . LEU A 1 30 ? 5.083 -3.787 3.136 1.00 62.12 30 LEU A CA 17
ATOM 18090 C C . LEU A 1 30 ? 6.051 -3.550 1.961 1.00 14.13 30 LEU A C 17
ATOM 18091 O O . LEU A 1 30 ? 5.756 -3.911 0.824 1.00 1.33 30 LEU A O 17
ATOM 18107 N N . GLY A 1 31 ? 7.213 -2.961 2.236 1.00 11.51 31 GLY A N 17
ATOM 18108 C CA . GLY A 1 31 ? 8.211 -2.732 1.188 1.00 22.10 31 GLY A CA 17
ATOM 18109 C C . GLY A 1 31 ? 8.721 -4.019 0.534 1.00 24.33 31 GLY A C 17
ATOM 18110 O O . GLY A 1 31 ? 9.417 -3.976 -0.481 1.00 42.12 31 GLY A O 17
ATOM 18114 N N . CYS A 1 32 ? 8.379 -5.167 1.117 1.00 2.34 32 CYS A N 17
ATOM 18115 C CA . CYS A 1 32 ? 8.790 -6.468 0.573 1.00 23.12 32 CYS A CA 17
ATOM 18116 C C . CYS A 1 32 ? 7.775 -7.020 -0.448 1.00 23.43 32 CYS A C 17
ATOM 18117 O O . CYS A 1 32 ? 7.850 -8.191 -0.827 1.00 22.45 32 CYS A O 17
ATOM 18125 N N . ILE A 1 33 ? 6.836 -6.178 -0.901 1.00 11.00 33 ILE A N 17
ATOM 18126 C CA . ILE A 1 33 ? 5.829 -6.595 -1.897 1.00 25.25 33 ILE A CA 17
ATOM 18127 C C . ILE A 1 33 ? 6.467 -7.202 -3.157 1.00 64.52 33 ILE A C 17
ATOM 18128 O O . ILE A 1 33 ? 5.873 -8.066 -3.805 1.00 24.42 33 ILE A O 17
ATOM 18144 N N . GLY A 1 34 ? 7.672 -6.753 -3.497 1.00 72.22 34 GLY A N 17
ATOM 18145 C CA . GLY A 1 34 ? 8.390 -7.325 -4.631 1.00 51.14 34 GLY A CA 17
ATOM 18146 C C . GLY A 1 34 ? 8.782 -8.783 -4.398 1.00 21.20 34 GLY A C 17
ATOM 18147 O O . GLY A 1 34 ? 8.585 -9.637 -5.265 1.00 75.44 34 GLY A O 17
ATOM 18151 N N . CYS A 1 35 ? 9.313 -9.072 -3.212 1.00 61.41 35 CYS A N 17
ATOM 18152 C CA . CYS A 1 35 ? 9.735 -10.436 -2.860 1.00 5.10 35 CYS A CA 17
ATOM 18153 C C . CYS A 1 35 ? 8.538 -11.376 -2.661 1.00 14.01 35 CYS A C 17
ATOM 18154 O O . CYS A 1 35 ? 8.596 -12.544 -3.041 1.00 32.43 35 CYS A O 17
ATOM 18162 N N . MET A 1 36 ? 7.456 -10.869 -2.065 1.00 12.42 36 MET A N 17
ATOM 18163 C CA . MET A 1 36 ? 6.246 -11.681 -1.840 1.00 62.01 36 MET A CA 17
ATOM 18164 C C . MET A 1 36 ? 5.326 -11.691 -3.076 1.00 31.21 36 MET A C 17
ATOM 18165 O O . MET A 1 36 ? 4.300 -12.375 -3.090 1.00 63.41 36 MET A O 17
ATOM 18179 N N . GLY A 1 37 ? 5.699 -10.925 -4.104 1.00 4.25 37 GLY A N 17
ATOM 18180 C CA . GLY A 1 37 ? 4.928 -10.891 -5.346 1.00 11.44 37 GLY A CA 17
ATOM 18181 C C . GLY A 1 37 ? 3.502 -10.371 -5.166 1.00 10.10 37 GLY A C 17
ATOM 18182 O O . GLY A 1 37 ? 2.538 -11.009 -5.592 1.00 60.55 37 GLY A O 17
ATOM 18186 N N . ALA A 1 38 ? 3.369 -9.201 -4.546 1.00 12.22 38 ALA A N 17
ATOM 18187 C CA . ALA A 1 38 ? 2.051 -8.634 -4.228 1.00 73.43 38 ALA A CA 17
ATOM 18188 C C . ALA A 1 38 ? 1.673 -7.454 -5.140 1.00 20.40 38 ALA A C 17
ATOM 18189 O O . ALA A 1 38 ? 0.812 -6.651 -4.791 1.00 75.51 38 ALA A O 17
ATOM 18196 N N . GLN A 1 39 ? 2.290 -7.359 -6.321 1.00 72.52 39 GLN A N 17
ATOM 18197 C CA . GLN A 1 39 ? 1.985 -6.259 -7.256 1.00 20.11 39 GLN A CA 17
ATOM 18198 C C . GLN A 1 39 ? 0.511 -6.275 -7.701 1.00 44.40 39 GLN A C 17
ATOM 18199 O O . GLN A 1 39 ? -0.152 -5.237 -7.712 1.00 24.24 39 GLN A O 17
ATOM 18213 N N . ASN A 1 40 ? -0.001 -7.455 -8.051 1.00 15.31 40 ASN A N 17
ATOM 18214 C CA . ASN A 1 40 ? -1.398 -7.596 -8.499 1.00 50.43 40 ASN A CA 17
ATOM 18215 C C . ASN A 1 40 ? -2.359 -7.731 -7.306 1.00 63.15 40 ASN A C 17
ATOM 18216 O O . ASN A 1 40 ? -3.581 -7.744 -7.471 1.00 63.43 40 ASN A O 17
ATOM 18227 N N . GLU A 1 41 ? -1.796 -7.821 -6.106 1.00 11.20 41 GLU A N 17
ATOM 18228 C CA . GLU A 1 41 ? -2.583 -7.998 -4.882 1.00 42.24 41 GLU A CA 17
ATOM 18229 C C . GLU A 1 41 ? -3.027 -6.638 -4.311 1.00 50.15 41 GLU A C 17
ATOM 18230 O O . GLU A 1 41 ? -2.310 -5.641 -4.429 1.00 3.43 41 GLU A O 17
ATOM 18242 N N . SER A 1 42 ? -4.218 -6.594 -3.708 1.00 34.34 42 SER A N 17
ATOM 18243 C CA . SER A 1 42 ? -4.765 -5.335 -3.179 1.00 63.5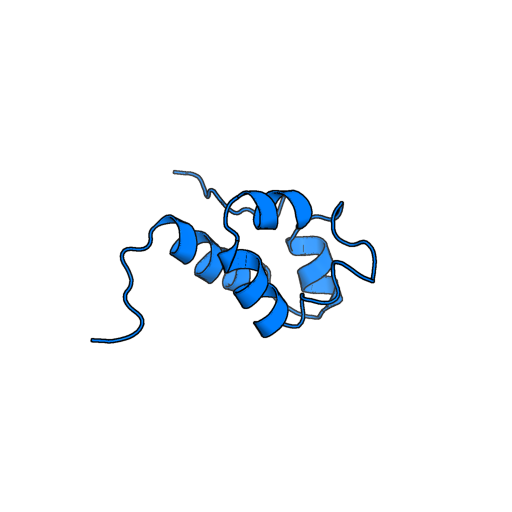1 42 SER A CA 17
ATOM 18244 C C . SER A 1 42 ? -4.079 -4.918 -1.872 1.00 62.41 42 SER A C 17
ATOM 18245 O O . SER A 1 42 ? -3.624 -5.762 -1.095 1.00 34.32 42 SER A O 17
ATOM 18253 N N . LEU A 1 43 ? -4.029 -3.605 -1.633 1.00 50.55 43 LEU A N 17
ATOM 18254 C CA . LEU A 1 43 ? -3.402 -3.042 -0.424 1.00 52.23 43 LEU A CA 17
ATOM 18255 C C . LEU A 1 43 ? -3.890 -3.737 0.856 1.00 42.11 43 LEU A C 17
ATOM 18256 O O . LEU A 1 43 ? -3.108 -3.998 1.772 1.00 52.30 43 LEU A O 17
ATOM 18272 N N . GLU A 1 44 ? -5.183 -4.044 0.907 1.00 73.54 44 GLU A N 17
ATOM 18273 C CA . GLU A 1 44 ? -5.778 -4.697 2.077 1.00 52.51 44 GLU A CA 17
ATOM 18274 C C . GLU A 1 44 ? -5.225 -6.116 2.296 1.00 33.44 44 GLU A C 17
ATOM 18275 O O . GLU A 1 44 ? -4.825 -6.465 3.409 1.00 13.31 44 GLU A O 17
ATOM 18287 N N . GLN A 1 45 ? -5.197 -6.928 1.239 1.00 43.10 45 GLN A N 17
ATOM 18288 C CA . GLN A 1 45 ? -4.733 -8.318 1.350 1.00 33.24 45 GLN A CA 17
ATOM 18289 C C . GLN A 1 45 ? -3.292 -8.381 1.886 1.00 55.34 45 GLN A C 17
ATOM 18290 O O . GLN A 1 45 ? -3.005 -9.107 2.840 1.00 34.24 45 GLN A O 17
ATOM 18304 N N . GLY A 1 46 ? -2.397 -7.604 1.276 1.00 52.44 46 GLY A N 17
ATOM 18305 C CA . GLY A 1 46 ? -1.015 -7.540 1.739 1.00 61.44 46 GLY A CA 17
ATOM 18306 C C . GLY A 1 46 ? -0.889 -7.013 3.169 1.00 31.34 46 GLY A C 17
ATOM 18307 O O . GLY A 1 46 ? -0.068 -7.503 3.953 1.00 73.21 46 GLY A O 17
ATOM 18311 N N . ALA A 1 47 ? -1.703 -6.010 3.506 1.00 50.50 47 ALA A N 17
ATOM 18312 C CA . ALA A 1 47 ? -1.725 -5.447 4.861 1.00 71.35 47 ALA A CA 17
ATOM 18313 C C . ALA A 1 47 ? -2.052 -6.521 5.911 1.00 63.23 47 ALA A C 17
ATOM 18314 O O . ALA A 1 47 ? -1.268 -6.767 6.830 1.00 44.03 47 ALA A O 17
ATOM 18321 N N . ASN A 1 48 ? -3.209 -7.172 5.762 1.00 41.52 48 ASN A N 17
ATOM 18322 C CA . ASN A 1 48 ? -3.628 -8.226 6.698 1.00 52.31 48 ASN A CA 17
ATOM 18323 C C . ASN A 1 48 ? -2.644 -9.404 6.705 1.00 25.45 48 ASN A C 17
ATOM 18324 O O . ASN A 1 48 ? -2.413 -10.020 7.748 1.00 21.33 48 ASN A O 17
ATOM 18335 N N . ALA A 1 49 ? -2.064 -9.714 5.544 1.00 50.12 49 ALA A N 17
ATOM 18336 C CA . ALA A 1 49 ? -1.054 -10.774 5.438 1.00 64.14 49 ALA A CA 17
ATOM 18337 C C . ALA A 1 49 ? 0.148 -10.502 6.360 1.00 71.40 49 ALA A C 17
ATOM 18338 O O . ALA A 1 49 ? 0.745 -11.426 6.910 1.00 50.43 49 ALA A O 17
ATOM 18345 N N . HIS A 1 50 ? 0.496 -9.226 6.527 1.00 14.50 50 HIS A N 17
ATOM 18346 C CA . HIS A 1 50 ? 1.594 -8.828 7.424 1.00 51.41 50 HIS A CA 17
ATOM 18347 C C . HIS A 1 50 ? 1.072 -8.391 8.809 1.00 22.22 50 HIS A C 17
ATOM 18348 O O . HIS A 1 50 ? 1.835 -7.897 9.642 1.00 12.15 50 HIS A O 17
ATOM 18363 N N . GLY A 1 51 ? -0.227 -8.592 9.048 1.00 31.52 51 GLY A N 17
ATOM 18364 C CA . GLY A 1 51 ? -0.833 -8.254 10.338 1.00 32.13 51 GLY A CA 17
ATOM 18365 C C . GLY A 1 51 ? -0.951 -6.751 10.590 1.00 71.41 51 GLY A C 17
ATOM 18366 O O . GLY A 1 51 ? -0.691 -6.276 11.697 1.00 11.41 51 GLY A O 17
ATOM 18370 N N . LEU A 1 52 ? -1.361 -6.003 9.568 1.00 32.15 52 LEU A N 17
ATOM 18371 C CA . LEU A 1 52 ? -1.478 -4.540 9.662 1.00 14.04 52 LEU A CA 17
ATOM 18372 C C . LEU A 1 52 ? -2.916 -4.064 9.404 1.00 11.22 52 LEU A C 17
ATOM 18373 O O . LEU A 1 52 ? -3.723 -4.777 8.803 1.00 3.40 52 LEU A O 17
ATOM 18389 N N . ASN A 1 53 ? -3.229 -2.852 9.865 1.00 64.11 53 ASN A N 17
ATOM 18390 C CA . ASN A 1 53 ? -4.525 -2.220 9.588 1.00 54.24 53 ASN A CA 17
ATOM 18391 C C . ASN A 1 53 ? -4.463 -1.399 8.288 1.00 23.52 53 ASN A C 17
ATOM 18392 O O . ASN A 1 53 ? -3.782 -0.373 8.219 1.00 5.13 53 ASN A O 17
ATOM 18403 N N . VAL A 1 54 ? -5.188 -1.851 7.267 1.00 71.44 54 VAL A N 17
ATOM 18404 C CA . VAL A 1 54 ? -5.168 -1.199 5.951 1.00 13.42 54 VAL A CA 17
ATOM 18405 C C . VAL A 1 54 ? -5.616 0.273 6.025 1.00 51.21 54 VAL A C 17
ATOM 18406 O O . VAL A 1 54 ? -5.070 1.127 5.331 1.00 62.11 54 VAL A O 17
ATOM 18419 N N . GLU A 1 55 ? -6.595 0.568 6.883 1.00 13.14 55 GLU A N 17
ATOM 18420 C CA . GLU A 1 55 ? -7.128 1.933 7.008 1.00 64.31 55 GLU A CA 17
ATOM 18421 C C . GLU A 1 55 ? -6.052 2.927 7.481 1.00 74.31 55 GLU A C 17
ATOM 18422 O O . GLU A 1 55 ? -5.991 4.066 7.008 1.00 60.25 55 GLU A O 17
ATOM 18434 N N . ASP A 1 56 ? -5.193 2.488 8.402 1.00 61.40 56 ASP A N 17
ATOM 18435 C CA . ASP A 1 56 ? -4.101 3.329 8.904 1.00 12.24 56 ASP A CA 17
ATOM 18436 C C . ASP A 1 56 ? -3.092 3.639 7.782 1.00 5.44 56 ASP A C 17
ATOM 18437 O O . ASP A 1 56 ? -2.526 4.734 7.717 1.00 43.32 56 ASP A O 17
ATOM 18446 N N . ILE A 1 57 ? -2.892 2.662 6.894 1.00 41.12 57 ILE A N 17
ATOM 18447 C CA . ILE A 1 57 ? -1.998 2.823 5.743 1.00 1.41 57 ILE A CA 17
ATOM 18448 C C . ILE A 1 57 ? -2.603 3.782 4.702 1.00 44.43 57 ILE A C 17
ATOM 18449 O O . ILE A 1 57 ? -1.959 4.746 4.279 1.00 32.11 57 ILE A O 17
ATOM 18465 N N . LEU A 1 58 ? -3.855 3.515 4.309 1.00 71.24 58 LEU A N 17
ATOM 18466 C CA . LEU A 1 58 ? -4.579 4.367 3.351 1.00 11.12 58 LEU A CA 17
ATOM 18467 C C . LEU A 1 58 ? -4.563 5.835 3.800 1.00 63.35 58 LEU A C 17
ATOM 18468 O O . LEU A 1 58 ? -4.487 6.752 2.981 1.00 65.44 58 LEU A O 17
ATOM 18484 N N . ARG A 1 59 ? -4.640 6.033 5.113 1.00 63.44 59 ARG A N 17
ATOM 18485 C CA . ARG A 1 59 ? -4.530 7.362 5.723 1.00 14.12 59 ARG A CA 17
ATOM 18486 C C . ARG A 1 59 ? -3.278 8.112 5.233 1.00 21.21 59 ARG A C 17
ATOM 18487 O O . ARG A 1 59 ? -3.365 9.245 4.749 1.00 33.31 59 ARG A O 17
ATOM 18508 N N . ASP A 1 60 ? -2.116 7.471 5.351 1.00 74.44 60 ASP A N 17
ATOM 18509 C CA . ASP A 1 60 ? -0.848 8.096 4.965 1.00 54.34 60 ASP A CA 17
ATOM 18510 C C . ASP A 1 60 ? -0.735 8.207 3.432 1.00 62.51 60 ASP A C 17
ATOM 18511 O O . ASP A 1 60 ? -0.248 9.208 2.901 1.00 31.14 60 ASP A O 17
ATOM 18520 N N . LEU A 1 61 ? -1.215 7.176 2.731 1.00 3.33 61 LEU A N 17
ATOM 18521 C CA . LEU A 1 61 ? -1.180 7.145 1.262 1.00 41.11 61 LEU A CA 17
ATOM 18522 C C . LEU A 1 61 ? -1.922 8.344 0.642 1.00 4.04 61 LEU A C 17
ATOM 18523 O O . LEU A 1 61 ? -1.377 9.047 -0.212 1.00 60.41 61 LEU A O 17
ATOM 18539 N N . ASN A 1 62 ? -3.164 8.578 1.068 1.00 75.24 62 ASN A N 17
ATOM 18540 C CA . ASN A 1 62 ? -3.940 9.723 0.571 1.00 54.04 62 ASN A CA 17
ATOM 18541 C C . ASN A 1 62 ? -3.362 11.050 1.089 1.00 32.44 62 ASN A C 17
ATOM 18542 O O . ASN A 1 62 ? -3.434 12.079 0.411 1.00 53.13 62 ASN A O 17
ATOM 18553 N N . ALA A 1 63 ? -2.773 11.020 2.283 1.00 12.34 63 ALA A N 17
ATOM 18554 C CA . ALA A 1 63 ? -2.114 12.200 2.851 1.00 41.32 63 ALA A CA 17
ATOM 18555 C C . ALA A 1 63 ? -0.998 12.721 1.928 1.00 1.32 63 ALA A C 17
ATOM 18556 O O . ALA A 1 63 ? -0.740 13.925 1.875 1.00 42.24 63 ALA A O 17
ATOM 18563 N N . LEU A 1 64 ? -0.348 11.807 1.202 1.00 61.11 64 LEU A N 17
ATOM 18564 C CA . LEU A 1 64 ? 0.674 12.176 0.206 1.00 41.54 64 LEU A CA 17
ATOM 18565 C C . LEU A 1 64 ? 0.101 13.128 -0.857 1.00 41.11 64 LEU A C 17
ATOM 18566 O O . LEU A 1 64 ? 0.795 14.010 -1.363 1.00 53.03 64 LEU A O 17
ATOM 18582 N N . ALA A 1 65 ? -1.169 12.929 -1.199 1.00 2.11 65 ALA A N 17
ATOM 18583 C CA . ALA A 1 65 ? -1.841 13.750 -2.211 1.00 0.35 65 ALA A CA 17
ATOM 18584 C C . ALA A 1 65 ? -2.384 15.059 -1.618 1.00 55.14 65 ALA A C 17
ATOM 18585 O O . ALA A 1 65 ? -2.383 16.103 -2.277 1.00 3.34 65 ALA A O 17
ATOM 18592 N N . LEU A 1 66 ? -2.852 14.993 -0.374 1.00 74.04 66 LEU A N 17
ATOM 18593 C CA . LEU A 1 66 ? -3.410 16.168 0.313 1.00 13.12 66 LEU A CA 17
ATOM 18594 C C . LEU A 1 66 ? -2.311 17.143 0.771 1.00 3.44 66 LEU A C 17
ATOM 18595 O O . LEU A 1 66 ? -2.547 18.348 0.878 1.00 15.45 66 LEU A O 17
ATOM 18611 N N . GLU A 1 67 ? -1.117 16.609 1.046 1.00 33.42 67 GLU A N 17
ATOM 18612 C CA . GLU A 1 67 ? 0.029 17.414 1.499 1.00 24.35 67 GLU A CA 17
ATOM 18613 C C . GLU A 1 67 ? -0.327 18.248 2.745 1.00 43.22 67 GLU A C 17
ATOM 18614 O O . GLU A 1 67 ? -0.631 19.438 2.651 1.00 53.33 67 GLU A O 17
ATOM 18626 N N . HIS A 1 68 ? -0.292 17.611 3.913 1.00 55.35 68 HIS A N 17
ATOM 18627 C CA . HIS A 1 68 ? -0.734 18.253 5.160 1.00 4.20 68 HIS A CA 17
ATOM 18628 C C . HIS A 1 68 ? 0.362 19.138 5.785 1.00 3.20 68 HIS A C 17
ATOM 18629 O O . HIS A 1 68 ? 1.340 18.638 6.340 1.00 72.24 68 HIS A O 17
ATOM 18644 N N . HIS A 1 69 ? 0.196 20.458 5.679 1.00 3.32 69 HIS A N 17
ATOM 18645 C CA . HIS A 1 69 ? 1.116 21.413 6.315 1.00 24.23 69 HIS A CA 17
ATOM 18646 C C . HIS A 1 69 ? 0.569 21.886 7.672 1.00 43.22 69 HIS A C 17
ATOM 18647 O O . HIS A 1 69 ? 1.327 22.313 8.544 1.00 65.42 69 HIS A O 17
ATOM 18662 N N . HIS A 1 70 ? -0.752 21.817 7.839 1.00 70.12 70 HIS A N 17
ATOM 18663 C CA . HIS A 1 70 ? -1.396 22.122 9.125 1.00 54.45 70 HIS A CA 17
ATOM 18664 C C . HIS A 1 70 ? -1.848 20.828 9.821 1.00 31.14 70 HIS A C 17
ATOM 18665 O O . HIS A 1 70 ? -1.609 19.727 9.322 1.00 52.13 70 HIS A O 17
ATOM 18680 N N . HIS A 1 71 ? -2.503 20.960 10.975 1.00 72.12 71 HIS A N 17
ATOM 18681 C CA . HIS A 1 71 ? -2.974 19.794 11.733 1.00 31.34 71 HIS A CA 17
ATOM 18682 C C . HIS A 1 71 ? -4.409 19.993 12.246 1.00 53.03 71 HIS A C 17
ATOM 18683 O O . HIS A 1 71 ? -4.914 21.116 12.302 1.00 12.43 71 HIS A O 17
ATOM 18698 N N . HIS A 1 72 ? -5.065 18.892 12.603 1.00 12.31 72 HIS A N 17
ATOM 18699 C CA . HIS A 1 72 ? -6.383 18.944 13.246 1.00 30.45 72 HIS A CA 17
ATOM 18700 C C . HIS A 1 72 ? -6.242 18.791 14.769 1.00 2.44 72 HIS A C 17
ATOM 18701 O O . HIS A 1 72 ? -6.068 17.683 15.279 1.00 14.02 72 HIS A O 17
ATOM 18716 N N . HIS A 1 73 ? -6.288 19.915 15.486 1.00 12.35 73 HIS A N 17
ATOM 18717 C CA . HIS A 1 73 ? -6.130 19.923 16.951 1.00 43.44 73 HIS A CA 17
ATOM 18718 C C . HIS A 1 73 ? -7.335 19.276 17.673 1.00 54.40 73 HIS A C 17
ATOM 18719 O O . HIS A 1 73 ? -8.462 19.806 17.562 1.00 37.76 73 HIS A O 17
ATOM 18735 N N . MET A 1 1 ? -16.799 11.641 -2.950 1.00 72.31 1 MET A N 18
ATOM 18736 C CA . MET A 1 1 ? -16.406 11.376 -1.537 1.00 21.33 1 MET A CA 18
ATOM 18737 C C . MET A 1 1 ? -15.355 10.254 -1.423 1.00 11.41 1 MET A C 18
ATOM 18738 O O . MET A 1 1 ? -14.690 10.124 -0.391 1.00 33.41 1 MET A O 18
ATOM 18754 N N . THR A 1 2 ? -15.204 9.451 -2.476 1.00 11.23 2 THR A N 18
ATOM 18755 C CA . THR A 1 2 ? -14.224 8.351 -2.482 1.00 1.14 2 THR A CA 18
ATOM 18756 C C . THR A 1 2 ? -12.777 8.867 -2.366 1.00 12.35 2 THR A C 18
ATOM 18757 O O . THR A 1 2 ? -12.482 10.015 -2.715 1.00 40.13 2 THR A O 18
ATOM 18768 N N . GLN A 1 3 ? -11.876 8.017 -1.877 1.00 61.32 3 GLN A N 18
ATOM 18769 C CA . GLN A 1 3 ? -10.475 8.408 -1.648 1.00 65.52 3 GLN A CA 18
ATOM 18770 C C . GLN A 1 3 ? -9.634 8.355 -2.938 1.00 32.54 3 GLN A C 18
ATOM 18771 O O . GLN A 1 3 ? -10.116 7.953 -3.999 1.00 64.14 3 GLN A O 18
ATOM 18785 N N . LYS A 1 4 ? -8.373 8.782 -2.834 1.00 63.44 4 LYS A N 18
ATOM 18786 C CA . LYS A 1 4 ? -7.406 8.650 -3.932 1.00 64.02 4 LYS A CA 18
ATOM 18787 C C . LYS A 1 4 ? -6.663 7.312 -3.830 1.00 43.44 4 LYS A C 18
ATOM 18788 O O . LYS A 1 4 ? -6.196 6.765 -4.827 1.00 2.04 4 LYS A O 18
ATOM 18807 N N . PHE A 1 5 ? -6.554 6.804 -2.603 1.00 60.01 5 PHE A N 18
ATOM 18808 C CA . PHE A 1 5 ? -5.976 5.482 -2.343 1.00 73.43 5 PHE A CA 18
ATOM 18809 C C . PHE A 1 5 ? -6.944 4.635 -1.508 1.00 33.21 5 PHE A C 18
ATOM 18810 O O . PHE A 1 5 ? -7.269 4.991 -0.374 1.00 61.11 5 PHE A O 18
ATOM 18827 N N . THR A 1 6 ? -7.404 3.523 -2.076 1.00 23.13 6 THR A N 18
ATOM 18828 C CA . THR A 1 6 ? -8.386 2.648 -1.409 1.00 63.43 6 THR A CA 18
ATOM 18829 C C . THR A 1 6 ? -7.861 1.219 -1.246 1.00 62.15 6 THR A C 18
ATOM 18830 O O . THR A 1 6 ? -6.952 0.796 -1.954 1.00 65.33 6 THR A O 18
ATOM 18841 N N . LYS A 1 7 ? -8.454 0.471 -0.320 1.00 44.30 7 LYS A N 18
ATOM 18842 C CA . LYS A 1 7 ? -8.075 -0.931 -0.093 1.00 60.12 7 LYS A CA 18
ATOM 18843 C C . LYS A 1 7 ? -8.284 -1.781 -1.359 1.00 5.20 7 LYS A C 18
ATOM 18844 O O . LYS A 1 7 ? -7.619 -2.801 -1.557 1.00 32.23 7 LYS A O 18
ATOM 18863 N N . ASP A 1 8 ? -9.222 -1.342 -2.195 1.00 53.13 8 ASP A N 18
ATOM 18864 C CA . ASP A 1 8 ? -9.600 -2.049 -3.425 1.00 13.42 8 ASP A CA 18
ATOM 18865 C C . ASP A 1 8 ? -8.436 -2.147 -4.433 1.00 22.41 8 ASP A C 18
ATOM 18866 O O . ASP A 1 8 ? -8.200 -3.205 -5.026 1.00 21.20 8 ASP A O 18
ATOM 18875 N N . MET A 1 9 ? -7.709 -1.048 -4.616 1.00 2.51 9 MET A N 18
ATOM 18876 C CA . MET A 1 9 ? -6.623 -0.989 -5.603 1.00 62.30 9 MET A CA 18
ATOM 18877 C C . MET A 1 9 ? -5.384 -1.780 -5.144 1.00 21.34 9 MET A C 18
ATOM 18878 O O . MET A 1 9 ? -5.152 -1.970 -3.946 1.00 52.30 9 MET A O 18
ATOM 18892 N N . THR A 1 10 ? -4.593 -2.237 -6.110 1.00 53.21 10 THR A N 18
ATOM 18893 C CA . THR A 1 10 ? -3.421 -3.076 -5.826 1.00 44.34 10 THR A CA 18
ATOM 18894 C C . THR A 1 10 ? -2.190 -2.244 -5.447 1.00 22.33 10 THR A C 18
ATOM 18895 O O . THR A 1 10 ? -2.143 -1.033 -5.689 1.00 12.11 10 THR A O 18
ATOM 18906 N N . PHE A 1 11 ? -1.192 -2.907 -4.859 1.00 1.53 11 PHE A N 18
ATOM 18907 C CA . PHE A 1 11 ? 0.088 -2.259 -4.537 1.00 43.23 11 PHE A CA 18
ATOM 18908 C C . PHE A 1 11 ? 0.717 -1.622 -5.785 1.00 2.24 11 PHE A C 18
ATOM 18909 O O . PHE A 1 11 ? 1.236 -0.507 -5.728 1.00 73.33 11 PHE A O 18
ATOM 18926 N N . ALA A 1 12 ? 0.654 -2.337 -6.913 1.00 13.34 12 ALA A N 18
ATOM 18927 C CA . ALA A 1 12 ? 1.171 -1.825 -8.188 1.00 30.24 12 ALA A CA 18
ATOM 18928 C C . ALA A 1 12 ? 0.502 -0.500 -8.579 1.00 64.50 12 ALA A C 18
ATOM 18929 O O . ALA A 1 12 ? 1.181 0.485 -8.876 1.00 4.23 12 ALA A O 18
ATOM 18936 N N . GLN A 1 13 ? -0.831 -0.477 -8.565 1.00 12.25 13 GLN A N 18
ATOM 18937 C CA . GLN A 1 13 ? -1.584 0.738 -8.901 1.00 0.00 13 GLN A CA 18
ATOM 18938 C C . GLN A 1 13 ? -1.225 1.899 -7.961 1.00 13.13 13 GLN A C 18
ATOM 18939 O O . GLN A 1 13 ? -1.040 3.035 -8.401 1.00 21.40 13 GLN A O 18
ATOM 18953 N N . ALA A 1 14 ? -1.134 1.610 -6.664 1.00 50.43 14 ALA A N 18
ATOM 18954 C CA . ALA A 1 14 ? -0.755 2.620 -5.669 1.00 40.41 14 ALA A CA 18
ATOM 18955 C C . ALA A 1 14 ? 0.618 3.233 -5.992 1.00 3.54 14 ALA A C 18
ATOM 18956 O O . ALA A 1 14 ? 0.768 4.456 -6.052 1.00 10.22 14 ALA A O 18
ATOM 18963 N N . LEU A 1 15 ? 1.607 2.368 -6.222 1.00 72.31 15 LEU A N 18
ATOM 18964 C CA . LEU A 1 15 ? 2.964 2.806 -6.576 1.00 64.44 15 LEU A CA 18
ATOM 18965 C C . LEU A 1 15 ? 2.979 3.641 -7.868 1.00 2.23 15 LEU A C 18
ATOM 18966 O O . LEU A 1 15 ? 3.743 4.599 -7.991 1.00 45.53 15 LEU A O 18
ATOM 18982 N N . GLN A 1 16 ? 2.139 3.268 -8.834 1.00 42.41 16 GLN A N 18
ATOM 18983 C CA . GLN A 1 16 ? 2.072 3.981 -10.116 1.00 20.54 16 GLN A CA 18
ATOM 18984 C C . GLN A 1 16 ? 1.298 5.303 -10.002 1.00 63.32 16 GLN A C 18
ATOM 18985 O O . GLN A 1 16 ? 1.498 6.216 -10.804 1.00 24.52 16 GLN A O 18
ATOM 18999 N N . THR A 1 17 ? 0.409 5.397 -9.015 1.00 31.52 17 THR A N 18
ATOM 19000 C CA . THR A 1 17 ? -0.337 6.641 -8.757 1.00 72.33 17 THR A CA 18
ATOM 19001 C C . THR A 1 17 ? 0.542 7.656 -8.012 1.00 4.10 17 THR A C 18
ATOM 19002 O O . THR A 1 17 ? 0.458 8.861 -8.245 1.00 64.10 17 THR A O 18
ATOM 19013 N N . HIS A 1 18 ? 1.378 7.155 -7.106 1.00 35.35 18 HIS A N 18
ATOM 19014 C CA . HIS A 1 18 ? 2.349 7.985 -6.379 1.00 54.10 18 HIS A CA 18
ATOM 19015 C C . HIS A 1 18 ? 3.570 7.157 -5.954 1.00 2.00 18 HIS A C 18
ATOM 19016 O O . HIS A 1 18 ? 3.464 6.309 -5.072 1.00 60.24 18 HIS A O 18
ATOM 19031 N N . PRO A 1 19 ? 4.743 7.378 -6.577 1.00 75.51 19 PRO A N 18
ATOM 19032 C CA . PRO A 1 19 ? 5.994 6.701 -6.177 1.00 31.22 19 PRO A CA 18
ATOM 19033 C C . PRO A 1 19 ? 6.300 6.843 -4.674 1.00 35.14 19 PRO A C 18
ATOM 19034 O O . PRO A 1 19 ? 6.973 5.996 -4.085 1.00 4.35 19 PRO A O 18
ATOM 19045 N N . GLY A 1 20 ? 5.794 7.917 -4.063 1.00 64.35 20 GLY A N 18
ATOM 19046 C CA . GLY A 1 20 ? 5.947 8.119 -2.624 1.00 70.02 20 GLY A CA 18
ATOM 19047 C C . GLY A 1 20 ? 5.331 6.998 -1.793 1.00 44.12 20 GLY A C 18
ATOM 19048 O O . GLY A 1 20 ? 5.744 6.758 -0.657 1.00 33.21 20 GLY A O 18
ATOM 19052 N N . VAL A 1 21 ? 4.341 6.310 -2.366 1.00 3.34 21 VAL A N 18
ATOM 19053 C CA . VAL A 1 21 ? 3.711 5.159 -1.715 1.00 72.12 21 VAL A CA 18
ATOM 19054 C C . VAL A 1 21 ? 4.754 4.092 -1.341 1.00 0.23 21 VAL A C 18
ATOM 19055 O O . VAL A 1 21 ? 4.609 3.394 -0.339 1.00 25.33 21 VAL A O 18
ATOM 19068 N N . ALA A 1 22 ? 5.814 3.987 -2.144 1.00 45.02 22 ALA A N 18
ATOM 19069 C CA . ALA A 1 22 ? 6.909 3.051 -1.864 1.00 54.33 22 ALA A CA 18
ATOM 19070 C C . ALA A 1 22 ? 7.502 3.285 -0.468 1.00 3.33 22 ALA A C 18
ATOM 19071 O O . ALA A 1 22 ? 7.632 2.352 0.326 1.00 32.30 22 ALA A O 18
ATOM 19078 N N . GLY A 1 23 ? 7.847 4.540 -0.168 1.00 22.23 23 GLY A N 18
ATOM 19079 C CA . GLY A 1 23 ? 8.389 4.880 1.146 1.00 34.45 23 GLY A CA 18
ATOM 19080 C C . GLY A 1 23 ? 7.409 4.597 2.284 1.00 20.21 23 GLY A C 18
ATOM 19081 O O . GLY A 1 23 ? 7.812 4.199 3.381 1.00 62.21 23 GLY A O 18
ATOM 19085 N N . VAL A 1 24 ? 6.117 4.803 2.024 1.00 31.23 24 VAL A N 18
ATOM 19086 C CA . VAL A 1 24 ? 5.073 4.505 3.013 1.00 30.42 24 VAL A CA 18
ATOM 19087 C C . VAL A 1 24 ? 4.974 2.991 3.276 1.00 42.23 24 VAL A C 18
ATOM 19088 O O . VAL A 1 24 ? 5.036 2.544 4.422 1.00 73.44 24 VAL A O 18
ATOM 19101 N N . LEU A 1 25 ? 4.833 2.204 2.209 1.00 10.12 25 LEU A N 18
ATOM 19102 C CA . LEU A 1 25 ? 4.796 0.740 2.324 1.00 61.44 25 LEU A CA 18
ATOM 19103 C C . LEU A 1 25 ? 6.048 0.215 3.045 1.00 43.13 25 LEU A C 18
ATOM 19104 O O . LEU A 1 25 ? 5.962 -0.652 3.912 1.00 24.10 25 LEU A O 18
ATOM 19120 N N . ARG A 1 26 ? 7.210 0.761 2.686 1.00 64.50 26 ARG A N 18
ATOM 19121 C CA . ARG A 1 26 ? 8.469 0.446 3.379 1.00 3.34 26 ARG A CA 18
ATOM 19122 C C . ARG A 1 26 ? 8.386 0.812 4.871 1.00 44.11 26 ARG A C 18
ATOM 19123 O O . ARG A 1 26 ? 8.841 0.057 5.731 1.00 42.31 26 ARG A O 18
ATOM 19144 N N . SER A 1 27 ? 7.796 1.971 5.162 1.00 44.34 27 SER A N 18
ATOM 19145 C CA . SER A 1 27 ? 7.603 2.431 6.549 1.00 62.13 27 SER A CA 18
ATOM 19146 C C . SER A 1 27 ? 6.738 1.447 7.349 1.00 70.42 27 SER A C 18
ATOM 19147 O O . SER A 1 27 ? 6.971 1.219 8.536 1.00 21.22 27 SER A O 18
ATOM 19155 N N . TYR A 1 28 ? 5.750 0.851 6.683 1.00 63.13 28 TYR A N 18
ATOM 19156 C CA . TYR A 1 28 ? 4.850 -0.123 7.320 1.00 44.11 28 TYR A CA 18
ATOM 19157 C C . TYR A 1 28 ? 5.256 -1.578 7.014 1.00 50.44 28 TYR A C 18
ATOM 19158 O O . TYR A 1 28 ? 4.420 -2.478 7.031 1.00 74.21 28 TYR A O 18
ATOM 19176 N N . ASN A 1 29 ? 6.546 -1.797 6.733 1.00 32.44 29 ASN A N 18
ATOM 19177 C CA . ASN A 1 29 ? 7.107 -3.156 6.594 1.00 0.21 29 ASN A CA 18
ATOM 19178 C C . ASN A 1 29 ? 6.488 -3.938 5.407 1.00 21.21 29 ASN A C 18
ATOM 19179 O O . ASN A 1 29 ? 6.675 -5.149 5.273 1.00 62.34 29 ASN A O 18
ATOM 19190 N N . LEU A 1 30 ? 5.765 -3.241 4.536 1.00 32.04 30 LEU A N 18
ATOM 19191 C CA . LEU A 1 30 ? 5.168 -3.866 3.348 1.00 33.00 30 LEU A CA 18
ATOM 19192 C C . LEU A 1 30 ? 6.135 -3.862 2.152 1.00 62.43 30 LEU A C 18
ATOM 19193 O O . LEU A 1 30 ? 5.792 -4.318 1.068 1.00 73.34 30 LEU A O 18
ATOM 19209 N N . GLY A 1 31 ? 7.353 -3.365 2.364 1.00 44.34 31 GLY A N 18
ATOM 19210 C CA . GLY A 1 31 ? 8.343 -3.294 1.288 1.00 21.32 31 GLY A CA 18
ATOM 19211 C C . GLY A 1 31 ? 8.636 -4.643 0.626 1.00 72.41 31 GLY A C 18
ATOM 19212 O O . GLY A 1 31 ? 9.031 -4.699 -0.538 1.00 45.21 31 GLY A O 18
ATOM 19216 N N . CYS A 1 32 ? 8.424 -5.730 1.364 1.00 74.04 32 CYS A N 18
ATOM 19217 C CA . CYS A 1 32 ? 8.713 -7.082 0.863 1.00 73.44 32 CYS A CA 18
ATOM 19218 C C . CYS A 1 32 ? 7.684 -7.567 -0.178 1.00 30.13 32 CYS A C 18
ATOM 19219 O O . CYS A 1 32 ? 7.788 -8.689 -0.686 1.00 62.23 32 CYS A O 18
ATOM 19227 N N . ILE A 1 33 ? 6.695 -6.725 -0.504 1.00 33.42 33 ILE A N 18
ATOM 19228 C CA . ILE A 1 33 ? 5.697 -7.065 -1.533 1.00 55.32 33 ILE A CA 18
ATOM 19229 C C . ILE A 1 33 ? 6.361 -7.435 -2.868 1.00 54.12 33 ILE A C 18
ATOM 19230 O O . ILE A 1 33 ? 5.840 -8.255 -3.626 1.00 71.44 33 ILE A O 18
ATOM 19246 N N . GLY A 1 34 ? 7.515 -6.833 -3.146 1.00 21.52 34 GLY A N 18
ATOM 19247 C CA . GLY A 1 34 ? 8.253 -7.152 -4.360 1.00 72.41 34 GLY A CA 18
ATOM 19248 C C . GLY A 1 34 ? 8.756 -8.595 -4.372 1.00 25.10 34 GLY A C 18
ATOM 19249 O O . GLY A 1 34 ? 8.518 -9.337 -5.325 1.00 1.21 34 GLY A O 18
ATOM 19253 N N . CYS A 1 35 ? 9.424 -8.997 -3.291 1.00 55.24 35 CYS A N 18
ATOM 19254 C CA . CYS A 1 35 ? 10.000 -10.349 -3.171 1.00 10.35 35 CYS A CA 18
ATOM 19255 C C . CYS A 1 35 ? 8.925 -11.447 -3.229 1.00 33.02 35 CYS A C 18
ATOM 19256 O O . CYS A 1 35 ? 9.175 -12.554 -3.711 1.00 74.31 35 CYS A O 18
ATOM 19264 N N . MET A 1 36 ? 7.728 -11.146 -2.721 1.00 11.51 36 MET A N 18
ATOM 19265 C CA . MET A 1 36 ? 6.611 -12.107 -2.753 1.00 22.40 36 MET A CA 18
ATOM 19266 C C . MET A 1 36 ? 5.699 -11.888 -3.975 1.00 52.00 36 MET A C 18
ATOM 19267 O O . MET A 1 36 ? 4.697 -12.580 -4.140 1.00 12.24 36 MET A O 18
ATOM 19281 N N . GLY A 1 37 ? 6.047 -10.911 -4.815 1.00 54.24 37 GLY A N 18
ATOM 19282 C CA . GLY A 1 37 ? 5.277 -10.641 -6.032 1.00 23.32 37 GLY A CA 18
ATOM 19283 C C . GLY A 1 37 ? 3.864 -10.117 -5.773 1.00 51.23 37 GLY A C 18
ATOM 19284 O O . GLY A 1 37 ? 3.000 -10.182 -6.648 1.00 61.33 37 GLY A O 18
ATOM 19288 N N . ALA A 1 38 ? 3.634 -9.551 -4.589 1.00 64.33 38 ALA A N 18
ATOM 19289 C CA . ALA A 1 38 ? 2.297 -9.078 -4.192 1.00 32.54 38 ALA A CA 18
ATOM 19290 C C . ALA A 1 38 ? 1.889 -7.768 -4.899 1.00 54.30 38 ALA A C 18
ATOM 19291 O O . ALA A 1 38 ? 0.960 -7.086 -4.469 1.00 75.05 38 ALA A O 18
ATOM 19298 N N . GLN A 1 39 ? 2.564 -7.436 -5.997 1.00 31.25 39 GLN A N 18
ATOM 19299 C CA . GLN A 1 39 ? 2.250 -6.228 -6.769 1.00 61.02 39 GLN A CA 18
ATOM 19300 C C . GLN A 1 39 ? 0.802 -6.252 -7.292 1.00 63.04 39 GLN A C 18
ATOM 19301 O O . GLN A 1 39 ? 0.150 -5.213 -7.396 1.00 25.42 39 GLN A O 18
ATOM 19315 N N . ASN A 1 40 ? 0.304 -7.450 -7.593 1.00 72.43 40 ASN A N 18
ATOM 19316 C CA . ASN A 1 40 ? -1.033 -7.620 -8.183 1.00 62.33 40 ASN A CA 18
ATOM 19317 C C . ASN A 1 40 ? -2.110 -7.841 -7.106 1.00 73.14 40 ASN A C 18
ATOM 19318 O O . ASN A 1 40 ? -3.264 -8.147 -7.420 1.00 21.32 40 ASN A O 18
ATOM 19329 N N . GLU A 1 41 ? -1.737 -7.678 -5.839 1.00 33.42 41 GLU A N 18
ATOM 19330 C CA . GLU A 1 41 ? -2.666 -7.898 -4.729 1.00 33.44 41 GLU A CA 18
ATOM 19331 C C . GLU A 1 41 ? -3.146 -6.565 -4.132 1.00 54.42 41 GLU A C 18
ATOM 19332 O O . GLU A 1 41 ? -2.394 -5.591 -4.070 1.00 42.34 41 GLU A O 18
ATOM 19344 N N . SER A 1 42 ? -4.416 -6.522 -3.726 1.00 72.52 42 SER A N 18
ATOM 19345 C CA . SER A 1 42 ? -5.014 -5.304 -3.158 1.00 32.02 42 SER A CA 18
ATOM 19346 C C . SER A 1 42 ? -4.376 -4.923 -1.813 1.00 44.01 42 SER A C 18
ATOM 19347 O O . SER A 1 42 ? -3.942 -5.789 -1.049 1.00 1.43 42 SER A O 18
ATOM 19355 N N . LEU A 1 43 ? -4.367 -3.621 -1.519 1.00 34.32 43 LEU A N 18
ATOM 19356 C CA . LEU A 1 43 ? -3.718 -3.086 -0.311 1.00 24.11 43 LEU A CA 18
ATOM 19357 C C . LEU A 1 43 ? -4.148 -3.815 0.979 1.00 53.00 43 LEU A C 18
ATOM 19358 O O . LEU A 1 43 ? -3.300 -4.219 1.778 1.00 43.40 43 LEU A O 18
ATOM 19374 N N . GLU A 1 44 ? -5.458 -3.989 1.182 1.00 14.33 44 GLU A N 18
ATOM 19375 C CA . GLU A 1 44 ? -5.961 -4.620 2.415 1.00 14.31 44 GLU A CA 18
ATOM 19376 C C . GLU A 1 44 ? -5.451 -6.061 2.571 1.00 30.24 44 GLU A C 18
ATOM 19377 O O . GLU A 1 44 ? -5.082 -6.478 3.669 1.00 34.23 44 GLU A O 18
ATOM 19389 N N . GLN A 1 45 ? -5.401 -6.804 1.468 1.00 13.52 45 GLN A N 18
ATOM 19390 C CA . GLN A 1 45 ? -4.942 -8.201 1.499 1.00 43.42 45 GLN A CA 18
ATOM 19391 C C . GLN A 1 45 ? -3.471 -8.300 1.947 1.00 43.52 45 GLN A C 18
ATOM 19392 O O . GLN A 1 45 ? -3.151 -9.027 2.890 1.00 13.54 45 GLN A O 18
ATOM 19406 N N . GLY A 1 46 ? -2.589 -7.551 1.279 1.00 22.42 46 GLY A N 18
ATOM 19407 C CA . GLY A 1 46 ? -1.175 -7.525 1.658 1.00 1.25 46 GLY A CA 18
ATOM 19408 C C . GLY A 1 46 ? -0.953 -7.010 3.080 1.00 4.53 46 GLY A C 18
ATOM 19409 O O . GLY A 1 46 ? -0.087 -7.511 3.809 1.00 43.24 46 GLY A O 18
ATOM 19413 N N . ALA A 1 47 ? -1.737 -6.007 3.477 1.00 2.44 47 ALA A N 18
ATOM 19414 C CA . ALA A 1 47 ? -1.695 -5.487 4.848 1.00 42.04 47 ALA A CA 18
ATOM 19415 C C . ALA A 1 47 ? -2.023 -6.594 5.859 1.00 74.43 47 ALA A C 18
ATOM 19416 O O . ALA A 1 47 ? -1.292 -6.805 6.831 1.00 34.02 47 ALA A O 18
ATOM 19423 N N . ASN A 1 48 ? -3.116 -7.316 5.608 1.00 34.54 48 ASN A N 18
ATOM 19424 C CA . ASN A 1 48 ? -3.519 -8.441 6.462 1.00 23.33 48 ASN A CA 18
ATOM 19425 C C . ASN A 1 48 ? -2.442 -9.537 6.485 1.00 14.31 48 ASN A C 18
ATOM 19426 O O . ASN A 1 48 ? -2.200 -10.161 7.521 1.00 72.12 48 ASN A O 18
ATOM 19437 N N . ALA A 1 49 ? -1.789 -9.752 5.342 1.00 64.41 49 ALA A N 18
ATOM 19438 C CA . ALA A 1 49 ? -0.693 -10.724 5.238 1.00 45.14 49 ALA A CA 18
ATOM 19439 C C . ALA A 1 49 ? 0.448 -10.397 6.218 1.00 13.40 49 ALA A C 18
ATOM 19440 O O . ALA A 1 49 ? 1.143 -11.293 6.694 1.00 2.13 49 ALA A O 18
ATOM 19447 N N . HIS A 1 50 ? 0.642 -9.107 6.508 1.00 3.11 50 HIS A N 18
ATOM 19448 C CA . HIS A 1 50 ? 1.635 -8.672 7.509 1.00 50.41 50 HIS A CA 18
ATOM 19449 C C . HIS A 1 50 ? 0.979 -8.335 8.862 1.00 65.23 50 HIS A C 18
ATOM 19450 O O . HIS A 1 50 ? 1.641 -7.850 9.780 1.00 20.30 50 HIS A O 18
ATOM 19465 N N . GLY A 1 51 ? -0.321 -8.601 8.977 1.00 53.24 51 GLY A N 18
ATOM 19466 C CA . GLY A 1 51 ? -1.047 -8.347 10.219 1.00 32.05 51 GLY A CA 18
ATOM 19467 C C . GLY A 1 51 ? -1.179 -6.865 10.554 1.00 23.22 51 GLY A C 18
ATOM 19468 O O . GLY A 1 51 ? -1.026 -6.466 11.709 1.00 72.40 51 GLY A O 18
ATOM 19472 N N . LEU A 1 52 ? -1.465 -6.049 9.544 1.00 1.05 52 LEU A N 18
ATOM 19473 C CA . LEU A 1 52 ? -1.601 -4.594 9.725 1.00 5.55 52 LEU A CA 18
ATOM 19474 C C . LEU A 1 52 ? -2.975 -4.101 9.257 1.00 72.00 52 LEU A C 18
ATOM 19475 O O . LEU A 1 52 ? -3.561 -4.656 8.321 1.00 32.42 52 LEU A O 18
ATOM 19491 N N . ASN A 1 53 ? -3.486 -3.055 9.906 1.00 31.42 53 ASN A N 18
ATOM 19492 C CA . ASN A 1 53 ? -4.764 -2.454 9.518 1.00 3.14 53 ASN A CA 18
ATOM 19493 C C . ASN A 1 53 ? -4.587 -1.502 8.327 1.00 74.15 53 ASN A C 18
ATOM 19494 O O . ASN A 1 53 ? -3.935 -0.461 8.433 1.00 0.21 53 ASN A O 18
ATOM 19505 N N . VAL A 1 54 ? -5.199 -1.860 7.200 1.00 22.41 54 VAL A N 18
ATOM 19506 C CA . VAL A 1 54 ? -5.076 -1.082 5.964 1.00 11.12 54 VAL A CA 18
ATOM 19507 C C . VAL A 1 54 ? -5.530 0.379 6.147 1.00 42.43 54 VAL A C 18
ATOM 19508 O O . VAL A 1 54 ? -5.033 1.276 5.471 1.00 5.04 54 VAL A O 18
ATOM 19521 N N . GLU A 1 55 ? -6.461 0.612 7.074 1.00 50.03 55 GLU A N 18
ATOM 19522 C CA . GLU A 1 55 ? -7.018 1.956 7.304 1.00 14.11 55 GLU A CA 18
ATOM 19523 C C . GLU A 1 55 ? -5.936 2.977 7.700 1.00 63.20 55 GLU A C 18
ATOM 19524 O O . GLU A 1 55 ? -5.946 4.122 7.240 1.00 54.42 55 GLU A O 18
ATOM 19536 N N . ASP A 1 56 ? -5.007 2.564 8.561 1.00 2.21 56 ASP A N 18
ATOM 19537 C CA . ASP A 1 56 ? -3.929 3.453 9.001 1.00 4.34 56 ASP A CA 18
ATOM 19538 C C . ASP A 1 56 ? -2.940 3.715 7.855 1.00 72.45 56 ASP A C 18
ATOM 19539 O O . ASP A 1 56 ? -2.365 4.799 7.746 1.00 4.31 56 ASP A O 18
ATOM 19548 N N . ILE A 1 57 ? -2.769 2.718 6.991 1.00 12.34 57 ILE A N 18
ATOM 19549 C CA . ILE A 1 57 ? -1.927 2.855 5.800 1.00 3.53 57 ILE A CA 18
ATOM 19550 C C . ILE A 1 57 ? -2.568 3.825 4.793 1.00 24.44 57 ILE A C 18
ATOM 19551 O O . ILE A 1 57 ? -1.916 4.745 4.299 1.00 41.52 57 ILE A O 18
ATOM 19567 N N . LEU A 1 58 ? -3.856 3.618 4.508 1.00 54.33 58 LEU A N 18
ATOM 19568 C CA . LEU A 1 58 ? -4.608 4.490 3.591 1.00 25.23 58 LEU A CA 18
ATOM 19569 C C . LEU A 1 58 ? -4.536 5.958 4.031 1.00 71.43 58 LEU A C 18
ATOM 19570 O O . LEU A 1 58 ? -4.415 6.856 3.198 1.00 13.03 58 LEU A O 18
ATOM 19586 N N . ARG A 1 59 ? -4.616 6.194 5.341 1.00 4.14 59 ARG A N 18
ATOM 19587 C CA . ARG A 1 59 ? -4.434 7.537 5.906 1.00 1.02 59 ARG A CA 18
ATOM 19588 C C . ARG A 1 59 ? -3.124 8.174 5.410 1.00 32.12 59 ARG A C 18
ATOM 19589 O O . ARG A 1 59 ? -3.119 9.281 4.869 1.00 11.03 59 ARG A O 18
ATOM 19610 N N . ASP A 1 60 ? -2.022 7.450 5.587 1.00 35.23 60 ASP A N 18
ATOM 19611 C CA . ASP A 1 60 ? -0.693 7.957 5.240 1.00 71.30 60 ASP A CA 18
ATOM 19612 C C . ASP A 1 60 ? -0.530 8.071 3.709 1.00 64.12 60 ASP A C 18
ATOM 19613 O O . ASP A 1 60 ? 0.160 8.963 3.210 1.00 51.21 60 ASP A O 18
ATOM 19622 N N . LEU A 1 61 ? -1.186 7.172 2.970 1.00 53.44 61 LEU A N 18
ATOM 19623 C CA . LEU A 1 61 ? -1.157 7.195 1.499 1.00 51.33 61 LEU A CA 18
ATOM 19624 C C . LEU A 1 61 ? -1.917 8.405 0.928 1.00 35.33 61 LEU A C 18
ATOM 19625 O O . LEU A 1 61 ? -1.385 9.153 0.111 1.00 0.14 61 LEU A O 18
ATOM 19641 N N . ASN A 1 62 ? -3.166 8.590 1.359 1.00 61.35 62 ASN A N 18
ATOM 19642 C CA . ASN A 1 62 ? -3.979 9.724 0.897 1.00 75.11 62 ASN A CA 18
ATOM 19643 C C . ASN A 1 62 ? -3.381 11.065 1.352 1.00 5.32 62 ASN A C 18
ATOM 19644 O O . ASN A 1 62 ? -3.619 12.102 0.731 1.00 73.05 62 ASN A O 18
ATOM 19655 N N . ALA A 1 63 ? -2.607 11.040 2.437 1.00 45.43 63 ALA A N 18
ATOM 19656 C CA . ALA A 1 63 ? -1.874 12.228 2.889 1.00 71.41 63 ALA A CA 18
ATOM 19657 C C . ALA A 1 63 ? -0.930 12.758 1.791 1.00 24.14 63 ALA A C 18
ATOM 19658 O O . ALA A 1 63 ? -0.648 13.959 1.730 1.00 73.33 63 ALA A O 18
ATOM 19665 N N . LEU A 1 64 ? -0.450 11.854 0.930 1.00 74.40 64 LEU A N 18
ATOM 19666 C CA . LEU A 1 64 ? 0.391 12.229 -0.220 1.00 34.30 64 LEU A CA 18
ATOM 19667 C C . LEU A 1 64 ? -0.424 12.974 -1.293 1.00 32.42 64 LEU A C 18
ATOM 19668 O O . LEU A 1 64 ? 0.138 13.628 -2.172 1.00 14.54 64 LEU A O 18
ATOM 19684 N N . ALA A 1 65 ? -1.749 12.848 -1.227 1.00 62.54 65 ALA A N 18
ATOM 19685 C CA . ALA A 1 65 ? -2.651 13.519 -2.170 1.00 33.01 65 ALA A CA 18
ATOM 19686 C C . ALA A 1 65 ? -3.203 14.831 -1.586 1.00 14.22 65 ALA A C 18
ATOM 19687 O O . ALA A 1 65 ? -3.202 15.871 -2.252 1.00 13.24 65 ALA A O 18
ATOM 19694 N N . LEU A 1 66 ? -3.679 14.767 -0.342 1.00 32.14 66 LEU A N 18
ATOM 19695 C CA . LEU A 1 66 ? -4.216 15.942 0.358 1.00 1.33 66 LEU A CA 18
ATOM 19696 C C . LEU A 1 66 ? -3.118 16.984 0.629 1.00 44.03 66 LEU A C 18
ATOM 19697 O O . LEU A 1 66 ? -3.315 18.181 0.413 1.00 15.23 66 LEU A O 18
ATOM 19713 N N . GLU A 1 67 ? -1.973 16.513 1.127 1.00 22.30 67 GLU A N 18
ATOM 19714 C CA . GLU A 1 67 ? -0.769 17.344 1.312 1.00 60.44 67 GLU A CA 18
ATOM 19715 C C . GLU A 1 67 ? -0.991 18.572 2.217 1.00 65.12 67 GLU A C 18
ATOM 19716 O O . GLU A 1 67 ? -0.191 19.509 2.202 1.00 22.03 67 GLU A O 18
ATOM 19728 N N . HIS A 1 68 ? -2.050 18.560 3.027 1.00 60.40 68 HIS A N 18
ATOM 19729 C CA . HIS A 1 68 ? -2.304 19.666 3.965 1.00 4.33 68 HIS A CA 18
ATOM 19730 C C . HIS A 1 68 ? -1.486 19.482 5.258 1.00 42.54 68 HIS A C 18
ATOM 19731 O O . HIS A 1 68 ? -1.472 20.353 6.128 1.00 63.22 68 HIS A O 18
ATOM 19746 N N . HIS A 1 69 ? -0.818 18.328 5.363 1.00 34.11 69 HIS A N 18
ATOM 19747 C CA . HIS A 1 69 ? 0.129 18.035 6.450 1.00 22.22 69 HIS A CA 18
ATOM 19748 C C . HIS A 1 69 ? -0.575 17.849 7.813 1.00 64.14 69 HIS A C 18
ATOM 19749 O O . HIS A 1 69 ? -0.633 16.737 8.329 1.00 20.22 69 HIS A O 18
ATOM 19764 N N . HIS A 1 70 ? -1.089 18.952 8.373 1.00 31.12 70 HIS A N 18
ATOM 19765 C CA . HIS A 1 70 ? -1.799 19.004 9.678 1.00 1.13 70 HIS A CA 18
ATOM 19766 C C . HIS A 1 70 ? -0.936 18.555 10.886 1.00 21.31 70 HIS A C 18
ATOM 19767 O O . HIS A 1 70 ? -0.800 19.294 11.857 1.00 64.24 70 HIS A O 18
ATOM 19782 N N . HIS A 1 71 ? -0.366 17.354 10.840 1.00 72.53 71 HIS A N 18
ATOM 19783 C CA . HIS A 1 71 ? 0.495 16.864 11.923 1.00 73.42 71 HIS A CA 18
ATOM 19784 C C . HIS A 1 71 ? 1.848 17.601 11.933 1.00 14.04 71 HIS A C 18
ATOM 19785 O O . HIS A 1 71 ? 2.768 17.240 11.200 1.00 64.22 71 HIS A O 18
ATOM 19800 N N . HIS A 1 72 ? 1.963 18.646 12.754 1.00 14.43 72 HIS A N 18
ATOM 19801 C CA . HIS A 1 72 ? 3.212 19.421 12.847 1.00 5.43 72 HIS A CA 18
ATOM 19802 C C . HIS A 1 72 ? 3.782 19.436 14.276 1.00 65.04 72 HIS A C 18
ATOM 19803 O O . HIS A 1 72 ? 3.685 20.430 14.999 1.00 34.55 72 HIS A O 18
ATOM 19818 N N . HIS A 1 73 ? 4.356 18.301 14.675 1.00 12.13 73 HIS A N 18
ATOM 19819 C CA . HIS A 1 73 ? 5.076 18.162 15.954 1.00 62.12 73 HIS A CA 18
ATOM 19820 C C . HIS A 1 73 ? 6.217 17.135 15.811 1.00 51.15 73 HIS A C 18
ATOM 19821 O O . HIS A 1 73 ? 6.011 15.951 16.153 1.00 38.23 73 HIS A O 18
ATOM 19837 N N . MET A 1 1 ? -18.570 8.868 -2.140 1.00 14.45 1 MET A N 19
ATOM 19838 C CA . MET A 1 1 ? -17.249 9.529 -2.328 1.00 70.31 1 MET A CA 19
ATOM 19839 C C . MET A 1 1 ? -16.111 8.504 -2.238 1.00 25.31 1 MET A C 19
ATOM 19840 O O . MET A 1 1 ? -16.144 7.605 -1.395 1.00 24.35 1 MET A O 19
ATOM 19856 N N . THR A 1 2 ? -15.099 8.649 -3.092 1.00 30.14 2 THR A N 19
ATOM 19857 C CA . THR A 1 2 ? -13.949 7.731 -3.098 1.00 55.45 2 THR A CA 19
ATOM 19858 C C . THR A 1 2 ? -12.627 8.460 -2.816 1.00 64.43 2 THR A C 19
ATOM 19859 O O . THR A 1 2 ? -12.471 9.641 -3.139 1.00 3.42 2 THR A O 19
ATOM 19870 N N . GLN A 1 3 ? -11.685 7.745 -2.205 1.00 70.44 3 GLN A N 19
ATOM 19871 C CA . GLN A 1 3 ? -10.354 8.287 -1.915 1.00 32.20 3 GLN A CA 19
ATOM 19872 C C . GLN A 1 3 ? -9.378 7.981 -3.061 1.00 61.02 3 GLN A C 19
ATOM 19873 O O . GLN A 1 3 ? -9.638 7.109 -3.896 1.00 34.14 3 GLN A O 19
ATOM 19887 N N . LYS A 1 4 ? -8.255 8.693 -3.098 1.00 22.44 4 LYS A N 19
ATOM 19888 C CA . LYS A 1 4 ? -7.216 8.429 -4.100 1.00 13.44 4 LYS A CA 19
ATOM 19889 C C . LYS A 1 4 ? -6.552 7.067 -3.868 1.00 23.14 4 LYS A C 19
ATOM 19890 O O . LYS A 1 4 ? -6.143 6.391 -4.813 1.00 44.22 4 LYS A O 19
ATOM 19909 N N . PHE A 1 5 ? -6.440 6.678 -2.603 1.00 11.41 5 PHE A N 19
ATOM 19910 C CA . PHE A 1 5 ? -5.909 5.361 -2.238 1.00 51.44 5 PHE A CA 19
ATOM 19911 C C . PHE A 1 5 ? -6.939 4.567 -1.421 1.00 54.10 5 PHE A C 19
ATOM 19912 O O . PHE A 1 5 ? -7.360 4.996 -0.341 1.00 44.35 5 PHE A O 19
ATOM 19929 N N . THR A 1 6 ? -7.341 3.411 -1.944 1.00 64.51 6 THR A N 19
ATOM 19930 C CA . THR A 1 6 ? -8.373 2.578 -1.306 1.00 23.44 6 THR A CA 19
ATOM 19931 C C . THR A 1 6 ? -7.856 1.176 -0.965 1.00 52.03 6 THR A C 19
ATOM 19932 O O . THR A 1 6 ? -6.776 0.774 -1.390 1.00 52.13 6 THR A O 19
ATOM 19943 N N . LYS A 1 7 ? -8.651 0.430 -0.206 1.00 34.02 7 LYS A N 19
ATOM 19944 C CA . LYS A 1 7 ? -8.298 -0.933 0.201 1.00 52.11 7 LYS A CA 19
ATOM 19945 C C . LYS A 1 7 ? -8.415 -1.928 -0.966 1.00 25.41 7 LYS A C 19
ATOM 19946 O O . LYS A 1 7 ? -7.871 -3.037 -0.916 1.00 64.24 7 LYS A O 19
ATOM 19965 N N . ASP A 1 8 ? -9.134 -1.524 -2.008 1.00 1.01 8 ASP A N 19
ATOM 19966 C CA . ASP A 1 8 ? -9.405 -2.390 -3.162 1.00 72.43 8 ASP A CA 19
ATOM 19967 C C . ASP A 1 8 ? -8.232 -2.425 -4.166 1.00 31.12 8 ASP A C 19
ATOM 19968 O O . ASP A 1 8 ? -7.942 -3.467 -4.758 1.00 1.21 8 ASP A O 19
ATOM 19977 N N . MET A 1 9 ? -7.562 -1.291 -4.350 1.00 34.21 9 MET A N 19
ATOM 19978 C CA . MET A 1 9 ? -6.479 -1.173 -5.340 1.00 23.52 9 MET A CA 19
ATOM 19979 C C . MET A 1 9 ? -5.247 -2.012 -4.954 1.00 54.52 9 MET A C 19
ATOM 19980 O O . MET A 1 9 ? -4.991 -2.262 -3.774 1.00 32.33 9 MET A O 19
ATOM 19994 N N . THR A 1 10 ? -4.488 -2.445 -5.959 1.00 21.13 10 THR A N 19
ATOM 19995 C CA . THR A 1 10 ? -3.307 -3.293 -5.735 1.00 11.11 10 THR A CA 19
ATOM 19996 C C . THR A 1 10 ? -2.048 -2.470 -5.442 1.00 63.45 10 THR A C 19
ATOM 19997 O O . THR A 1 10 ? -1.988 -1.271 -5.734 1.00 31.53 10 THR A O 19
ATOM 20008 N N . PHE A 1 11 ? -1.033 -3.126 -4.869 1.00 31.11 11 PHE A N 19
ATOM 20009 C CA . PHE A 1 11 ? 0.252 -2.476 -4.583 1.00 4.32 11 PHE A CA 19
ATOM 20010 C C . PHE A 1 11 ? 0.890 -1.892 -5.855 1.00 72.31 11 PHE A C 19
ATOM 20011 O O . PHE A 1 11 ? 1.399 -0.771 -5.841 1.00 53.25 11 PHE A O 19
ATOM 20028 N N . ALA A 1 12 ? 0.849 -2.653 -6.953 1.00 74.20 12 ALA A N 19
ATOM 20029 C CA . ALA A 1 12 ? 1.405 -2.195 -8.233 1.00 61.45 12 ALA A CA 19
ATOM 20030 C C . ALA A 1 12 ? 0.755 -0.878 -8.685 1.00 34.21 12 ALA A C 19
ATOM 20031 O O . ALA A 1 12 ? 1.446 0.069 -9.069 1.00 51.43 12 ALA A O 19
ATOM 20038 N N . GLN A 1 13 ? -0.576 -0.819 -8.617 1.00 14.44 13 GLN A N 19
ATOM 20039 C CA . GLN A 1 13 ? -1.317 0.403 -8.959 1.00 43.34 13 GLN A CA 19
ATOM 20040 C C . GLN A 1 13 ? -0.874 1.581 -8.074 1.00 64.54 13 GLN A C 19
ATOM 20041 O O . GLN A 1 13 ? -0.531 2.652 -8.574 1.00 24.15 13 GLN A O 19
ATOM 20055 N N . ALA A 1 14 ? -0.867 1.364 -6.756 1.00 21.12 14 ALA A N 19
ATOM 20056 C CA . ALA A 1 14 ? -0.461 2.401 -5.797 1.00 22.33 14 ALA A CA 19
ATOM 20057 C C . ALA A 1 14 ? 0.954 2.933 -6.091 1.00 15.54 14 ALA A C 19
ATOM 20058 O O . ALA A 1 14 ? 1.178 4.148 -6.127 1.00 73.13 14 ALA A O 19
ATOM 20065 N N . LEU A 1 15 ? 1.895 2.017 -6.319 1.00 10.14 15 LEU A N 19
ATOM 20066 C CA . LEU A 1 15 ? 3.288 2.380 -6.621 1.00 71.50 15 LEU A CA 19
ATOM 20067 C C . LEU A 1 15 ? 3.399 3.289 -7.858 1.00 34.32 15 LEU A C 19
ATOM 20068 O O . LEU A 1 15 ? 4.268 4.162 -7.922 1.00 0.22 15 LEU A O 19
ATOM 20084 N N . GLN A 1 16 ? 2.526 3.073 -8.839 1.00 51.41 16 GLN A N 19
ATOM 20085 C CA . GLN A 1 16 ? 2.536 3.864 -10.077 1.00 60.04 16 GLN A CA 19
ATOM 20086 C C . GLN A 1 16 ? 1.565 5.059 -10.009 1.00 41.52 16 GLN A C 19
ATOM 20087 O O . GLN A 1 16 ? 1.510 5.873 -10.931 1.00 24.21 16 GLN A O 19
ATOM 20101 N N . THR A 1 17 ? 0.798 5.160 -8.920 1.00 61.33 17 THR A N 19
ATOM 20102 C CA . THR A 1 17 ? -0.099 6.309 -8.711 1.00 12.55 17 THR A CA 19
ATOM 20103 C C . THR A 1 17 ? 0.686 7.525 -8.192 1.00 60.31 17 THR A C 19
ATOM 20104 O O . THR A 1 17 ? 0.607 8.615 -8.756 1.00 4.34 17 THR A O 19
ATOM 20115 N N . HIS A 1 18 ? 1.445 7.325 -7.11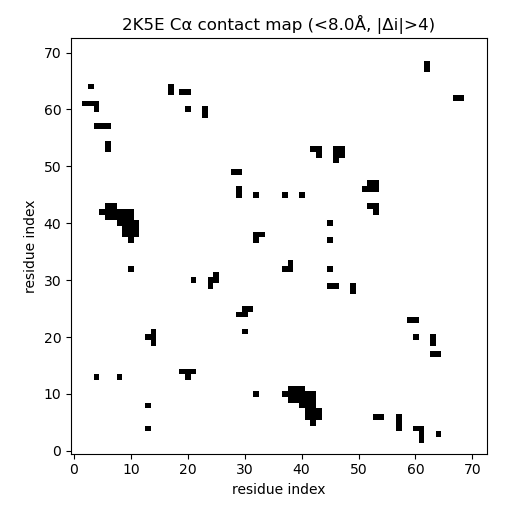4 1.00 62.23 18 HIS A N 19
ATOM 20116 C CA . HIS A 1 18 ? 2.302 8.379 -6.538 1.00 12.20 18 HIS A CA 19
ATOM 20117 C C . HIS A 1 18 ? 3.665 7.807 -6.097 1.00 14.23 18 HIS A C 19
ATOM 20118 O O . HIS A 1 18 ? 3.722 6.760 -5.452 1.00 74.31 18 HIS A O 19
ATOM 20133 N N . PRO A 1 19 ? 4.780 8.496 -6.420 1.00 61.34 19 PRO A N 19
ATOM 20134 C CA . PRO A 1 19 ? 6.139 8.033 -6.065 1.00 65.14 19 PRO A CA 19
ATOM 20135 C C . PRO A 1 19 ? 6.353 7.876 -4.545 1.00 41.35 19 PRO A C 19
ATOM 20136 O O . PRO A 1 19 ? 7.061 6.971 -4.100 1.00 35.34 19 PRO A O 19
ATOM 20147 N N . GLY A 1 20 ? 5.728 8.751 -3.756 1.00 21.11 20 GLY A N 19
ATOM 20148 C CA . GLY A 1 20 ? 5.883 8.705 -2.300 1.00 40.54 20 GLY A CA 19
ATOM 20149 C C . GLY A 1 20 ? 5.313 7.440 -1.658 1.00 44.41 20 GLY A C 19
ATOM 20150 O O . GLY A 1 20 ? 5.675 7.091 -0.531 1.00 25.33 20 GLY A O 19
ATOM 20154 N N . VAL A 1 21 ? 4.427 6.747 -2.379 1.00 1.43 21 VAL A N 19
ATOM 20155 C CA . VAL A 1 21 ? 3.779 5.529 -1.871 1.00 53.54 21 VAL A CA 19
ATOM 20156 C C . VAL A 1 21 ? 4.804 4.449 -1.489 1.00 24.13 21 VAL A C 19
ATOM 20157 O O . VAL A 1 21 ? 4.658 3.783 -0.464 1.00 42.21 21 VAL A O 19
ATOM 20170 N N . ALA A 1 22 ? 5.841 4.290 -2.311 1.00 22.50 22 ALA A N 19
ATOM 20171 C CA . ALA A 1 22 ? 6.888 3.291 -2.063 1.00 41.42 22 ALA A CA 19
ATOM 20172 C C . ALA A 1 22 ? 7.463 3.406 -0.640 1.00 74.05 22 ALA A C 19
ATOM 20173 O O . ALA A 1 22 ? 7.447 2.440 0.130 1.00 25.10 22 ALA A O 19
ATOM 20180 N N . GLY A 1 23 ? 7.951 4.597 -0.294 1.00 2.43 23 GLY A N 19
ATOM 20181 C CA . GLY A 1 23 ? 8.505 4.834 1.037 1.00 53.45 23 GLY A CA 19
ATOM 20182 C C . GLY A 1 23 ? 7.497 4.584 2.157 1.00 73.32 23 GLY A C 19
ATOM 20183 O O . GLY A 1 23 ? 7.844 4.034 3.205 1.00 53.03 23 GLY A O 19
ATOM 20187 N N . VAL A 1 24 ? 6.244 4.981 1.933 1.00 42.42 24 VAL A N 19
ATOM 20188 C CA . VAL A 1 24 ? 5.171 4.759 2.911 1.00 5.24 24 VAL A CA 19
ATOM 20189 C C . VAL A 1 24 ? 4.941 3.258 3.150 1.00 0.53 24 VAL A C 19
ATOM 20190 O O . VAL A 1 24 ? 4.846 2.804 4.295 1.00 2.51 24 VAL A O 19
ATOM 20203 N N . LEU A 1 25 ? 4.859 2.487 2.067 1.00 30.21 25 LEU A N 19
ATOM 20204 C CA . LEU A 1 25 ? 4.704 1.034 2.172 1.00 5.32 25 LEU A CA 19
ATOM 20205 C C . LEU A 1 25 ? 5.863 0.419 2.971 1.00 51.32 25 LEU A C 19
ATOM 20206 O O . LEU A 1 25 ? 5.648 -0.388 3.878 1.00 15.32 25 LEU A O 19
ATOM 20222 N N . ARG A 1 26 ? 7.091 0.822 2.648 1.00 34.40 26 ARG A N 19
ATOM 20223 C CA . ARG A 1 26 ? 8.277 0.350 3.374 1.00 72.31 26 ARG A CA 19
ATOM 20224 C C . ARG A 1 26 ? 8.227 0.772 4.857 1.00 24.32 26 ARG A C 19
ATOM 20225 O O . ARG A 1 26 ? 8.720 0.061 5.735 1.00 61.10 26 ARG A O 19
ATOM 20246 N N . SER A 1 27 ? 7.620 1.930 5.127 1.00 20.51 27 SER A N 19
ATOM 20247 C CA . SER A 1 27 ? 7.412 2.399 6.510 1.00 24.33 27 SER A CA 19
ATOM 20248 C C . SER A 1 27 ? 6.516 1.431 7.299 1.00 60.54 27 SER A C 19
ATOM 20249 O O . SER A 1 27 ? 6.652 1.292 8.515 1.00 10.20 27 SER A O 19
ATOM 20257 N N . TYR A 1 28 ? 5.591 0.770 6.602 1.00 54.45 28 TYR A N 19
ATOM 20258 C CA . TYR A 1 28 ? 4.728 -0.252 7.215 1.00 43.31 28 TYR A CA 19
ATOM 20259 C C . TYR A 1 28 ? 5.280 -1.675 6.993 1.00 41.14 28 TYR A C 19
ATOM 20260 O O . TYR A 1 28 ? 4.569 -2.662 7.191 1.00 34.54 28 TYR A O 19
ATOM 20278 N N . ASN A 1 29 ? 6.553 -1.770 6.595 1.00 44.53 29 ASN A N 19
ATOM 20279 C CA . ASN A 1 29 ? 7.214 -3.066 6.359 1.00 5.22 29 ASN A CA 19
ATOM 20280 C C . ASN A 1 29 ? 6.528 -3.847 5.214 1.00 14.32 29 ASN A C 19
ATOM 20281 O O . ASN A 1 29 ? 6.436 -5.076 5.237 1.00 42.31 29 ASN A O 19
ATOM 20292 N N . LEU A 1 30 ? 6.062 -3.115 4.204 1.00 71.30 30 LEU A N 19
ATOM 20293 C CA . LEU A 1 30 ? 5.442 -3.716 3.011 1.00 21.42 30 LEU A CA 19
ATOM 20294 C C . LEU A 1 30 ? 6.409 -3.719 1.811 1.00 30.11 30 LEU A C 19
ATOM 20295 O O . LEU A 1 30 ? 6.008 -4.002 0.684 1.00 21.25 30 LEU A O 19
ATOM 20311 N N . GLY A 1 31 ? 7.686 -3.431 2.062 1.00 5.13 31 GLY A N 19
ATOM 20312 C CA . GLY A 1 31 ? 8.669 -3.342 0.982 1.00 54.24 31 GLY A CA 19
ATOM 20313 C C . GLY A 1 31 ? 8.902 -4.668 0.256 1.00 4.43 31 GLY A C 19
ATOM 20314 O O . GLY A 1 31 ? 9.327 -4.687 -0.900 1.00 51.23 31 GLY A O 19
ATOM 20318 N N . CYS A 1 32 ? 8.606 -5.781 0.925 1.00 5.10 32 CYS A N 19
ATOM 20319 C CA . CYS A 1 32 ? 8.840 -7.120 0.361 1.00 41.41 32 CYS A CA 19
ATOM 20320 C C . CYS A 1 32 ? 7.808 -7.489 -0.718 1.00 34.25 32 CYS A C 19
ATOM 20321 O O . CYS A 1 32 ? 7.879 -8.571 -1.300 1.00 13.24 32 CYS A O 19
ATOM 20329 N N . ILE A 1 33 ? 6.861 -6.587 -0.996 1.00 25.41 33 ILE A N 19
ATOM 20330 C CA . ILE A 1 33 ? 5.823 -6.840 -2.010 1.00 52.55 33 ILE A CA 19
ATOM 20331 C C . ILE A 1 33 ? 6.415 -7.272 -3.364 1.00 62.04 33 ILE A C 19
ATOM 20332 O O . ILE A 1 33 ? 5.758 -7.972 -4.136 1.00 71.41 33 ILE A O 19
ATOM 20348 N N . GLY A 1 34 ? 7.645 -6.849 -3.645 1.00 64.04 34 GLY A N 19
ATOM 20349 C CA . GLY A 1 34 ? 8.335 -7.290 -4.852 1.00 52.53 34 GLY A CA 19
ATOM 20350 C C . GLY A 1 34 ? 8.739 -8.762 -4.793 1.00 74.42 34 GLY A C 19
ATOM 20351 O O . GLY A 1 34 ? 8.451 -9.534 -5.709 1.00 45.11 34 GLY A O 19
ATOM 20355 N N . CYS A 1 35 ? 9.391 -9.156 -3.697 1.00 13.01 35 CYS A N 19
ATOM 20356 C CA . CYS A 1 35 ? 9.857 -10.541 -3.519 1.00 21.45 35 CYS A CA 19
ATOM 20357 C C . CYS A 1 35 ? 8.687 -11.528 -3.355 1.00 55.13 35 CYS A C 19
ATOM 20358 O O . CYS A 1 35 ? 8.691 -12.620 -3.931 1.00 22.10 35 CYS A O 19
ATOM 20366 N N . MET A 1 36 ? 7.684 -11.146 -2.564 1.00 22.42 36 MET A N 19
ATOM 20367 C CA . MET A 1 36 ? 6.499 -11.996 -2.358 1.00 64.11 36 MET A CA 19
ATOM 20368 C C . MET A 1 36 ? 5.509 -11.898 -3.535 1.00 53.11 36 MET A C 19
ATOM 20369 O O . MET A 1 36 ? 4.458 -12.536 -3.523 1.00 32.05 36 MET A O 19
ATOM 20383 N N . GLY A 1 37 ? 5.855 -11.098 -4.546 1.00 11.22 37 GLY A N 19
ATOM 20384 C CA . GLY A 1 37 ? 5.018 -10.966 -5.739 1.00 33.43 37 GLY A CA 19
ATOM 20385 C C . GLY A 1 37 ? 3.624 -10.407 -5.463 1.00 60.11 37 GLY A C 19
ATOM 20386 O O . GLY A 1 37 ? 2.686 -10.673 -6.213 1.00 22.45 37 GLY A O 19
ATOM 20390 N N . ALA A 1 38 ? 3.496 -9.595 -4.415 1.00 54.02 38 ALA A N 19
ATOM 20391 C CA . ALA A 1 38 ? 2.194 -9.038 -4.010 1.00 75.13 38 ALA A CA 19
ATOM 20392 C C . ALA A 1 38 ? 1.768 -7.846 -4.890 1.00 24.05 38 ALA A C 19
ATOM 20393 O O . ALA A 1 38 ? 0.880 -7.080 -4.525 1.00 32.14 38 ALA A O 19
ATOM 20400 N N . GLN A 1 39 ? 2.390 -7.708 -6.058 1.00 54.02 39 GLN A N 19
ATOM 20401 C CA . GLN A 1 39 ? 2.070 -6.614 -6.985 1.00 64.31 39 GLN A CA 19
ATOM 20402 C C . GLN A 1 39 ? 0.633 -6.733 -7.527 1.00 52.12 39 GLN A C 19
ATOM 20403 O O . GLN A 1 39 ? 0.001 -5.732 -7.861 1.00 55.43 39 GLN A O 19
ATOM 20417 N N . ASN A 1 40 ? 0.124 -7.962 -7.594 1.00 15.53 40 ASN A N 19
ATOM 20418 C CA . ASN A 1 40 ? -1.235 -8.224 -8.089 1.00 1.10 40 ASN A CA 19
ATOM 20419 C C . ASN A 1 40 ? -2.263 -8.228 -6.944 1.00 15.22 40 ASN A C 19
ATOM 20420 O O . ASN A 1 40 ? -3.471 -8.287 -7.179 1.00 44.20 40 ASN A O 19
ATOM 20431 N N . GLU A 1 41 ? -1.775 -8.160 -5.709 1.00 44.55 41 GLU A N 19
ATOM 20432 C CA . GLU A 1 41 ? -2.633 -8.236 -4.523 1.00 75.30 41 GLU A CA 19
ATOM 20433 C C . GLU A 1 41 ? -3.054 -6.836 -4.036 1.00 44.42 41 GLU A C 19
ATOM 20434 O O . GLU A 1 41 ? -2.318 -5.859 -4.198 1.00 42.22 41 GLU A O 19
ATOM 20446 N N . SER A 1 42 ? -4.251 -6.743 -3.452 1.00 41.11 42 SER A N 19
ATOM 20447 C CA . SER A 1 42 ? -4.797 -5.456 -2.991 1.00 64.23 42 SER A CA 19
ATOM 20448 C C . SER A 1 42 ? -4.149 -5.000 -1.678 1.00 12.13 42 SER A C 19
ATOM 20449 O O . SER A 1 42 ? -3.664 -5.819 -0.892 1.00 2.53 42 SER A O 19
ATOM 20457 N N . LEU A 1 43 ? -4.159 -3.687 -1.439 1.00 23.21 43 LEU A N 19
ATOM 20458 C CA . LEU A 1 43 ? -3.582 -3.108 -0.216 1.00 12.13 43 LEU A CA 19
ATOM 20459 C C . LEU A 1 43 ? -4.165 -3.754 1.053 1.00 1.00 43 LEU A C 19
ATOM 20460 O O . LEU A 1 43 ? -3.443 -4.024 2.014 1.00 2.55 43 LEU A O 19
ATOM 20476 N N . GLU A 1 44 ? -5.474 -4.002 1.046 1.00 35.25 44 GLU A N 19
ATOM 20477 C CA . GLU A 1 44 ? -6.150 -4.619 2.192 1.00 14.40 44 GLU A CA 19
ATOM 20478 C C . GLU A 1 44 ? -5.671 -6.058 2.434 1.00 3.14 44 GLU A C 19
ATOM 20479 O O . GLU A 1 44 ? -5.323 -6.421 3.560 1.00 12.51 44 GLU A O 19
ATOM 20491 N N . GLN A 1 45 ? -5.651 -6.874 1.382 1.00 40.24 45 GLN A N 19
ATOM 20492 C CA . GLN A 1 45 ? -5.210 -8.269 1.502 1.00 3.25 45 GLN A CA 19
ATOM 20493 C C . GLN A 1 45 ? -3.752 -8.348 1.984 1.00 51.24 45 GLN A C 19
ATOM 20494 O O . GLN A 1 45 ? -3.423 -9.126 2.886 1.00 42.03 45 GLN A O 19
ATOM 20508 N N . GLY A 1 46 ? -2.888 -7.524 1.391 1.00 32.30 46 GLY A N 19
ATOM 20509 C CA . GLY A 1 46 ? -1.502 -7.443 1.831 1.00 34.21 46 GLY A CA 19
ATOM 20510 C C . GLY A 1 46 ? -1.372 -6.964 3.277 1.00 24.34 46 GLY A C 19
ATOM 20511 O O . GLY A 1 46 ? -0.502 -7.428 4.018 1.00 33.03 46 GLY A O 19
ATOM 20515 N N . ALA A 1 47 ? -2.245 -6.037 3.680 1.00 0.33 47 ALA A N 19
ATOM 20516 C CA . ALA A 1 47 ? -2.281 -5.557 5.064 1.00 72.34 47 ALA A CA 19
ATOM 20517 C C . ALA A 1 47 ? -2.571 -6.705 6.042 1.00 3.03 47 ALA A C 19
ATOM 20518 O O . ALA A 1 47 ? -1.816 -6.933 6.986 1.00 2.21 47 ALA A O 19
ATOM 20525 N N . ASN A 1 48 ? -3.664 -7.434 5.798 1.00 70.55 48 ASN A N 19
ATOM 20526 C CA . ASN A 1 48 ? -4.013 -8.602 6.620 1.00 4.02 48 ASN A CA 19
ATOM 20527 C C . ASN A 1 48 ? -2.862 -9.621 6.658 1.00 55.51 48 ASN A C 19
ATOM 20528 O O . ASN A 1 48 ? -2.556 -10.185 7.709 1.00 13.05 48 ASN A O 19
ATOM 20539 N N . ALA A 1 49 ? -2.226 -9.849 5.508 1.00 10.12 49 ALA A N 19
ATOM 20540 C CA . ALA A 1 49 ? -1.088 -10.772 5.417 1.00 11.32 49 ALA A CA 19
ATOM 20541 C C . ALA A 1 49 ? 0.094 -10.312 6.287 1.00 61.21 49 ALA A C 19
ATOM 20542 O O . ALA A 1 49 ? 0.726 -11.113 6.971 1.00 53.22 49 ALA A O 19
ATOM 20549 N N . HIS A 1 50 ? 0.383 -9.012 6.265 1.00 2.44 50 HIS A N 19
ATOM 20550 C CA . HIS A 1 50 ? 1.505 -8.453 7.035 1.00 25.31 50 HIS A CA 19
ATOM 20551 C C . HIS A 1 50 ? 1.081 -8.004 8.448 1.00 4.23 50 HIS A C 19
ATOM 20552 O O . HIS A 1 50 ? 1.867 -7.389 9.171 1.00 33.01 50 HIS A O 19
ATOM 20567 N N . GLY A 1 51 ? -0.157 -8.314 8.837 1.00 25.32 51 GLY A N 19
ATOM 20568 C CA . GLY A 1 51 ? -0.652 -7.951 10.167 1.00 3.43 51 GLY A CA 19
ATOM 20569 C C . GLY A 1 51 ? -0.728 -6.442 10.402 1.00 64.02 51 GLY A C 19
ATOM 20570 O O . GLY A 1 51 ? -0.228 -5.933 11.407 1.00 24.11 51 GLY A O 19
ATOM 20574 N N . LEU A 1 52 ? -1.364 -5.726 9.478 1.00 72.03 52 LEU A N 19
ATOM 20575 C CA . LEU A 1 52 ? -1.474 -4.261 9.556 1.00 71.34 52 LEU A CA 19
ATOM 20576 C C . LEU A 1 52 ? -2.932 -3.794 9.440 1.00 50.44 52 LEU A C 19
ATOM 20577 O O . LEU A 1 52 ? -3.831 -4.582 9.139 1.00 1.34 52 LEU A O 19
ATOM 20593 N N . ASN A 1 53 ? -3.153 -2.502 9.674 1.00 31.44 53 ASN A N 19
ATOM 20594 C CA . ASN A 1 53 ? -4.475 -1.890 9.498 1.00 32.44 53 ASN A CA 19
ATOM 20595 C C . ASN A 1 53 ? -4.534 -1.128 8.166 1.00 54.42 53 ASN A C 19
ATOM 20596 O O . ASN A 1 53 ? -3.899 -0.083 8.010 1.00 3.44 53 ASN A O 19
ATOM 20607 N N . VAL A 1 54 ? -5.309 -1.644 7.214 1.00 73.44 54 VAL A N 19
ATOM 20608 C CA . VAL A 1 54 ? -5.431 -1.009 5.898 1.00 3.44 54 VAL A CA 19
ATOM 20609 C C . VAL A 1 54 ? -5.918 0.450 6.008 1.00 60.12 54 VAL A C 19
ATOM 20610 O O . VAL A 1 54 ? -5.471 1.316 5.261 1.00 31.12 54 VAL A O 19
ATOM 20623 N N . GLU A 1 55 ? -6.809 0.717 6.961 1.00 60.45 55 GLU A N 19
ATOM 20624 C CA . GLU A 1 55 ? -7.350 2.068 7.165 1.00 33.21 55 GLU A CA 19
ATOM 20625 C C . GLU A 1 55 ? -6.249 3.059 7.580 1.00 2.30 55 GLU A C 19
ATOM 20626 O O . GLU A 1 55 ? -6.246 4.219 7.159 1.00 13.20 55 GLU A O 19
ATOM 20638 N N . ASP A 1 56 ? -5.308 2.591 8.396 1.00 45.40 56 ASP A N 19
ATOM 20639 C CA . ASP A 1 56 ? -4.200 3.432 8.855 1.00 62.41 56 ASP A CA 19
ATOM 20640 C C . ASP A 1 56 ? -3.168 3.637 7.732 1.00 14.15 56 ASP A C 19
ATOM 20641 O O . ASP A 1 56 ? -2.611 4.728 7.568 1.00 73.25 56 ASP A O 19
ATOM 20650 N N . ILE A 1 57 ? -2.921 2.582 6.954 1.00 42.23 57 ILE A N 19
ATOM 20651 C CA . ILE A 1 57 ? -2.041 2.674 5.787 1.00 72.34 57 ILE A CA 19
ATOM 20652 C C . ILE A 1 57 ? -2.601 3.681 4.768 1.00 24.11 57 ILE A C 19
ATOM 20653 O O . ILE A 1 57 ? -1.895 4.586 4.316 1.00 64.41 57 ILE A O 19
ATOM 20669 N N . LEU A 1 58 ? -3.882 3.529 4.429 1.00 50.11 58 LEU A N 19
ATOM 20670 C CA . LEU A 1 58 ? -4.560 4.457 3.516 1.00 0.22 58 LEU A CA 19
ATOM 20671 C C . LEU A 1 58 ? -4.515 5.895 4.047 1.00 42.10 58 LEU A C 19
ATOM 20672 O O . LEU A 1 58 ? -4.434 6.846 3.271 1.00 62.43 58 LEU A O 19
ATOM 20688 N N . ARG A 1 59 ? -4.570 6.046 5.370 1.00 10.33 59 ARG A N 19
ATOM 20689 C CA . ARG A 1 59 ? -4.453 7.364 6.008 1.00 72.34 59 ARG A CA 19
ATOM 20690 C C . ARG A 1 59 ? -3.161 8.076 5.570 1.00 43.24 59 ARG A C 19
ATOM 20691 O O . ARG A 1 59 ? -3.185 9.232 5.146 1.00 75.02 59 ARG A O 19
ATOM 20712 N N . ASP A 1 60 ? -2.040 7.366 5.661 1.00 32.02 60 ASP A N 19
ATOM 20713 C CA . ASP A 1 60 ? -0.737 7.928 5.293 1.00 33.25 60 ASP A CA 19
ATOM 20714 C C . ASP A 1 60 ? -0.637 8.148 3.769 1.00 21.23 60 ASP A C 19
ATOM 20715 O O . ASP A 1 60 ? -0.116 9.166 3.306 1.00 14.30 60 ASP A O 19
ATOM 20724 N N . LEU A 1 61 ? -1.162 7.191 3.000 1.00 73.13 61 LEU A N 19
ATOM 20725 C CA . LEU A 1 61 ? -1.143 7.262 1.531 1.00 63.24 61 LEU A CA 19
ATOM 20726 C C . LEU A 1 61 ? -1.943 8.465 0.997 1.00 5.31 61 LEU A C 19
ATOM 20727 O O . LEU A 1 61 ? -1.434 9.253 0.202 1.00 55.22 61 LEU A O 19
ATOM 20743 N N . ASN A 1 62 ? -3.195 8.610 1.436 1.00 43.55 62 ASN A N 19
ATOM 20744 C CA . ASN A 1 62 ? -4.031 9.742 1.006 1.00 55.43 62 ASN A CA 19
ATOM 20745 C C . ASN A 1 62 ? -3.490 11.076 1.550 1.00 45.43 62 ASN A C 19
ATOM 20746 O O . ASN A 1 62 ? -3.717 12.137 0.961 1.00 30.13 62 ASN A O 19
ATOM 20757 N N . ALA A 1 63 ? -2.767 11.020 2.670 1.00 43.23 63 ALA A N 19
ATOM 20758 C CA . ALA A 1 63 ? -2.106 12.205 3.224 1.00 13.12 63 ALA A CA 19
ATOM 20759 C C . ALA A 1 63 ? -1.099 12.801 2.223 1.00 34.14 63 ALA A C 19
ATOM 20760 O O . ALA A 1 63 ? -0.822 13.997 2.249 1.00 32.54 63 ALA A O 19
ATOM 20767 N N . LEU A 1 64 ? -0.571 11.960 1.330 1.00 4.42 64 LEU A N 19
ATOM 20768 C CA . LEU A 1 64 ? 0.350 12.416 0.276 1.00 2.53 64 LEU A CA 19
ATOM 20769 C C . LEU A 1 64 ? -0.358 13.346 -0.730 1.00 31.31 64 LEU A C 19
ATOM 20770 O O . LEU A 1 64 ? 0.274 14.182 -1.377 1.00 24.45 64 LEU A O 19
ATOM 20786 N N . ALA A 1 65 ? -1.672 13.179 -0.863 1.00 13.24 65 ALA A N 19
ATOM 20787 C CA . ALA A 1 65 ? -2.478 13.994 -1.783 1.00 3.01 65 ALA A CA 19
ATOM 20788 C C . ALA A 1 65 ? -3.113 15.199 -1.070 1.00 30.12 65 ALA A C 19
ATOM 20789 O O . ALA A 1 65 ? -3.226 16.287 -1.642 1.00 34.12 65 ALA A O 19
ATOM 20796 N N . LEU A 1 66 ? -3.538 14.997 0.176 1.00 15.33 66 LEU A N 19
ATOM 20797 C CA . LEU A 1 66 ? -4.172 16.064 0.963 1.00 15.11 66 LEU A CA 19
ATOM 20798 C C . LEU A 1 66 ? -3.125 17.019 1.565 1.00 32.23 66 LEU A C 19
ATOM 20799 O O . LEU A 1 66 ? -3.252 18.241 1.467 1.00 14.35 66 LEU A O 19
ATOM 20815 N N . GLU A 1 67 ? -2.110 16.442 2.214 1.00 54.50 67 GLU A N 19
ATOM 20816 C CA . GLU A 1 67 ? -0.986 17.201 2.789 1.00 31.23 67 GLU A CA 19
ATOM 20817 C C . GLU A 1 67 ? -1.438 18.291 3.782 1.00 42.13 67 GLU A C 19
ATOM 20818 O O . GLU A 1 67 ? -0.667 19.194 4.114 1.00 44.24 67 GLU A O 19
ATOM 20830 N N . HIS A 1 68 ? -2.675 18.193 4.269 1.00 2.15 68 HIS A N 19
ATOM 20831 C CA . HIS A 1 68 ? -3.192 19.155 5.249 1.00 40.24 68 HIS A CA 19
ATOM 20832 C C . HIS A 1 68 ? -2.318 19.169 6.513 1.00 33.30 68 HIS A C 19
ATOM 20833 O O . HIS A 1 68 ? -1.958 18.115 7.039 1.00 53.34 68 HIS A O 19
ATOM 20848 N N . HIS A 1 69 ? -1.994 20.363 6.999 1.00 50.13 69 HIS A N 19
ATOM 20849 C CA . HIS A 1 69 ? -1.047 20.516 8.109 1.00 55.23 69 HIS A CA 19
ATOM 20850 C C . HIS A 1 69 ? -1.589 19.927 9.424 1.00 14.11 69 HIS A C 19
ATOM 20851 O O . HIS A 1 69 ? -2.797 19.767 9.606 1.00 1.33 69 HIS A O 19
ATOM 20866 N N . HIS A 1 70 ? -0.679 19.607 10.340 1.00 30.34 70 HIS A N 19
ATOM 20867 C CA . HIS A 1 70 ? -1.029 18.890 11.570 1.00 3.02 70 HIS A CA 19
ATOM 20868 C C . HIS A 1 70 ? -1.597 19.815 12.667 1.00 11.33 70 HIS A C 19
ATOM 20869 O O . HIS A 1 70 ? -0.864 20.544 13.336 1.00 61.32 70 HIS A O 19
ATOM 20884 N N . HIS A 1 71 ? -2.919 19.785 12.819 1.00 11.23 71 HIS A N 19
ATOM 20885 C CA . HIS A 1 71 ? -3.610 20.432 13.944 1.00 44.24 71 HIS A CA 19
ATOM 20886 C C . HIS A 1 71 ? -4.634 19.465 14.558 1.00 62.44 71 HIS A C 19
ATOM 20887 O O . HIS A 1 71 ? -5.466 18.892 13.850 1.00 75.43 71 HIS A O 19
ATOM 20902 N N . HIS A 1 72 ? -4.572 19.298 15.876 1.00 21.43 72 HIS A N 19
ATOM 20903 C CA . HIS A 1 72 ? -5.376 18.283 16.575 1.00 2.45 72 HIS A CA 19
ATOM 20904 C C . HIS A 1 72 ? -6.363 18.910 17.570 1.00 3.11 72 HIS A C 19
ATOM 20905 O O . HIS A 1 72 ? -6.323 20.112 17.833 1.00 22.45 72 HIS A O 19
ATOM 20920 N N . HIS A 1 73 ? -7.246 18.079 18.121 1.00 54.10 73 HIS A N 19
ATOM 20921 C CA . HIS A 1 73 ? -8.157 18.501 19.196 1.00 41.35 73 HIS A CA 19
ATOM 20922 C C . HIS A 1 73 ? -7.782 17.825 20.531 1.00 73.42 73 HIS A C 19
ATOM 20923 O O . HIS A 1 73 ? -8.189 16.665 20.755 1.00 36.59 73 HIS A O 19
ATOM 20939 N N . MET A 1 1 ? -17.946 11.674 -3.243 1.00 63.31 1 MET A N 20
ATOM 20940 C CA . MET A 1 1 ? -16.506 11.821 -3.594 1.00 4.23 1 MET A CA 20
ATOM 20941 C C . MET A 1 1 ? -15.807 10.453 -3.611 1.00 70.21 1 MET A C 20
ATOM 20942 O O . MET A 1 1 ? -16.463 9.414 -3.539 1.00 44.23 1 MET A O 20
ATOM 20958 N N . THR A 1 2 ? -14.480 10.448 -3.731 1.00 60.41 2 THR A N 20
ATOM 20959 C CA . THR A 1 2 ? -13.710 9.195 -3.692 1.00 32.03 2 THR A CA 20
ATOM 20960 C C . THR A 1 2 ? -12.279 9.417 -3.193 1.00 13.14 2 THR A C 20
ATOM 20961 O O . THR A 1 2 ? -11.686 10.472 -3.415 1.00 22.33 2 THR A O 20
ATOM 20972 N N . GLN A 1 3 ? -11.729 8.413 -2.515 1.00 71.44 3 GLN A N 20
ATOM 20973 C CA . GLN A 1 3 ? -10.332 8.454 -2.075 1.00 32.32 3 GLN A CA 20
ATOM 20974 C C . GLN A 1 3 ? -9.389 8.212 -3.261 1.00 32.22 3 GLN A C 20
ATOM 20975 O O . GLN A 1 3 ? -9.779 7.601 -4.258 1.00 22.32 3 GLN A O 20
ATOM 20989 N N . LYS A 1 4 ? -8.158 8.697 -3.155 1.00 61.12 4 LYS A N 20
ATOM 20990 C CA . LYS A 1 4 ? -7.136 8.424 -4.170 1.00 71.54 4 LYS A CA 20
ATOM 20991 C C . LYS A 1 4 ? -6.563 7.017 -3.984 1.00 51.44 4 LYS A C 20
ATOM 20992 O O . LYS A 1 4 ? -6.136 6.369 -4.942 1.00 34.11 4 LYS A O 20
ATOM 21011 N N . PHE A 1 5 ? -6.568 6.548 -2.738 1.00 12.35 5 PHE A N 20
ATOM 21012 C CA . PHE A 1 5 ? -6.092 5.205 -2.406 1.00 23.41 5 PHE A CA 20
ATOM 21013 C C . PHE A 1 5 ? -7.153 4.425 -1.618 1.00 53.21 5 PHE A C 20
ATOM 21014 O O . PHE A 1 5 ? -7.609 4.869 -0.562 1.00 3.33 5 PHE A O 20
ATOM 21031 N N . THR A 1 6 ? -7.539 3.266 -2.144 1.00 10.51 6 THR A N 20
ATOM 21032 C CA . THR A 1 6 ? -8.552 2.406 -1.509 1.00 4.20 6 THR A CA 20
ATOM 21033 C C . THR A 1 6 ? -8.006 1.003 -1.224 1.00 42.43 6 THR A C 20
ATOM 21034 O O . THR A 1 6 ? -6.961 0.616 -1.738 1.00 15.44 6 THR A O 20
ATOM 21045 N N . LYS A 1 7 ? -8.730 0.234 -0.417 1.00 1.13 7 LYS A N 20
ATOM 21046 C CA . LYS A 1 7 ? -8.336 -1.145 -0.104 1.00 23.23 7 LYS A CA 20
ATOM 21047 C C . LYS A 1 7 ? -8.343 -2.031 -1.363 1.00 32.31 7 LYS A C 20
ATOM 21048 O O . LYS A 1 7 ? -7.590 -3.001 -1.456 1.00 51.45 7 LYS A O 20
ATOM 21067 N N . ASP A 1 8 ? -9.206 -1.680 -2.319 1.00 74.42 8 ASP A N 20
ATOM 21068 C CA . ASP A 1 8 ? -9.419 -2.483 -3.528 1.00 61.34 8 ASP A CA 20
ATOM 21069 C C . ASP A 1 8 ? -8.217 -2.432 -4.488 1.00 0.45 8 ASP A C 20
ATOM 21070 O O . ASP A 1 8 ? -7.887 -3.426 -5.133 1.00 43.33 8 ASP A O 20
ATOM 21079 N N . MET A 1 9 ? -7.561 -1.280 -4.577 1.00 54.13 9 MET A N 20
ATOM 21080 C CA . MET A 1 9 ? -6.430 -1.114 -5.498 1.00 61.51 9 MET A CA 20
ATOM 21081 C C . MET A 1 9 ? -5.191 -1.886 -5.014 1.00 1.40 9 MET A C 20
ATOM 21082 O O . MET A 1 9 ? -4.969 -2.051 -3.811 1.00 31.45 9 MET A O 20
ATOM 21096 N N . THR A 1 10 ? -4.387 -2.357 -5.959 1.00 33.32 10 THR A N 20
ATOM 21097 C CA . THR A 1 10 ? -3.210 -3.171 -5.641 1.00 63.20 10 THR A CA 20
ATOM 21098 C C . THR A 1 10 ? -1.985 -2.317 -5.298 1.00 43.55 10 THR A C 20
ATOM 21099 O O . THR A 1 10 ? -1.932 -1.125 -5.618 1.00 11.45 10 THR A O 20
ATOM 21110 N N . PHE A 1 11 ? -0.995 -2.936 -4.649 1.00 55.53 11 PHE A N 20
ATOM 21111 C CA . PHE A 1 11 ? 0.264 -2.255 -4.323 1.00 22.42 11 PHE A CA 20
ATOM 21112 C C . PHE A 1 11 ? 0.905 -1.630 -5.574 1.00 31.24 11 PHE A C 20
ATOM 21113 O O . PHE A 1 11 ? 1.393 -0.498 -5.535 1.00 74.24 11 PHE A O 20
ATOM 21130 N N . ALA A 1 12 ? 0.886 -2.371 -6.683 1.00 44.13 12 ALA A N 20
ATOM 21131 C CA . ALA A 1 12 ? 1.424 -1.877 -7.956 1.00 52.21 12 ALA A CA 20
ATOM 21132 C C . ALA A 1 12 ? 0.738 -0.571 -8.383 1.00 71.24 12 ALA A C 20
ATOM 21133 O O . ALA A 1 12 ? 1.404 0.410 -8.724 1.00 61.52 12 ALA A O 20
ATOM 21140 N N . GLN A 1 13 ? -0.598 -0.560 -8.349 1.00 14.42 13 GLN A N 20
ATOM 21141 C CA . GLN A 1 13 ? -1.370 0.639 -8.697 1.00 43.41 13 GLN A CA 20
ATOM 21142 C C . GLN A 1 13 ? -0.991 1.826 -7.800 1.00 11.23 13 GLN A C 20
ATOM 21143 O O . GLN A 1 13 ? -0.794 2.943 -8.281 1.00 73.03 13 GLN A O 20
ATOM 21157 N N . ALA A 1 14 ? -0.886 1.573 -6.496 1.00 21.11 14 ALA A N 20
ATOM 21158 C CA . ALA A 1 14 ? -0.526 2.613 -5.526 1.00 40.32 14 ALA A CA 20
ATOM 21159 C C . ALA A 1 14 ? 0.821 3.269 -5.873 1.00 12.44 14 ALA A C 20
ATOM 21160 O O . ALA A 1 14 ? 0.931 4.498 -5.921 1.00 75.41 14 ALA A O 20
ATOM 21167 N N . LEU A 1 15 ? 1.832 2.439 -6.137 1.00 42.01 15 LEU A N 20
ATOM 21168 C CA . LEU A 1 15 ? 3.169 2.925 -6.508 1.00 44.11 15 LEU A CA 20
ATOM 21169 C C . LEU A 1 15 ? 3.128 3.759 -7.799 1.00 1.55 15 LEU A C 20
ATOM 21170 O O . LEU A 1 15 ? 3.825 4.768 -7.926 1.00 75.33 15 LEU A O 20
ATOM 21186 N N . GLN A 1 16 ? 2.307 3.332 -8.761 1.00 15.45 16 GLN A N 20
ATOM 21187 C CA . GLN A 1 16 ? 2.158 4.061 -10.028 1.00 51.34 16 GLN A CA 20
ATOM 21188 C C . GLN A 1 16 ? 1.350 5.359 -9.847 1.00 25.34 16 GLN A C 20
ATOM 21189 O O . GLN A 1 16 ? 1.436 6.278 -10.664 1.00 52.43 16 GLN A O 20
ATOM 21203 N N . THR A 1 17 ? 0.561 5.428 -8.776 1.00 15.42 17 THR A N 20
ATOM 21204 C CA . THR A 1 17 ? -0.242 6.621 -8.482 1.00 31.21 17 THR A CA 20
ATOM 21205 C C . THR A 1 17 ? 0.603 7.712 -7.807 1.00 75.52 17 THR A C 20
ATOM 21206 O O . THR A 1 17 ? 0.615 8.862 -8.246 1.00 4.11 17 THR A O 20
ATOM 21217 N N . HIS A 1 18 ? 1.294 7.355 -6.725 1.00 52.24 18 HIS A N 20
ATOM 21218 C CA . HIS A 1 18 ? 2.177 8.296 -6.005 1.00 64.22 18 HIS A CA 20
ATOM 21219 C C . HIS A 1 18 ? 3.507 7.623 -5.609 1.00 5.21 18 HIS A C 20
ATOM 21220 O O . HIS A 1 18 ? 3.513 6.639 -4.872 1.00 61.25 18 HIS A O 20
ATOM 21235 N N . PRO A 1 19 ? 4.656 8.157 -6.074 1.00 44.14 19 PRO A N 20
ATOM 21236 C CA . PRO A 1 19 ? 5.985 7.602 -5.737 1.00 25.43 19 PRO A CA 20
ATOM 21237 C C . PRO A 1 19 ? 6.237 7.513 -4.217 1.00 34.30 19 PRO A C 20
ATOM 21238 O O . PRO A 1 19 ? 6.899 6.591 -3.738 1.00 75.15 19 PRO A O 20
ATOM 21249 N N . GLY A 1 20 ? 5.701 8.480 -3.468 1.00 41.04 20 GLY A N 20
ATOM 21250 C CA . GLY A 1 20 ? 5.845 8.488 -2.011 1.00 54.05 20 GLY A CA 20
ATOM 21251 C C . GLY A 1 20 ? 5.272 7.247 -1.323 1.00 13.31 20 GLY A C 20
ATOM 21252 O O . GLY A 1 20 ? 5.638 6.933 -0.186 1.00 70.50 20 GLY A O 20
ATOM 21256 N N . VAL A 1 21 ? 4.375 6.539 -2.010 1.00 70.13 21 VAL A N 20
ATOM 21257 C CA . VAL A 1 21 ? 3.768 5.317 -1.470 1.00 52.23 21 VAL A CA 20
ATOM 21258 C C . VAL A 1 21 ? 4.828 4.246 -1.162 1.00 4.15 21 VAL A C 20
ATOM 21259 O O . VAL A 1 21 ? 4.685 3.476 -0.212 1.00 12.15 21 VAL A O 20
ATOM 21272 N N . ALA A 1 22 ? 5.899 4.216 -1.957 1.00 12.31 22 ALA A N 20
ATOM 21273 C CA . ALA A 1 22 ? 6.990 3.253 -1.753 1.00 55.52 22 ALA A CA 20
ATOM 21274 C C . ALA A 1 22 ? 7.553 3.341 -0.325 1.00 40.21 22 ALA A C 20
ATOM 21275 O O . ALA A 1 22 ? 7.660 2.333 0.380 1.00 61.33 22 ALA A O 20
ATOM 21282 N N . GLY A 1 23 ? 7.892 4.559 0.100 1.00 42.12 23 GLY A N 20
ATOM 21283 C CA . GLY A 1 23 ? 8.389 4.782 1.454 1.00 73.53 23 GLY A CA 20
ATOM 21284 C C . GLY A 1 23 ? 7.379 4.381 2.525 1.00 32.12 23 GLY A C 20
ATOM 21285 O O . GLY A 1 23 ? 7.746 3.796 3.550 1.00 70.51 23 GLY A O 20
ATOM 21289 N N . VAL A 1 24 ? 6.102 4.685 2.284 1.00 22.53 24 VAL A N 20
ATOM 21290 C CA . VAL A 1 24 ? 5.024 4.318 3.210 1.00 3.35 24 VAL A CA 20
ATOM 21291 C C . VAL A 1 24 ? 4.945 2.794 3.394 1.00 23.34 24 VAL A C 20
ATOM 21292 O O . VAL A 1 24 ? 5.032 2.285 4.513 1.00 61.04 24 VAL A O 20
ATOM 21305 N N . LEU A 1 25 ? 4.808 2.072 2.283 1.00 43.12 25 LEU A N 20
ATOM 21306 C CA . LEU A 1 25 ? 4.723 0.610 2.314 1.00 54.31 25 LEU A CA 20
ATOM 21307 C C . LEU A 1 25 ? 5.942 -0.004 3.017 1.00 61.43 25 LEU A C 20
ATOM 21308 O O . LEU A 1 25 ? 5.800 -0.810 3.937 1.00 1.33 25 LEU A O 20
ATOM 21324 N N . ARG A 1 26 ? 7.140 0.402 2.597 1.00 43.12 26 ARG A N 20
ATOM 21325 C CA . ARG A 1 26 ? 8.380 -0.128 3.176 1.00 15.13 26 ARG A CA 20
ATOM 21326 C C . ARG A 1 26 ? 8.491 0.190 4.682 1.00 1.43 26 ARG A C 20
ATOM 21327 O O . ARG A 1 26 ? 9.052 -0.595 5.448 1.00 34.43 26 ARG A O 20
ATOM 21348 N N . SER A 1 27 ? 7.946 1.334 5.102 1.00 32.01 27 SER A N 20
ATOM 21349 C CA . SER A 1 27 ? 7.928 1.708 6.527 1.00 51.22 27 SER A CA 20
ATOM 21350 C C . SER A 1 27 ? 7.105 0.708 7.353 1.00 13.34 27 SER A C 20
ATOM 21351 O O . SER A 1 27 ? 7.465 0.361 8.480 1.00 72.04 27 SER A O 20
ATOM 21359 N N . TYR A 1 28 ? 6.001 0.234 6.773 1.00 22.25 28 TYR A N 20
ATOM 21360 C CA . TYR A 1 28 ? 5.123 -0.746 7.429 1.00 22.11 28 TYR A CA 20
ATOM 21361 C C . TYR A 1 28 ? 5.540 -2.199 7.115 1.00 22.44 28 TYR A C 20
ATOM 21362 O O . TYR A 1 28 ? 4.805 -3.141 7.417 1.00 65.32 28 TYR A O 20
ATOM 21380 N N . ASN A 1 29 ? 6.727 -2.370 6.525 1.00 41.11 29 ASN A N 20
ATOM 21381 C CA . ASN A 1 29 ? 7.242 -3.697 6.134 1.00 43.24 29 ASN A CA 20
ATOM 21382 C C . ASN A 1 29 ? 6.348 -4.341 5.052 1.00 73.13 29 ASN A C 20
ATOM 21383 O O . ASN A 1 29 ? 5.988 -5.517 5.127 1.00 40.43 29 ASN A O 20
ATOM 21394 N N . LEU A 1 30 ? 5.995 -3.549 4.044 1.00 30.44 30 LEU A N 20
ATOM 21395 C CA . LEU A 1 30 ? 5.242 -4.035 2.884 1.00 61.44 30 LEU A CA 20
ATOM 21396 C C . LEU A 1 30 ? 6.115 -3.994 1.615 1.00 65.14 30 LEU A C 20
ATOM 21397 O O . LEU A 1 30 ? 5.620 -4.142 0.503 1.00 51.21 30 LEU A O 20
ATOM 21413 N N . GLY A 1 31 ? 7.424 -3.810 1.797 1.00 22.24 31 GLY A N 20
ATOM 21414 C CA . GLY A 1 31 ? 8.334 -3.665 0.663 1.00 53.41 31 GLY A CA 20
ATOM 21415 C C . GLY A 1 31 ? 8.608 -4.975 -0.073 1.00 23.34 31 GLY A C 20
ATOM 21416 O O . GLY A 1 31 ? 8.914 -4.972 -1.268 1.00 73.21 31 GLY A O 20
ATOM 21420 N N . CYS A 1 32 ? 8.488 -6.096 0.638 1.00 13.32 32 CYS A N 20
ATOM 21421 C CA . CYS A 1 32 ? 8.745 -7.425 0.057 1.00 54.13 32 CYS A CA 20
ATOM 21422 C C . CYS A 1 32 ? 7.767 -7.770 -1.080 1.00 4.21 32 CYS A C 20
ATOM 21423 O O . CYS A 1 32 ? 7.964 -8.752 -1.800 1.00 53.11 32 CYS A O 20
ATOM 21431 N N . ILE A 1 33 ? 6.722 -6.954 -1.250 1.00 31.21 33 ILE A N 20
ATOM 21432 C CA . ILE A 1 33 ? 5.736 -7.155 -2.325 1.00 15.15 33 ILE A CA 20
ATOM 21433 C C . ILE A 1 33 ? 6.410 -7.393 -3.688 1.00 45.40 33 ILE A C 20
ATOM 21434 O O . ILE A 1 33 ? 5.937 -8.197 -4.491 1.00 43.53 33 ILE A O 20
ATOM 21450 N N . GLY A 1 34 ? 7.512 -6.691 -3.938 1.00 34.44 34 GLY A N 20
ATOM 21451 C CA . GLY A 1 34 ? 8.267 -6.892 -5.171 1.00 51.54 34 GLY A CA 20
ATOM 21452 C C . GLY A 1 34 ? 8.947 -8.257 -5.231 1.00 2.33 34 GLY A C 20
ATOM 21453 O O . GLY A 1 34 ? 8.934 -8.922 -6.267 1.00 64.41 34 GLY A O 20
ATOM 21457 N N . CYS A 1 35 ? 9.523 -8.684 -4.105 1.00 31.13 35 CYS A N 20
ATOM 21458 C CA . CYS A 1 35 ? 10.233 -9.970 -4.026 1.00 52.13 35 CYS A CA 20
ATOM 21459 C C . CYS A 1 35 ? 9.280 -11.159 -4.215 1.00 24.45 35 CYS A C 20
ATOM 21460 O O . CYS A 1 35 ? 9.521 -12.034 -5.050 1.00 72.34 35 CYS A O 20
ATOM 21468 N N . MET A 1 36 ? 8.197 -11.183 -3.439 1.00 62.44 36 MET A N 20
ATOM 21469 C CA . MET A 1 36 ? 7.209 -12.270 -3.520 1.00 3.52 36 MET A CA 20
ATOM 21470 C C . MET A 1 36 ? 6.304 -12.133 -4.760 1.00 50.42 36 MET A C 20
ATOM 21471 O O . MET A 1 36 ? 5.561 -13.055 -5.100 1.00 4.22 36 MET A O 20
ATOM 21485 N N . GLY A 1 37 ? 6.383 -10.989 -5.438 1.00 14.32 37 GLY A N 20
ATOM 21486 C CA . GLY A 1 37 ? 5.563 -10.756 -6.626 1.00 73.11 37 GLY A CA 20
ATOM 21487 C C . GLY A 1 37 ? 4.104 -10.455 -6.299 1.00 3.04 37 GLY A C 20
ATOM 21488 O O . GLY A 1 37 ? 3.207 -10.759 -7.082 1.00 51.24 37 GLY A O 20
ATOM 21492 N N . ALA A 1 38 ? 3.873 -9.834 -5.145 1.00 23.32 38 ALA A N 20
ATOM 21493 C CA . ALA A 1 38 ? 2.516 -9.494 -4.691 1.00 15.54 38 ALA A CA 20
ATOM 21494 C C . ALA A 1 38 ? 2.048 -8.141 -5.252 1.00 33.30 38 ALA A C 20
ATOM 21495 O O . ALA A 1 38 ? 1.267 -7.430 -4.624 1.00 32.14 38 ALA A O 20
ATOM 21502 N N . GLN A 1 39 ? 2.508 -7.800 -6.453 1.00 22.22 39 GLN A N 20
ATOM 21503 C CA . GLN A 1 39 ? 2.139 -6.530 -7.092 1.00 73.21 39 GLN A CA 20
ATOM 21504 C C . GLN A 1 39 ? 0.628 -6.449 -7.370 1.00 11.21 39 GLN A C 20
ATOM 21505 O O . GLN A 1 39 ? 0.028 -5.377 -7.276 1.00 63.13 39 GLN A O 20
ATOM 21519 N N . ASN A 1 40 ? 0.021 -7.588 -7.696 1.00 21.11 40 ASN A N 20
ATOM 21520 C CA . ASN A 1 40 ? -1.422 -7.653 -7.976 1.00 54.44 40 ASN A CA 20
ATOM 21521 C C . ASN A 1 40 ? -2.241 -7.931 -6.703 1.00 12.33 40 ASN A C 20
ATOM 21522 O O . ASN A 1 40 ? -3.431 -8.255 -6.771 1.00 15.20 40 ASN A O 20
ATOM 21533 N N . GLU A 1 41 ? -1.606 -7.796 -5.545 1.00 43.33 41 GLU A N 20
ATOM 21534 C CA . GLU A 1 41 ? -2.293 -7.962 -4.262 1.00 54.40 41 GLU A CA 20
ATOM 21535 C C . GLU A 1 41 ? -2.840 -6.613 -3.770 1.00 23.32 41 GLU A C 20
ATOM 21536 O O . GLU A 1 41 ? -2.148 -5.594 -3.831 1.00 23.21 41 GLU A O 20
ATOM 21548 N N . SER A 1 42 ? -4.094 -6.600 -3.313 1.00 42.00 42 SER A N 20
ATOM 21549 C CA . SER A 1 42 ? -4.737 -5.359 -2.858 1.00 24.03 42 SER A CA 20
ATOM 21550 C C . SER A 1 42 ? -4.186 -4.908 -1.501 1.00 1.32 42 SER A C 20
ATOM 21551 O O . SER A 1 42 ? -3.703 -5.722 -0.707 1.00 55.31 42 SER A O 20
ATOM 21559 N N . LEU A 1 43 ? -4.272 -3.604 -1.239 1.00 43.54 43 LEU A N 20
ATOM 21560 C CA . LEU A 1 43 ? -3.709 -3.012 -0.017 1.00 54.13 43 LEU A CA 20
ATOM 21561 C C . LEU A 1 43 ? -4.228 -3.698 1.261 1.00 40.34 43 LEU A C 20
ATOM 21562 O O . LEU A 1 43 ? -3.466 -3.931 2.200 1.00 21.22 43 LEU A O 20
ATOM 21578 N N . GLU A 1 44 ? -5.519 -4.031 1.290 1.00 75.54 44 GLU A N 20
ATOM 21579 C CA . GLU A 1 44 ? -6.119 -4.676 2.467 1.00 21.33 44 GLU A CA 20
ATOM 21580 C C . GLU A 1 44 ? -5.559 -6.090 2.691 1.00 51.24 44 GLU A C 20
ATOM 21581 O O . GLU A 1 44 ? -5.209 -6.454 3.817 1.00 22.34 44 GLU A O 20
ATOM 21593 N N . GLN A 1 45 ? -5.468 -6.880 1.620 1.00 32.32 45 GLN A N 20
ATOM 21594 C CA . GLN A 1 45 ? -4.930 -8.245 1.710 1.00 63.52 45 GLN A CA 20
ATOM 21595 C C . GLN A 1 45 ? -3.521 -8.250 2.329 1.00 42.02 45 GLN A C 20
ATOM 21596 O O . GLN A 1 45 ? -3.253 -8.975 3.291 1.00 13.44 45 GLN A O 20
ATOM 21610 N N . GLY A 1 46 ? -2.634 -7.419 1.785 1.00 23.01 46 GLY A N 20
ATOM 21611 C CA . GLY A 1 46 ? -1.287 -7.295 2.334 1.00 34.45 46 GLY A CA 20
ATOM 21612 C C . GLY A 1 46 ? -1.267 -6.742 3.759 1.00 14.20 46 GLY A C 20
ATOM 21613 O O . GLY A 1 46 ? -0.458 -7.168 4.588 1.00 34.10 46 GLY A O 20
ATOM 21617 N N . ALA A 1 47 ? -2.155 -5.791 4.048 1.00 62.41 47 ALA A N 20
ATOM 21618 C CA . ALA A 1 47 ? -2.242 -5.197 5.387 1.00 63.05 47 ALA A CA 20
ATOM 21619 C C . ALA A 1 47 ? -2.453 -6.272 6.466 1.00 52.42 47 ALA A C 20
ATOM 21620 O O . ALA A 1 47 ? -1.620 -6.442 7.355 1.00 5.41 47 ALA A O 20
ATOM 21627 N N . ASN A 1 48 ? -3.553 -7.020 6.360 1.00 2.13 48 ASN A N 20
ATOM 21628 C CA . ASN A 1 48 ? -3.865 -8.089 7.327 1.00 35.31 48 ASN A CA 20
ATOM 21629 C C . ASN A 1 48 ? -2.761 -9.158 7.364 1.00 62.11 48 ASN A C 20
ATOM 21630 O O . ASN A 1 48 ? -2.393 -9.652 8.431 1.00 51.20 48 ASN A O 20
ATOM 21641 N N . ALA A 1 49 ? -2.223 -9.493 6.192 1.00 2.23 49 ALA A N 20
ATOM 21642 C CA . ALA A 1 49 ? -1.148 -10.487 6.080 1.00 24.15 49 ALA A CA 20
ATOM 21643 C C . ALA A 1 49 ? 0.105 -10.084 6.883 1.00 0.31 49 ALA A C 20
ATOM 21644 O O . ALA A 1 49 ? 0.848 -10.939 7.362 1.00 20.22 49 ALA A O 20
ATOM 21651 N N . HIS A 1 50 ? 0.338 -8.777 7.018 1.00 31.52 50 HIS A N 20
ATOM 21652 C CA . HIS A 1 50 ? 1.498 -8.262 7.768 1.00 34.42 50 HIS A CA 20
ATOM 21653 C C . HIS A 1 50 ? 1.103 -7.761 9.174 1.00 21.01 50 HIS A C 20
ATOM 21654 O O . HIS A 1 50 ? 1.938 -7.222 9.906 1.00 41.20 50 HIS A O 20
ATOM 21669 N N . GLY A 1 51 ? -0.164 -7.947 9.545 1.00 64.12 51 GLY A N 20
ATOM 21670 C CA . GLY A 1 51 ? -0.638 -7.534 10.868 1.00 33.31 51 GLY A CA 20
ATOM 21671 C C . GLY A 1 51 ? -0.915 -6.034 10.983 1.00 1.52 51 GLY A C 20
ATOM 21672 O O . GLY A 1 51 ? -0.756 -5.444 12.054 1.00 75.33 51 GLY A O 20
ATOM 21676 N N . LEU A 1 52 ? -1.358 -5.427 9.889 1.00 20.43 52 LEU A N 20
ATOM 21677 C CA . LEU A 1 52 ? -1.590 -3.977 9.825 1.00 35.35 52 LEU A CA 20
ATOM 21678 C C . LEU A 1 52 ? -3.067 -3.651 9.548 1.00 51.23 52 LEU A C 20
ATOM 21679 O O . LEU A 1 52 ? -3.834 -4.512 9.111 1.00 12.34 52 LEU A O 20
ATOM 21695 N N . ASN A 1 53 ? -3.460 -2.402 9.791 1.00 42.34 53 ASN A N 20
ATOM 21696 C CA . ASN A 1 53 ? -4.809 -1.939 9.455 1.00 31.02 53 ASN A CA 20
ATOM 21697 C C . ASN A 1 53 ? -4.790 -1.179 8.123 1.00 51.00 53 ASN A C 20
ATOM 21698 O O . ASN A 1 53 ? -4.089 -0.173 7.983 1.00 60.33 53 ASN A O 20
ATOM 21709 N N . VAL A 1 54 ? -5.561 -1.659 7.150 1.00 13.31 54 VAL A N 20
ATOM 21710 C CA . VAL A 1 54 ? -5.642 -1.014 5.835 1.00 41.44 54 VAL A CA 20
ATOM 21711 C C . VAL A 1 54 ? -6.002 0.479 5.947 1.00 51.10 54 VAL A C 20
ATOM 21712 O O . VAL A 1 54 ? -5.445 1.311 5.233 1.00 21.23 54 VAL A O 20
ATOM 21725 N N . GLU A 1 55 ? -6.908 0.811 6.865 1.00 64.35 55 GLU A N 20
ATOM 21726 C CA . GLU A 1 55 ? -7.344 2.197 7.069 1.00 31.51 55 GLU A CA 20
ATOM 21727 C C . GLU A 1 55 ? -6.179 3.092 7.526 1.00 14.22 55 GLU A C 20
ATOM 21728 O O . GLU A 1 55 ? -6.009 4.210 7.036 1.00 64.43 55 GLU A O 20
ATOM 21740 N N . ASP A 1 56 ? -5.379 2.586 8.463 1.00 32.04 56 ASP A N 20
ATOM 21741 C CA . ASP A 1 56 ? -4.224 3.323 8.988 1.00 43.55 56 ASP A CA 20
ATOM 21742 C C . ASP A 1 56 ? -3.194 3.602 7.879 1.00 43.20 56 ASP A C 20
ATOM 21743 O O . ASP A 1 56 ? -2.516 4.633 7.884 1.00 14.33 56 ASP A O 20
ATOM 21752 N N . ILE A 1 57 ? -3.093 2.677 6.927 1.00 1.42 57 ILE A N 20
ATOM 21753 C CA . ILE A 1 57 ? -2.211 2.841 5.767 1.00 61.12 57 ILE A CA 20
ATOM 21754 C C . ILE A 1 57 ? -2.802 3.852 4.764 1.00 44.42 57 ILE A C 20
ATOM 21755 O O . ILE A 1 57 ? -2.131 4.803 4.353 1.00 24.24 57 ILE A O 20
ATOM 21771 N N . LEU A 1 58 ? -4.071 3.649 4.386 1.00 0.24 58 LEU A N 20
ATOM 21772 C CA . LEU A 1 58 ? -4.779 4.570 3.478 1.00 14.14 58 LEU A CA 20
ATOM 21773 C C . LEU A 1 58 ? -4.733 6.010 4.004 1.00 43.31 58 LEU A C 20
ATOM 21774 O O . LEU A 1 58 ? -4.725 6.969 3.229 1.00 0.22 58 LEU A O 20
ATOM 21790 N N . ARG A 1 59 ? -4.704 6.141 5.327 1.00 22.01 59 ARG A N 20
ATOM 21791 C CA . ARG A 1 59 ? -4.559 7.436 5.997 1.00 40.02 59 ARG A CA 20
ATOM 21792 C C . ARG A 1 59 ? -3.367 8.230 5.438 1.00 34.31 59 ARG A C 20
ATOM 21793 O O . ARG A 1 59 ? -3.522 9.357 4.965 1.00 33.42 59 ARG A O 20
ATOM 21814 N N . ASP A 1 60 ? -2.181 7.626 5.486 1.00 21.12 60 ASP A N 20
ATOM 21815 C CA . ASP A 1 60 ? -0.959 8.286 5.024 1.00 1.20 60 ASP A CA 20
ATOM 21816 C C . ASP A 1 60 ? -0.927 8.377 3.486 1.00 30.20 60 ASP A C 20
ATOM 21817 O O . ASP A 1 60 ? -0.533 9.400 2.924 1.00 62.21 60 ASP A O 20
ATOM 21826 N N . LEU A 1 61 ? -1.368 7.308 2.814 1.00 62.40 61 LEU A N 20
ATOM 21827 C CA . LEU A 1 61 ? -1.384 7.259 1.345 1.00 31.34 61 LEU A CA 20
ATOM 21828 C C . LEU A 1 61 ? -2.197 8.417 0.742 1.00 65.24 61 LEU A C 20
ATOM 21829 O O . LEU A 1 61 ? -1.713 9.139 -0.134 1.00 61.44 61 LEU A O 20
ATOM 21845 N N . ASN A 1 62 ? -3.433 8.596 1.209 1.00 5.51 62 ASN A N 20
ATOM 21846 C CA . ASN A 1 62 ? -4.271 9.705 0.742 1.00 3.12 62 ASN A CA 20
ATOM 21847 C C . ASN A 1 62 ? -3.712 11.056 1.223 1.00 61.34 62 ASN A C 20
ATOM 21848 O O . ASN A 1 62 ? -3.821 12.068 0.524 1.00 25.41 62 ASN A O 20
ATOM 21859 N N . ALA A 1 63 ? -3.091 11.060 2.405 1.00 14.22 63 ALA A N 20
ATOM 21860 C CA . ALA A 1 63 ? -2.440 12.263 2.937 1.00 54.41 63 ALA A CA 20
ATOM 21861 C C . ALA A 1 63 ? -1.311 12.752 2.011 1.00 70.43 63 ALA A C 20
ATOM 21862 O O . ALA A 1 63 ? -0.959 13.930 2.021 1.00 1.43 63 ALA A O 20
ATOM 21869 N N . LEU A 1 64 ? -0.747 11.840 1.218 1.00 52.51 64 LEU A N 20
ATOM 21870 C CA . LEU A 1 64 ? 0.268 12.196 0.215 1.00 73.05 64 LEU A CA 20
ATOM 21871 C C . LEU A 1 64 ? -0.343 13.010 -0.940 1.00 13.31 64 LEU A C 20
ATOM 21872 O O . LEU A 1 64 ? 0.293 13.912 -1.486 1.00 4.20 64 LEU A O 20
ATOM 21888 N N . ALA A 1 65 ? -1.579 12.679 -1.312 1.00 75.24 65 ALA A N 20
ATOM 21889 C CA . ALA A 1 65 ? -2.273 13.361 -2.415 1.00 54.34 65 ALA A CA 20
ATOM 21890 C C . ALA A 1 65 ? -2.819 14.731 -1.984 1.00 14.50 65 ALA A C 20
ATOM 21891 O O . ALA A 1 65 ? -2.895 15.667 -2.785 1.00 44.55 65 ALA A O 20
ATOM 21898 N N . LEU A 1 66 ? -3.205 14.833 -0.716 1.00 53.32 66 LEU A N 20
ATOM 21899 C CA . LEU A 1 66 ? -3.763 16.075 -0.162 1.00 60.35 66 LEU A CA 20
ATOM 21900 C C . LEU A 1 66 ? -2.666 16.994 0.410 1.00 31.21 66 LEU A C 20
ATOM 21901 O O . LEU A 1 66 ? -2.622 18.187 0.104 1.00 73.53 66 LEU A O 20
ATOM 21917 N N . GLU A 1 67 ? -1.784 16.417 1.227 1.00 41.41 67 GLU A N 20
ATOM 21918 C CA . GLU A 1 67 ? -0.754 17.167 1.964 1.00 2.53 67 GLU A CA 20
ATOM 21919 C C . GLU A 1 67 ? -1.370 18.150 2.973 1.00 52.42 67 GLU A C 20
ATOM 21920 O O . GLU A 1 67 ? -1.727 19.278 2.632 1.00 4.04 67 GLU A O 20
ATOM 21932 N N . HIS A 1 68 ? -1.494 17.703 4.224 1.00 22.34 68 HIS A N 20
ATOM 21933 C CA . HIS A 1 68 ? -2.056 18.534 5.300 1.00 72.23 68 HIS A CA 20
ATOM 21934 C C . HIS A 1 68 ? -0.981 18.894 6.339 1.00 44.44 68 HIS A C 20
ATOM 21935 O O . HIS A 1 68 ? -0.314 18.013 6.886 1.00 2.13 68 HIS A O 20
ATOM 21950 N N . HIS A 1 69 ? -0.811 20.186 6.606 1.00 14.13 69 HIS A N 20
ATOM 21951 C CA . HIS A 1 69 ? 0.174 20.648 7.590 1.00 30.22 69 HIS A CA 20
ATOM 21952 C C . HIS A 1 69 ? -0.455 20.770 8.984 1.00 64.42 69 HIS A C 20
ATOM 21953 O O . HIS A 1 69 ? -1.492 21.416 9.157 1.00 43.52 69 HIS A O 20
ATOM 21968 N N . HIS A 1 70 ? 0.181 20.150 9.974 1.00 64.31 70 HIS A N 20
ATOM 21969 C CA . HIS A 1 70 ? -0.384 20.060 11.326 1.00 12.10 70 HIS A CA 20
ATOM 21970 C C . HIS A 1 70 ? -0.159 21.346 12.144 1.00 1.32 70 HIS A C 20
ATOM 21971 O O . HIS A 1 70 ? -0.956 21.675 13.022 1.00 52.41 70 HIS A O 20
ATOM 21986 N N . HIS A 1 71 ? 0.931 22.058 11.870 1.00 54.41 71 HIS A N 20
ATOM 21987 C CA . HIS A 1 71 ? 1.226 23.319 12.562 1.00 13.11 71 HIS A CA 20
ATOM 21988 C C . HIS A 1 71 ? 0.325 24.457 12.051 1.00 13.12 71 HIS A C 20
ATOM 21989 O O . HIS A 1 71 ? 0.211 24.676 10.843 1.00 42.22 71 HIS A O 20
ATOM 22004 N N . HIS A 1 72 ? -0.309 25.180 12.973 1.00 45.14 72 HIS A N 20
ATOM 22005 C CA . HIS A 1 72 ? -1.218 26.272 12.603 1.00 13.12 72 HIS A CA 20
ATOM 22006 C C . HIS A 1 72 ? -0.479 27.452 11.947 1.00 53.45 72 HIS A C 20
ATOM 22007 O O . HIS A 1 72 ? 0.126 28.280 12.632 1.00 24.12 72 HIS A O 20
ATOM 22022 N N . HIS A 1 73 ? -0.507 27.497 10.616 1.00 74.52 73 HIS A N 20
ATOM 22023 C CA . HIS A 1 73 ? 0.015 28.641 9.849 1.00 1.40 73 HIS A CA 20
ATOM 22024 C C . HIS A 1 73 ? -1.113 29.327 9.052 1.00 51.11 73 HIS A C 20
ATOM 22025 O O . HIS A 1 73 ? -1.556 28.759 8.028 1.00 36.60 73 HIS A O 20
#

Foldseek 3Di:
DDFLADQQAFPLVLCVSDVVLCVLCVVLVNNCCVVVVRRRPGLCRSQVVSPHHSVVSSVVSSCRVVVDDPDDD

Secondary structure (DSSP, 8-state):
---SS-SSSBHHHHHHH-THHHHHHHHTTGGGGGTTTGGGSBHHHHHHHTT--HHHHHHHHHHHHH----S--

Nearest PDB structures (foldseek):
  2k5e-assembly1_A  TM=9.238E-01  e=6.504E-11  Methanocaldococcus jannaschii
  4uus-assembly2_F  TM=4.139E-01  e=3.404E+00  Drosophila melanogaster
  1yrn-assembly1_A  TM=4.293E-01  e=4.671E+00  Saccharomyces cerevisiae
  2k5e-assembly1_A  TM=9.319E-01  e=5.263E-11  Methanocaldococcus jannaschii
  2k53-assembly1_A  TM=8.831E-01  e=1.403E-02  Acetivibrio thermocellus ATCC 27405

Organism: Geobacter sulfurreducens (strain ATCC 51573 / DSM 12127 / PCA) (NCBI:txid243231)

B-factor: mean 38.75, std 18.46, range [0.11, 75.43]

Sequence (73 aa):
MTQKFTKDMTFAQALQTHPGVAGVLRSYNLGCIGCMGAQNESLEQGANAHGLNVEDILRDLNALALEHHHHHHMTQKFTKDMTFAQALQTHPGVAGVLRSYNLGCIGCMGAQNESLEQGANAHGLNVEDILRDLNALALEHHHHHHMTQKFTKDMTFAQALQTHPGVAGVLRSYNLGCIGCMGAQNESLEQGANAHGLNVEDILRDLNALALEHHHHHHMTQKFTKDMTFAQALQTHPGVAGVLRSYNLGCIGCMGAQNESLEQGANAHGLNVEDILRDLNALALEHHHHHHMTQKFTKDMTFAQALQTHPGVAGVLRSYNLGCIGCMGAQNESLEQGANAHGLNVEDILRDLNALALEHHHHHHMTQKFTKDMTFAQALQTHPGVAGVLRSYNLGCIGCMGAQNESLEQGANAHGLNVEDILRDLNALALEHHHHHHMTQKFTKDMTFAQALQTHPGVAGVLRSYNLGCIGCMGAQNESLEQGANAHGLNVEDILRDLNALALEHHHHHHMTQKFTKDMTFAQALQTHPGVAGVLRSYNLGCIGCMGAQNESLEQGANAHGLNVEDILRDLNALALEHHHHHHMTQKFTKDMTFAQALQTHPGVAGVLRSYNLGCIGCMGAQNESLEQGANAHGLNVEDILRDLNALALEHHHHHHMTQKFTKDMTFAQALQTHPGVAGVLRSYNLGCIGCMGAQNESLEQGANAHGLNVEDILRDLNALALEHHHHHHMTQKFTKDMTFAQALQTHPGVAGVLRSYNLGCIGCMGAQNESLEQGANAHGLNVEDILRDLNALALEHHHHHHMTQKFTKDMTFAQALQTHPGVAGVLRSYNLGCIGCMGAQNESLEQGANAHGLNVEDILRDLNALALEHHHHHHMTQKFTKDMTFAQALQTHPGVAGVLRSYNLGCIGCMGAQNESLEQGANAHGLNVEDILRDLNALALEHHHHHHMTQKFTKDMTFAQALQTHPGVAGVLRSYNLGCIGCMGAQNESLEQGANAHGLNVEDILRDLNALALEHHHHHHMTQKFTKDMTFAQALQTHPGVAGVLRSYNLGCIGCMGAQNESLEQGANAHGLNVEDILRDLNALALEHHHHHHMTQKFTKDMTFAQALQTHPGVAGVLRSYNLGCIGCMGAQNESLEQGANAHGLNVEDILRDLNALALEHHHHHHMTQKFTKDMTFAQALQTHPGVAGVLRSYNLGCIGCMGAQNESLEQGANAHGLNVEDILRDLNALALEHHHHHHMTQKFTKDMTFAQALQTHPGVAGVLRSYNLGCIGCMGAQNESLEQGANAHGLNVEDILRDLNALALEHHHHHHMTQKFTKDMTFAQALQTHPGVAGVLRSYNLGCIGCMGAQNESLEQGANAHGLNVEDILRDLNALALEHHHHHHMTQKFTKDMTFAQALQTHPGVAGVLRSYNLGCIGCMGAQNESLEQGANAHGLNVEDILRDLNALALEHHHHHH

CATH classification: 1.10.3910.10